Protein 5JK5 (pdb70)

Nearest PDB structures (foldseek):
  5jk6-assembly1_A  TM=1.002E+00  e=1.187E-80  Dictyostelium discoideum
  5jk5-assembly1_B  TM=9.918E-01  e=3.406E-75  Dictyostelium discoideum
  5jk8-assembly1_B  TM=9.891E-01  e=2.869E-72  Dictyostelium discoideum
  1tg2-assembly1_A  TM=9.886E-01  e=7.689E-46  Homo sapiens
  6hpo-assembly1_A  TM=9.875E-01  e=1.143E-45  Homo sapiens

Sequence (791 aa):
QSYHSSIFFSISKGSDKIGGLLEYLEIIKKHNINITRIESRPSKTEKKDYDFFLDLEYPTENNKEVEKVIKDLEEKGVKATTLQESSNQTYAPWFPRKISDLDLFANKVLEMGSDLTSDHPGASDPVYRERRREIAKIASTYKHGDEIPRIDYTEEEIKTWGVVYNRLKELFPTNACHQHAYIFPLLEQNCGYSPDNIPQLQDISNFLQECTGWRIRPVQGLLSARDFLNGLAFRVFHATQYIRHPSVPLYTPEPDCCHELLGHVPLLADPDFADFSQEIGLASIGASDEDIQLLSTCYWFTVEFGLCKEGDTIRAYGAGILSSTGEMEHFLTDKAKKLPFNPFDACNTEYPITTFQPLYYVAESFQKAKEQMRQFADSFKKPFSIRYNPYTQSIEILDNQSYHSSIFFSISKGSDKIGGLLEYLEIIKKHNINITRIESRPSKTEKKDYDFFLDLEYPTENNKEVEKVIKDLEEKGVKATTLQESSNQTYAPWFPRKISDLDLFANKVHPGASDPVYRERRREIAKIASTYKHGDEIPRIDYTEEEIKTWGVVYNRLKELFPTNACHQHAYIFPLLEQNCGYSPDNIPQLQDISNFLQECTGWRIRPVQGLLSARDFLNGLAFRVFHATQYIRHPSVPLYTPEPDCCHELLGHVPLLADPDFADFSQEIGLASIGASDEDIQLLSTCYWFTVEFGLCKEGDTIRAYGAGILSSTGEMEHFLTDKAKKLPFNPFDACNTEYPITTFQPLYYVAESFQKAKEQMRQFADSFKKPFSIRYNPYTQSIEILDNK

Structure (mmCIF, N/CA/C/O backbone):
data_5JK5
#
_entry.id   5JK5
#
_cell.length_a   70.968
_cell.length_b   85.326
_cell.length_c   74.894
_cell.angle_alpha   90.00
_cell.angle_beta   110.23
_cell.angle_gamma   90.00
#
_symmetry.space_group_name_H-M   'P 1 21 1'
#
loop_
_entity.id
_entity.type
_entity.pdbx_description
1 polymer Phenylalanine-4-hydroxylase
2 non-polymer 'FE (III) ION'
3 non-polymer "PIPERAZINE-N,N'-BIS(2-ETHANESULFONIC ACID)"
4 non-polymer 7,8-DIHYDROBIOPTERIN
5 water water
#
loop_
_atom_site.group_PDB
_atom_site.id
_atom_site.type_symbol
_atom_site.label_atom_id
_atom_site.label_alt_id
_atom_site.label_comp_id
_atom_site.label_asym_id
_atom_site.label_entity_id
_atom_site.label_seq_id
_atom_site.pdbx_PDB_ins_code
_atom_site.Cartn_x
_atom_site.Cartn_y
_atom_site.Cartn_z
_atom_site.occupancy
_atom_site.B_iso_or_equiv
_atom_site.auth_seq_id
_atom_site.auth_comp_id
_atom_site.auth_asym_id
_atom_site.auth_atom_id
_atom_site.pdbx_PDB_model_num
ATOM 1 N N . GLN A 1 38 ? 48.842 19.173 3.677 1.00 67.15 15 GLN A N 1
ATOM 2 C CA . GLN A 1 38 ? 49.156 17.871 3.101 1.00 67.65 15 GLN A CA 1
ATOM 3 C C . GLN A 1 38 ? 50.582 17.426 3.429 1.00 63.84 15 GLN A C 1
ATOM 4 O O . GLN A 1 38 ? 51.537 18.185 3.247 1.00 63.15 15 GLN A O 1
ATOM 10 N N . SER A 1 39 ? 50.722 16.191 3.909 1.00 55.58 16 SER A N 1
ATOM 11 C CA . SER A 1 39 ? 52.032 15.666 4.269 1.00 51.70 16 SER A CA 1
ATOM 12 C C . SER A 1 39 ? 52.154 14.153 4.071 1.00 45.53 16 SER A C 1
ATOM 13 O O . SER A 1 39 ? 51.169 13.410 4.096 1.00 42.33 16 SER A O 1
ATOM 16 N N . TYR A 1 40 ? 53.392 13.718 3.882 1.00 40.88 17 TYR A N 1
ATOM 17 C CA . TYR A 1 40 ? 53.721 12.321 3.657 1.00 37.30 17 TYR A CA 1
ATOM 18 C C . TYR A 1 40 ? 54.564 11.814 4.804 1.00 37.82 17 TYR A C 1
ATOM 19 O O . TYR A 1 40 ? 55.596 12.408 5.121 1.00 33.13 17 TYR A O 1
ATOM 28 N N . HIS A 1 41 ? 54.133 10.710 5.412 1.00 24.77 18 HIS A N 1
ATOM 29 C CA . HIS A 1 41 ? 54.839 10.146 6.553 1.00 29.90 18 HIS A CA 1
ATOM 30 C C . HIS A 1 41 ? 55.917 9.151 6.152 1.00 28.95 18 HIS A C 1
ATOM 31 O O . HIS A 1 41 ? 55.763 8.386 5.205 1.00 30.83 18 HIS A O 1
ATOM 38 N N . SER A 1 42 ? 57.016 9.183 6.889 1.00 29.09 19 SER A N 1
ATOM 39 C CA . SER A 1 42 ? 58.080 8.191 6.768 1.00 28.13 19 SER A CA 1
ATOM 40 C C . SER A 1 42 ? 58.455 7.696 8.160 1.00 25.92 19 SER A C 1
ATOM 41 O O . SER A 1 42 ? 58.453 8.458 9.132 1.00 25.52 19 SER A O 1
ATOM 44 N N . SER A 1 43 ? 58.772 6.414 8.250 1.00 25.17 20 SER A N 1
ATOM 45 C CA . SER A 1 43 ? 59.194 5.827 9.497 1.00 25.54 20 SER A CA 1
ATOM 46 C C . SER A 1 43 ? 60.507 5.124 9.257 1.00 26.88 20 SER A C 1
ATOM 47 O O . SER A 1 43 ? 60.668 4.401 8.279 1.00 25.60 20 SER A O 1
ATOM 50 N N . ILE A 1 44 ? 61.448 5.345 10.154 1.00 24.80 21 ILE A N 1
ATOM 51 C CA . ILE A 1 44 ? 62.725 4.664 10.077 1.00 24.26 21 ILE A CA 1
ATOM 52 C C . ILE A 1 44 ? 62.877 3.868 11.353 1.00 26.69 21 ILE A C 1
ATOM 53 O O . ILE A 1 44 ? 62.614 4.382 12.441 1.00 23.92 21 ILE A O 1
ATOM 58 N N . PHE A 1 45 ? 63.245 2.600 11.234 1.00 29.01 22 PHE A N 1
ATOM 59 C CA . PHE A 1 45 ? 63.527 1.863 12.450 1.00 25.89 22 PHE A CA 1
ATOM 60 C C . PHE A 1 45 ? 64.758 0.987 12.332 1.00 19.50 22 PHE A C 1
ATOM 61 O O . PHE A 1 45 ? 65.186 0.603 11.250 1.00 23.21 22 PHE A O 1
ATOM 69 N N . PHE A 1 46 ? 65.322 0.688 13.485 1.00 23.83 23 PHE A N 1
ATOM 70 C CA . PHE A 1 46 ? 66.535 -0.089 13.560 1.00 25.83 23 PHE A CA 1
ATOM 71 C C . PHE A 1 46 ? 66.645 -0.615 14.972 1.00 27.25 23 PHE A C 1
ATOM 72 O O . PHE A 1 46 ? 65.908 -0.180 15.871 1.00 23.91 23 PHE A O 1
ATOM 80 N N . SER A 1 47 ? 67.537 -1.577 15.156 1.00 29.55 24 SER A N 1
ATOM 81 C CA . SER A 1 47 ? 67.780 -2.152 16.462 1.00 30.25 24 SER A CA 1
ATOM 82 C C . SER A 1 47 ? 69.240 -2.033 16.825 1.00 28.61 24 SER A C 1
ATOM 83 O O . SER A 1 47 ? 70.075 -1.844 15.954 1.00 28.58 24 SER A O 1
ATOM 86 N N . ILE A 1 48 ? 69.540 -2.178 18.113 1.00 31.10 25 ILE A N 1
ATOM 87 C CA . ILE A 1 48 ? 70.924 -2.197 18.572 1.00 28.44 25 ILE A CA 1
ATOM 88 C C . ILE A 1 48 ? 70.973 -2.911 19.923 1.00 28.40 25 ILE A C 1
ATOM 89 O O . ILE A 1 48 ? 70.033 -2.826 20.734 1.00 23.65 25 ILE A O 1
ATOM 94 N N . SER A 1 49 ? 72.035 -3.674 20.143 1.00 27.90 26 SER A N 1
ATOM 95 C CA . SER A 1 49 ? 72.133 -4.486 21.351 1.00 32.02 26 SER A CA 1
ATOM 96 C C . SER A 1 49 ? 72.582 -3.652 22.542 1.00 31.21 26 SER A C 1
ATOM 97 O O . SER A 1 49 ? 73.426 -2.784 22.383 1.00 34.16 26 SER A O 1
ATOM 100 N N . LYS A 1 50 ? 71.992 -3.890 23.718 1.00 27.70 27 LYS A N 1
ATOM 101 C CA . LYS A 1 50 ? 72.497 -3.309 24.966 1.00 30.57 27 LYS A CA 1
ATOM 102 C C . LYS A 1 50 ? 74.017 -3.473 25.060 1.00 33.23 27 LYS A C 1
ATOM 103 O O . LYS A 1 50 ? 74.552 -4.518 24.708 1.00 28.48 27 LYS A O 1
ATOM 109 N N . GLY A 1 51 ? 74.713 -2.444 25.521 1.00 38.05 28 GLY A N 1
ATOM 110 C CA . GLY A 1 51 ? 76.145 -2.568 25.700 1.00 37.83 28 GLY A CA 1
ATOM 111 C C . GLY A 1 51 ? 76.959 -2.381 24.430 1.00 44.51 28 GLY A C 1
ATOM 112 O O . GLY A 1 51 ? 78.187 -2.457 24.477 1.00 41.76 28 GLY A O 1
ATOM 113 N N . SER A 1 52 ? 76.295 -2.142 23.296 1.00 36.68 29 SER A N 1
ATOM 114 C CA . SER A 1 52 ? 77.018 -1.794 22.077 1.00 28.34 29 SER A CA 1
ATOM 115 C C . SER A 1 52 ? 77.781 -0.477 22.277 1.00 31.18 29 SER A C 1
ATOM 116 O O . SER A 1 52 ? 77.232 0.491 22.809 1.00 33.15 29 SER A O 1
ATOM 119 N N . ASP A 1 53 ? 79.040 -0.426 21.851 1.00 34.58 30 ASP A N 1
ATOM 120 C CA . ASP A 1 53 ? 79.805 0.812 22.012 1.00 34.70 30 ASP A CA 1
ATOM 121 C C . ASP A 1 53 ? 79.383 1.863 20.977 1.00 30.16 30 ASP A C 1
ATOM 122 O O . ASP A 1 53 ? 79.862 2.996 20.999 1.00 32.34 30 ASP A O 1
ATOM 127 N N . LYS A 1 54 ? 78.460 1.486 20.096 1.00 25.19 31 LYS A N 1
ATOM 128 C CA . LYS A 1 54 ? 77.849 2.432 19.162 1.00 33.08 31 LYS A CA 1
ATOM 129 C C . LYS A 1 54 ? 76.714 3.276 19.769 1.00 31.03 31 LYS A C 1
ATOM 130 O O . LYS A 1 54 ? 76.277 4.250 19.156 1.00 27.21 31 LYS A O 1
ATOM 136 N N . ILE A 1 55 ? 76.240 2.903 20.956 1.00 27.95 32 ILE A N 1
ATOM 137 C CA . ILE A 1 55 ? 75.051 3.531 21.552 1.00 31.40 32 ILE A CA 1
ATOM 138 C C . ILE A 1 55 ? 75.251 5.007 21.918 1.00 35.28 32 ILE A C 1
ATOM 139 O O . ILE A 1 55 ? 74.405 5.853 21.610 1.00 27.79 32 ILE A O 1
ATOM 144 N N . GLY A 1 56 ? 76.370 5.318 22.565 1.00 32.52 33 GLY A N 1
ATOM 145 C CA . GLY A 1 56 ? 76.667 6.697 22.918 1.00 32.76 33 GLY A CA 1
ATOM 146 C C . GLY A 1 56 ? 76.628 7.654 21.728 1.00 31.13 33 GLY A C 1
ATOM 147 O O . GLY A 1 56 ? 75.972 8.696 21.783 1.00 31.05 33 GLY A O 1
ATOM 148 N N . GLY A 1 57 ? 77.324 7.298 20.652 1.00 34.90 34 GLY A N 1
ATOM 149 C CA . GLY A 1 57 ? 77.379 8.137 19.463 1.00 31.21 34 GLY A CA 1
ATOM 150 C C . GLY A 1 57 ? 76.033 8.183 18.754 1.00 32.45 34 GLY A C 1
ATOM 151 O O . GLY A 1 57 ? 75.673 9.188 18.135 1.00 28.27 34 GLY A O 1
ATOM 152 N N . LEU A 1 58 ? 75.293 7.083 18.834 1.00 28.21 35 LEU A N 1
ATOM 153 C CA . LEU A 1 58 ? 73.980 7.025 18.228 1.00 31.30 35 LEU A CA 1
ATOM 154 C C . LEU A 1 58 ? 73.026 7.968 18.965 1.00 33.41 35 LEU A C 1
ATOM 155 O O . LEU A 1 58 ? 72.227 8.681 18.348 1.00 26.19 35 LEU A O 1
ATOM 160 N N . LEU A 1 59 ? 73.100 7.979 20.289 1.00 24.45 36 LEU A N 1
ATOM 161 C CA . LEU A 1 59 ? 72.216 8.855 21.039 1.00 26.25 36 LEU A CA 1
ATOM 162 C C . LEU A 1 59 ? 72.575 10.317 20.783 1.00 26.55 36 LEU A C 1
ATOM 163 O O . LEU A 1 59 ? 71.695 11.167 20.624 1.00 28.73 36 LEU A O 1
ATOM 168 N N . GLU A 1 60 ? 73.874 10.601 20.728 1.00 26.15 37 GLU A N 1
ATOM 169 C CA . GLU A 1 60 ? 74.340 11.931 20.356 1.00 31.59 37 GLU A CA 1
ATOM 170 C C . GLU A 1 60 ? 73.795 12.357 19.001 1.00 27.64 37 GLU A C 1
ATOM 171 O O . GLU A 1 60 ? 73.290 13.462 18.852 1.00 28.58 37 GLU A O 1
ATOM 177 N N . TYR A 1 61 ? 73.882 11.473 18.017 1.00 28.44 38 TYR A N 1
ATOM 178 C CA . TYR A 1 61 ? 73.339 11.783 16.697 1.00 31.11 38 TYR A CA 1
ATOM 179 C C . TYR A 1 61 ? 71.824 12.027 16.738 1.00 32.36 38 TYR A C 1
ATOM 180 O O . TYR A 1 61 ? 71.325 12.951 16.091 1.00 31.11 38 TYR A O 1
ATOM 189 N N . LEU A 1 62 ? 71.091 11.210 17.489 1.00 20.24 39 LEU A N 1
ATOM 190 C CA . LEU A 1 62 ? 69.641 11.396 17.578 1.00 23.59 39 LEU A CA 1
ATOM 191 C C . LEU A 1 62 ? 69.261 12.727 18.247 1.00 25.33 39 LEU A C 1
ATOM 192 O O . LEU A 1 62 ? 68.296 13.381 17.845 1.00 29.39 39 LEU A O 1
ATOM 197 N N . GLU A 1 63 ? 70.023 13.133 19.255 1.00 29.60 40 GLU A N 1
ATOM 198 C CA . GLU A 1 63 ? 69.785 14.422 19.907 1.00 31.61 40 GLU A CA 1
ATOM 199 C C . GLU A 1 63 ? 69.933 15.572 18.908 1.00 33.17 40 GLU A C 1
ATOM 200 O O . GLU A 1 63 ? 69.121 16.491 18.874 1.00 32.44 40 GLU A O 1
ATOM 206 N N . ILE A 1 64 ? 70.964 15.494 18.076 1.00 30.72 41 ILE A N 1
ATOM 207 C CA . ILE A 1 64 ? 71.194 16.491 17.041 1.00 26.81 41 ILE A CA 1
ATOM 208 C C . ILE A 1 64 ? 70.027 16.653 16.064 1.00 31.49 41 ILE A C 1
ATOM 209 O O . ILE A 1 64 ? 69.559 17.777 15.835 1.00 30.41 41 ILE A O 1
ATOM 214 N N . ILE A 1 65 ? 69.534 15.555 15.495 1.00 28.63 42 ILE A N 1
ATOM 215 C CA . ILE A 1 65 ? 68.466 15.697 14.505 1.00 23.71 42 ILE A CA 1
ATOM 216 C C . ILE A 1 65 ? 67.153 16.040 15.197 1.00 25.37 42 ILE A C 1
ATOM 217 O O . ILE A 1 65 ? 66.313 16.715 14.623 1.00 31.94 42 ILE A O 1
ATOM 222 N N . LYS A 1 66 ? 66.992 15.584 16.436 1.00 27.25 43 LYS A N 1
ATOM 223 C CA . LYS A 1 66 ? 65.823 15.940 17.248 1.00 37.66 43 LYS A CA 1
ATOM 224 C C . LYS A 1 66 ? 65.655 17.463 17.350 1.00 37.90 43 LYS A C 1
ATOM 225 O O . LYS A 1 66 ? 64.542 17.966 17.340 1.00 35.42 43 LYS A O 1
ATOM 231 N N . LYS A 1 67 ? 66.772 18.183 17.436 1.00 31.51 44 LYS A N 1
ATOM 232 C CA . LYS A 1 67 ? 66.754 19.646 17.508 1.00 35.29 44 LYS A CA 1
ATOM 233 C C . LYS A 1 67 ? 66.870 20.333 16.163 1.00 33.40 44 LYS A C 1
ATOM 234 O O . LYS A 1 67 ? 66.409 21.458 16.007 1.00 40.07 44 LYS A O 1
ATOM 240 N N . HIS A 1 68 ? 67.506 19.691 15.191 1.00 31.59 45 HIS A N 1
ATOM 241 C CA . HIS A 1 68 ? 67.865 20.426 13.979 1.00 35.82 45 HIS A CA 1
ATOM 242 C C . HIS A 1 68 ? 67.186 19.965 12.698 1.00 35.46 45 HIS A C 1
ATOM 243 O O . HIS A 1 68 ? 67.231 20.663 11.687 1.00 37.52 45 HIS A O 1
ATOM 250 N N . ASN A 1 69 ? 66.548 18.806 12.732 1.00 34.87 46 ASN A N 1
ATOM 251 C CA . ASN A 1 69 ? 65.871 18.307 11.541 1.00 36.49 46 ASN A CA 1
ATOM 252 C C . ASN A 1 69 ? 64.407 18.702 11.557 1.00 34.33 46 ASN A C 1
ATOM 253 O O . ASN A 1 69 ? 63.645 18.257 12.414 1.00 35.00 46 ASN A O 1
ATOM 258 N N . ILE A 1 70 ? 64.013 19.494 10.567 1.00 33.10 47 ILE A N 1
ATOM 259 C CA . ILE A 1 70 ? 62.702 20.153 10.540 1.00 34.78 47 ILE A CA 1
ATOM 260 C C . ILE A 1 70 ? 61.548 19.194 10.319 1.00 36.07 47 ILE A C 1
ATOM 261 O O . ILE A 1 70 ? 60.398 19.507 10.600 1.00 46.37 47 ILE A O 1
ATOM 266 N N . ASN A 1 71 ? 61.855 18.014 9.807 1.00 37.00 48 ASN A N 1
ATOM 267 C CA . ASN A 1 71 ? 60.806 17.078 9.444 1.00 35.02 48 ASN A CA 1
ATOM 268 C C . ASN A 1 71 ? 60.610 15.958 10.451 1.00 27.40 48 ASN A C 1
ATOM 269 O O . ASN A 1 71 ? 59.631 15.218 10.375 1.00 27.63 48 ASN A O 1
ATOM 274 N N . ILE A 1 72 ? 61.523 15.846 11.407 1.00 28.46 49 ILE A N 1
ATOM 275 C CA . ILE A 1 72 ? 61.387 14.845 12.460 1.00 23.53 49 ILE A CA 1
ATOM 276 C C . ILE A 1 72 ? 60.243 15.185 13.413 1.00 23.06 49 ILE A C 1
ATOM 277 O O . ILE A 1 72 ? 60.170 16.287 13.940 1.00 30.08 49 ILE A O 1
ATOM 282 N N . THR A 1 73 ? 59.357 14.229 13.661 1.00 26.12 50 THR A N 1
ATOM 283 C CA . THR A 1 73 ? 58.236 14.500 14.553 1.00 30.10 50 THR A CA 1
ATOM 284 C C . THR A 1 73 ? 58.329 13.709 15.851 1.00 25.43 50 THR A C 1
ATOM 285 O O . THR A 1 73 ? 57.729 14.088 16.848 1.00 30.30 50 THR A O 1
ATOM 289 N N . ARG A 1 74 ? 59.096 12.622 15.845 1.00 23.62 51 ARG A N 1
ATOM 290 C CA . ARG A 1 74 ? 59.186 11.772 17.026 1.00 22.99 51 ARG A CA 1
ATOM 291 C C . ARG A 1 74 ? 60.373 10.801 16.972 1.00 20.92 51 ARG A C 1
ATOM 292 O O . ARG A 1 74 ? 60.660 10.198 15.938 1.00 21.14 51 ARG A O 1
ATOM 300 N N . ILE A 1 75 ? 61.057 10.653 18.100 1.00 18.96 52 ILE A N 1
ATOM 301 C CA . ILE A 1 75 ? 62.073 9.628 18.232 1.00 19.80 52 ILE A CA 1
ATOM 302 C C . ILE A 1 75 ? 61.821 8.881 19.522 1.00 23.73 52 ILE A C 1
ATOM 303 O O . ILE A 1 75 ? 61.726 9.480 20.582 1.00 27.10 52 ILE A O 1
ATOM 308 N N . GLU A 1 76 ? 61.706 7.562 19.420 1.00 23.58 53 GLU A N 1
ATOM 309 C CA . GLU A 1 76 ? 61.380 6.726 20.573 1.00 25.90 53 GLU A CA 1
ATOM 310 C C . GLU A 1 76 ? 62.241 5.472 20.582 1.00 25.28 53 GLU A C 1
ATOM 311 O O . GLU A 1 76 ? 62.578 4.960 19.519 1.00 24.59 53 GLU A O 1
ATOM 317 N N . SER A 1 77 ? 62.599 4.987 21.773 1.00 24.95 54 SER A N 1
ATOM 318 C CA . SER A 1 77 ? 63.270 3.684 21.888 1.00 24.31 54 SER A CA 1
ATOM 319 C C . SER A 1 77 ? 62.477 2.779 22.846 1.00 23.25 54 SER A C 1
ATOM 320 O O . SER A 1 77 ? 61.902 3.248 23.822 1.00 21.63 54 SER A O 1
ATOM 323 N N . ARG A 1 78 ? 62.425 1.488 22.522 1.00 21.84 55 ARG A N 1
ATOM 324 C CA . ARG A 1 78 ? 61.601 0.511 23.223 1.00 24.58 55 ARG A CA 1
ATOM 325 C C . ARG A 1 78 ? 62.362 -0.815 23.347 1.00 24.50 55 ARG A C 1
ATOM 326 O O . ARG A 1 78 ? 63.266 -1.069 22.565 1.00 24.17 55 ARG A O 1
ATOM 334 N N . PRO A 1 79 ? 61.995 -1.658 24.325 1.00 22.98 56 PRO A N 1
ATOM 335 C CA . PRO A 1 79 ? 62.529 -3.020 24.306 1.00 22.15 56 PRO A CA 1
ATOM 336 C C . PRO A 1 79 ? 62.185 -3.682 22.993 1.00 28.20 56 PRO A C 1
ATOM 337 O O . PRO A 1 79 ? 61.091 -3.466 22.441 1.00 27.12 56 PRO A O 1
ATOM 341 N N . SER A 1 80 ? 63.131 -4.440 22.466 1.00 25.34 57 SER A N 1
ATOM 342 C CA . SER A 1 80 ? 62.851 -5.299 21.334 1.00 29.48 57 SER A CA 1
ATOM 343 C C . SER A 1 80 ? 61.794 -6.311 21.730 1.00 29.67 57 SER A C 1
ATOM 344 O O . SER A 1 80 ? 61.768 -6.775 22.865 1.00 26.52 57 SER A O 1
ATOM 347 N N . LYS A 1 81 ? 60.937 -6.671 20.792 1.00 27.80 58 LYS A N 1
ATOM 348 C CA . LYS A 1 81 ? 59.946 -7.685 21.079 1.00 30.76 58 LYS A CA 1
ATOM 349 C C . LYS A 1 81 ? 60.379 -9.043 20.532 1.00 30.31 58 LYS A C 1
ATOM 350 O O . LYS A 1 81 ? 59.696 -10.045 20.730 1.00 38.04 58 LYS A O 1
ATOM 356 N N . THR A 1 82 ? 61.522 -9.068 19.855 1.00 32.05 59 THR A N 1
ATOM 357 C CA . THR A 1 82 ? 62.015 -10.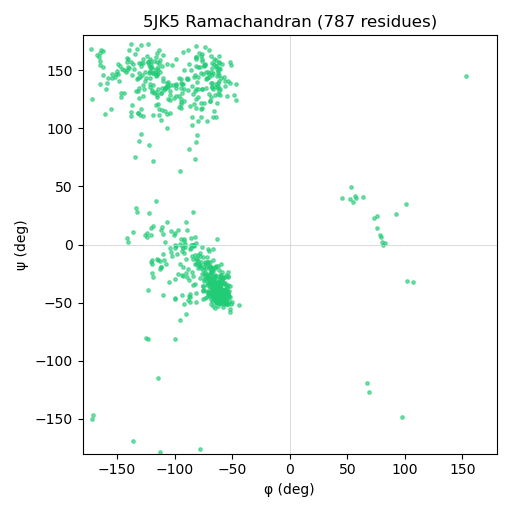289 19.228 1.00 32.80 59 THR A CA 1
ATOM 358 C C . THR A 1 82 ? 63.364 -10.745 19.785 1.00 38.65 59 THR A C 1
ATOM 359 O O . THR A 1 82 ? 63.660 -11.929 19.761 1.00 43.48 59 THR A O 1
ATOM 363 N N . GLU A 1 83 ? 64.178 -9.806 20.274 1.00 32.49 60 GLU A N 1
ATOM 364 C CA . GLU A 1 83 ? 65.472 -10.136 20.877 1.00 34.71 60 GLU A CA 1
ATOM 365 C C . GLU A 1 83 ? 65.625 -9.470 22.242 1.00 37.41 60 GLU A C 1
ATOM 366 O O . GLU A 1 83 ? 65.766 -8.247 22.332 1.00 42.31 60 GLU A O 1
ATOM 372 N N . LYS A 1 84 ? 65.632 -10.282 23.293 1.00 34.01 61 LYS A N 1
ATOM 373 C CA . LYS A 1 84 ? 65.558 -9.797 24.674 1.00 35.50 61 LYS A CA 1
ATOM 374 C C . LYS A 1 84 ? 66.694 -8.863 25.069 1.00 37.52 61 LYS A C 1
ATOM 375 O O . LYS A 1 84 ? 66.599 -8.173 26.075 1.00 43.32 61 LYS A O 1
ATOM 381 N N . LYS A 1 85 ? 67.774 -8.853 24.295 1.00 28.12 62 LYS A N 1
ATOM 382 C CA . LYS A 1 85 ? 68.928 -8.045 24.655 1.00 30.22 62 LYS A CA 1
ATOM 383 C C . LYS A 1 85 ? 69.014 -6.771 23.799 1.00 31.23 62 LYS A C 1
ATOM 384 O O . LYS A 1 85 ? 69.890 -5.934 24.013 1.00 25.66 62 LYS A O 1
ATOM 390 N N . ASP A 1 86 ? 68.096 -6.625 22.843 1.00 29.29 63 ASP A N 1
ATOM 391 C CA . ASP A 1 86 ? 68.129 -5.499 21.907 1.00 28.94 63 ASP A CA 1
ATOM 392 C C . ASP A 1 86 ? 67.136 -4.391 22.235 1.00 28.20 63 ASP A C 1
ATOM 393 O O . ASP A 1 86 ? 66.090 -4.632 22.850 1.00 23.86 63 ASP A O 1
ATOM 398 N N . TYR A 1 87 ? 67.475 -3.192 21.776 1.00 25.44 64 TYR A N 1
ATOM 399 C CA . TYR A 1 87 ? 66.584 -2.035 21.797 1.00 30.77 64 TYR A CA 1
ATOM 400 C C . TYR A 1 87 ? 66.074 -1.734 20.398 1.00 25.91 64 TYR A C 1
ATOM 401 O O . TYR A 1 87 ? 66.850 -1.770 19.447 1.00 25.56 64 TYR A O 1
ATOM 410 N N . ASP A 1 88 ? 64.791 -1.396 20.268 1.00 19.33 65 ASP A N 1
ATOM 411 C CA . ASP A 1 88 ? 64.279 -0.887 18.990 1.00 22.17 65 ASP A CA 1
ATOM 412 C C . ASP A 1 88 ? 64.192 0.624 19.022 1.00 19.07 65 ASP A C 1
ATOM 413 O O . ASP A 1 88 ? 63.712 1.187 19.997 1.00 19.73 65 ASP A O 1
ATOM 418 N N . PHE A 1 89 ? 64.652 1.277 17.962 1.00 16.67 66 PHE A N 1
ATOM 419 C CA . PHE A 1 89 ? 64.467 2.706 17.832 1.00 20.07 66 PHE A CA 1
ATOM 420 C C . PHE A 1 89 ? 63.463 2.976 16.696 1.00 27.89 66 PHE A C 1
ATOM 421 O O . PHE A 1 89 ? 63.452 2.273 15.689 1.00 23.10 66 PHE A O 1
ATOM 429 N N . PHE A 1 90 ? 62.629 3.991 16.874 1.00 22.78 67 PHE A N 1
ATOM 430 C CA . PHE A 1 90 ? 61.649 4.393 15.871 1.00 21.01 67 PHE A CA 1
ATOM 431 C C . PHE A 1 90 ? 61.770 5.893 15.612 1.00 23.57 67 PHE A C 1
ATOM 432 O O . PHE A 1 90 ? 61.578 6.675 16.527 1.00 22.39 67 PHE A O 1
ATOM 440 N N . LEU A 1 91 ? 62.124 6.285 14.393 1.00 20.97 68 LEU A N 1
ATOM 441 C CA . LEU A 1 91 ? 62.119 7.699 14.012 1.00 26.85 68 LEU A CA 1
ATOM 442 C C . LEU A 1 91 ? 60.931 7.973 13.114 1.00 28.63 68 LEU A C 1
ATOM 443 O O . LEU A 1 91 ? 60.787 7.313 12.091 1.00 28.97 68 LEU A O 1
ATOM 448 N N . ASP A 1 92 ? 60.095 8.941 13.468 1.00 23.74 69 ASP A N 1
ATOM 449 C CA . ASP A 1 92 ? 58.999 9.325 12.576 1.00 25.00 69 ASP A CA 1
ATOM 450 C C . ASP A 1 92 ? 59.235 10.704 11.970 1.00 25.99 69 ASP A C 1
ATOM 451 O O . ASP A 1 92 ? 59.753 11.607 12.618 1.00 19.76 69 ASP A O 1
ATOM 456 N N . LEU A 1 93 ? 58.893 10.838 10.697 1.00 27.54 70 LEU A N 1
ATOM 457 C CA . LEU A 1 93 ? 59.101 12.076 9.977 1.00 25.92 70 LEU A CA 1
ATOM 458 C C . LEU A 1 93 ? 57.871 12.401 9.136 1.00 33.72 70 LEU A C 1
ATOM 459 O O . LEU A 1 93 ? 57.096 11.500 8.780 1.00 29.04 70 LEU A O 1
ATOM 464 N N . GLU A 1 94 ? 57.696 13.687 8.832 1.00 33.47 71 GLU A N 1
ATOM 465 C CA . GLU A 1 94 ? 56.684 14.147 7.865 1.00 38.00 71 GLU A CA 1
ATOM 466 C C . GLU A 1 94 ? 57.314 15.117 6.886 1.00 38.36 71 GLU A C 1
ATOM 467 O O . GLU A 1 94 ? 58.009 16.036 7.300 1.00 31.61 71 GLU A O 1
ATOM 473 N N . TYR A 1 95 ? 57.058 14.911 5.597 1.00 35.48 72 TYR A N 1
ATOM 474 C CA . TYR A 1 95 ? 57.548 15.794 4.555 1.00 33.89 72 TYR A CA 1
ATOM 475 C C . TYR A 1 95 ? 56.382 16.377 3.749 1.00 42.22 72 TYR A C 1
ATOM 476 O O . TYR A 1 95 ? 55.337 15.738 3.599 1.00 36.88 72 TYR A O 1
ATOM 485 N N . PRO A 1 96 ? 56.553 17.599 3.227 1.00 43.92 73 PRO A N 1
ATOM 486 C CA . PRO A 1 96 ? 55.421 18.227 2.543 1.00 43.00 73 PRO A CA 1
ATOM 487 C C . PRO A 1 96 ? 55.240 17.684 1.128 1.00 41.67 73 PRO A C 1
ATOM 488 O O . PRO A 1 96 ? 54.165 17.829 0.562 1.00 47.68 73 PRO A O 1
ATOM 492 N N . THR A 1 97 ? 56.273 17.051 0.583 1.00 40.76 74 THR A N 1
ATOM 493 C CA . THR A 1 97 ? 56.220 16.505 -0.768 1.00 43.11 74 THR A CA 1
ATOM 494 C C . THR A 1 97 ? 56.477 15.004 -0.785 1.00 50.02 74 THR A C 1
ATOM 495 O O . THR A 1 97 ? 57.074 14.451 0.135 1.00 47.34 74 THR A O 1
ATOM 499 N N . GLU A 1 98 ? 56.042 14.358 -1.859 1.00 53.42 75 GLU A N 1
ATOM 500 C CA . GLU A 1 98 ? 56.220 12.924 -2.027 1.00 55.98 75 GLU A CA 1
ATOM 501 C C . GLU A 1 98 ? 57.643 12.608 -2.464 1.00 53.82 75 GLU A C 1
ATOM 502 O O . GLU A 1 98 ? 58.297 13.432 -3.095 1.00 54.00 75 GLU A O 1
ATOM 508 N N . ASN A 1 99 ? 58.117 11.412 -2.125 1.00 60.07 76 ASN A N 1
ATOM 509 C CA . ASN A 1 99 ? 59.463 10.972 -2.499 1.00 63.22 76 ASN A CA 1
ATOM 510 C C . ASN A 1 99 ? 60.533 11.983 -2.105 1.00 62.21 76 ASN A C 1
ATOM 511 O O . ASN A 1 99 ? 61.483 12.221 -2.847 1.00 66.60 76 ASN A O 1
ATOM 516 N N . ASN A 1 100 ? 60.366 12.584 -0.934 1.00 59.46 77 ASN A N 1
ATOM 517 C CA . ASN A 1 100 ? 61.263 13.634 -0.491 1.00 55.95 77 ASN A CA 1
ATOM 518 C C . ASN A 1 100 ? 62.666 13.094 -0.251 1.00 56.70 77 ASN A C 1
ATOM 519 O O . ASN A 1 100 ? 62.884 12.287 0.650 1.00 59.88 77 ASN A O 1
ATOM 524 N N . LYS A 1 101 ? 63.614 13.553 -1.060 1.00 52.15 78 LYS A N 1
ATOM 525 C CA . LYS A 1 101 ? 64.979 13.036 -1.040 1.00 52.41 78 LYS A CA 1
ATOM 526 C C . LYS A 1 101 ? 65.756 13.338 0.251 1.00 51.36 78 LYS A C 1
ATOM 527 O O . LYS A 1 101 ? 66.89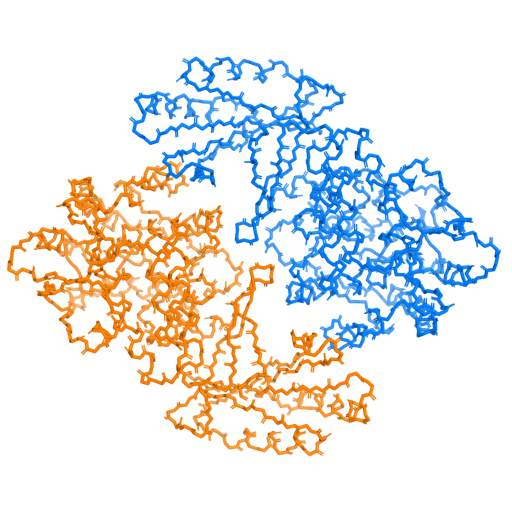5 12.889 0.420 1.00 51.21 78 LYS A O 1
ATOM 533 N N . GLU A 1 102 ? 65.150 14.093 1.162 1.00 46.98 79 GLU A N 1
ATOM 534 C CA . GLU A 1 102 ? 65.789 14.361 2.444 1.00 45.46 79 GLU A CA 1
ATOM 535 C C . GLU A 1 102 ? 65.916 13.097 3.289 1.00 39.77 79 GLU A C 1
ATOM 536 O O . GLU A 1 102 ? 66.861 12.967 4.062 1.00 41.73 79 GLU A O 1
ATOM 542 N N . VAL A 1 103 ? 64.965 12.173 3.148 1.00 35.71 80 VAL A N 1
ATOM 543 C CA . VAL A 1 103 ? 64.949 10.978 3.986 1.00 33.61 80 VAL A CA 1
ATOM 544 C C . VAL A 1 103 ? 66.208 10.129 3.756 1.00 33.82 80 VAL A C 1
ATOM 545 O O . VAL A 1 103 ? 66.709 9.486 4.684 1.00 33.59 80 VAL A O 1
ATOM 549 N N . GLU A 1 104 ? 66.713 10.135 2.524 1.00 32.31 81 GLU A N 1
ATOM 550 C CA . GLU A 1 104 ? 67.895 9.351 2.175 1.00 38.49 81 GLU A CA 1
ATOM 551 C C . GLU A 1 104 ? 69.134 9.861 2.911 1.00 37.46 81 GLU A C 1
ATOM 552 O O . GLU A 1 104 ? 70.011 9.078 3.277 1.00 35.91 81 GLU A O 1
ATOM 558 N N . LYS A 1 105 ? 69.198 11.173 3.126 1.00 31.14 82 LYS A N 1
ATOM 559 C CA . LYS A 1 105 ? 70.302 11.763 3.874 1.00 36.74 82 LYS A CA 1
ATOM 560 C C . LYS A 1 105 ? 70.239 11.305 5.322 1.00 36.02 82 LYS A C 1
ATOM 561 O O . LYS A 1 105 ? 71.264 11.033 5.941 1.00 39.45 82 LYS A O 1
ATOM 567 N N . VAL A 1 106 ? 69.031 11.208 5.860 1.00 28.02 83 VAL A N 1
ATOM 568 C CA . VAL A 1 106 ? 68.876 10.729 7.222 1.00 29.85 83 VAL A CA 1
ATOM 569 C C . VAL A 1 106 ? 69.330 9.282 7.331 1.00 28.48 83 VAL A C 1
ATOM 570 O O . VAL A 1 106 ? 70.008 8.889 8.285 1.00 30.60 83 VAL A O 1
ATOM 574 N N . ILE A 1 107 ? 68.937 8.478 6.355 1.00 26.98 84 ILE A N 1
ATOM 575 C CA . ILE A 1 107 ? 69.327 7.080 6.328 1.00 25.19 84 ILE A CA 1
ATOM 576 C C . ILE A 1 107 ? 70.849 6.954 6.225 1.00 27.80 84 ILE A C 1
ATOM 577 O O . ILE A 1 107 ? 71.464 6.121 6.897 1.00 28.76 84 ILE A O 1
ATOM 582 N N . LYS A 1 108 ? 71.457 7.787 5.382 1.00 26.18 85 LYS A N 1
ATOM 583 C CA . LYS A 1 108 ? 72.908 7.739 5.203 1.00 30.72 85 LYS A CA 1
ATOM 584 C C . LYS A 1 108 ? 73.622 8.123 6.493 1.00 31.21 85 LYS A C 1
ATOM 585 O O . LYS A 1 108 ? 74.575 7.462 6.889 1.00 34.54 85 LYS A O 1
ATOM 591 N N . ASP A 1 109 ? 73.150 9.191 7.137 1.00 26.02 86 ASP A N 1
ATOM 592 C CA . ASP A 1 109 ? 73.790 9.720 8.341 1.00 28.80 86 ASP A CA 1
ATOM 593 C C . ASP A 1 109 ? 73.650 8.727 9.464 1.00 31.06 86 ASP A C 1
ATOM 594 O O . ASP A 1 109 ? 74.593 8.465 10.216 1.00 33.19 86 ASP A O 1
ATOM 599 N N . LEU A 1 110 ? 72.447 8.180 9.572 1.00 30.05 87 LEU A N 1
ATOM 600 C CA . LEU A 1 110 ? 72.125 7.223 10.604 1.00 32.08 87 LEU A CA 1
ATOM 601 C C . LEU A 1 110 ? 72.972 5.958 10.458 1.00 37.19 87 LEU A C 1
ATOM 602 O O . LEU A 1 110 ? 73.497 5.425 11.438 1.00 37.39 87 LEU A O 1
ATOM 607 N N . GLU A 1 111 ? 73.136 5.490 9.229 1.00 35.22 88 GLU A N 1
ATOM 608 C CA . GLU A 1 111 ? 73.854 4.244 9.020 1.00 34.49 88 GLU A CA 1
ATOM 609 C C . GLU A 1 111 ? 75.365 4.442 9.134 1.00 36.54 88 GLU A C 1
ATOM 610 O O . GLU A 1 111 ? 76.106 3.475 9.282 1.00 31.67 88 GLU A O 1
ATOM 616 N N . GLU A 1 112 ? 75.816 5.694 9.090 1.00 30.11 89 GLU A N 1
ATOM 617 C CA . GLU A 1 112 ? 77.206 6.006 9.413 1.00 34.23 89 GLU A CA 1
ATOM 618 C C . GLU A 1 112 ? 77.508 5.770 10.895 1.00 30.33 89 GLU A C 1
ATOM 619 O O . GLU A 1 112 ? 78.666 5.632 11.281 1.00 36.79 89 GLU A O 1
ATOM 625 N N . LYS A 1 113 ? 76.463 5.754 11.721 1.00 29.05 90 LYS A N 1
ATOM 626 C CA . LYS A 1 113 ? 76.613 5.531 13.150 1.00 27.64 90 LYS A CA 1
ATOM 627 C C . LYS A 1 113 ? 76.678 4.045 13.475 1.00 29.72 90 LYS A C 1
ATOM 628 O O . LYS A 1 113 ? 76.803 3.669 14.641 1.00 29.39 90 LYS A O 1
ATOM 634 N N . GLY A 1 114 ? 76.585 3.221 12.437 1.00 29.23 91 GLY A N 1
ATOM 635 C CA . GLY A 1 114 ? 76.737 1.786 12.556 1.00 29.38 91 GLY A CA 1
ATOM 636 C C . GLY A 1 114 ? 75.474 0.971 12.782 1.00 33.68 91 GLY A C 1
ATOM 637 O O . GLY A 1 114 ? 75.566 -0.107 13.358 1.00 31.47 91 GLY A O 1
ATOM 638 N N . VAL A 1 115 ? 74.308 1.466 12.348 1.00 28.84 92 VAL A N 1
ATOM 639 C CA . VAL A 1 115 ? 73.070 0.675 12.426 1.00 32.03 92 VAL A CA 1
ATOM 640 C C . VAL A 1 115 ? 72.467 0.491 11.036 1.00 30.39 92 VAL A C 1
ATOM 641 O O . VAL A 1 115 ? 72.754 1.262 10.128 1.00 29.93 92 VAL A O 1
ATOM 645 N N . LYS A 1 116 ? 71.636 -0.534 10.879 1.00 28.66 93 LYS A N 1
ATOM 646 C CA . LYS A 1 116 ? 70.994 -0.813 9.598 1.00 31.24 93 LYS A CA 1
ATOM 647 C C . LYS A 1 116 ? 69.516 -0.430 9.655 1.00 30.57 93 LYS A C 1
ATOM 648 O O . LYS A 1 116 ? 68.709 -1.061 10.349 1.00 25.39 93 LYS A O 1
ATOM 654 N N . ALA A 1 117 ? 69.164 0.600 8.902 1.00 32.07 94 ALA A N 1
ATOM 655 C CA . ALA A 1 117 ? 67.831 1.169 9.000 1.00 33.58 94 ALA A CA 1
ATOM 656 C C . ALA A 1 117 ? 66.891 0.568 7.966 1.00 32.24 94 ALA A C 1
ATOM 657 O O . ALA A 1 117 ? 67.290 0.284 6.841 1.00 35.34 94 ALA A O 1
ATOM 659 N N . THR A 1 118 ? 65.642 0.368 8.376 1.00 30.20 95 THR A N 1
ATOM 660 C CA . THR A 1 118 ? 64.559 0.013 7.469 1.00 28.34 95 THR A CA 1
ATOM 661 C C . THR A 1 118 ? 63.568 1.186 7.391 1.00 21.18 95 THR A C 1
ATOM 662 O O . THR A 1 118 ? 63.153 1.717 8.415 1.00 26.07 95 THR A O 1
ATOM 666 N N . THR A 1 119 ? 63.207 1.599 6.181 1.00 24.98 96 THR A N 1
ATOM 667 C CA . THR A 1 119 ? 62.376 2.790 5.997 1.00 26.55 96 THR A CA 1
ATOM 668 C C . THR A 1 119 ? 61.034 2.460 5.376 1.00 26.77 96 THR A C 1
ATOM 669 O O . THR A 1 119 ? 60.975 1.715 4.407 1.00 22.04 96 THR A O 1
ATOM 673 N N . LEU A 1 120 ? 59.963 2.980 5.978 1.00 21.17 97 LEU A N 1
ATOM 674 C CA . LEU A 1 120 ? 58.614 2.844 5.448 1.00 23.94 97 LEU A CA 1
ATOM 675 C C . LEU A 1 120 ? 58.129 4.232 5.111 1.00 30.38 97 LEU A C 1
ATOM 676 O O . LEU A 1 120 ? 58.453 5.191 5.816 1.00 29.13 97 LEU A O 1
ATOM 681 N N . GLN A 1 121 ? 57.338 4.347 4.052 1.00 26.93 98 GLN A N 1
ATOM 682 C CA . GLN A 1 121 ? 57.004 5.654 3.525 1.00 26.63 98 GLN A CA 1
ATOM 683 C C . GLN A 1 121 ? 55.617 5.663 2.905 1.00 25.68 98 GLN A C 1
ATOM 684 O O . GLN A 1 121 ? 55.235 4.696 2.281 1.00 23.51 98 GLN A O 1
ATOM 690 N N . GLU A 1 122 ? 54.862 6.745 3.106 1.00 22.23 99 GLU A N 1
ATOM 691 C CA . GLU A 1 122 ? 53.619 6.954 2.369 1.00 28.58 99 GLU A CA 1
ATOM 692 C C . GLU A 1 122 ? 53.968 7.416 0.992 1.00 28.41 99 GLU A C 1
ATOM 693 O O . GLU A 1 122 ? 54.440 8.537 0.822 1.00 32.78 99 GLU A O 1
ATOM 699 N N . SER A 1 123 ? 53.747 6.568 0.003 1.00 27.12 100 SER A N 1
ATOM 700 C CA . SER A 1 123 ? 54.065 6.949 -1.365 1.00 32.33 100 SER A CA 1
ATOM 701 C C . SER A 1 123 ? 53.374 6.060 -2.386 1.00 41.36 100 SER A C 1
ATOM 702 O O . SER A 1 123 ? 53.067 4.890 -2.115 1.00 42.84 100 SER A O 1
ATOM 705 N N . SER A 1 124 ? 53.129 6.619 -3.564 1.00 45.93 101 SER A N 1
ATOM 706 C CA . SER A 1 124 ? 52.637 5.828 -4.684 1.00 52.35 101 SER A CA 1
ATOM 707 C C . SER A 1 124 ? 53.845 5.194 -5.383 1.00 54.75 101 SER A C 1
ATOM 708 O O . SER A 1 124 ? 53.708 4.323 -6.251 1.00 59.82 101 SER A O 1
ATOM 711 N N . ASN A 1 125 ? 55.031 5.644 -4.988 1.00 45.35 102 ASN A N 1
ATOM 712 C CA . ASN A 1 125 ? 56.268 5.002 -5.397 1.00 53.73 102 ASN A CA 1
ATOM 713 C C . ASN A 1 125 ? 56.465 3.723 -4.587 1.00 48.89 102 ASN A C 1
ATOM 714 O O . ASN A 1 125 ? 55.812 3.535 -3.559 1.00 40.25 102 ASN A O 1
ATOM 719 N N . GLN A 1 126 ? 57.357 2.846 -5.043 1.00 48.92 103 GLN A N 1
ATOM 720 C CA . GLN A 1 126 ? 57.630 1.607 -4.320 1.00 48.82 103 GLN A CA 1
ATOM 721 C C . GLN A 1 126 ? 59.103 1.478 -3.930 1.00 48.26 103 GLN A C 1
ATOM 722 O O . GLN A 1 126 ? 59.618 0.366 -3.767 1.00 49.32 103 GLN A O 1
ATOM 728 N N . THR A 1 127 ? 59.774 2.617 -3.773 1.00 44.86 104 THR A N 1
ATOM 729 C CA . THR A 1 127 ? 61.151 2.634 -3.288 1.00 46.59 104 THR A CA 1
ATOM 730 C C . THR A 1 127 ? 61.216 1.989 -1.916 1.00 42.21 104 THR A C 1
ATOM 731 O O . THR A 1 127 ? 62.060 1.123 -1.658 1.00 41.97 104 THR A O 1
ATOM 735 N N . TYR A 1 128 ? 60.306 2.418 -1.044 1.00 31.92 105 TYR A N 1
ATOM 736 C CA . TYR A 1 128 ? 60.163 1.826 0.276 1.00 31.67 105 TYR A CA 1
ATOM 737 C C . TYR A 1 128 ? 58.815 1.112 0.395 1.00 32.31 105 TYR A C 1
ATOM 738 O O . TYR A 1 128 ? 57.867 1.431 -0.329 1.00 32.22 105 TYR A O 1
ATOM 747 N N . ALA A 1 129 ? 58.750 0.150 1.307 1.00 30.14 106 ALA A N 1
ATOM 748 C CA . ALA A 1 129 ? 57.503 -0.494 1.694 1.00 32.85 106 ALA A CA 1
ATOM 749 C C . ALA A 1 129 ? 56.549 0.531 2.297 1.00 26.46 106 ALA A C 1
ATOM 750 O O . ALA A 1 129 ? 56.990 1.532 2.869 1.00 29.29 106 ALA A O 1
ATOM 752 N N . PRO A 1 130 ? 55.235 0.290 2.170 1.00 26.49 107 PRO A N 1
ATOM 753 C CA . PRO A 1 130 ? 54.209 1.231 2.646 1.00 25.78 107 PRO A CA 1
ATOM 754 C C . PRO A 1 130 ? 54.258 1.502 4.149 1.00 26.32 107 PRO A C 1
ATOM 755 O O . PRO A 1 130 ? 54.352 0.576 4.952 1.00 24.89 107 PRO A O 1
ATOM 759 N N . TRP A 1 131 ? 54.178 2.770 4.515 1.00 22.82 108 TRP A N 1
ATOM 760 C CA . TRP A 1 131 ? 54.029 3.174 5.909 1.00 23.31 108 TRP A CA 1
ATOM 761 C C . TRP A 1 131 ? 52.697 2.693 6.497 1.00 26.37 108 TRP A C 1
ATOM 762 O O . TRP A 1 131 ? 51.735 2.474 5.770 1.00 20.99 108 TRP A O 1
ATOM 773 N N . PHE A 1 132 ? 52.661 2.507 7.810 1.00 21.23 109 PHE A N 1
ATOM 774 C CA . PHE A 1 132 ? 51.422 2.233 8.538 1.00 25.09 109 PHE A CA 1
ATOM 775 C C . PHE A 1 132 ? 51.532 2.856 9.924 1.00 30.32 109 PHE A C 1
ATOM 776 O O . PHE A 1 132 ? 52.639 3.024 10.435 1.00 28.25 109 PHE A O 1
ATOM 784 N N . PRO A 1 133 ? 50.390 3.210 10.536 1.00 31.52 110 PRO A N 1
ATOM 785 C CA . PRO A 1 133 ? 50.424 3.681 11.928 1.00 26.89 110 PRO A CA 1
ATOM 786 C C . PRO A 1 133 ? 50.903 2.570 12.849 1.00 25.72 110 PRO A C 1
ATOM 787 O O . PRO A 1 133 ? 50.532 1.412 12.667 1.00 26.88 110 PRO A O 1
ATOM 791 N N . ARG A 1 134 ? 51.758 2.903 13.811 1.00 27.13 111 ARG A N 1
ATOM 792 C CA . ARG A 1 134 ? 52.357 1.880 14.670 1.00 27.81 111 ARG A CA 1
ATOM 793 C C . ARG A 1 134 ? 51.551 1.680 15.958 1.00 29.48 111 ARG A C 1
ATOM 794 O O . ARG A 1 134 ? 51.342 0.552 16.387 1.00 27.47 111 ARG A O 1
ATOM 802 N N . LYS A 1 135 ? 51.126 2.780 16.581 1.00 35.08 112 LYS A N 1
ATOM 803 C CA . LYS A 1 135 ? 50.381 2.717 17.843 1.00 35.81 112 LYS A CA 1
ATOM 804 C C . LYS A 1 135 ? 48.949 3.152 17.630 1.00 24.75 112 LYS A C 1
ATOM 805 O O . LYS A 1 135 ? 48.684 3.960 16.752 1.00 22.73 112 LYS A O 1
ATOM 811 N N . ILE A 1 136 ? 48.040 2.660 18.464 1.00 30.17 113 ILE A N 1
ATOM 812 C CA . ILE A 1 136 ? 46.630 3.012 18.330 1.00 24.82 113 ILE A CA 1
ATOM 813 C C . ILE A 1 136 ? 46.445 4.528 18.324 1.00 28.79 113 ILE A C 1
ATOM 814 O O . ILE A 1 136 ? 45.590 5.047 17.601 1.00 23.94 113 ILE A O 1
ATOM 819 N N . SER A 1 137 ? 47.263 5.251 19.090 1.00 30.93 114 SER A N 1
ATOM 820 C CA . SER A 1 137 ? 47.097 6.702 19.171 1.00 31.76 114 SER A CA 1
ATOM 821 C C . SER A 1 137 ? 47.566 7.387 17.895 1.00 29.51 114 SER A C 1
ATOM 822 O O . SER A 1 137 ? 47.181 8.531 17.621 1.00 25.15 114 SER A O 1
ATOM 825 N N . ASP A 1 138 ? 48.347 6.682 17.074 1.00 26.86 115 ASP A N 1
ATOM 826 C CA . ASP A 1 138 ? 48.779 7.265 15.799 1.00 21.59 115 ASP A CA 1
ATOM 827 C C . ASP A 1 138 ? 47.644 7.382 14.773 1.00 25.64 115 ASP A C 1
ATOM 828 O O . ASP A 1 138 ? 47.841 7.913 13.681 1.00 22.29 115 ASP A O 1
ATOM 833 N N . LEU A 1 139 ? 46.462 6.889 15.106 1.00 26.11 116 LEU A N 1
ATOM 834 C CA . LEU A 1 139 ? 45.320 7.070 14.210 1.00 24.77 116 LEU A CA 1
ATOM 835 C C . LEU A 1 139 ? 44.870 8.526 14.237 1.00 23.32 116 LEU A C 1
ATOM 836 O O . LEU A 1 139 ? 44.134 8.967 13.363 1.00 27.60 116 LEU A O 1
ATOM 841 N N . ASP A 1 140 ? 45.321 9.283 15.235 1.00 21.68 117 ASP A N 1
ATOM 842 C CA . ASP A 1 140 ? 45.126 10.743 15.231 1.00 21.96 117 ASP A CA 1
ATOM 843 C C . ASP A 1 140 ? 45.632 11.385 13.948 1.00 22.94 117 ASP A C 1
ATOM 844 O O . ASP A 1 140 ? 45.138 12.429 13.535 1.00 32.50 117 ASP A O 1
ATOM 849 N N . LEU A 1 141 ? 46.624 10.762 13.319 1.00 24.44 118 LEU A N 1
ATOM 850 C CA . LEU A 1 141 ? 47.184 11.277 12.069 1.00 26.46 118 LEU A CA 1
ATOM 851 C C . LEU A 1 141 ? 46.155 11.308 10.942 1.00 32.40 118 LEU A C 1
ATOM 852 O O . LEU A 1 141 ? 46.330 11.998 9.949 1.00 32.89 118 LEU A O 1
ATOM 857 N N . PHE A 1 142 ? 45.071 10.562 11.099 1.00 32.47 119 PHE A N 1
ATOM 858 C CA . PHE A 1 142 ? 44.081 10.458 10.042 1.00 31.58 119 PHE A CA 1
ATOM 859 C C . PHE A 1 142 ? 42.988 11.515 10.152 1.00 33.17 119 PHE A C 1
ATOM 860 O O . PHE A 1 142 ? 42.214 11.683 9.219 1.00 36.96 119 PHE A O 1
ATOM 868 N N . ALA A 1 143 ? 42.924 12.207 11.287 1.00 37.04 120 ALA A N 1
ATOM 869 C CA . ALA A 1 143 ? 41.749 13.009 11.664 1.00 35.48 120 ALA A CA 1
ATOM 870 C C . ALA A 1 143 ? 41.291 14.021 10.617 1.00 48.86 120 ALA A C 1
ATOM 871 O O . ALA A 1 143 ? 40.124 14.425 10.610 1.00 51.20 120 ALA A O 1
ATOM 873 N N . ASN A 1 144 ? 42.195 14.434 9.736 1.00 45.36 121 ASN A N 1
ATOM 874 C CA . ASN A 1 144 ? 41.847 15.432 8.740 1.00 50.73 121 ASN A CA 1
ATOM 875 C C . ASN A 1 144 ? 42.009 14.957 7.297 1.00 51.91 121 ASN A C 1
ATOM 876 O O . ASN A 1 144 ? 41.976 15.756 6.368 1.00 55.31 121 ASN A O 1
ATOM 881 N N . LYS A 1 145 ? 42.151 13.651 7.111 1.00 51.33 122 LYS A N 1
ATOM 882 C CA . LYS A 1 145 ? 42.366 13.097 5.782 1.00 52.45 122 LYS A CA 1
ATOM 883 C C . LYS A 1 145 ? 41.063 12.620 5.135 1.00 57.17 122 LYS A C 1
ATOM 884 O O . LYS A 1 145 ? 40.874 11.434 4.856 1.00 55.50 122 LYS A O 1
ATOM 890 N N . VAL A 1 146 ? 40.168 13.573 4.909 1.00 63.92 123 VAL A N 1
ATOM 891 C CA . VAL A 1 146 ? 38.929 13.363 4.169 1.00 69.94 123 VAL A CA 1
ATOM 892 C C . VAL A 1 146 ? 38.855 14.547 3.183 1.00 76.43 123 VAL A C 1
ATOM 893 O O . VAL A 1 146 ? 39.097 15.668 3.638 1.00 77.08 123 VAL A O 1
ATOM 897 N N . LEU A 1 147 ? 38.577 14.418 1.868 1.00 78.46 124 LEU A N 1
ATOM 898 C CA . LEU A 1 147 ? 37.982 13.349 1.017 1.00 79.94 124 LEU A CA 1
ATOM 899 C C . LEU A 1 147 ? 36.502 13.707 0.832 1.00 83.85 124 LEU A C 1
ATOM 900 O O . LEU A 1 147 ? 36.147 14.890 0.798 1.00 86.43 124 LEU A O 1
ATOM 905 N N . GLU A 1 148 ? 35.637 12.705 0.709 1.00 80.12 125 GLU A N 1
ATOM 906 C CA . GLU A 1 148 ? 34.231 12.981 0.430 1.00 77.76 125 GLU A CA 1
ATOM 907 C C . GLU A 1 148 ? 33.298 12.606 1.579 1.00 74.69 125 GLU A C 1
ATOM 908 O O . GLU A 1 148 ? 33.692 11.919 2.531 1.00 66.53 125 GLU A O 1
ATOM 914 N N . MET A 1 149 ? 32.059 13.076 1.469 1.00 76.00 126 MET A N 1
ATOM 915 C CA . MET A 1 149 ? 31.002 12.784 2.436 1.00 76.84 126 MET A CA 1
ATOM 916 C C . MET A 1 149 ? 31.332 13.353 3.831 1.00 74.80 126 MET A C 1
ATOM 917 O O . MET A 1 149 ? 31.080 12.713 4.862 1.00 70.94 126 MET A O 1
ATOM 922 N N . GLY A 1 150 ? 31.886 14.567 3.841 1.00 74.02 127 GLY A N 1
ATOM 923 C CA . GLY A 1 150 ? 32.117 15.321 5.065 1.00 73.37 127 GLY A CA 1
ATOM 924 C C . GLY A 1 150 ? 31.262 16.580 5.114 1.00 78.06 127 GLY A C 1
ATOM 925 O O . GLY A 1 150 ? 30.034 16.499 5.170 1.00 80.89 127 GLY A O 1
ATOM 926 N N . SER A 1 151 ? 31.904 17.746 5.096 1.00 80.34 128 SER A N 1
ATOM 927 C CA . SER A 1 151 ? 31.184 19.021 5.010 1.00 80.93 128 SER A CA 1
ATOM 928 C C . SER A 1 151 ? 31.196 19.548 3.572 1.00 76.94 128 SER A C 1
ATOM 929 O O . SER A 1 151 ? 30.637 20.610 3.282 1.00 76.75 128 SER A O 1
ATOM 932 N N . ASP A 1 152 ? 31.844 18.798 2.680 1.00 71.08 129 ASP A N 1
ATOM 933 C CA . ASP A 1 152 ? 31.827 19.092 1.251 1.00 67.28 129 ASP A CA 1
ATOM 934 C C . ASP A 1 152 ? 30.943 18.070 0.532 1.00 62.38 129 ASP A C 1
ATOM 935 O O . ASP A 1 152 ? 31.357 16.940 0.271 1.00 59.54 129 ASP A O 1
ATOM 940 N N . LEU A 1 153 ? 29.715 18.475 0.230 1.00 58.70 130 LEU A N 1
ATOM 941 C CA . LEU A 1 153 ? 28.714 17.562 -0.313 1.00 56.41 130 LEU A CA 1
ATOM 942 C C . LEU A 1 153 ? 28.594 17.686 -1.832 1.00 57.52 130 LEU A C 1
ATOM 943 O O . LEU A 1 153 ? 28.992 18.692 -2.418 1.00 57.47 130 LEU A O 1
ATOM 948 N N . THR A 1 154 ? 28.046 16.648 -2.457 1.00 59.83 131 THR A N 1
ATOM 949 C CA . THR A 1 154 ? 27.748 16.651 -3.891 1.00 56.81 131 THR A CA 1
ATOM 950 C C . THR A 1 154 ? 26.502 17.484 -4.161 1.00 52.64 131 THR A C 1
ATOM 951 O O . THR A 1 154 ? 25.710 17.711 -3.251 1.00 46.98 131 THR A O 1
ATOM 955 N N . SER A 1 155 ? 26.318 17.933 -5.401 1.00 54.16 132 SER A N 1
ATOM 956 C CA . SER A 1 155 ? 25.210 18.837 -5.713 1.00 58.12 132 SER A CA 1
ATOM 957 C C . SER A 1 155 ? 23.874 18.107 -5.732 1.00 54.67 132 SER A C 1
ATOM 958 O O . SER A 1 155 ? 22.813 18.730 -5.615 1.00 52.84 132 SER A O 1
ATOM 961 N N . ASP A 1 156 ? 23.922 16.788 -5.877 1.00 51.98 133 ASP A N 1
ATOM 962 C CA . ASP A 1 156 ? 22.695 16.004 -5.883 1.00 62.36 133 ASP A CA 1
ATOM 963 C C . ASP A 1 156 ? 22.326 15.540 -4.471 1.00 55.67 133 ASP A C 1
ATOM 964 O O . ASP A 1 156 ? 21.291 14.895 -4.283 1.00 51.79 133 ASP A O 1
ATOM 969 N N . HIS A 1 157 ? 23.174 15.866 -3.491 1.00 46.18 134 HIS A N 1
ATOM 970 C CA . HIS A 1 157 ? 22.881 15.586 -2.082 1.00 40.99 134 HIS A CA 1
ATOM 971 C C . HIS A 1 157 ? 21.626 16.351 -1.688 1.00 47.07 134 HIS A C 1
ATOM 972 O O . HIS A 1 157 ? 21.502 17.544 -1.994 1.00 48.69 134 HIS A O 1
ATOM 979 N N . PRO A 1 158 ? 20.674 15.669 -1.027 1.00 41.07 135 PRO A N 1
ATOM 980 C CA . PRO A 1 158 ? 19.412 16.362 -0.730 1.00 47.37 135 PRO A CA 1
ATOM 981 C C . PRO A 1 158 ? 19.581 17.546 0.229 1.00 52.08 135 PRO A C 1
ATOM 982 O O . PRO A 1 158 ? 18.717 18.419 0.243 1.00 63.99 135 PRO A O 1
ATOM 986 N N . GLY A 1 159 ? 20.669 17.590 0.994 1.00 46.55 136 GLY A N 1
ATOM 987 C CA . GLY A 1 159 ? 20.917 18.719 1.875 1.00 49.05 136 GLY A CA 1
ATOM 988 C C . GLY A 1 159 ? 22.013 19.691 1.447 1.00 49.13 136 GLY A C 1
ATOM 989 O O . GLY A 1 159 ? 22.512 20.462 2.268 1.00 52.68 136 GLY A O 1
ATOM 990 N N . ALA A 1 160 ? 22.378 19.670 0.166 1.00 41.20 137 ALA A N 1
ATOM 991 C CA . ALA A 1 160 ? 23.510 20.459 -0.331 1.00 44.67 137 ALA A CA 1
ATOM 992 C C . ALA A 1 160 ? 23.274 21.974 -0.270 1.00 42.75 137 ALA A C 1
ATOM 993 O O . ALA A 1 160 ? 24.222 22.745 -0.102 1.00 48.48 137 ALA A O 1
ATOM 995 N N . SER A 1 161 ? 22.018 22.384 -0.426 1.00 41.42 138 SER A N 1
ATOM 996 C CA . SER A 1 161 ? 21.638 23.795 -0.379 1.00 48.56 138 SER A CA 1
ATOM 997 C C . SER A 1 161 ? 20.786 24.103 0.859 1.00 45.53 138 SER A C 1
ATOM 998 O O . SER A 1 161 ? 20.166 25.162 0.955 1.00 45.04 138 SER A O 1
ATOM 1001 N N . ASP A 1 162 ? 20.744 23.163 1.798 1.00 43.51 139 ASP A N 1
ATOM 1002 C CA . ASP A 1 162 ? 20.166 23.430 3.108 1.00 45.84 139 ASP A CA 1
ATOM 1003 C C . ASP A 1 162 ? 21.254 24.065 3.975 1.00 45.06 139 ASP A C 1
ATOM 1004 O O . ASP A 1 162 ? 22.196 23.390 4.356 1.00 40.71 139 ASP A O 1
ATOM 1009 N N . PRO A 1 163 ? 21.120 25.368 4.293 1.00 50.36 140 PRO A N 1
ATOM 1010 C CA . PRO A 1 163 ? 22.156 26.087 5.046 1.00 50.22 140 PRO A CA 1
ATOM 1011 C C . PRO A 1 163 ? 22.222 25.649 6.512 1.00 43.42 140 PRO A C 1
ATOM 1012 O O . PRO A 1 163 ? 23.301 25.638 7.098 1.00 40.06 140 PRO A O 1
ATOM 1016 N N . VAL A 1 164 ? 21.082 25.295 7.096 1.00 46.51 141 VAL A N 1
ATOM 1017 C CA . VAL A 1 164 ? 21.075 24.758 8.452 1.00 44.54 141 VAL A CA 1
ATOM 1018 C C . VAL A 1 164 ? 21.865 23.454 8.495 1.00 44.22 141 VAL A C 1
ATOM 1019 O O . VAL A 1 164 ? 22.791 23.302 9.297 1.00 43.72 141 VAL A O 1
ATOM 1023 N N . TYR A 1 165 ? 21.503 22.532 7.606 1.00 38.09 142 TYR A N 1
ATOM 1024 C CA . TYR A 1 165 ? 22.173 21.243 7.485 1.00 35.60 142 TYR A CA 1
ATOM 1025 C C . TYR A 1 165 ? 23.684 21.359 7.237 1.00 34.76 142 TYR A C 1
ATOM 1026 O O . TYR A 1 165 ? 24.473 20.627 7.831 1.00 33.26 142 TYR A O 1
ATOM 1035 N N . ARG A 1 166 ? 24.082 22.269 6.353 1.00 41.10 143 ARG A N 1
ATOM 1036 C CA . ARG A 1 166 ? 25.505 22.462 6.048 1.00 42.79 143 ARG A CA 1
ATOM 1037 C C . ARG A 1 166 ? 26.302 22.956 7.243 1.00 36.19 143 ARG A C 1
ATOM 1038 O O . ARG A 1 166 ? 27.446 22.580 7.431 1.00 37.81 143 ARG A O 1
ATOM 1046 N N . GLU A 1 167 ? 25.689 23.833 8.026 1.00 47.49 144 GLU A N 1
ATOM 1047 C CA . GLU A 1 167 ? 26.316 24.342 9.228 1.00 42.86 144 GLU A CA 1
ATOM 1048 C C . GLU A 1 167 ? 26.427 23.207 10.239 1.00 38.39 144 GLU A C 1
ATOM 1049 O O . GLU A 1 167 ? 27.468 23.031 10.878 1.00 38.64 144 GLU A O 1
ATOM 1055 N N . ARG A 1 168 ? 25.364 22.409 10.342 1.00 40.98 145 ARG A N 1
ATOM 1056 C CA . ARG A 1 168 ? 25.345 21.221 11.206 1.00 40.10 145 ARG A CA 1
ATOM 1057 C C . ARG A 1 168 ? 26.419 20.184 10.810 1.00 40.80 145 ARG A C 1
ATOM 1058 O O . ARG A 1 168 ? 27.111 19.617 11.668 1.00 38.71 145 ARG A O 1
ATOM 1066 N N . ARG A 1 169 ? 26.563 19.929 9.514 1.00 39.78 146 ARG A N 1
ATOM 1067 C CA . ARG A 1 169 ? 27.614 19.023 9.052 1.00 40.00 146 ARG A CA 1
ATOM 1068 C C . ARG A 1 169 ? 29.002 19.610 9.332 1.00 39.52 146 ARG A C 1
ATOM 1069 O O . ARG A 1 169 ? 29.938 18.884 9.638 1.00 36.97 146 ARG A O 1
ATOM 1077 N N . ARG A 1 170 ? 29.121 20.927 9.249 1.00 41.01 147 ARG A N 1
ATOM 1078 C CA . ARG A 1 170 ? 30.393 21.578 9.552 1.00 44.03 147 ARG A CA 1
ATOM 1079 C C . ARG A 1 170 ? 30.733 21.362 11.016 1.00 35.61 147 ARG A C 1
ATOM 1080 O O . ARG A 1 170 ? 31.830 20.913 11.357 1.00 38.23 147 ARG A O 1
ATOM 1088 N N . GLU A 1 171 ? 29.760 21.668 11.871 1.00 41.88 148 GLU A N 1
ATOM 1089 C CA . GLU A 1 171 ? 29.897 21.510 13.313 1.00 44.81 148 GLU A CA 1
ATOM 1090 C C . GLU A 1 171 ? 30.294 20.093 13.689 1.00 41.67 148 GLU A C 1
ATOM 1091 O O . GLU A 1 171 ? 31.257 19.881 14.427 1.00 38.35 148 GLU A O 1
ATOM 1097 N N . ILE A 1 172 ? 29.556 19.117 13.170 1.00 37.28 149 ILE A N 1
ATOM 1098 C CA . ILE A 1 172 ? 29.808 17.726 13.536 1.00 34.07 149 ILE A CA 1
ATOM 1099 C C . ILE A 1 172 ? 31.169 17.234 13.013 1.00 31.61 149 ILE A C 1
ATOM 1100 O O . ILE A 1 172 ? 31.896 16.523 13.708 1.00 33.06 149 ILE A O 1
ATOM 1105 N N . ALA A 1 173 ? 31.521 17.639 11.800 1.00 31.89 150 ALA A N 1
ATOM 1106 C CA . ALA A 1 173 ? 32.815 17.288 11.231 1.00 33.65 150 ALA A CA 1
ATOM 1107 C C . ALA A 1 173 ? 33.966 17.828 12.095 1.00 37.24 150 ALA A C 1
ATOM 1108 O O . ALA A 1 173 ? 35.009 17.181 12.231 1.00 36.78 150 ALA A O 1
ATOM 1110 N N . LYS A 1 174 ? 33.759 19.013 12.674 1.00 39.17 151 LYS A N 1
ATOM 1111 C CA . LYS A 1 174 ? 34.775 19.675 13.495 1.00 40.63 151 LYS A CA 1
ATOM 1112 C C . LYS A 1 174 ? 35.114 18.827 14.713 1.00 41.67 151 LYS A C 1
ATOM 1113 O O . LYS A 1 174 ? 36.272 18.740 15.125 1.00 40.47 151 LYS A O 1
ATOM 1119 N N . ILE A 1 175 ? 34.089 18.191 15.273 1.00 44.17 152 ILE A N 1
ATOM 1120 C CA . ILE A 1 175 ? 34.238 17.318 16.428 1.00 36.51 152 ILE A CA 1
ATOM 1121 C C . ILE A 1 175 ? 35.195 16.153 16.132 1.00 42.90 152 ILE A C 1
ATOM 1122 O O . ILE A 1 175 ? 36.081 15.833 16.934 1.00 39.97 152 ILE A O 1
ATOM 1127 N N . ALA A 1 176 ? 35.020 15.530 14.971 1.00 40.24 153 ALA A N 1
ATOM 1128 C CA . ALA A 1 176 ? 35.899 14.442 14.556 1.00 38.42 153 ALA A CA 1
ATOM 1129 C C . ALA A 1 176 ? 37.308 14.973 14.294 1.00 38.16 153 ALA A C 1
ATOM 1130 O O . ALA A 1 176 ? 38.313 14.349 14.676 1.00 34.20 153 ALA A O 1
ATOM 1132 N N . SER A 1 177 ? 37.354 16.130 13.642 1.00 37.31 154 SER A N 1
ATOM 1133 C CA . SER A 1 177 ? 38.600 16.821 13.305 1.00 43.30 154 SER A CA 1
ATOM 1134 C C . SER A 1 177 ? 39.496 17.031 14.532 1.00 40.40 154 SER A C 1
ATOM 1135 O O . SER A 1 177 ? 40.709 16.845 14.467 1.00 38.85 154 SER A O 1
ATOM 1138 N N . THR A 1 178 ? 38.880 17.374 15.659 1.00 40.27 155 THR A N 1
ATOM 1139 C CA . THR A 1 178 ? 39.618 17.724 16.869 1.00 39.68 155 THR A CA 1
ATOM 1140 C C . THR A 1 178 ? 39.717 16.583 17.877 1.00 42.58 155 THR A C 1
ATOM 1141 O O . THR A 1 178 ? 40.333 16.740 18.932 1.00 38.94 155 THR A O 1
ATOM 1145 N N . TYR A 1 179 ? 39.111 15.438 17.564 1.00 40.45 156 TYR A N 1
ATOM 1146 C CA . TYR A 1 179 ? 39.123 14.308 18.488 1.00 32.12 156 TYR A CA 1
ATOM 1147 C C . TYR A 1 179 ? 40.504 13.644 18.563 1.00 26.49 156 TYR A C 1
ATOM 1148 O O . TYR A 1 179 ? 41.122 13.371 17.540 1.00 32.12 156 TYR A O 1
ATOM 1157 N N . LYS A 1 180 ? 40.961 13.359 19.777 1.00 26.33 157 LYS A N 1
ATOM 1158 C CA . LYS A 1 180 ? 42.272 12.734 19.989 1.00 31.65 157 LYS A CA 1
ATOM 1159 C C . LYS A 1 180 ? 42.110 11.430 20.740 1.00 30.78 157 LYS A C 1
ATOM 1160 O O . LYS A 1 180 ? 41.321 11.363 21.674 1.00 31.62 157 LYS A O 1
ATOM 1166 N N . HIS A 1 181 ? 42.838 10.395 20.332 1.00 33.22 158 HIS A N 1
ATOM 1167 C CA . HIS A 1 181 ? 42.796 9.128 21.054 1.00 38.48 158 HIS A CA 1
ATOM 1168 C C . HIS A 1 181 ? 42.967 9.358 22.554 1.00 43.31 158 HIS A C 1
ATOM 1169 O O . HIS A 1 181 ? 43.896 10.035 22.978 1.00 45.45 158 HIS A O 1
ATOM 1176 N N . GLY A 1 182 ? 42.066 8.807 23.354 1.00 44.07 159 GLY A N 1
ATOM 1177 C CA . GLY A 1 182 ? 42.066 9.088 24.779 1.00 45.99 159 GLY A CA 1
ATOM 1178 C C . GLY A 1 182 ? 40.928 9.992 25.237 1.00 42.25 159 GLY A C 1
ATOM 1179 O O . GLY A 1 182 ? 40.455 9.858 26.362 1.00 43.22 159 GLY A O 1
ATOM 1180 N N . ASP A 1 183 ? 40.500 10.923 24.386 1.00 38.46 160 ASP A N 1
ATOM 1181 C CA . ASP A 1 183 ? 39.324 11.743 24.684 1.00 34.18 160 ASP A CA 1
ATOM 1182 C C . ASP A 1 183 ? 38.072 10.884 24.846 1.00 38.93 160 ASP A C 1
ATOM 1183 O O . ASP A 1 183 ? 37.953 9.827 24.234 1.00 34.77 160 ASP A O 1
ATOM 1188 N N . GLU A 1 184 ? 37.131 11.352 25.657 1.00 43.51 161 GLU A N 1
ATOM 1189 C CA . GLU A 1 184 ? 35.764 10.868 25.563 1.00 43.20 161 GLU A CA 1
ATOM 1190 C C . GLU A 1 184 ? 35.177 11.443 24.281 1.00 39.56 161 GLU A C 1
ATOM 1191 O O . GLU A 1 184 ? 35.494 12.570 23.896 1.00 33.11 161 GLU A O 1
ATOM 1197 N N . ILE A 1 185 ? 34.356 10.661 23.596 1.00 35.08 162 ILE A N 1
ATOM 1198 C CA . ILE A 1 185 ? 33.721 11.156 22.391 1.00 29.01 162 ILE A CA 1
ATOM 1199 C C . ILE A 1 185 ? 32.611 12.121 22.756 1.00 27.70 162 ILE A C 1
ATOM 1200 O O . ILE A 1 185 ? 31.692 11.762 23.495 1.00 33.99 162 ILE A O 1
ATOM 1205 N N . PRO A 1 186 ? 32.707 13.367 22.264 1.00 34.60 163 PRO A N 1
ATOM 1206 C CA . PRO A 1 186 ? 31.664 14.357 22.529 1.00 34.00 163 PRO A CA 1
ATOM 1207 C C . PRO A 1 186 ? 30.282 13.839 22.185 1.00 36.49 163 PRO A C 1
ATOM 1208 O O . PRO A 1 186 ? 30.100 13.164 21.163 1.00 31.72 163 PRO A O 1
ATOM 1212 N N . ARG A 1 187 ? 29.332 14.156 23.058 1.00 34.52 164 ARG A N 1
ATOM 1213 C CA . ARG A 1 187 ? 27.935 13.805 22.880 1.00 37.93 164 ARG A CA 1
ATOM 1214 C C . ARG A 1 187 ? 27.231 14.885 22.096 1.00 44.07 164 ARG A C 1
ATOM 1215 O O . ARG A 1 187 ? 27.372 16.077 22.377 1.00 41.27 164 ARG A O 1
ATOM 1223 N N . ILE A 1 188 ? 26.477 14.460 21.099 1.00 43.26 165 ILE A N 1
ATOM 1224 C CA . ILE A 1 188 ? 25.754 15.396 20.275 1.00 36.91 165 ILE A CA 1
ATOM 1225 C C . ILE A 1 188 ? 24.354 15.576 20.811 1.00 35.62 165 ILE A C 1
ATOM 1226 O O . ILE A 1 188 ? 23.655 14.609 21.102 1.00 41.03 165 ILE A O 1
ATOM 1231 N N . ASP A 1 189 ? 23.964 16.832 20.973 1.00 42.93 166 ASP A N 1
ATOM 1232 C CA . ASP A 1 189 ? 22.589 17.183 21.283 1.00 47.17 166 ASP A CA 1
ATOM 1233 C C . ASP A 1 189 ? 21.770 17.181 20.001 1.00 43.77 166 ASP A C 1
ATOM 1234 O O . ASP A 1 189 ? 21.640 18.214 19.340 1.00 42.87 166 ASP A O 1
ATOM 1239 N N . TYR A 1 190 ? 21.225 16.023 19.641 1.00 35.77 167 TYR A N 1
ATOM 1240 C CA . TYR A 1 190 ? 20.525 15.897 18.369 1.00 33.08 167 TYR A CA 1
ATOM 1241 C C . TYR A 1 190 ? 19.212 16.663 18.412 1.00 38.70 167 TYR A C 1
ATOM 1242 O O . TYR A 1 190 ? 18.578 16.754 19.466 1.00 36.17 167 TYR A O 1
ATOM 1251 N N . THR A 1 191 ? 18.802 17.214 17.273 1.00 36.53 168 THR A N 1
ATOM 1252 C CA . THR A 1 191 ? 17.567 17.990 17.231 1.00 36.35 168 THR A CA 1
ATOM 1253 C C . THR A 1 191 ? 16.387 17.050 17.129 1.00 40.11 168 THR A C 1
ATOM 1254 O O . THR A 1 191 ? 16.562 15.844 16.931 1.00 42.23 168 THR A O 1
ATOM 1258 N N . GLU A 1 192 ? 15.183 17.593 17.263 1.00 40.44 169 GLU A N 1
ATOM 1259 C CA . GLU A 1 192 ? 14.002 16.751 17.228 1.00 44.31 169 GLU A CA 1
ATOM 1260 C C . GLU A 1 192 ? 13.771 16.283 15.786 1.00 41.28 169 GLU A C 1
ATOM 1261 O O . GLU A 1 192 ? 13.298 15.172 15.563 1.00 36.53 169 GLU A O 1
ATOM 1267 N N . GLU A 1 193 ? 14.164 17.089 14.804 1.00 45.74 170 GLU A N 1
ATOM 1268 C CA . GLU A 1 193 ? 14.090 16.625 13.421 1.00 50.33 170 GLU A CA 1
ATOM 1269 C C . GLU A 1 193 ? 15.147 15.554 13.141 1.00 46.57 170 GLU A C 1
ATOM 1270 O O . GLU A 1 193 ? 14.928 14.629 12.357 1.00 33.98 170 GLU A O 1
ATOM 1276 N N . GLU A 1 194 ? 16.301 15.673 13.778 1.00 33.46 171 GLU A N 1
ATOM 1277 C CA . GLU A 1 194 ? 17.307 14.636 13.635 1.00 33.40 171 GLU A CA 1
ATOM 1278 C C . GLU A 1 194 ? 16.785 13.327 14.254 1.00 39.59 171 GLU A C 1
ATOM 1279 O O . GLU A 1 194 ? 16.845 12.262 13.631 1.00 35.18 171 GLU A O 1
ATOM 1285 N N . ILE A 1 195 ? 16.228 13.420 15.457 1.00 40.69 172 ILE A N 1
ATOM 1286 C CA . ILE A 1 195 ? 15.699 12.247 16.144 1.00 31.39 172 ILE A CA 1
ATOM 1287 C C . ILE A 1 195 ? 14.510 11.642 15.372 1.00 37.96 172 ILE A C 1
ATOM 1288 O O . ILE A 1 195 ? 14.317 10.424 15.368 1.00 41.40 172 ILE A O 1
ATOM 1293 N N . LYS A 1 196 ? 13.730 12.483 14.698 1.00 38.23 173 LYS A N 1
ATOM 1294 C CA . LYS A 1 196 ? 12.603 11.992 13.904 1.00 37.84 173 LYS A CA 1
ATOM 1295 C C . LYS A 1 196 ? 13.083 11.111 12.755 1.00 37.86 173 LYS A C 1
ATOM 1296 O O . LYS A 1 196 ? 12.522 10.046 12.494 1.00 35.09 173 LYS A O 1
ATOM 1302 N N . THR A 1 197 ? 14.124 11.563 12.064 1.00 38.58 174 THR A N 1
ATOM 1303 C CA . THR A 1 197 ? 14.664 10.825 10.933 1.00 32.07 174 THR A CA 1
ATOM 1304 C C . THR A 1 197 ? 15.209 9.472 11.390 1.00 36.55 174 THR A C 1
ATOM 1305 O O . THR A 1 197 ? 14.954 8.446 10.771 1.00 30.75 174 THR A O 1
ATOM 1309 N N . TRP A 1 198 ? 15.974 9.485 12.474 1.00 29.98 175 TRP A N 1
ATOM 1310 C CA . TRP A 1 198 ? 16.445 8.247 13.087 1.00 33.54 175 TRP A CA 1
ATOM 1311 C C . TRP A 1 198 ? 15.294 7.272 13.312 1.00 29.47 175 TRP A C 1
ATOM 1312 O O . TRP A 1 198 ? 15.364 6.117 12.919 1.00 31.01 175 TRP A O 1
ATOM 1323 N N . GLY A 1 199 ? 14.223 7.768 13.920 1.00 32.98 176 GLY A N 1
ATOM 1324 C CA . GLY A 1 199 ? 13.094 6.942 14.293 1.00 31.05 176 GLY A CA 1
ATOM 1325 C C . GLY A 1 199 ? 12.393 6.317 13.107 1.00 35.59 176 GLY A C 1
ATOM 1326 O O . GLY A 1 199 ? 11.901 5.194 13.197 1.00 31.71 176 GLY A O 1
ATOM 1327 N N . VAL A 1 200 ? 12.340 7.045 11.994 1.00 37.00 177 VAL A N 1
ATOM 1328 C CA . VAL A 1 200 ? 11.729 6.518 10.779 1.00 36.95 177 VAL A CA 1
ATOM 1329 C C . VAL A 1 200 ? 12.533 5.314 10.285 1.00 37.10 177 VAL A C 1
ATOM 1330 O O . VAL A 1 200 ? 11.980 4.241 10.008 1.00 32.27 177 VAL A O 1
ATOM 1334 N N . VAL A 1 201 ? 13.845 5.495 10.210 1.00 30.87 178 VAL A N 1
ATOM 1335 C CA . VAL A 1 201 ? 14.742 4.435 9.772 1.00 36.05 178 VAL A CA 1
ATOM 1336 C C . VAL A 1 201 ? 14.689 3.266 10.748 1.00 35.26 178 VAL A C 1
ATOM 1337 O O . VAL A 1 201 ? 14.499 2.115 10.350 1.00 32.04 178 VAL A O 1
ATOM 1341 N N . TYR A 1 202 ? 14.821 3.583 12.030 1.00 29.17 179 TYR A N 1
ATOM 1342 C CA . TYR A 1 202 ? 14.836 2.581 13.089 1.00 30.01 179 TYR A CA 1
ATOM 1343 C C . TYR A 1 202 ? 13.613 1.689 13.019 1.00 31.40 179 TYR A C 1
ATOM 1344 O O . TYR A 1 202 ? 13.728 0.460 13.026 1.00 33.83 179 TYR A O 1
ATOM 1353 N N . ASN A 1 203 ? 12.444 2.317 12.946 1.00 30.78 180 ASN A N 1
ATOM 1354 C CA . ASN A 1 203 ? 11.182 1.593 13.013 1.00 31.81 180 ASN A CA 1
ATOM 1355 C C . ASN A 1 203 ? 10.974 0.724 11.785 1.00 41.86 180 ASN A C 1
ATOM 1356 O O . ASN A 1 203 ? 10.416 -0.368 11.862 1.00 33.59 180 ASN A O 1
ATOM 1361 N N . ARG A 1 204 ? 11.423 1.229 10.644 1.00 43.38 181 ARG A N 1
ATOM 1362 C CA . ARG A 1 204 ? 11.292 0.515 9.386 1.00 42.97 181 ARG A CA 1
ATOM 1363 C C . ARG A 1 204 ? 12.215 -0.707 9.381 1.00 46.60 181 ARG A C 1
ATOM 1364 O O . ARG A 1 204 ? 11.836 -1.789 8.949 1.00 44.43 181 ARG A O 1
ATOM 1372 N N . LEU A 1 205 ? 13.435 -0.526 9.873 1.00 44.89 182 LEU A N 1
ATOM 1373 C CA . LEU A 1 205 ? 14.402 -1.607 9.882 1.00 42.75 182 LEU A CA 1
ATOM 1374 C C . LEU A 1 205 ? 14.017 -2.675 10.892 1.00 46.35 182 LEU A C 1
ATOM 1375 O O . LEU A 1 205 ? 14.110 -3.868 10.608 1.00 40.68 182 LEU A O 1
ATOM 1380 N N . LYS A 1 206 ? 13.571 -2.228 12.063 1.00 53.51 183 LYS A N 1
ATOM 1381 C CA . LYS A 1 206 ? 13.301 -3.105 13.197 1.00 55.32 183 LYS A CA 1
ATOM 1382 C C . LYS A 1 206 ? 12.389 -4.278 12.837 1.00 51.12 183 LYS A C 1
ATOM 1383 O O . LYS A 1 206 ? 12.569 -5.387 13.338 1.00 49.22 183 LYS A O 1
ATOM 1389 N N . GLU A 1 207 ? 11.425 -4.041 11.954 1.00 56.90 184 GLU A N 1
ATOM 1390 C CA . GLU A 1 207 ? 10.478 -5.084 11.563 1.00 55.42 184 GLU A CA 1
ATOM 1391 C C . GLU A 1 207 ? 11.160 -6.217 10.784 1.00 49.44 184 GLU A C 1
ATOM 1392 O O . GLU A 1 207 ? 10.740 -7.373 10.854 1.00 52.66 184 GLU A O 1
ATOM 1398 N N . LEU A 1 208 ? 12.227 -5.886 10.063 1.00 47.71 185 LEU A N 1
ATOM 1399 C CA . LEU A 1 208 ? 12.870 -6.834 9.159 1.00 46.22 185 LEU A CA 1
ATOM 1400 C C . LEU A 1 208 ? 13.986 -7.657 9.801 1.00 45.89 185 LEU A C 1
ATOM 1401 O O . LEU A 1 208 ? 14.305 -8.751 9.326 1.00 41.13 185 LEU A O 1
ATOM 1406 N N . PHE A 1 209 ? 14.580 -7.128 10.868 1.00 39.05 186 PHE A N 1
ATOM 1407 C CA . PHE A 1 209 ? 15.674 -7.805 11.542 1.00 40.45 186 PHE A CA 1
ATOM 1408 C C . PHE A 1 209 ? 15.396 -9.279 11.906 1.00 46.39 186 PHE A C 1
ATOM 1409 O O . PHE A 1 209 ? 16.215 -10.136 11.576 1.00 47.36 186 PHE A O 1
ATOM 1417 N N . PRO A 1 210 ? 14.257 -9.586 12.572 1.00 48.61 187 PRO A N 1
ATOM 1418 C CA . PRO A 1 210 ? 14.100 -10.970 13.049 1.00 49.86 187 PRO A CA 1
ATOM 1419 C C . PRO A 1 210 ? 14.062 -12.005 11.920 1.00 46.74 187 PRO A C 1
ATOM 1420 O O . PRO A 1 210 ? 14.546 -13.125 12.069 1.00 46.84 187 PRO A O 1
ATOM 1424 N N . THR A 1 211 ? 13.494 -11.612 10.791 1.00 43.75 188 THR A N 1
ATOM 1425 C CA . THR A 1 211 ? 13.355 -12.514 9.669 1.00 41.44 188 THR A CA 1
ATOM 1426 C C . THR A 1 211 ? 14.562 -12.485 8.717 1.00 47.01 188 THR A C 1
ATOM 1427 O O . THR A 1 211 ? 14.870 -13.484 8.078 1.00 51.36 188 THR A O 1
ATOM 1431 N N . ASN A 1 212 ? 15.261 -11.358 8.635 1.00 40.42 189 ASN A N 1
ATOM 1432 C CA . ASN A 1 212 ? 16.283 -11.206 7.603 1.00 33.43 189 ASN A CA 1
ATOM 1433 C C . ASN A 1 212 ? 17.734 -11.156 8.093 1.00 34.73 189 ASN A C 1
ATOM 1434 O O . ASN A 1 212 ? 18.659 -11.386 7.309 1.00 35.97 189 ASN A O 1
ATOM 1439 N N . ALA A 1 213 ? 17.954 -10.858 9.373 1.00 31.16 190 ALA A N 1
ATOM 1440 C CA . ALA A 1 213 ? 19.317 -10.682 9.857 1.00 29.91 190 ALA A CA 1
ATOM 1441 C C . ALA A 1 213 ? 19.914 -11.978 10.400 1.00 30.97 190 ALA A C 1
ATOM 1442 O O . ALA A 1 213 ? 19.199 -12.819 10.928 1.00 31.68 190 ALA A O 1
ATOM 1444 N N . CYS A 1 214 ? 21.227 -12.134 10.292 1.00 32.92 191 CYS A N 1
ATOM 1445 C CA . CYS A 1 214 ? 21.888 -13.304 10.889 1.00 33.64 191 CYS A CA 1
ATOM 1446 C C . CYS A 1 214 ? 21.728 -13.301 12.415 1.00 33.18 191 CYS A C 1
ATOM 1447 O O . CYS A 1 214 ? 21.630 -12.239 13.024 1.00 34.00 191 CYS A O 1
ATOM 1450 N N . HIS A 1 215 ? 21.712 -14.485 13.033 1.00 33.86 192 HIS A N 1
ATOM 1451 C CA . HIS A 1 215 ? 21.355 -14.600 14.450 1.00 34.62 192 HIS A CA 1
ATOM 1452 C C . HIS A 1 215 ? 22.250 -13.790 15.414 1.00 35.56 192 HIS A C 1
ATOM 1453 O O . HIS A 1 215 ? 21.793 -13.455 16.511 1.00 31.80 192 HIS A O 1
ATOM 1460 N N . GLN A 1 216 ? 23.492 -13.461 15.024 1.00 29.57 193 GLN A N 1
ATOM 1461 C CA . GLN A 1 216 ? 24.357 -12.662 15.904 1.00 28.72 193 GLN A CA 1
ATOM 1462 C C . GLN A 1 216 ? 23.721 -11.294 16.164 1.00 31.26 193 GLN A C 1
ATOM 1463 O O . GLN A 1 216 ? 23.882 -10.704 17.237 1.00 30.37 193 GLN A O 1
ATOM 1469 N N . HIS A 1 217 ? 22.999 -10.799 15.169 1.00 34.65 194 HIS A N 1
ATOM 1470 C CA . HIS A 1 217 ? 22.290 -9.528 15.284 1.00 41.22 194 HIS A CA 1
ATOM 1471 C C . HIS A 1 217 ? 21.176 -9.597 16.338 1.00 34.93 194 HIS A C 1
ATOM 1472 O O . HIS A 1 217 ? 21.136 -8.791 17.267 1.00 40.91 194 HIS A O 1
ATOM 1479 N N . ALA A 1 218 ? 20.283 -10.566 16.186 1.00 36.48 195 ALA A N 1
ATOM 1480 C CA . ALA A 1 218 ? 19.205 -10.787 17.142 1.00 35.63 195 ALA A CA 1
ATOM 1481 C C . ALA A 1 218 ? 19.727 -10.998 18.561 1.00 37.73 195 ALA A C 1
ATOM 1482 O O . ALA A 1 218 ? 19.124 -10.545 19.529 1.00 35.12 195 ALA A O 1
ATOM 1484 N N . TYR A 1 219 ? 20.843 -11.702 18.687 1.00 36.80 196 TYR A N 1
ATOM 1485 C CA . TYR A 1 219 ? 21.425 -11.930 20.003 1.00 33.80 196 TYR A CA 1
ATOM 1486 C C . TYR A 1 219 ? 21.842 -10.606 20.663 1.00 32.71 196 TYR A C 1
ATOM 1487 O O . TYR A 1 219 ? 21.531 -10.341 21.830 1.00 35.54 196 TYR A O 1
ATOM 1496 N N . ILE A 1 220 ? 22.527 -9.762 19.905 1.00 30.78 197 ILE A N 1
ATOM 1497 C CA . ILE A 1 220 ? 23.151 -8.577 20.480 1.00 36.10 197 ILE A CA 1
ATOM 1498 C C . ILE A 1 220 ? 22.178 -7.400 20.639 1.00 34.95 197 ILE A C 1
ATOM 1499 O O . ILE A 1 220 ? 22.276 -6.633 21.602 1.00 34.45 197 ILE A O 1
ATOM 1504 N N . PHE A 1 221 ? 21.226 -7.281 19.718 1.00 33.47 198 PHE A N 1
ATOM 1505 C CA . PHE A 1 221 ? 20.382 -6.087 19.664 1.00 31.63 198 PHE A CA 1
ATOM 1506 C C . PHE A 1 221 ? 19.680 -5.741 20.982 1.00 26.94 198 PHE A C 1
ATOM 1507 O O . PHE A 1 221 ? 19.649 -4.570 21.341 1.00 31.45 198 PHE A O 1
ATOM 1515 N N . PRO A 1 222 ? 19.120 -6.738 21.706 1.00 30.29 199 PRO A N 1
ATOM 1516 C CA . PRO A 1 222 ? 18.488 -6.377 22.985 1.00 36.47 199 PRO A CA 1
ATOM 1517 C C . PRO A 1 222 ? 19.467 -5.755 23.971 1.00 40.16 199 PRO A C 1
ATOM 1518 O O . PRO A 1 222 ? 19.052 -4.945 24.796 1.00 36.47 199 PRO A O 1
ATOM 1522 N N . LEU A 1 223 ? 20.739 -6.139 23.885 1.00 32.61 200 LEU A N 1
ATOM 1523 C CA . LEU A 1 223 ? 21.764 -5.565 24.746 1.00 29.37 200 LEU A CA 1
ATOM 1524 C C . LEU A 1 223 ? 22.047 -4.131 24.322 1.00 28.39 200 LEU A C 1
ATOM 1525 O O . LEU A 1 223 ? 22.454 -3.301 25.130 1.00 32.85 200 LEU A O 1
ATOM 1530 N N . LEU A 1 224 ? 21.847 -3.834 23.047 1.00 26.76 201 LEU A N 1
ATOM 1531 C CA . LEU A 1 224 ? 22.060 -2.466 22.594 1.00 28.47 201 LEU A CA 1
ATOM 1532 C C . LEU A 1 224 ? 20.929 -1.600 23.140 1.00 27.51 201 LEU A C 1
ATOM 1533 O O . LEU A 1 224 ? 21.159 -0.480 23.602 1.00 31.99 201 LEU A O 1
ATOM 1538 N N . GLU A 1 225 ? 19.716 -2.148 23.113 1.00 28.82 202 GLU A N 1
ATOM 1539 C CA . GLU A 1 225 ? 18.561 -1.486 23.710 1.00 32.32 202 GLU A CA 1
ATOM 1540 C C . GLU A 1 225 ? 18.768 -1.255 25.201 1.00 33.51 202 GLU A C 1
ATOM 1541 O O . GLU A 1 225 ? 18.489 -0.183 25.707 1.00 33.03 202 GLU A O 1
ATOM 1547 N N . GLN A 1 226 ? 19.274 -2.277 25.889 1.00 34.41 203 GLN A N 1
ATOM 1548 C CA . GLN A 1 226 ? 19.426 -2.247 27.342 1.00 31.76 203 GLN A CA 1
ATOM 1549 C C . GLN A 1 226 ? 20.598 -1.393 27.810 1.00 31.55 203 GLN A C 1
ATOM 1550 O O . GLN A 1 226 ? 20.515 -0.738 28.843 1.00 34.70 203 GLN A O 1
ATOM 1556 N N . ASN A 1 227 ? 21.686 -1.387 27.051 1.00 30.15 204 ASN A N 1
ATOM 1557 C CA . ASN A 1 227 ? 22.897 -0.738 27.516 1.00 29.65 204 ASN A CA 1
ATOM 1558 C C . ASN A 1 227 ? 23.320 0.524 26.772 1.00 30.06 204 ASN A C 1
ATOM 1559 O O . ASN A 1 227 ? 24.128 1.286 27.296 1.00 32.66 204 ASN A O 1
ATOM 1564 N N . CYS A 1 228 ? 22.825 0.729 25.554 1.00 25.26 205 CYS A N 1
ATOM 1565 C CA . CYS A 1 228 ? 23.381 1.783 24.691 1.00 28.73 205 CYS A CA 1
ATOM 1566 C C . CYS A 1 228 ? 22.328 2.748 24.199 1.00 32.17 205 CYS A C 1
ATOM 1567 O O . CYS A 1 228 ? 22.595 3.575 23.322 1.00 36.51 205 CYS A O 1
ATOM 1570 N N . GLY A 1 229 ? 21.127 2.611 24.738 1.00 27.21 206 GLY A N 1
ATOM 1571 C CA . GLY A 1 229 ? 20.055 3.545 24.477 1.00 37.90 206 GLY A CA 1
ATOM 1572 C C . GLY A 1 229 ? 19.396 3.410 23.123 1.00 40.53 206 GLY A C 1
ATOM 1573 O O . GLY A 1 229 ? 18.825 4.379 22.630 1.00 42.14 206 GLY A O 1
ATOM 1574 N N . TYR A 1 230 ? 19.462 2.225 22.518 1.00 37.94 207 TYR A N 1
ATOM 1575 C CA . TYR A 1 230 ? 18.774 1.990 21.250 1.00 27.56 207 TYR A CA 1
ATOM 1576 C C . TYR A 1 230 ? 17.265 1.970 21.434 1.00 32.06 207 TYR A C 1
ATOM 1577 O O . TYR A 1 230 ? 16.733 1.184 22.220 1.00 33.04 207 TYR A O 1
ATOM 1586 N N . SER A 1 231 ? 16.600 2.843 20.684 1.00 27.48 208 SER A N 1
ATOM 1587 C CA . SER A 1 231 ? 15.139 2.981 20.634 1.00 37.98 208 SER A CA 1
ATOM 1588 C C . SER A 1 231 ? 14.816 3.960 19.506 1.00 28.86 208 SER A C 1
ATOM 1589 O O . SER A 1 231 ? 15.724 4.634 19.005 1.00 28.23 208 SER A O 1
ATOM 1592 N N . PRO A 1 232 ? 13.535 4.063 19.109 1.00 29.87 209 PRO A N 1
ATOM 1593 C CA . PRO A 1 232 ? 13.269 5.073 18.080 1.00 30.24 209 PRO A CA 1
ATOM 1594 C C . PRO A 1 232 ? 13.207 6.520 18.587 1.00 35.97 209 PRO A C 1
ATOM 1595 O O . PRO A 1 232 ? 13.126 7.426 17.764 1.00 36.26 209 PRO A O 1
ATOM 1599 N N . ASP A 1 233 ? 13.245 6.734 19.899 1.00 34.02 210 ASP A N 1
ATOM 1600 C CA . ASP A 1 233 ? 13.026 8.063 20.474 1.00 31.81 210 ASP A CA 1
ATOM 1601 C C . ASP A 1 233 ? 14.326 8.798 20.710 1.00 34.09 210 ASP A C 1
ATOM 1602 O O . ASP A 1 233 ? 14.337 9.883 21.277 1.00 38.16 210 ASP A O 1
ATOM 1607 N N . ASN A 1 234 ? 15.420 8.192 20.281 1.00 36.25 211 ASN A N 1
ATOM 1608 C CA . ASN A 1 234 ? 16.721 8.561 20.787 1.00 42.76 211 ASN A CA 1
ATOM 1609 C C . ASN A 1 234 ? 17.818 8.126 19.830 1.00 36.71 211 ASN A C 1
ATOM 1610 O O . ASN A 1 234 ? 17.788 6.999 19.353 1.00 39.15 211 ASN A O 1
ATOM 1615 N N . ILE A 1 235 ? 18.778 8.999 19.535 1.00 28.11 212 ILE A N 1
ATOM 1616 C CA . ILE A 1 235 ? 19.963 8.562 18.801 1.00 26.40 212 ILE A CA 1
ATOM 1617 C C . ILE A 1 235 ? 21.080 8.214 19.786 1.00 27.13 212 ILE A C 1
ATOM 1618 O O . ILE A 1 235 ? 21.449 9.035 20.624 1.00 36.62 212 ILE A O 1
ATOM 1623 N N . PRO A 1 236 ? 21.625 6.993 19.702 1.00 33.37 213 PRO A N 1
ATOM 1624 C CA . PRO A 1 236 ? 22.663 6.579 20.656 1.00 31.00 213 PRO A CA 1
ATOM 1625 C C . PRO A 1 236 ? 23.948 7.369 20.490 1.00 28.44 213 PRO A C 1
ATOM 1626 O O . PRO A 1 236 ? 24.275 7.756 19.367 1.00 24.58 213 PRO A O 1
ATOM 1630 N N . GLN A 1 237 ? 24.669 7.601 21.586 1.00 26.06 214 GLN A N 1
ATOM 1631 C CA . GLN A 1 237 ? 25.908 8.376 21.520 1.00 29.59 214 GLN A CA 1
ATOM 1632 C C . GLN A 1 237 ? 27.106 7.455 21.346 1.00 34.48 214 GLN A C 1
ATOM 1633 O O . GLN A 1 237 ? 27.177 6.403 21.996 1.00 27.54 214 GLN A O 1
ATOM 1639 N N . LEU A 1 238 ? 28.046 7.855 20.482 1.00 21.54 215 LEU A N 1
ATOM 1640 C CA . LEU A 1 238 ? 29.191 7.015 20.158 1.00 28.13 215 LEU A CA 1
ATOM 1641 C C . LEU A 1 238 ? 29.977 6.591 21.400 1.00 23.90 215 LEU A C 1
ATOM 1642 O O . LEU A 1 238 ? 30.468 5.470 21.465 1.00 27.87 215 LEU A O 1
ATOM 1647 N N . GLN A 1 239 ? 30.067 7.465 22.396 1.00 26.57 216 GLN A N 1
ATOM 1648 C CA . GLN A 1 239 ? 30.841 7.130 23.602 1.00 34.24 216 GLN A CA 1
ATOM 1649 C C . GLN A 1 239 ? 30.250 5.916 24.328 1.00 31.63 216 GLN A C 1
ATOM 1650 O O . GLN A 1 239 ? 30.987 5.062 24.834 1.00 24.86 216 GLN A O 1
ATOM 1656 N N . ASP A 1 240 ? 28.922 5.838 24.363 1.00 33.31 217 ASP A N 1
ATOM 1657 C CA . ASP A 1 240 ? 28.237 4.712 24.996 1.00 32.76 217 ASP A CA 1
ATOM 1658 C C . ASP A 1 240 ? 28.452 3.417 24.219 1.00 29.49 217 ASP A C 1
ATOM 1659 O O . ASP A 1 240 ? 28.704 2.364 24.806 1.00 33.58 217 ASP A O 1
ATOM 1664 N N . ILE A 1 241 ? 28.365 3.499 22.897 1.00 29.99 218 ILE A N 1
ATOM 1665 C CA . ILE A 1 241 ? 28.598 2.331 22.066 1.00 23.60 218 ILE A CA 1
ATOM 1666 C C . ILE A 1 241 ? 30.037 1.840 22.209 1.00 29.69 218 ILE A C 1
ATOM 1667 O O . ILE A 1 241 ? 30.288 0.631 22.320 1.00 27.93 218 ILE A O 1
ATOM 1672 N N . SER A 1 242 ? 30.978 2.785 22.210 1.00 27.03 219 SER A N 1
ATOM 1673 C CA . SER A 1 242 ? 32.384 2.452 22.315 1.00 21.62 219 SER A CA 1
ATOM 1674 C C . SER A 1 242 ? 32.680 1.729 23.629 1.00 21.72 219 SER A C 1
ATOM 1675 O O . SER A 1 242 ? 33.385 0.725 23.641 1.00 26.43 219 SER A O 1
ATOM 1678 N N . ASN A 1 243 ? 32.145 2.235 24.734 1.00 26.38 220 ASN A N 1
ATOM 1679 C CA . ASN A 1 243 ? 32.317 1.562 26.018 1.00 27.28 220 ASN A CA 1
ATOM 1680 C C . ASN A 1 243 ? 31.768 0.133 25.988 1.00 33.49 220 ASN A C 1
ATOM 1681 O O . ASN A 1 243 ? 32.390 -0.816 26.492 1.00 26.28 220 ASN A O 1
ATOM 1686 N N . PHE A 1 244 ? 30.599 -0.019 25.386 1.00 26.88 221 PHE A N 1
ATOM 1687 C CA . PHE A 1 244 ? 29.970 -1.328 25.291 1.00 25.68 221 PHE A CA 1
ATOM 1688 C C . PHE A 1 244 ? 30.812 -2.288 24.456 1.00 21.29 221 PHE A C 1
ATOM 1689 O O . PHE A 1 244 ? 31.038 -3.428 24.866 1.00 25.55 221 PHE A O 1
ATOM 1697 N N . LEU A 1 245 ? 31.279 -1.824 23.296 1.00 23.73 222 LEU A N 1
ATOM 1698 C CA . LEU A 1 245 ? 32.042 -2.680 22.393 1.00 26.12 222 LEU A CA 1
ATOM 1699 C C . LEU A 1 245 ? 33.389 -3.050 23.011 1.00 27.30 222 LEU A C 1
ATOM 1700 O O . LEU A 1 245 ? 33.859 -4.176 22.835 1.00 24.63 222 LEU A O 1
ATOM 1705 N N . GLN A 1 246 ? 33.992 -2.112 23.742 1.00 27.89 223 GLN A N 1
ATOM 1706 C CA . GLN A 1 246 ? 35.279 -2.368 24.403 1.00 30.05 223 GLN A CA 1
ATOM 1707 C C . GLN A 1 246 ? 35.158 -3.530 25.370 1.00 28.62 223 GLN A C 1
ATOM 1708 O O . GLN A 1 246 ? 36.002 -4.414 25.388 1.00 29.35 223 GLN A O 1
ATOM 1714 N N . GLU A 1 247 ? 34.076 -3.553 26.137 1.00 29.66 224 GLU A N 1
ATOM 1715 C CA . GLU A 1 247 ? 33.893 -4.585 27.146 1.00 32.52 224 GLU A CA 1
ATOM 1716 C C . GLU A 1 247 ? 33.477 -5.913 26.513 1.00 29.22 224 GLU A C 1
ATOM 1717 O O . GLU A 1 247 ? 33.778 -6.964 27.055 1.00 27.08 224 GLU A O 1
ATOM 1723 N N . CYS A 1 248 ? 32.849 -5.867 25.339 1.00 25.93 225 CYS A N 1
ATOM 1724 C CA . CYS A 1 248 ? 32.438 -7.090 24.656 1.00 28.30 225 CYS A CA 1
ATOM 1725 C C . CYS A 1 248 ? 33.569 -7.750 23.873 1.00 29.90 225 CYS A C 1
ATOM 1726 O O . CYS A 1 248 ? 33.772 -8.957 23.973 1.00 30.06 225 CYS A O 1
ATOM 1729 N N . THR A 1 249 ? 34.268 -6.963 23.060 1.00 28.71 226 THR A N 1
ATOM 1730 C CA . THR A 1 249 ? 35.235 -7.509 22.111 1.00 26.23 226 THR A CA 1
ATOM 1731 C C . THR A 1 249 ? 36.508 -6.688 21.983 1.00 23.20 226 THR A C 1
ATOM 1732 O O . THR A 1 249 ? 37.349 -6.989 21.146 1.00 26.81 226 THR A O 1
ATOM 1736 N N . GLY A 1 250 ? 36.624 -5.617 22.754 1.00 27.57 227 GLY A N 1
ATOM 1737 C CA . GLY A 1 250 ? 37.807 -4.774 22.679 1.00 23.12 227 GLY A CA 1
ATOM 1738 C C . GLY A 1 250 ? 37.782 -3.795 21.515 1.00 26.97 227 GLY A C 1
ATOM 1739 O O . GLY A 1 250 ? 38.733 -3.054 21.299 1.00 28.16 227 GLY A O 1
ATOM 1740 N N . TRP A 1 251 ? 36.692 -3.782 20.752 1.00 20.68 228 TRP A N 1
ATOM 1741 C CA . TRP A 1 251 ? 36.558 -2.791 19.693 1.00 22.71 228 TRP A CA 1
ATOM 1742 C C . TRP A 1 251 ? 36.209 -1.432 20.304 1.00 19.04 228 TRP A C 1
ATOM 1743 O O . TRP A 1 251 ? 35.545 -1.356 21.331 1.00 21.26 228 TRP A O 1
ATOM 1754 N N . ARG A 1 252 ? 36.692 -0.363 19.693 1.00 20.89 229 ARG A N 1
ATOM 1755 C CA . ARG A 1 252 ? 36.303 0.965 20.123 1.00 29.07 229 ARG A CA 1
ATOM 1756 C C . ARG A 1 252 ? 35.958 1.800 18.906 1.00 22.05 229 ARG A C 1
ATOM 1757 O O . ARG A 1 252 ? 36.287 1.442 17.772 1.00 23.87 229 ARG A O 1
ATOM 1765 N N . ILE A 1 253 ? 35.275 2.904 19.164 1.00 18.21 230 ILE A N 1
ATOM 1766 C CA . ILE A 1 253 ? 34.823 3.823 18.128 1.00 20.59 230 ILE A CA 1
ATOM 1767 C C . ILE A 1 253 ? 35.654 5.093 18.115 1.00 26.44 230 ILE A C 1
ATOM 1768 O O . ILE A 1 253 ? 36.006 5.604 19.169 1.00 26.24 230 ILE A O 1
ATOM 1773 N N . ARG A 1 254 ? 35.964 5.592 16.921 1.00 27.78 231 ARG A N 1
ATOM 1774 C CA . ARG A 1 254 ? 36.481 6.939 16.740 1.00 29.23 231 ARG A CA 1
ATOM 1775 C C . ARG A 1 254 ? 35.518 7.687 15.849 1.00 22.57 231 ARG A C 1
ATOM 1776 O O . ARG A 1 254 ? 35.168 7.172 14.794 1.00 23.05 231 ARG A O 1
ATOM 1784 N N . PRO A 1 255 ? 35.143 8.919 16.222 1.00 26.45 232 PRO A N 1
ATOM 1785 C CA . PRO A 1 255 ? 34.348 9.729 15.301 1.00 27.46 232 PRO A CA 1
ATOM 1786 C C . PRO A 1 255 ? 35.172 10.111 14.073 1.00 28.96 232 PRO A C 1
ATOM 1787 O O . PRO A 1 255 ? 36.348 10.437 14.221 1.00 31.91 232 PRO A O 1
ATOM 1791 N N . VAL A 1 256 ? 34.579 10.060 12.884 1.00 21.09 233 VAL A N 1
ATOM 1792 C CA . VAL A 1 256 ? 35.314 10.405 11.676 1.00 26.16 233 VAL A CA 1
ATOM 1793 C C . VAL A 1 256 ? 34.533 11.440 10.886 1.00 28.97 233 VAL A C 1
ATOM 1794 O O . VAL A 1 256 ? 33.298 11.453 10.912 1.00 30.50 233 VAL A O 1
ATOM 1798 N N . GLN A 1 257 ? 35.260 12.336 10.217 1.00 29.16 234 GLN A N 1
ATOM 1799 C CA . GLN A 1 257 ? 34.640 13.400 9.445 1.00 26.97 234 GLN A CA 1
ATOM 1800 C C . GLN A 1 257 ? 33.770 12.855 8.328 1.00 33.39 234 GLN A C 1
ATOM 1801 O O . GLN A 1 257 ? 32.643 13.306 8.123 1.00 36.67 234 GLN A O 1
ATOM 1807 N N . GLY A 1 258 ? 34.325 11.900 7.592 1.00 34.63 235 GLY A N 1
ATOM 1808 C CA . GLY A 1 258 ? 33.654 11.308 6.450 1.00 33.78 235 GLY A CA 1
ATOM 1809 C C . GLY A 1 258 ? 34.458 10.111 5.968 1.00 24.68 235 GLY A C 1
ATOM 1810 O O . GLY A 1 258 ? 35.086 9.424 6.772 1.00 26.83 235 GLY A O 1
ATOM 1811 N N . LEU A 1 259 ? 34.447 9.867 4.662 1.00 23.57 236 LEU A N 1
ATOM 1812 C CA . LEU A 1 259 ? 35.184 8.740 4.098 1.00 36.00 236 LEU A CA 1
ATOM 1813 C C . LEU A 1 259 ? 36.689 8.952 4.206 1.00 33.97 236 LEU A C 1
ATOM 1814 O O . LEU A 1 259 ? 37.202 9.988 3.795 1.00 32.65 236 LEU A O 1
ATOM 1819 N N . LEU A 1 260 ? 37.378 7.975 4.790 1.00 31.05 237 LEU A N 1
ATOM 1820 C CA . LEU A 1 260 ? 38.831 7.928 4.781 1.00 25.71 237 LEU A CA 1
ATOM 1821 C C . LEU A 1 260 ? 39.286 7.186 3.537 1.00 30.26 237 LEU A C 1
ATOM 1822 O O . LEU A 1 260 ? 38.471 6.551 2.872 1.00 29.03 237 LEU A O 1
ATOM 1827 N N . SER A 1 261 ? 40.575 7.256 3.208 1.00 28.82 238 SER A N 1
ATOM 1828 C CA . SER A 1 261 ? 41.085 6.419 2.125 1.00 28.46 238 SER A CA 1
ATOM 1829 C C . SER A 1 261 ? 40.920 4.974 2.570 1.00 24.42 238 SER A C 1
ATOM 1830 O O . SER A 1 261 ? 40.803 4.704 3.757 1.00 27.04 238 SER A O 1
ATOM 1833 N N . ALA A 1 262 ? 40.901 4.045 1.626 1.00 23.64 239 ALA A N 1
ATOM 1834 C CA . ALA A 1 262 ? 40.760 2.639 1.977 1.00 25.08 239 ALA A CA 1
ATOM 1835 C C . ALA A 1 262 ? 41.890 2.187 2.933 1.00 23.83 239 ALA A C 1
ATOM 1836 O O . ALA A 1 262 ? 41.639 1.508 3.928 1.00 19.05 239 ALA A O 1
ATOM 1838 N N . ARG A 1 263 ? 43.127 2.597 2.657 1.00 27.97 240 ARG A N 1
ATOM 1839 C CA . ARG A 1 263 ? 44.256 2.181 3.493 1.00 25.48 240 ARG A CA 1
ATOM 1840 C C . ARG A 1 263 ? 44.070 2.642 4.942 1.00 24.15 240 ARG A C 1
ATOM 1841 O O . ARG A 1 263 ? 44.229 1.850 5.873 1.00 27.22 240 ARG A O 1
ATOM 1849 N N . ASP A 1 264 ? 43.733 3.915 5.129 1.00 20.37 241 ASP A N 1
ATOM 1850 C CA . ASP A 1 264 ? 43.603 4.477 6.463 1.00 22.54 241 ASP A CA 1
ATOM 1851 C C . ASP A 1 264 ? 42.492 3.803 7.240 1.00 23.65 241 ASP A C 1
ATOM 1852 O O . ASP A 1 264 ? 42.656 3.482 8.412 1.00 18.76 241 ASP A O 1
ATOM 1857 N N . PHE A 1 265 ? 41.342 3.639 6.596 1.00 21.65 242 PHE A N 1
ATOM 1858 C CA . PHE A 1 265 ? 40.204 2.998 7.247 1.00 20.50 242 PHE A CA 1
ATOM 1859 C C . PHE A 1 265 ? 40.533 1.565 7.677 1.00 19.21 242 PHE A C 1
ATOM 1860 O O . PHE A 1 265 ? 40.313 1.171 8.814 1.00 21.40 242 PHE A O 1
ATOM 1868 N N . LEU A 1 266 ? 41.065 0.795 6.741 1.00 22.07 243 LEU A N 1
ATOM 1869 C CA . LEU A 1 266 ? 41.397 -0.592 6.998 1.00 22.08 243 LEU A CA 1
ATOM 1870 C C . LEU A 1 266 ? 42.538 -0.685 8.014 1.00 26.00 243 LEU A C 1
ATOM 1871 O O . LEU A 1 266 ? 42.528 -1.566 8.881 1.00 21.42 243 LEU A O 1
ATOM 1876 N N . ASN A 1 267 ? 43.509 0.225 7.939 1.00 21.29 244 ASN A N 1
ATOM 1877 C CA . ASN A 1 267 ? 44.576 0.201 8.951 1.00 20.55 244 ASN A CA 1
ATOM 1878 C C . ASN A 1 267 ? 43.998 0.395 10.352 1.00 18.77 244 ASN A C 1
ATOM 1879 O O . ASN A 1 267 ? 44.443 -0.236 11.308 1.00 20.43 244 ASN A O 1
ATOM 1884 N N . GLY A 1 268 ? 42.994 1.261 10.467 1.00 20.34 245 GLY A N 1
ATOM 1885 C CA . GLY A 1 268 ? 42.329 1.481 11.740 1.00 22.29 245 GLY A CA 1
ATOM 1886 C C . GLY A 1 268 ? 41.747 0.188 12.292 1.00 23.15 245 GLY A C 1
ATOM 1887 O O . GLY A 1 268 ? 41.822 -0.078 13.491 1.00 22.58 245 GLY A O 1
ATOM 1888 N N . LEU A 1 269 ? 41.197 -0.640 11.411 1.00 21.08 246 LEU A N 1
ATOM 1889 C CA . LEU A 1 269 ? 40.648 -1.926 11.836 1.00 26.95 246 LEU A CA 1
ATOM 1890 C C . LEU A 1 269 ? 41.688 -2.858 12.500 1.00 24.48 246 LEU A C 1
ATOM 1891 O O . LEU A 1 269 ? 41.337 -3.688 13.340 1.00 21.35 246 LEU A O 1
ATOM 1896 N N . ALA A 1 270 ? 42.960 -2.740 12.126 1.00 20.57 247 ALA A N 1
ATOM 1897 C CA . ALA A 1 270 ? 43.993 -3.612 12.704 1.00 19.30 247 ALA A CA 1
ATOM 1898 C C . ALA A 1 270 ? 44.114 -3.419 14.225 1.00 18.53 247 ALA A C 1
ATOM 1899 O O . ALA A 1 270 ? 44.602 -4.295 14.945 1.00 26.09 247 ALA A O 1
ATOM 1901 N N . PHE A 1 271 ? 43.653 -2.267 14.697 1.00 15.72 248 PHE A N 1
ATOM 1902 C CA . PHE A 1 271 ? 43.712 -1.874 16.103 1.00 21.62 248 PHE A CA 1
ATOM 1903 C C . PHE A 1 271 ? 42.378 -2.088 16.791 1.00 20.90 248 PHE A C 1
ATOM 1904 O O . PHE A 1 271 ? 42.173 -1.647 17.930 1.00 17.69 248 PHE A O 1
ATOM 1912 N N . ARG A 1 272 ? 41.463 -2.737 16.082 1.00 18.06 249 ARG A N 1
ATOM 1913 C CA . ARG A 1 272 ? 40.073 -2.864 16.530 1.00 21.53 249 ARG A CA 1
ATOM 1914 C C . ARG A 1 272 ? 39.459 -1.486 16.762 1.00 19.54 249 ARG A C 1
ATOM 1915 O O . ARG A 1 272 ? 38.734 -1.259 17.725 1.00 21.54 249 ARG A O 1
ATOM 1923 N N . VAL A 1 273 ? 39.759 -0.568 15.852 1.00 17.98 250 VAL A N 1
ATOM 1924 C CA . VAL A 1 273 ? 39.176 0.762 15.887 1.00 20.47 250 VAL A CA 1
ATOM 1925 C C . VAL A 1 273 ? 38.260 0.969 14.693 1.00 24.13 250 VAL A C 1
ATOM 1926 O O . VAL A 1 273 ? 38.720 0.943 13.553 1.00 20.70 250 VAL A O 1
ATOM 1930 N N . PHE A 1 274 ? 36.968 1.169 14.955 1.00 21.26 251 PHE A N 1
ATOM 1931 C CA . PHE A 1 274 ? 36.021 1.486 13.885 1.00 17.41 251 PHE A CA 1
ATOM 1932 C C . PHE A 1 274 ? 35.798 2.996 13.775 1.00 16.73 251 PHE A C 1
ATOM 1933 O O . PHE A 1 274 ? 35.345 3.609 14.727 1.00 22.26 251 PHE A O 1
ATOM 1941 N N . HIS A 1 275 ? 36.137 3.592 12.631 1.00 21.12 252 HIS A N 1
ATOM 1942 C CA . HIS A 1 275 ? 35.804 4.989 12.353 1.00 19.11 252 HIS A CA 1
ATOM 1943 C C . HIS A 1 275 ? 34.331 5.108 11.971 1.00 22.54 252 HIS A C 1
ATOM 1944 O O . HIS A 1 275 ? 33.877 4.483 11.015 1.00 30.96 252 HIS A O 1
ATOM 1951 N N . ALA A 1 276 ? 33.591 5.909 12.724 1.00 21.54 253 ALA A N 1
ATOM 1952 C CA . ALA A 1 276 ? 32.154 6.049 12.525 1.00 28.67 253 ALA A CA 1
ATOM 1953 C C . ALA A 1 276 ? 31.750 7.511 12.510 1.00 24.54 253 ALA A C 1
ATOM 1954 O O . ALA A 1 276 ? 32.306 8.329 13.242 1.00 24.14 253 ALA A O 1
ATOM 1956 N N . THR A 1 277 ? 30.803 7.840 11.646 1.00 20.04 254 THR A N 1
ATOM 1957 C CA . THR A 1 277 ? 30.315 9.203 11.537 1.00 28.98 254 THR A CA 1
ATOM 1958 C C . THR A 1 277 ? 29.294 9.500 12.627 1.00 28.09 254 THR A C 1
ATOM 1959 O O . THR A 1 277 ? 28.689 8.591 13.193 1.00 27.12 254 THR A O 1
ATOM 1963 N N . GLN A 1 278 ? 29.090 10.780 12.899 1.00 25.59 255 GLN A N 1
ATOM 1964 C CA . GLN A 1 278 ? 28.199 11.197 13.971 1.00 29.61 255 GLN A CA 1
ATOM 1965 C C . GLN A 1 278 ? 26.987 11.933 13.440 1.00 24.40 255 GLN A C 1
ATOM 1966 O O . GLN A 1 278 ? 26.035 12.169 14.172 1.00 29.60 255 GLN A O 1
ATOM 1972 N N . TYR A 1 279 ? 27.036 12.330 12.173 1.00 27.58 256 TYR A N 1
ATOM 1973 C CA . TYR A 1 279 ? 25.923 13.065 11.575 1.00 31.58 256 TYR A CA 1
ATOM 1974 C C . TYR A 1 279 ? 24.829 12.112 11.137 1.00 28.71 256 TYR A C 1
ATOM 1975 O O . TYR A 1 279 ? 25.061 10.917 10.969 1.00 25.59 256 TYR A O 1
ATOM 1984 N N . ILE A 1 280 ? 23.642 12.657 10.936 1.00 29.08 257 ILE A N 1
ATOM 1985 C CA . ILE A 1 280 ? 22.538 11.903 10.372 1.00 27.93 257 ILE A CA 1
ATOM 1986 C C . ILE A 1 280 ? 22.199 12.447 8.991 1.00 32.18 257 ILE A C 1
ATOM 1987 O O . ILE A 1 280 ? 22.377 13.644 8.710 1.00 35.61 257 ILE A O 1
ATOM 1992 N N . ARG A 1 281 ? 21.732 11.545 8.134 1.00 33.60 258 ARG A N 1
ATOM 1993 C CA . ARG A 1 281 ? 21.213 11.870 6.815 1.00 31.19 258 ARG A CA 1
ATOM 1994 C C . ARG A 1 281 ? 20.162 12.986 6.858 1.00 36.54 258 ARG A C 1
ATOM 1995 O O . ARG A 1 281 ? 19.503 13.186 7.876 1.00 37.41 258 ARG A O 1
ATOM 2003 N N . HIS A 1 282 ? 20.018 13.712 5.749 1.00 37.75 259 HIS A N 1
ATOM 2004 C CA . HIS A 1 282 ? 19.035 14.789 5.619 1.00 36.70 259 HIS A CA 1
ATOM 2005 C C . HIS A 1 282 ? 17.593 14.268 5.780 1.00 40.52 259 HIS A C 1
ATOM 2006 O O . HIS A 1 282 ? 17.263 13.176 5.304 1.00 33.54 259 HIS A O 1
ATOM 2013 N N . PRO A 1 283 ? 16.727 15.049 6.459 1.00 41.05 260 PRO A N 1
ATOM 2014 C CA . PRO A 1 283 ? 15.369 14.578 6.785 1.00 39.35 260 PRO A CA 1
ATOM 2015 C C . PRO A 1 283 ? 14.476 14.332 5.570 1.00 44.20 260 PRO A C 1
ATOM 2016 O O . PRO A 1 283 ? 13.486 13.609 5.680 1.00 41.59 260 PRO A O 1
ATOM 2020 N N . SER A 1 284 ? 14.823 14.914 4.426 1.00 46.39 261 SER A N 1
ATOM 2021 C CA . SER A 1 284 ? 13.958 14.849 3.247 1.00 46.29 261 SER A CA 1
ATOM 2022 C C . SER A 1 284 ? 13.911 13.456 2.622 1.00 49.19 261 SER A C 1
ATOM 2023 O O . SER A 1 284 ? 12.938 13.102 1.962 1.00 52.57 261 SER A O 1
ATOM 2026 N N . VAL A 1 285 ? 14.968 12.671 2.811 1.00 45.39 262 VAL A N 1
ATOM 2027 C CA . VAL A 1 285 ? 15.025 11.344 2.202 1.00 44.78 262 VAL A CA 1
ATOM 2028 C C . VAL A 1 285 ? 15.495 10.342 3.242 1.00 39.76 262 VAL A C 1
ATOM 2029 O O . VAL A 1 285 ? 16.652 9.906 3.225 1.00 37.78 262 VAL A O 1
ATOM 2033 N N . PRO A 1 286 ? 14.597 9.975 4.171 1.00 37.40 263 PRO A N 1
ATOM 2034 C CA . PRO A 1 286 ? 15.005 9.151 5.313 1.00 35.22 263 PRO A CA 1
ATOM 2035 C C . PRO A 1 286 ? 15.393 7.712 4.948 1.00 39.61 263 PRO A C 1
ATOM 2036 O O . PRO A 1 286 ? 16.216 7.127 5.647 1.00 44.78 263 PRO A O 1
ATOM 2040 N N . LEU A 1 287 ? 14.821 7.151 3.886 1.00 45.59 264 LEU A N 1
ATOM 2041 C CA . LEU A 1 287 ? 15.004 5.725 3.622 1.00 49.26 264 LEU A CA 1
ATOM 2042 C C . LEU A 1 287 ? 16.187 5.393 2.715 1.00 47.00 264 LEU A C 1
ATOM 2043 O O . LEU A 1 287 ? 16.391 4.235 2.355 1.00 44.95 264 LEU A O 1
ATOM 2048 N N . TYR A 1 288 ? 16.968 6.398 2.341 1.00 46.61 265 TYR A N 1
ATOM 2049 C CA . TYR A 1 288 ? 18.142 6.140 1.523 1.00 49.74 265 TYR A CA 1
ATOM 2050 C C . TYR A 1 288 ? 19.195 7.243 1.606 1.00 47.40 265 TYR A C 1
ATOM 2051 O O . TYR A 1 288 ? 18.869 8.435 1.587 1.00 43.46 265 TYR A O 1
ATOM 2060 N N . THR A 1 289 ? 20.458 6.829 1.668 1.00 46.37 266 THR A N 1
ATOM 2061 C CA . THR A 1 289 ? 21.573 7.753 1.529 1.00 41.83 266 THR A CA 1
ATOM 2062 C C . THR A 1 289 ? 22.810 7.018 1.017 1.00 43.25 266 THR A C 1
ATOM 2063 O O . THR A 1 289 ? 23.032 5.856 1.352 1.00 47.22 266 THR A O 1
ATOM 2067 N N . PRO A 1 290 ? 23.604 7.683 0.166 1.00 50.07 267 PRO A N 1
ATOM 2068 C CA . PRO A 1 290 ? 24.862 7.070 -0.282 1.00 54.71 267 PRO A CA 1
ATOM 2069 C C . PRO A 1 290 ? 25.982 7.197 0.757 1.00 57.47 267 PRO A C 1
ATOM 2070 O O . PRO A 1 290 ? 26.993 6.506 0.654 1.00 60.87 267 PRO A O 1
ATOM 2074 N N . GLU A 1 291 ? 25.789 8.057 1.751 1.00 52.70 268 GLU A N 1
ATOM 2075 C CA . GLU A 1 291 ? 26.787 8.262 2.795 1.00 40.03 268 GLU A CA 1
ATOM 2076 C C . GLU A 1 291 ? 26.631 7.291 3.958 1.00 34.22 268 GLU A C 1
ATOM 2077 O O . GLU A 1 291 ? 25.545 6.794 4.220 1.00 41.62 268 GLU A O 1
ATOM 2083 N N . PRO A 1 292 ? 27.730 7.035 4.681 1.00 31.62 269 PRO A N 1
ATOM 2084 C CA . PRO A 1 292 ? 27.690 6.296 5.947 1.00 31.62 269 PRO A CA 1
ATOM 2085 C C . PRO A 1 292 ? 27.301 7.177 7.143 1.00 42.63 269 PRO A C 1
ATOM 2086 O O . PRO A 1 292 ? 28.166 7.492 7.972 1.00 52.74 269 PRO A O 1
ATOM 2090 N N . ASP A 1 293 ? 26.031 7.553 7.252 1.00 32.55 270 ASP A N 1
ATOM 2091 C CA . ASP A 1 293 ? 25.587 8.351 8.391 1.00 29.81 270 ASP A CA 1
ATOM 2092 C C . ASP A 1 293 ? 25.416 7.481 9.637 1.00 27.80 270 ASP A C 1
ATOM 2093 O O . ASP A 1 293 ? 25.704 6.280 9.619 1.00 30.58 270 ASP A O 1
ATOM 2098 N N . CYS A 1 294 ? 24.942 8.083 10.719 1.00 24.52 271 CYS A N 1
ATOM 2099 C CA . CYS A 1 294 ? 24.900 7.394 11.995 1.00 24.93 271 CYS A CA 1
ATOM 2100 C C . CYS A 1 294 ? 23.892 6.233 12.010 1.00 26.30 271 CYS A C 1
ATOM 2101 O O . CYS A 1 294 ? 24.090 5.272 12.738 1.00 29.27 271 CYS A O 1
ATOM 2104 N N . CYS A 1 295 ? 22.833 6.307 11.208 1.00 26.75 272 CYS A N 1
ATOM 2105 C CA . CYS A 1 295 ? 21.914 5.172 11.111 1.00 27.78 272 CYS A CA 1
ATOM 2106 C C . CYS A 1 295 ? 22.642 3.957 10.557 1.00 27.02 272 CYS A C 1
ATOM 2107 O O . CYS A 1 295 ? 22.482 2.858 11.057 1.00 24.27 272 CYS A O 1
ATOM 2110 N N . HIS A 1 296 ? 23.430 4.162 9.507 1.00 27.43 273 HIS A N 1
ATOM 2111 C CA . HIS A 1 296 ? 24.229 3.076 8.959 1.00 25.67 273 HIS A CA 1
ATOM 2112 C C . HIS A 1 296 ? 25.231 2.535 9.991 1.00 25.97 273 HIS A C 1
ATOM 2113 O O . HIS A 1 296 ? 25.305 1.332 10.199 1.00 24.09 273 HIS A O 1
ATOM 2120 N N . GLU A 1 297 ? 25.989 3.416 10.652 1.00 23.92 274 GLU A N 1
ATOM 2121 C CA . GLU A 1 297 ? 27.010 2.950 11.589 1.00 27.21 274 GLU A CA 1
ATOM 2122 C C . GLU A 1 297 ? 26.400 2.188 12.751 1.00 21.01 274 GLU A C 1
ATOM 2123 O O . GLU A 1 297 ? 26.919 1.155 13.149 1.00 27.38 274 GLU A O 1
ATOM 2129 N N . LEU A 1 298 ? 25.311 2.716 13.312 1.00 21.56 275 LEU A N 1
ATOM 2130 C CA . LEU A 1 298 ? 24.823 2.211 14.584 1.00 27.69 275 LEU A CA 1
ATOM 2131 C C . LEU A 1 298 ? 23.932 0.978 14.419 1.00 26.96 275 LEU A C 1
ATOM 2132 O O . LEU A 1 298 ? 23.954 0.074 15.245 1.00 23.35 275 LEU A O 1
ATOM 2137 N N . LEU A 1 299 ? 23.169 0.947 13.336 1.00 26.51 276 LEU A N 1
ATOM 2138 C CA . LEU A 1 299 ? 22.226 -0.135 13.092 1.00 30.10 276 LEU A CA 1
ATOM 2139 C C . LEU A 1 299 ? 22.827 -1.243 12.223 1.00 30.23 276 LEU A C 1
ATOM 2140 O O . LEU A 1 299 ? 22.423 -2.395 12.322 1.00 33.89 276 LEU A O 1
ATOM 2145 N N . GLY A 1 300 ? 23.805 -0.900 11.387 1.00 26.80 277 GLY A N 1
ATOM 2146 C CA . GLY A 1 300 ? 24.452 -1.899 10.558 1.00 25.07 277 GLY A CA 1
ATOM 2147 C C . GLY A 1 300 ? 25.785 -2.419 11.064 1.00 28.90 277 GLY A C 1
ATOM 2148 O O . GLY A 1 300 ? 26.024 -3.623 11.074 1.00 28.66 277 GLY A O 1
ATOM 2149 N N . HIS A 1 301 ? 26.668 -1.516 11.484 1.00 26.36 278 HIS A N 1
ATOM 2150 C CA . HIS A 1 301 ? 28.029 -1.919 11.806 1.00 22.41 278 HIS A CA 1
ATOM 2151 C C . HIS A 1 301 ? 28.202 -2.389 13.240 1.00 29.37 278 HIS A C 1
ATOM 2152 O O . HIS A 1 301 ? 28.855 -3.404 13.474 1.00 29.45 278 HIS A O 1
ATOM 2159 N N . VAL A 1 302 ? 27.616 -1.667 14.190 1.00 21.62 279 VAL A N 1
ATOM 2160 C CA . VAL A 1 302 ? 27.861 -1.934 15.610 1.00 28.00 279 VAL A CA 1
ATOM 2161 C C . VAL A 1 302 ? 27.403 -3.312 16.108 1.00 30.01 279 VAL A C 1
ATOM 2162 O O . VAL A 1 302 ? 28.132 -3.965 16.855 1.00 27.76 279 VAL A O 1
ATOM 2166 N N . PRO A 1 303 ? 26.205 -3.768 15.700 1.00 32.31 280 PRO A N 1
ATOM 2167 C CA . PRO A 1 303 ? 25.782 -5.024 16.322 1.00 23.59 280 PRO A CA 1
ATOM 2168 C C . PRO A 1 303 ? 26.743 -6.203 16.068 1.00 28.30 280 PRO A C 1
ATOM 2169 O O . PRO A 1 303 ? 26.994 -6.994 16.980 1.00 30.08 280 PRO A O 1
ATOM 2173 N N . LEU A 1 304 ? 27.282 -6.301 14.859 1.00 28.00 281 LEU A N 1
ATOM 2174 C CA . LEU A 1 304 ? 28.189 -7.396 14.526 1.00 27.02 281 LEU A CA 1
ATOM 2175 C C . LEU A 1 304 ? 29.538 -7.248 15.231 1.00 25.19 281 LEU A C 1
ATOM 2176 O O . LEU A 1 304 ? 30.194 -8.244 15.517 1.00 24.08 281 LEU A O 1
ATOM 2181 N N . LEU A 1 305 ? 29.958 -6.017 15.516 1.00 23.84 282 LEU A N 1
ATOM 2182 C CA . LEU A 1 305 ? 31.260 -5.818 16.171 1.00 25.80 282 LEU A CA 1
ATOM 2183 C C . LEU A 1 305 ? 31.275 -6.299 17.620 1.00 26.02 282 LEU A C 1
ATOM 2184 O O . LEU A 1 305 ? 32.346 -6.514 18.195 1.00 26.48 282 LEU A O 1
ATOM 2189 N N . ALA A 1 306 ? 30.095 -6.472 18.214 1.00 25.29 283 ALA A N 1
ATOM 2190 C CA . ALA A 1 306 ? 30.025 -6.988 19.573 1.00 24.63 283 ALA A CA 1
ATOM 2191 C C . ALA A 1 306 ? 30.102 -8.526 19.631 1.00 30.70 283 ALA A C 1
ATOM 2192 O O . ALA A 1 306 ? 30.063 -9.093 20.709 1.00 30.44 283 ALA A O 1
ATOM 2194 N N . ASP A 1 307 ? 30.189 -9.185 18.473 1.00 32.83 284 ASP A N 1
ATOM 2195 C CA . ASP A 1 307 ? 30.380 -10.642 18.392 1.00 27.86 284 ASP A CA 1
ATOM 2196 C C . ASP A 1 307 ? 31.871 -10.998 18.249 1.00 28.47 284 ASP A C 1
ATOM 2197 O O . ASP A 1 307 ? 32.528 -10.553 17.300 1.00 28.78 284 ASP A O 1
ATOM 2202 N N . PRO A 1 308 ? 32.413 -11.789 19.191 1.00 30.18 285 PRO A N 1
ATOM 2203 C CA . PRO A 1 308 ? 33.857 -12.070 19.209 1.00 31.19 285 PRO A CA 1
ATOM 2204 C C . PRO A 1 308 ? 34.427 -12.618 17.892 1.00 28.59 285 PRO A C 1
ATOM 2205 O O . PRO A 1 308 ? 35.475 -12.152 17.461 1.00 25.00 285 PRO A O 1
ATOM 2209 N N . ASP A 1 309 ? 33.765 -13.584 17.261 1.00 26.20 286 ASP A N 1
ATOM 2210 C CA . ASP A 1 309 ? 34.312 -14.144 16.027 1.00 30.52 286 ASP A CA 1
ATOM 2211 C C . ASP A 1 309 ? 34.297 -13.136 14.873 1.00 31.61 286 ASP A C 1
ATOM 2212 O O . ASP A 1 309 ? 35.276 -13.046 14.127 1.00 26.70 286 ASP A O 1
ATOM 2217 N N . PHE A 1 310 ? 33.211 -12.372 14.734 1.00 27.21 287 PHE A N 1
ATOM 2218 C CA . PHE A 1 310 ? 33.160 -11.332 13.708 1.00 26.76 287 PHE A CA 1
ATOM 2219 C C . PHE A 1 310 ? 34.221 -10.289 14.005 1.00 26.38 287 PHE A C 1
ATOM 2220 O O . PHE A 1 310 ? 34.902 -9.806 13.101 1.00 24.03 287 PHE A O 1
ATOM 2228 N N . ALA A 1 311 ? 34.345 -9.938 15.282 1.00 26.49 288 ALA A N 1
ATOM 2229 C CA . ALA A 1 311 ? 35.284 -8.910 15.690 1.00 26.05 288 ALA A CA 1
ATOM 2230 C C . ALA A 1 311 ? 36.721 -9.332 15.369 1.00 24.63 288 ALA A C 1
ATOM 2231 O O . ALA A 1 311 ? 37.542 -8.511 14.973 1.00 28.12 288 ALA A O 1
ATOM 2233 N N . ASP A 1 312 ? 37.024 -10.615 15.543 1.00 24.52 289 ASP A N 1
ATOM 2234 C CA . ASP A 1 312 ? 38.333 -11.125 15.159 1.00 25.36 289 ASP A CA 1
ATOM 2235 C C . ASP A 1 312 ? 38.492 -11.146 13.641 1.00 27.52 289 ASP A C 1
ATOM 2236 O O . ASP A 1 312 ? 39.550 -10.811 13.112 1.00 24.33 289 ASP A O 1
ATOM 2241 N N . PHE A 1 313 ? 37.431 -11.538 12.939 1.00 23.73 290 PHE A N 1
ATOM 2242 C CA . PHE A 1 313 ? 37.453 -11.529 11.485 1.00 24.49 290 PHE A CA 1
ATOM 2243 C C . PHE A 1 313 ? 37.758 -10.118 10.977 1.00 22.13 290 PHE A C 1
ATOM 2244 O O . PHE A 1 313 ? 38.635 -9.916 10.128 1.00 22.19 290 PHE A O 1
ATOM 2252 N N . SER A 1 314 ? 37.042 -9.139 11.513 1.00 23.09 291 SER A N 1
ATOM 2253 C CA . SER A 1 314 ? 37.212 -7.749 11.082 1.00 25.77 291 SER A CA 1
ATOM 2254 C C . SER A 1 314 ? 38.614 -7.234 11.348 1.00 25.37 291 SER A C 1
ATOM 2255 O O . SER A 1 314 ? 39.180 -6.494 10.534 1.00 20.98 291 SER A O 1
ATOM 2258 N N . GLN A 1 315 ? 39.182 -7.618 12.481 1.00 21.52 292 GLN A N 1
ATOM 2259 C CA . GLN A 1 315 ? 40.550 -7.181 12.774 1.00 25.52 292 GLN A CA 1
ATOM 2260 C C . GLN A 1 315 ? 41.518 -7.816 11.786 1.00 22.68 292 GLN A C 1
ATOM 2261 O O . GLN A 1 315 ? 42.453 -7.161 11.332 1.00 20.07 292 GLN A O 1
ATOM 2267 N N . GLU A 1 316 ? 41.268 -9.077 11.430 1.00 26.62 293 GLU A N 1
ATOM 2268 C CA . GLU A 1 316 ? 42.138 -9.805 10.499 1.00 26.09 293 GLU A CA 1
ATOM 2269 C C . GLU A 1 316 ? 42.253 -9.078 9.168 1.00 24.24 293 GLU A C 1
ATOM 2270 O O . GLU A 1 316 ? 43.329 -9.022 8.561 1.00 22.90 293 GLU A O 1
ATOM 2276 N N . ILE A 1 317 ? 41.138 -8.509 8.722 1.00 26.67 294 ILE A N 1
ATOM 2277 C CA . ILE A 1 317 ? 41.156 -7.696 7.523 1.00 24.76 294 ILE A CA 1
ATOM 2278 C C . ILE A 1 317 ? 42.078 -6.501 7.765 1.00 23.77 294 ILE A C 1
ATOM 2279 O O . ILE A 1 317 ? 42.919 -6.172 6.919 1.00 21.18 294 ILE A O 1
ATOM 2284 N N . GLY A 1 318 ? 41.905 -5.858 8.917 1.00 22.03 295 GLY A N 1
ATOM 2285 C CA . GLY A 1 318 ? 42.742 -4.730 9.298 1.00 26.57 295 GLY A CA 1
ATOM 2286 C C . GLY A 1 318 ? 44.219 -5.081 9.252 1.00 26.24 295 GLY A C 1
ATOM 2287 O O . GLY A 1 318 ? 45.025 -4.391 8.633 1.00 25.51 295 GLY A O 1
ATOM 2288 N N . LEU A 1 319 ? 44.569 -6.182 9.894 1.00 26.33 296 LEU A N 1
ATOM 2289 C CA . LEU A 1 319 ? 45.954 -6.608 9.953 1.00 22.45 296 LEU A CA 1
ATOM 2290 C C . LEU A 1 319 ? 46.503 -6.903 8.557 1.00 25.60 296 LEU A C 1
ATOM 2291 O O . LEU A 1 319 ? 47.662 -6.618 8.256 1.00 28.09 296 LEU A O 1
ATOM 2296 N N . ALA A 1 320 ? 45.661 -7.456 7.697 1.00 22.20 297 ALA A N 1
ATOM 2297 C CA . ALA A 1 320 ? 46.079 -7.778 6.345 1.00 24.73 297 ALA A CA 1
ATOM 2298 C C . ALA A 1 320 ? 46.495 -6.503 5.615 1.00 22.49 297 ALA A C 1
ATOM 2299 O O . ALA A 1 320 ? 47.436 -6.506 4.820 1.00 21.11 297 ALA A O 1
ATOM 2301 N N . SER A 1 321 ? 45.810 -5.408 5.911 1.00 19.86 298 SER A N 1
ATOM 2302 C CA . SER A 1 321 ? 46.094 -4.129 5.253 1.00 20.19 298 SER A CA 1
ATOM 2303 C C . SER A 1 321 ? 47.410 -3.457 5.714 1.00 22.43 298 SER A C 1
ATOM 2304 O O . SER A 1 321 ? 47.939 -2.602 5.019 1.00 19.58 298 SER A O 1
ATOM 2307 N N . ILE A 1 322 ? 47.916 -3.840 6.881 1.00 19.00 299 ILE A N 1
ATOM 2308 C CA . ILE A 1 322 ? 49.063 -3.137 7.469 1.00 22.98 299 ILE A CA 1
ATOM 2309 C C . ILE A 1 322 ? 50.320 -3.336 6.615 1.00 23.93 299 ILE A C 1
ATOM 2310 O O . ILE A 1 322 ? 50.872 -4.424 6.547 1.00 24.07 299 ILE A O 1
ATOM 2315 N N . GLY A 1 323 ? 50.750 -2.274 5.950 1.00 29.44 300 GLY A N 1
ATOM 2316 C CA . GLY A 1 323 ? 51.911 -2.339 5.090 1.00 24.92 300 GLY A CA 1
ATOM 2317 C C . GLY A 1 323 ? 51.631 -3.036 3.780 1.00 31.58 300 GLY A C 1
ATOM 2318 O O . GLY A 1 323 ? 52.563 -3.409 3.070 1.00 29.40 300 GLY A O 1
ATOM 2319 N N . ALA A 1 324 ? 50.357 -3.229 3.447 1.00 25.30 301 ALA A N 1
ATOM 2320 C CA . ALA A 1 324 ? 50.043 -3.912 2.190 1.00 29.48 301 ALA A CA 1
ATOM 2321 C C . ALA A 1 324 ? 50.285 -2.978 0.997 1.00 20.67 301 ALA A C 1
ATOM 2322 O O . ALA A 1 324 ? 50.220 -1.760 1.137 1.00 28.52 301 ALA A O 1
ATOM 2324 N N . SER A 1 325 ? 50.566 -3.547 -0.170 1.00 21.45 302 SER A N 1
ATOM 2325 C CA . SER A 1 325 ? 50.740 -2.731 -1.373 1.00 23.23 302 SER A CA 1
ATOM 2326 C C . SER A 1 325 ? 49.424 -2.067 -1.737 1.00 26.01 302 SER A C 1
ATOM 2327 O O . SER A 1 325 ? 48.370 -2.519 -1.303 1.00 28.91 302 SER A O 1
ATOM 2330 N N . ASP A 1 326 ? 49.482 -0.997 -2.522 1.00 26.97 303 ASP A N 1
ATOM 2331 C CA . ASP A 1 326 ? 48.260 -0.331 -2.972 1.00 32.76 303 ASP A CA 1
ATOM 2332 C C . ASP A 1 326 ? 47.326 -1.304 -3.668 1.00 32.68 303 ASP A C 1
ATOM 2333 O O . ASP A 1 326 ? 46.114 -1.251 -3.474 1.00 29.29 303 ASP A O 1
ATOM 2338 N N . GLU A 1 327 ? 47.894 -2.196 -4.478 1.00 29.37 304 GLU A N 1
ATOM 2339 C CA . GLU A 1 327 ? 47.073 -3.139 -5.218 1.00 37.82 304 GLU A CA 1
ATOM 2340 C C . GLU A 1 327 ? 46.363 -4.074 -4.252 1.00 35.83 304 GLU A C 1
ATOM 2341 O O . GLU A 1 327 ? 45.188 -4.360 -4.432 1.00 30.64 304 GLU A O 1
ATOM 2347 N N . ASP A 1 328 ? 47.057 -4.501 -3.198 1.00 29.32 305 ASP A N 1
ATOM 2348 C CA . ASP A 1 328 ? 46.465 -5.424 -2.236 1.00 31.61 305 ASP A CA 1
ATOM 2349 C C . ASP A 1 328 ? 45.448 -4.736 -1.329 1.00 30.73 305 ASP A C 1
ATOM 2350 O O . ASP A 1 328 ? 44.491 -5.368 -0.906 1.00 30.07 305 ASP A O 1
ATOM 2355 N N . ILE A 1 329 ? 45.649 -3.451 -1.042 1.00 22.53 306 ILE A N 1
ATOM 2356 C CA . ILE A 1 329 ? 44.649 -2.664 -0.313 1.00 23.02 306 ILE A CA 1
ATOM 2357 C C . ILE A 1 329 ? 43.319 -2.705 -1.089 1.00 25.04 306 ILE A C 1
ATOM 2358 O O . ILE A 1 329 ? 42.237 -2.878 -0.520 1.00 29.16 306 ILE A O 1
ATOM 2363 N N . GLN A 1 330 ? 43.413 -2.553 -2.400 1.00 24.34 307 GLN A N 1
ATOM 2364 C CA . GLN A 1 330 ? 42.231 -2.599 -3.254 1.00 35.67 307 GLN A CA 1
ATOM 2365 C C . GLN A 1 330 ? 41.521 -3.955 -3.174 1.00 32.92 307 GLN A C 1
ATOM 2366 O O . GLN A 1 330 ? 40.296 -4.009 -3.077 1.00 31.93 307 GLN A O 1
ATOM 2372 N N . LEU A 1 331 ? 42.293 -5.040 -3.211 1.00 30.89 308 LEU A N 1
ATOM 2373 C CA . LEU A 1 331 ? 41.723 -6.377 -3.078 1.00 26.43 308 LEU A CA 1
ATOM 2374 C C . LEU A 1 331 ? 41.015 -6.534 -1.737 1.00 26.45 308 LEU A C 1
ATOM 2375 O O . LEU A 1 331 ? 39.941 -7.119 -1.673 1.00 30.54 308 LEU A O 1
ATOM 2380 N N . LEU A 1 332 ? 41.637 -6.030 -0.666 1.00 24.67 309 LEU A N 1
ATOM 2381 C CA . LEU A 1 332 ? 41.059 -6.087 0.671 1.00 23.09 309 LEU A CA 1
ATOM 2382 C C . LEU A 1 332 ? 39.761 -5.293 0.767 1.00 29.30 309 LEU A C 1
ATOM 2383 O O . LEU A 1 332 ? 38.801 -5.709 1.428 1.00 32.73 309 LEU A O 1
ATOM 2388 N N . SER A 1 333 ? 39.754 -4.130 0.133 1.00 25.91 310 SER A N 1
ATOM 2389 C CA . SER A 1 333 ? 38.564 -3.302 0.047 1.00 23.08 310 SER A CA 1
ATOM 2390 C C . SER A 1 333 ? 37.401 -4.077 -0.569 1.00 24.23 310 SER A C 1
ATOM 2391 O O . SER A 1 333 ? 36.278 -4.025 -0.080 1.00 30.28 310 SER A O 1
ATOM 2394 N N . THR A 1 334 ? 37.684 -4.794 -1.648 1.00 27.22 311 THR A N 1
ATOM 2395 C CA . THR A 1 334 ? 36.656 -5.587 -2.298 1.00 34.65 311 THR A CA 1
ATOM 2396 C C . THR A 1 334 ? 36.183 -6.694 -1.347 1.00 33.39 311 THR A C 1
ATOM 2397 O O . THR A 1 334 ? 34.989 -6.946 -1.247 1.00 29.18 311 THR A O 1
ATOM 2401 N N . CYS A 1 335 ? 37.113 -7.330 -0.630 1.00 33.69 312 CYS A N 1
ATOM 2402 C CA . CYS A 1 335 ? 36.745 -8.376 0.328 1.00 25.80 312 CYS A CA 1
ATOM 2403 C C . CYS A 1 335 ? 35.856 -7.797 1.414 1.00 25.69 312 CYS A C 1
ATOM 2404 O O . CYS A 1 335 ? 34.882 -8.428 1.817 1.00 27.32 312 CYS A O 1
ATOM 2407 N N . TYR A 1 336 ? 36.198 -6.593 1.878 1.00 23.76 313 TYR A N 1
ATOM 2408 C CA . TYR A 1 336 ? 35.398 -5.865 2.855 1.00 28.16 313 TYR A CA 1
ATOM 2409 C C . TYR A 1 336 ? 33.968 -5.603 2.369 1.00 25.11 313 TYR A C 1
ATOM 2410 O O . TYR A 1 336 ? 32.990 -5.817 3.097 1.00 27.39 313 TYR A O 1
ATOM 2419 N N . TRP A 1 337 ? 33.853 -5.117 1.139 1.00 24.49 314 TRP A N 1
ATOM 2420 C CA . TRP A 1 337 ? 32.556 -4.848 0.531 1.00 27.36 314 TRP A CA 1
ATOM 2421 C C . TRP A 1 337 ? 31.653 -6.068 0.593 1.00 27.91 314 TRP A C 1
ATOM 2422 O O . TRP A 1 337 ? 30.497 -5.989 1.012 1.00 28.85 314 TRP A O 1
ATOM 2433 N N . PHE A 1 338 ? 32.212 -7.196 0.185 1.00 26.91 315 PHE A N 1
ATOM 2434 C CA . PHE A 1 338 ? 31.453 -8.418 0.008 1.00 29.25 315 PHE A CA 1
ATOM 2435 C C . PHE A 1 338 ? 31.292 -9.200 1.309 1.00 32.93 315 PHE A C 1
ATOM 2436 O O . PHE A 1 338 ? 30.655 -10.252 1.316 1.00 29.41 315 PHE A O 1
ATOM 2444 N N . THR A 1 339 ? 31.856 -8.688 2.405 1.00 26.14 316 THR A N 1
ATOM 2445 C CA . THR A 1 339 ? 31.673 -9.310 3.721 1.00 29.06 316 THR A CA 1
ATOM 2446 C C . THR A 1 339 ? 31.111 -8.316 4.756 1.00 27.58 316 THR A C 1
ATOM 2447 O O . THR A 1 339 ? 29.915 -8.295 5.021 1.00 27.73 316 THR A O 1
ATOM 2451 N N . VAL A 1 340 ? 31.969 -7.477 5.323 1.00 25.03 317 VAL A N 1
ATOM 2452 C CA . VAL A 1 340 ? 31.520 -6.508 6.314 1.00 22.63 317 VAL A CA 1
ATOM 2453 C C . VAL A 1 340 ? 30.363 -5.626 5.807 1.00 27.68 317 VAL A C 1
ATOM 2454 O O . VAL A 1 340 ? 29.414 -5.383 6.544 1.00 25.71 317 VAL A O 1
ATOM 2458 N N . GLU A 1 341 ? 30.409 -5.179 4.555 1.00 26.08 318 GLU A N 1
ATOM 2459 C CA . GLU A 1 341 ? 29.349 -4.293 4.073 1.00 29.05 318 GLU A CA 1
ATOM 2460 C C . GLU A 1 341 ? 28.124 -5.043 3.522 1.00 29.91 318 GLU A C 1
ATOM 2461 O O . GLU A 1 341 ? 26.988 -4.694 3.849 1.00 29.03 318 GLU A O 1
ATOM 2467 N N . PHE A 1 342 ? 28.339 -6.068 2.702 1.00 26.17 319 PHE A N 1
ATOM 2468 C CA . PHE A 1 342 ? 27.207 -6.739 2.045 1.00 28.55 319 PHE A CA 1
ATOM 2469 C C . PHE A 1 342 ? 27.245 -8.266 2.101 1.00 39.04 319 PHE A C 1
ATOM 2470 O O . PHE A 1 342 ? 26.740 -8.948 1.194 1.00 33.13 319 PHE A O 1
ATOM 2478 N N . GLY A 1 343 ? 27.813 -8.800 3.174 1.00 27.50 320 GLY A N 1
ATOM 2479 C CA . GLY A 1 343 ? 27.911 -10.234 3.312 1.00 29.12 320 GLY A CA 1
ATOM 2480 C C . GLY A 1 343 ? 26.649 -10.900 3.817 1.00 32.83 320 GLY A C 1
ATOM 2481 O O . GLY A 1 343 ? 25.833 -10.300 4.534 1.00 28.54 320 GLY A O 1
ATOM 2482 N N . LEU A 1 344 ? 26.510 -12.164 3.441 1.00 30.24 321 LEU A N 1
ATOM 2483 C CA . LEU A 1 344 ? 25.432 -13.005 3.921 1.00 31.13 321 LEU A CA 1
ATOM 2484 C C . LEU A 1 344 ? 26.005 -14.178 4.698 1.00 36.65 321 LEU A C 1
ATOM 2485 O O . LEU A 1 344 ? 27.164 -14.554 4.521 1.00 34.36 321 LEU A O 1
ATOM 2490 N N . CYS A 1 345 ? 25.182 -14.751 5.561 1.00 34.04 322 CYS A N 1
ATOM 2491 C CA . CYS A 1 345 ? 25.537 -15.972 6.271 1.00 41.26 322 CYS A CA 1
ATOM 2492 C C . CYS A 1 345 ? 24.567 -17.065 5.820 1.00 45.91 322 CYS A C 1
ATOM 2493 O O . CYS A 1 345 ? 23.512 -16.767 5.267 1.00 46.18 322 CYS A O 1
ATOM 2496 N N . LYS A 1 346 ? 24.915 -18.328 6.026 1.00 55.31 323 LYS A N 1
ATOM 2497 C CA . LYS A 1 346 ? 23.938 -19.387 5.808 1.00 53.74 323 LYS A CA 1
ATOM 2498 C C . LYS A 1 346 ? 23.551 -20.002 7.147 1.00 54.09 323 LYS A C 1
ATOM 2499 O O . LYS A 1 346 ? 24.410 -20.271 7.990 1.00 55.01 323 LYS A O 1
ATOM 2505 N N . GLU A 1 347 ? 22.251 -20.192 7.346 1.00 48.13 324 GLU A N 1
ATOM 2506 C CA . GLU A 1 347 ? 21.751 -20.818 8.560 1.00 45.13 324 GLU A CA 1
ATOM 2507 C C . GLU A 1 347 ? 20.820 -21.937 8.170 1.00 45.75 324 GLU A C 1
ATOM 2508 O O . GLU A 1 347 ? 19.638 -21.710 7.898 1.00 53.21 324 GLU A O 1
ATOM 2514 N N . GLY A 1 348 ? 21.363 -23.150 8.109 1.00 47.05 325 GLY A N 1
ATOM 2515 C CA . GLY A 1 348 ? 20.589 -24.299 7.675 1.00 43.74 325 GLY A CA 1
ATOM 2516 C C . GLY A 1 348 ? 20.222 -24.189 6.204 1.00 57.65 325 GLY A C 1
ATOM 2517 O O . GLY A 1 348 ? 21.093 -24.123 5.340 1.00 62.11 325 GLY A O 1
ATOM 2518 N N . ASP A 1 349 ? 18.931 -24.153 5.907 1.00 54.37 326 ASP A N 1
ATOM 2519 C CA . ASP A 1 349 ? 18.499 -23.995 4.527 1.00 61.02 326 ASP A CA 1
ATOM 2520 C C . ASP A 1 349 ? 18.291 -22.539 4.149 1.00 65.04 326 ASP A C 1
ATOM 2521 O O . ASP A 1 349 ? 17.880 -22.236 3.030 1.00 71.80 326 ASP A O 1
ATOM 2526 N N . THR A 1 350 ? 18.585 -21.635 5.078 1.00 63.78 327 THR A N 1
ATOM 2527 C CA . THR A 1 350 ? 18.246 -20.236 4.877 1.00 57.82 327 THR A CA 1
ATOM 2528 C C . THR A 1 350 ? 19.470 -19.322 4.793 1.00 53.43 327 THR A C 1
ATOM 2529 O O . THR A 1 350 ? 20.532 -19.596 5.361 1.00 50.11 327 THR A O 1
ATOM 2533 N N . ILE A 1 351 ? 19.295 -18.233 4.056 1.00 46.14 328 ILE A N 1
ATOM 2534 C CA . ILE A 1 351 ? 20.295 -17.195 3.941 1.00 43.99 328 ILE A CA 1
ATOM 2535 C C . ILE A 1 351 ? 19.841 -15.993 4.757 1.00 41.30 328 ILE A C 1
ATOM 2536 O O . ILE A 1 351 ? 18.675 -15.619 4.705 1.00 44.76 328 ILE A O 1
ATOM 2541 N N . ARG A 1 352 ? 20.755 -15.410 5.526 1.00 36.99 329 ARG A N 1
ATOM 2542 C CA . ARG A 1 352 ? 20.472 -14.181 6.257 1.00 33.51 329 ARG A CA 1
ATOM 2543 C C . ARG A 1 352 ? 21.597 -13.178 6.047 1.00 37.00 329 ARG A C 1
ATOM 2544 O O . ARG A 1 352 ? 22.662 -13.520 5.526 1.00 35.35 329 ARG A O 1
ATOM 2552 N N . ALA A 1 353 ? 21.361 -11.938 6.459 1.00 33.30 330 ALA A N 1
ATOM 2553 C CA . ALA A 1 353 ? 22.292 -10.863 6.157 1.00 31.58 330 ALA A CA 1
ATOM 2554 C C . ALA A 1 353 ? 23.073 -10.426 7.390 1.00 33.15 330 ALA A C 1
ATOM 2555 O O . ALA A 1 353 ? 22.498 -10.267 8.459 1.00 31.20 330 ALA A O 1
ATOM 2557 N N . TYR A 1 354 ? 24.387 -10.248 7.256 1.00 27.70 331 TYR A N 1
ATOM 2558 C CA . TYR A 1 354 ? 25.143 -9.637 8.346 1.00 27.68 331 TYR A CA 1
ATOM 2559 C C . TYR A 1 354 ? 25.810 -8.356 7.873 1.00 31.47 331 TYR A C 1
ATOM 2560 O O . TYR A 1 354 ? 26.276 -7.554 8.681 1.00 30.20 331 TYR A O 1
ATOM 2569 N N . GLY A 1 355 ? 25.836 -8.153 6.562 1.00 28.55 332 GLY A N 1
ATOM 2570 C CA . GLY A 1 355 ? 26.461 -6.969 6.007 1.00 27.69 332 GLY A CA 1
ATOM 2571 C C . GLY A 1 355 ? 25.797 -5.673 6.444 1.00 30.69 332 GLY A C 1
ATOM 2572 O O . GLY A 1 355 ? 24.590 -5.527 6.334 1.00 28.26 332 GLY A O 1
ATOM 2573 N N . ALA A 1 356 ? 26.595 -4.723 6.925 1.00 25.01 333 ALA A N 1
ATOM 2574 C CA . ALA A 1 356 ? 26.064 -3.478 7.464 1.00 28.66 333 ALA A CA 1
ATOM 2575 C C . ALA A 1 356 ? 25.264 -2.685 6.427 1.00 28.83 333 ALA A C 1
ATOM 2576 O O . ALA A 1 356 ? 24.265 -2.060 6.751 1.00 28.68 333 ALA A O 1
ATOM 2578 N N . GLY A 1 357 ? 25.709 -2.707 5.178 1.00 25.64 334 GLY A N 1
ATOM 2579 C CA . GLY A 1 357 ? 24.993 -2.025 4.118 1.00 25.70 334 GLY A CA 1
ATOM 2580 C C . GLY A 1 357 ? 23.655 -2.671 3.814 1.00 37.97 334 GLY A C 1
ATOM 2581 O O . GLY A 1 357 ? 22.785 -2.050 3.205 1.00 38.45 334 GLY A O 1
ATOM 2582 N N . ILE A 1 358 ? 23.481 -3.925 4.221 1.00 27.04 335 ILE A N 1
ATOM 2583 C CA . ILE A 1 358 ? 22.187 -4.570 4.049 1.00 34.90 335 ILE A CA 1
ATOM 2584 C C . ILE A 1 358 ? 21.302 -4.250 5.243 1.00 35.96 335 ILE A C 1
ATOM 2585 O O . ILE A 1 358 ? 20.162 -3.822 5.083 1.00 31.71 335 ILE A O 1
ATOM 2590 N N . LEU A 1 359 ? 21.844 -4.445 6.439 1.00 34.47 336 LEU A N 1
ATOM 2591 C CA . LEU A 1 359 ? 21.088 -4.261 7.678 1.00 39.55 336 LEU A CA 1
ATOM 2592 C C . LEU A 1 359 ? 20.569 -2.837 7.863 1.00 36.12 336 LEU A C 1
ATOM 2593 O O . LEU A 1 359 ? 19.573 -2.626 8.545 1.00 39.45 336 LEU A O 1
ATOM 2598 N N . SER A 1 360 ? 21.241 -1.858 7.266 1.00 34.46 337 SER A N 1
ATOM 2599 C CA . SER A 1 360 ? 20.819 -0.473 7.446 1.00 34.69 337 SER A CA 1
ATOM 2600 C C . SER A 1 360 ? 20.003 0.032 6.255 1.00 36.68 337 SER A C 1
ATOM 2601 O O . SER A 1 360 ? 19.704 1.221 6.160 1.00 35.29 337 SER A O 1
ATOM 2604 N N . SER A 1 361 ? 19.626 -0.868 5.347 1.00 30.56 338 SER A N 1
ATOM 2605 C CA . SER A 1 361 ? 18.880 -0.442 4.173 1.00 33.92 338 SER A CA 1
ATOM 2606 C C . SER A 1 361 ? 17.648 -1.323 3.929 1.00 39.98 338 SER A C 1
ATOM 2607 O O . SER A 1 361 ? 17.766 -2.513 3.614 1.00 35.83 338 SER A O 1
ATOM 2610 N N . THR A 1 362 ? 16.469 -0.726 4.085 1.00 40.05 339 THR A N 1
ATOM 2611 C CA . THR A 1 362 ? 15.208 -1.444 3.895 1.00 49.80 339 THR A CA 1
ATOM 2612 C C . THR A 1 362 ? 15.156 -2.094 2.518 1.00 45.22 339 THR A C 1
ATOM 2613 O O . THR A 1 362 ? 14.829 -3.275 2.389 1.00 49.62 339 THR A O 1
ATOM 2617 N N . GLY A 1 363 ? 15.509 -1.315 1.500 1.00 43.56 340 GLY A N 1
ATOM 2618 C CA . GLY A 1 363 ? 15.555 -1.803 0.132 1.00 45.92 340 GLY A CA 1
ATOM 2619 C C . GLY A 1 363 ? 16.420 -3.039 -0.011 1.00 47.75 340 GLY A C 1
ATOM 2620 O O . GLY A 1 363 ? 15.983 -4.047 -0.565 1.00 45.74 340 GLY A O 1
ATOM 2621 N N . GLU A 1 364 ? 17.644 -2.961 0.516 1.00 46.47 341 GLU A N 1
ATOM 2622 C CA . GLU A 1 364 ? 18.617 -4.032 0.383 1.00 39.66 341 GLU A CA 1
ATOM 2623 C C . GLU A 1 364 ? 18.152 -5.272 1.142 1.00 46.03 341 GLU A C 1
ATOM 2624 O O . GLU A 1 364 ? 18.303 -6.393 0.650 1.00 51.65 341 GLU A O 1
ATOM 2630 N N . MET A 1 365 ? 17.571 -5.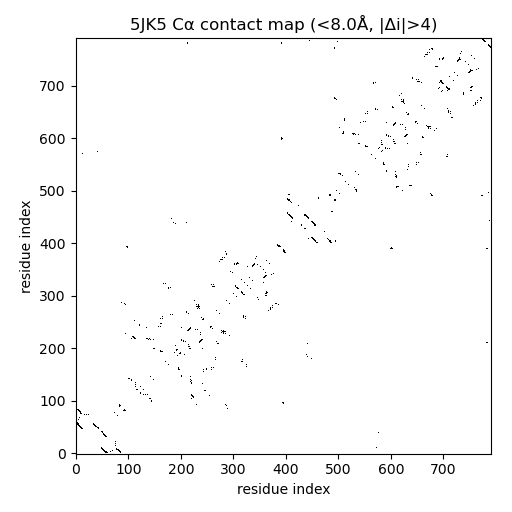069 2.325 1.00 40.44 342 MET A N 1
ATOM 2631 C CA . MET A 1 365 ? 17.053 -6.179 3.130 1.00 39.73 342 MET A CA 1
ATOM 2632 C C . MET A 1 365 ? 15.983 -6.940 2.363 1.00 43.89 342 MET A C 1
ATOM 2633 O O . MET A 1 365 ? 15.905 -8.169 2.447 1.00 43.82 342 MET A O 1
ATOM 2638 N N . GLU A 1 366 ? 15.169 -6.194 1.618 1.00 40.83 343 GLU A N 1
ATOM 2639 C CA . GLU A 1 366 ? 14.057 -6.758 0.854 1.00 52.04 343 GLU A CA 1
ATOM 2640 C C . GLU A 1 366 ? 14.491 -7.255 -0.516 1.00 54.16 343 GLU A C 1
ATOM 2641 O O . GLU A 1 366 ? 13.664 -7.671 -1.317 1.00 60.67 343 GLU A O 1
ATOM 2647 N N . HIS A 1 367 ? 15.791 -7.226 -0.782 1.00 50.79 344 HIS A N 1
ATOM 2648 C CA . HIS A 1 367 ? 16.301 -7.637 -2.084 1.00 48.47 344 HIS A CA 1
ATOM 2649 C C . HIS A 1 367 ? 17.075 -8.958 -2.028 1.00 51.25 344 HIS A C 1
ATOM 2650 O O . HIS A 1 367 ? 16.889 -9.830 -2.884 1.00 50.40 344 HIS A O 1
ATOM 2657 N N . PHE A 1 368 ? 17.926 -9.116 -1.014 1.00 37.26 345 PHE A N 1
ATOM 2658 C CA . PHE A 1 368 ? 18.889 -10.215 -1.013 1.00 47.92 345 PHE A CA 1
ATOM 2659 C C . PHE A 1 368 ? 18.230 -11.598 -0.919 1.00 43.76 345 PHE A C 1
ATOM 2660 O O . PHE A 1 368 ? 18.781 -12.582 -1.415 1.00 44.96 345 PHE A O 1
ATOM 2668 N N . LEU A 1 369 ? 17.062 -11.677 -0.287 1.00 42.34 346 LEU A N 1
ATOM 2669 C CA . LEU A 1 369 ? 16.444 -12.970 -0.041 1.00 44.57 346 LEU A CA 1
ATOM 2670 C C . LEU A 1 369 ? 15.868 -13.548 -1.328 1.00 52.23 346 LEU A C 1
ATOM 2671 O O . LEU A 1 369 ? 15.765 -14.762 -1.475 1.00 52.62 346 LEU A O 1
ATOM 2676 N N . THR A 1 370 ? 15.502 -12.671 -2.258 1.00 58.08 347 THR A N 1
ATOM 2677 C CA . THR A 1 370 ? 14.851 -13.097 -3.494 1.00 54.79 347 THR A CA 1
ATOM 2678 C C . THR A 1 370 ? 15.823 -13.774 -4.458 1.00 49.44 347 THR A C 1
ATOM 2679 O O . THR A 1 370 ? 17.041 -13.740 -4.276 1.00 50.87 347 THR A O 1
ATOM 2683 N N . ASP A 1 371 ? 15.262 -14.376 -5.500 1.00 58.01 348 ASP A N 1
ATOM 2684 C CA . ASP A 1 371 ? 16.046 -15.017 -6.541 1.00 59.43 348 ASP A CA 1
ATOM 2685 C C . ASP A 1 371 ? 16.539 -13.995 -7.569 1.00 55.81 348 ASP A C 1
ATOM 2686 O O . ASP A 1 371 ? 17.119 -14.362 -8.585 1.00 56.23 348 ASP A O 1
ATOM 2691 N N . LYS A 1 372 ? 16.299 -12.715 -7.294 1.00 56.52 349 LYS A N 1
ATOM 2692 C CA . LYS A 1 372 ? 16.761 -11.625 -8.155 1.00 56.37 349 LYS A CA 1
ATOM 2693 C C . LYS A 1 372 ? 18.264 -11.377 -8.008 1.00 55.76 349 LYS A C 1
ATOM 2694 O O . LYS A 1 372 ? 18.858 -10.642 -8.793 1.00 57.85 349 LYS A O 1
ATOM 2700 N N . ALA A 1 373 ? 18.882 -11.987 -7.005 1.00 45.12 350 ALA A N 1
ATOM 2701 C CA . ALA A 1 373 ? 20.318 -11.827 -6.806 1.00 50.58 350 ALA A CA 1
ATOM 2702 C C . ALA A 1 373 ? 21.017 -13.174 -6.747 1.00 49.21 350 ALA A C 1
ATOM 2703 O O . ALA A 1 373 ? 20.495 -14.124 -6.172 1.00 55.19 350 ALA A O 1
ATOM 2705 N N . LYS A 1 374 ? 22.202 -13.248 -7.343 1.00 45.85 351 LYS A N 1
ATOM 2706 C CA . LYS A 1 374 ? 23.006 -14.464 -7.308 1.00 48.13 351 LYS A CA 1
ATOM 2707 C C . LYS A 1 374 ? 23.740 -14.589 -5.972 1.00 47.69 351 LYS A C 1
ATOM 2708 O O . LYS A 1 374 ? 24.173 -13.583 -5.396 1.00 46.12 351 LYS A O 1
ATOM 2714 N N . LYS A 1 375 ? 23.878 -15.815 -5.474 1.00 43.36 352 LYS A N 1
ATOM 2715 C CA . LYS A 1 375 ? 24.659 -16.054 -4.260 1.00 44.44 352 LYS A CA 1
ATOM 2716 C C . LYS A 1 375 ? 25.811 -17.028 -4.509 1.00 43.02 352 LYS A C 1
ATOM 2717 O O . LYS A 1 375 ? 25.639 -18.043 -5.176 1.00 49.41 352 LYS A O 1
ATOM 2723 N N . LEU A 1 376 ? 26.988 -16.701 -3.981 1.00 44.57 353 LEU A N 1
ATOM 2724 C CA . LEU A 1 376 ? 28.159 -17.566 -4.104 1.00 46.58 353 LEU A CA 1
ATOM 2725 C C . LEU A 1 376 ? 28.825 -17.773 -2.743 1.00 44.81 353 LEU A C 1
ATOM 2726 O O . LEU A 1 376 ? 28.657 -16.957 -1.840 1.00 46.97 353 LEU A O 1
ATOM 2731 N N . PRO A 1 377 ? 29.564 -18.882 -2.585 1.00 47.52 354 PRO A N 1
ATOM 2732 C CA . PRO A 1 377 ? 30.338 -19.072 -1.351 1.00 49.44 354 PRO A CA 1
ATOM 2733 C C . PRO A 1 377 ? 31.469 -18.056 -1.246 1.00 41.46 354 PRO A C 1
ATOM 2734 O O . PRO A 1 377 ? 32.145 -17.822 -2.237 1.00 46.32 354 PRO A O 1
ATOM 2738 N N . PHE A 1 378 ? 31.673 -17.456 -0.083 1.00 39.45 355 PHE A N 1
ATOM 2739 C CA . PHE A 1 378 ? 32.755 -16.485 0.038 1.00 38.21 355 PHE A CA 1
ATOM 2740 C C . PHE A 1 378 ? 34.118 -17.179 -0.063 1.00 42.39 355 PHE A C 1
ATOM 2741 O O . PHE A 1 378 ? 34.319 -18.272 0.465 1.00 45.22 355 PHE A O 1
ATOM 2749 N N . ASN A 1 379 ? 35.035 -16.538 -0.777 1.00 43.34 356 ASN A N 1
ATOM 2750 C CA . ASN A 1 379 ? 36.411 -17.000 -0.937 1.00 45.99 356 ASN A CA 1
ATOM 2751 C C . ASN A 1 379 ? 37.210 -15.794 -1.372 1.00 41.31 356 ASN A C 1
ATOM 2752 O O . ASN A 1 379 ? 37.019 -15.307 -2.480 1.00 42.93 356 ASN A O 1
ATOM 2757 N N . PRO A 1 380 ? 38.112 -15.303 -0.507 1.00 43.82 357 PRO A N 1
ATOM 2758 C CA . PRO A 1 380 ? 38.829 -14.070 -0.854 1.00 37.79 357 PRO A CA 1
ATOM 2759 C C . PRO A 1 380 ? 39.611 -14.167 -2.168 1.00 42.31 357 PRO A C 1
ATOM 2760 O O . PRO A 1 380 ? 39.768 -13.157 -2.844 1.00 46.44 357 PRO A O 1
ATOM 2764 N N . PHE A 1 381 ? 40.075 -15.353 -2.545 1.00 37.85 358 PHE A N 1
ATOM 2765 C CA . PHE A 1 381 ? 40.854 -15.472 -3.768 1.00 36.90 358 PHE A CA 1
ATOM 2766 C C . PHE A 1 381 ? 39.942 -15.380 -4.985 1.00 46.40 358 PHE A C 1
ATOM 2767 O O . PHE A 1 381 ? 40.389 -15.047 -6.084 1.00 49.48 358 PHE A O 1
ATOM 2775 N N . ASP A 1 382 ? 38.663 -15.671 -4.781 1.00 49.84 359 ASP A N 1
ATOM 2776 C CA . ASP A 1 382 ? 37.670 -15.540 -5.839 1.00 61.71 359 ASP A CA 1
ATOM 2777 C C . ASP A 1 382 ? 37.081 -14.139 -5.815 1.00 66.16 359 ASP A C 1
ATOM 2778 O O . ASP A 1 382 ? 37.194 -13.385 -6.783 1.00 74.39 359 ASP A O 1
ATOM 2783 N N . ALA A 1 383 ? 36.480 -13.798 -4.680 1.00 59.51 360 ALA A N 1
ATOM 2784 C CA . ALA A 1 383 ? 35.710 -12.566 -4.515 1.00 56.09 360 ALA A CA 1
ATOM 2785 C C . ALA A 1 383 ? 36.491 -11.267 -4.754 1.00 54.67 360 ALA A C 1
ATOM 2786 O O . ALA A 1 383 ? 35.892 -10.257 -5.122 1.00 52.52 360 ALA A O 1
ATOM 2788 N N . CYS A 1 384 ? 37.810 -11.283 -4.558 1.00 53.59 361 CYS A N 1
ATOM 2789 C CA . CYS A 1 384 ? 38.588 -10.040 -4.582 1.00 55.50 361 CYS A CA 1
ATOM 2790 C C . CYS A 1 384 ? 38.646 -9.378 -5.962 1.00 58.63 361 CYS A C 1
ATOM 2791 O O . CYS A 1 384 ? 38.883 -8.173 -6.066 1.00 57.66 361 CYS A O 1
ATOM 2794 N N . ASN A 1 385 ? 38.432 -10.151 -7.018 1.00 60.66 362 ASN A N 1
ATOM 2795 C CA . ASN A 1 385 ? 38.487 -9.584 -8.362 1.00 66.02 362 ASN A CA 1
ATOM 2796 C C . ASN A 1 385 ? 37.123 -9.135 -8.875 1.00 59.51 362 ASN A C 1
ATOM 2797 O O . ASN A 1 385 ? 37.018 -8.584 -9.972 1.00 51.73 362 ASN A O 1
ATOM 2802 N N . THR A 1 386 ? 36.088 -9.344 -8.062 1.00 58.38 363 THR A N 1
ATOM 2803 C CA . THR A 1 386 ? 34.704 -9.139 -8.496 1.00 63.26 363 THR A CA 1
ATOM 2804 C C . THR A 1 386 ? 34.275 -7.670 -8.479 1.00 61.40 363 THR A C 1
ATOM 2805 O O . THR A 1 386 ? 34.518 -6.959 -7.501 1.00 53.98 363 THR A O 1
ATOM 2809 N N . GLU A 1 387 ? 33.630 -7.232 -9.563 1.00 63.84 364 GLU A N 1
ATOM 2810 C CA . GLU A 1 387 ? 33.119 -5.864 -9.674 1.00 62.52 364 GLU A CA 1
ATOM 2811 C C . GLU A 1 387 ? 31.783 -5.727 -8.948 1.00 65.13 364 GLU A C 1
ATOM 2812 O O . GLU A 1 387 ? 31.116 -6.727 -8.669 1.00 65.88 364 GLU A O 1
ATOM 2818 N N . TYR A 1 388 ? 31.393 -4.492 -8.644 1.00 61.42 365 TYR A N 1
ATOM 2819 C CA . TYR A 1 388 ? 30.179 -4.257 -7.871 1.00 58.41 365 TYR A CA 1
ATOM 2820 C C . TYR A 1 388 ? 29.654 -2.826 -7.980 1.00 55.57 365 TYR A C 1
ATOM 2821 O O . TYR A 1 388 ? 30.437 -1.881 -8.096 1.00 52.22 365 TYR A O 1
ATOM 2830 N N . PRO A 1 389 ? 28.317 -2.664 -7.946 1.00 56.53 366 PRO A N 1
ATOM 2831 C CA . PRO A 1 389 ? 27.743 -1.320 -8.050 1.00 58.40 366 PRO A CA 1
ATOM 2832 C C . PRO A 1 389 ? 27.607 -0.711 -6.663 1.00 54.09 366 PRO A C 1
ATOM 2833 O O . PRO A 1 389 ? 27.311 -1.454 -5.736 1.00 50.17 366 PRO A O 1
ATOM 2837 N N . ILE A 1 390 ? 27.841 0.595 -6.522 1.00 58.06 367 ILE A N 1
ATOM 2838 C CA . ILE A 1 390 ? 27.718 1.276 -5.231 1.00 54.55 367 ILE A CA 1
ATOM 2839 C C . ILE A 1 390 ? 26.433 2.096 -5.132 1.00 63.78 367 ILE A C 1
ATOM 2840 O O . ILE A 1 390 ? 26.117 2.638 -4.072 1.00 69.86 367 ILE A O 1
ATOM 2845 N N . THR A 1 391 ? 25.698 2.193 -6.236 1.00 61.20 368 THR A N 1
ATOM 2846 C CA . THR A 1 391 ? 24.531 3.064 -6.293 1.00 70.07 368 THR A CA 1
ATOM 2847 C C . THR A 1 391 ? 23.241 2.301 -6.617 1.00 77.13 368 THR A C 1
ATOM 2848 O O . THR A 1 391 ? 22.196 2.908 -6.863 1.00 74.87 368 THR A O 1
ATOM 2852 N N . THR A 1 392 ? 23.331 0.972 -6.623 1.00 75.13 369 THR A N 1
ATOM 2853 C CA . THR A 1 392 ? 22.169 0.093 -6.768 1.00 69.62 369 THR A CA 1
ATOM 2854 C C . THR A 1 392 ? 22.323 -1.076 -5.793 1.00 62.56 369 THR A C 1
ATOM 2855 O O . THR A 1 392 ? 23.384 -1.227 -5.159 1.00 53.24 369 THR A O 1
ATOM 2859 N N . PHE A 1 393 ? 21.279 -1.899 -5.669 1.00 58.45 370 PHE A N 1
ATOM 2860 C CA . PHE A 1 393 ? 21.370 -3.121 -4.864 1.00 61.39 370 PHE A CA 1
ATOM 2861 C C . PHE A 1 393 ? 22.438 -4.044 -5.459 1.00 69.09 370 PHE A C 1
ATOM 2862 O O . PHE A 1 393 ? 22.851 -3.867 -6.609 1.00 76.33 370 PHE A O 1
ATOM 2870 N N . GLN A 1 394 ? 22.903 -5.014 -4.679 1.00 63.39 371 GLN A N 1
ATOM 2871 C CA . GLN A 1 394 ? 23.860 -5.979 -5.200 1.00 55.35 371 GLN A CA 1
ATOM 2872 C C . GLN A 1 394 ? 23.149 -6.993 -6.099 1.00 59.96 371 GLN A C 1
ATOM 2873 O O . GLN A 1 394 ? 22.074 -7.508 -5.745 1.00 49.57 371 GLN A O 1
ATOM 2879 N N . PRO A 1 395 ? 23.740 -7.261 -7.283 1.00 64.98 372 PRO A N 1
ATOM 2880 C CA . PRO A 1 395 ? 23.323 -8.345 -8.182 1.00 56.44 372 PRO A CA 1
ATOM 2881 C C . PRO A 1 395 ? 23.930 -9.670 -7.725 1.00 51.28 372 PRO A C 1
ATOM 2882 O O . PRO A 1 395 ? 23.488 -10.745 -8.129 1.00 49.88 372 PRO A O 1
ATOM 2886 N N . LEU A 1 396 ? 24.949 -9.570 -6.876 1.00 44.33 373 LEU A N 1
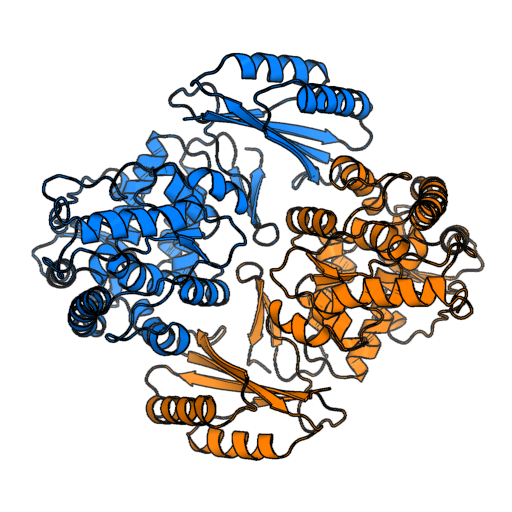ATOM 2887 C CA . LEU A 1 396 ? 25.663 -10.732 -6.377 1.00 45.17 373 LEU A CA 1
ATOM 2888 C C . LEU A 1 396 ? 26.081 -10.530 -4.925 1.00 41.13 373 LEU A C 1
ATOM 2889 O O . LEU A 1 396 ? 26.653 -9.491 -4.574 1.00 35.58 373 LEU A O 1
ATOM 2894 N N . TYR A 1 397 ? 25.777 -11.511 -4.079 1.00 36.94 374 TYR A N 1
ATOM 2895 C CA . TYR A 1 397 ? 26.278 -11.513 -2.695 1.00 42.19 374 TYR A CA 1
ATOM 2896 C C . TYR A 1 397 ? 27.115 -12.761 -2.428 1.00 39.76 374 TYR A C 1
ATOM 2897 O O . TYR A 1 397 ? 26.917 -13.799 -3.072 1.00 37.59 374 TYR A O 1
ATOM 2906 N N . TYR A 1 398 ? 28.024 -12.662 -1.458 1.00 33.97 375 TYR A N 1
ATOM 2907 C CA . TYR A 1 398 ? 28.818 -13.807 -1.002 1.00 37.82 375 TYR A CA 1
ATOM 2908 C C . TYR A 1 398 ? 28.372 -14.321 0.367 1.00 36.70 375 TYR A C 1
ATOM 2909 O O . TYR A 1 398 ? 28.104 -13.535 1.280 1.00 33.68 375 TYR A O 1
ATOM 2918 N N . VAL A 1 399 ? 28.275 -15.643 0.503 1.00 35.64 376 VAL A N 1
ATOM 2919 C CA . VAL A 1 399 ? 27.864 -16.243 1.767 1.00 37.73 376 VAL A CA 1
ATOM 2920 C C . VAL A 1 399 ? 29.079 -16.752 2.523 1.00 38.80 376 VAL A C 1
ATOM 2921 O O . VAL A 1 399 ? 29.869 -17.523 1.978 1.00 48.21 376 VAL A O 1
ATOM 2925 N N . ALA A 1 400 ? 29.238 -16.318 3.769 1.00 34.06 377 ALA A N 1
ATOM 2926 C CA . ALA A 1 400 ? 30.300 -16.858 4.619 1.00 37.58 377 ALA A CA 1
ATOM 2927 C C . ALA A 1 400 ? 29.750 -18.000 5.479 1.00 40.37 377 ALA A C 1
ATOM 2928 O O . ALA A 1 400 ? 28.659 -17.896 6.048 1.00 42.19 377 ALA A O 1
ATOM 2930 N N . GLU A 1 401 ? 30.492 -19.098 5.551 1.00 39.01 378 GLU A N 1
ATOM 2931 C CA . GLU A 1 401 ? 30.058 -20.245 6.344 1.00 47.69 378 GLU A CA 1
ATOM 2932 C C . GLU A 1 401 ? 30.046 -19.905 7.833 1.00 41.14 378 GLU A C 1
ATOM 2933 O O . GLU A 1 401 ? 29.143 -20.299 8.569 1.00 41.68 378 GLU A O 1
ATOM 2939 N N . SER A 1 402 ? 31.059 -19.162 8.260 1.00 37.71 379 SER A N 1
ATOM 2940 C CA . SER A 1 402 ? 31.197 -18.745 9.654 1.00 35.54 379 SER A CA 1
ATOM 2941 C C . SER A 1 402 ? 32.263 -17.671 9.715 1.00 37.29 379 SER A C 1
ATOM 2942 O O . SER A 1 402 ? 33.062 -17.527 8.793 1.00 37.35 379 SER A O 1
ATOM 2945 N N . PHE A 1 403 ? 32.306 -16.924 10.804 1.00 39.63 380 PHE A N 1
ATOM 2946 C CA . PHE A 1 403 ? 33.278 -15.855 10.877 1.00 34.94 380 PHE A CA 1
ATOM 2947 C C . PHE A 1 403 ? 34.653 -16.385 11.241 1.00 36.12 380 PHE A C 1
ATOM 2948 O O . PHE A 1 403 ? 35.657 -15.752 10.945 1.00 34.43 380 PHE A O 1
ATOM 2956 N N . GLN A 1 404 ? 34.704 -17.572 11.829 1.00 36.56 381 GLN A N 1
ATOM 2957 C CA . GLN A 1 404 ? 35.992 -18.222 12.066 1.00 38.46 381 GLN A CA 1
ATOM 2958 C C . GLN A 1 404 ? 36.653 -18.648 10.751 1.00 34.56 381 GLN A C 1
ATOM 2959 O O . GLN A 1 404 ? 37.843 -18.398 10.544 1.00 34.17 381 GLN A O 1
ATOM 2965 N N . LYS A 1 405 ? 35.894 -19.285 9.861 1.00 40.03 382 LYS A N 1
ATOM 2966 C CA . LYS A 1 405 ? 36.450 -19.705 8.571 1.00 30.56 382 LYS A CA 1
ATOM 2967 C C . LYS A 1 405 ? 36.852 -18.498 7.726 1.00 32.09 382 LYS A C 1
ATOM 2968 O O . LYS A 1 405 ? 37.941 -18.481 7.147 1.00 40.25 382 LYS A O 1
ATOM 2974 N N . ALA A 1 406 ? 35.980 -17.492 7.661 1.00 30.22 383 ALA A N 1
ATOM 2975 C CA . ALA A 1 406 ? 36.303 -16.239 6.973 1.00 30.55 383 ALA A CA 1
ATOM 2976 C C . ALA A 1 406 ? 37.616 -15.623 7.469 1.00 31.34 383 ALA A C 1
ATOM 2977 O O . ALA A 1 406 ? 38.444 -15.166 6.683 1.00 36.05 383 ALA A O 1
ATOM 2979 N N . LYS A 1 407 ? 37.801 -15.608 8.780 1.00 35.97 384 LYS A N 1
ATOM 2980 C CA . LYS A 1 407 ? 39.035 -15.099 9.358 1.00 29.57 384 LYS A CA 1
ATOM 2981 C C . LYS A 1 407 ? 40.238 -15.893 8.848 1.00 30.73 384 LYS A C 1
ATOM 2982 O O . LYS A 1 407 ? 41.242 -15.319 8.408 1.00 33.88 384 LYS A O 1
ATOM 2988 N N . GLU A 1 408 ? 40.125 -17.215 8.907 1.00 32.23 385 GLU A N 1
ATOM 2989 C CA . GLU A 1 408 ? 41.203 -18.091 8.485 1.00 37.88 385 GLU A CA 1
ATOM 2990 C C . GLU A 1 408 ? 41.494 -17.909 7.002 1.00 42.42 385 GLU A C 1
ATOM 2991 O O . GLU A 1 408 ? 42.654 -17.871 6.587 1.00 41.73 385 GLU A O 1
ATOM 2997 N N . GLN A 1 409 ? 40.431 -17.790 6.212 1.00 38.51 386 GLN A N 1
ATOM 2998 C CA . GLN A 1 409 ? 40.552 -17.487 4.790 1.00 32.74 386 GLN A CA 1
ATOM 2999 C C . GLN A 1 409 ? 41.276 -16.166 4.568 1.00 33.80 386 GLN A C 1
ATOM 3000 O O . GLN A 1 409 ? 42.098 -16.045 3.661 1.00 34.13 386 GLN A O 1
ATOM 3006 N N . MET A 1 410 ? 40.975 -15.176 5.402 1.00 30.44 387 MET A N 1
ATOM 3007 C CA . MET A 1 410 ? 41.593 -13.867 5.233 1.00 29.62 387 MET A CA 1
ATOM 3008 C C . MET A 1 410 ? 43.059 -13.904 5.639 1.00 34.34 387 MET A C 1
ATOM 3009 O O . MET A 1 410 ? 43.875 -13.123 5.129 1.00 31.18 387 MET A O 1
ATOM 3014 N N . ARG A 1 411 ? 43.402 -14.793 6.565 1.00 31.51 388 ARG A N 1
ATOM 3015 C CA . ARG A 1 411 ? 44.801 -14.913 6.946 1.00 34.50 388 ARG A CA 1
ATOM 3016 C C . ARG A 1 411 ? 45.595 -15.568 5.799 1.00 36.72 388 ARG A C 1
ATOM 3017 O O . ARG A 1 411 ? 46.716 -15.147 5.498 1.00 37.18 388 ARG A O 1
ATOM 3025 N N . GLN A 1 412 ? 45.009 -16.572 5.148 1.00 35.39 389 GLN A N 1
ATOM 3026 C CA . GLN A 1 412 ? 45.633 -17.174 3.957 1.00 36.91 389 GLN A CA 1
ATOM 3027 C C . GLN A 1 412 ? 45.878 -16.124 2.885 1.00 39.15 389 GLN A C 1
ATOM 3028 O O . GLN A 1 412 ? 46.960 -16.049 2.294 1.00 36.43 389 GLN A O 1
ATOM 3034 N N . PHE A 1 413 ? 44.848 -15.317 2.648 1.00 39.11 390 PHE A N 1
ATOM 3035 C CA . PHE A 1 413 ? 44.909 -14.200 1.715 1.00 35.62 390 PHE A CA 1
ATOM 3036 C C . PHE A 1 413 ? 46.046 -13.236 2.059 1.00 34.09 390 PHE A C 1
ATOM 3037 O O . PHE A 1 413 ? 46.855 -12.876 1.204 1.00 37.56 390 PHE A O 1
ATOM 3045 N N . ALA A 1 414 ? 46.113 -12.822 3.318 1.00 31.44 391 ALA A N 1
ATOM 3046 C CA . ALA A 1 414 ? 47.121 -11.864 3.733 1.00 27.70 391 ALA A CA 1
ATOM 3047 C C . ALA A 1 414 ? 48.518 -12.433 3.503 1.00 35.17 391 ALA A C 1
ATOM 3048 O O . ALA A 1 414 ? 49.414 -11.719 3.059 1.00 32.59 391 ALA A O 1
ATOM 3050 N N . ASP A 1 415 ? 48.682 -13.722 3.804 1.00 35.00 392 ASP A N 1
ATOM 3051 C CA . ASP A 1 415 ? 49.953 -14.421 3.625 1.00 37.90 392 ASP A CA 1
ATOM 3052 C C . ASP A 1 415 ? 50.370 -14.490 2.161 1.00 38.20 392 ASP A C 1
ATOM 3053 O O . ASP A 1 415 ? 51.551 -14.544 1.859 1.00 43.41 392 ASP A O 1
ATOM 3058 N N . SER A 1 416 ? 49.398 -14.494 1.255 1.00 33.20 393 SER A N 1
ATOM 3059 C CA . SER A 1 416 ? 49.697 -14.531 -0.171 1.00 36.64 393 SER A CA 1
ATOM 3060 C C . SER A 1 416 ? 50.222 -13.198 -0.707 1.00 35.83 393 SER A C 1
ATOM 3061 O O . SER A 1 416 ? 50.745 -13.146 -1.825 1.00 39.39 393 SER A O 1
ATOM 3064 N N . PHE A 1 417 ? 50.059 -12.126 0.067 1.00 35.15 394 PHE A N 1
ATOM 3065 C CA . PHE A 1 417 ? 50.608 -10.829 -0.312 1.00 39.86 394 PHE A CA 1
ATOM 3066 C C . PHE A 1 417 ? 52.127 -10.884 -0.263 1.00 49.85 394 PHE A C 1
ATOM 3067 O O . PHE A 1 417 ? 52.711 -11.661 0.500 1.00 49.41 394 PHE A O 1
ATOM 3075 N N . LYS A 1 418 ? 52.770 -10.059 -1.075 1.00 52.94 395 LYS A N 1
ATOM 3076 C CA . LYS A 1 418 ? 54.190 -9.818 -0.895 1.00 66.85 395 LYS A CA 1
ATOM 3077 C C . LYS A 1 418 ? 54.343 -8.719 0.148 1.00 63.97 395 LYS A C 1
ATOM 3078 O O . LYS A 1 418 ? 54.093 -7.542 -0.136 1.00 63.63 395 LYS A O 1
ATOM 3084 N N . LYS A 1 419 ? 54.701 -9.111 1.367 1.00 57.72 396 LYS A N 1
ATOM 3085 C CA . LYS A 1 419 ? 55.071 -8.144 2.396 1.00 51.76 396 LYS A CA 1
ATOM 3086 C C . LYS A 1 419 ? 56.509 -8.390 2.820 1.00 46.99 396 LYS A C 1
ATOM 3087 O O . LYS A 1 419 ? 56.908 -9.532 3.001 1.00 36.94 396 LYS A O 1
ATOM 3093 N N . PRO A 1 420 ? 57.292 -7.316 2.986 1.00 60.11 397 PRO A N 1
ATOM 3094 C CA . PRO A 1 420 ? 58.709 -7.396 3.364 1.00 67.12 397 PRO A CA 1
ATOM 3095 C C . PRO A 1 420 ? 58.925 -7.854 4.807 1.00 64.16 397 PRO A C 1
ATOM 3096 O O . PRO A 1 420 ? 60.065 -8.057 5.232 1.00 65.37 397 PRO A O 1
ATOM 3100 N N . PHE A 1 421 ? 57.835 -8.000 5.549 1.00 58.47 398 PHE A N 1
ATOM 3101 C CA . PHE A 1 421 ? 57.879 -8.504 6.916 1.00 55.43 398 PHE A CA 1
ATOM 3102 C C . PHE A 1 421 ? 56.478 -8.915 7.330 1.00 49.61 398 PHE A C 1
ATOM 3103 O O . PHE A 1 421 ? 55.504 -8.582 6.648 1.00 45.30 398 PHE A O 1
ATOM 3111 N N . SER A 1 422 ? 56.367 -9.628 8.443 1.00 42.69 399 SER A N 1
ATOM 3112 C CA . SER A 1 422 ? 55.049 -9.959 8.960 1.00 46.40 399 SER A CA 1
ATOM 3113 C C . SER A 1 422 ? 54.771 -9.108 10.188 1.00 39.70 399 SER A C 1
ATOM 3114 O O . SER A 1 422 ? 55.685 -8.639 10.849 1.00 29.70 399 SER A O 1
ATOM 3117 N N . ILE A 1 423 ? 53.502 -8.889 10.478 1.00 38.00 400 ILE A N 1
ATOM 3118 C CA . ILE A 1 423 ? 53.149 -8.100 11.634 1.00 41.15 400 ILE A CA 1
ATOM 3119 C C . ILE A 1 423 ? 52.249 -8.902 12.550 1.00 43.55 400 ILE A C 1
ATOM 3120 O O . ILE A 1 423 ? 51.617 -9.868 12.133 1.00 42.05 400 ILE A O 1
ATOM 3125 N N . ARG A 1 424 ? 52.233 -8.525 13.817 1.00 37.75 401 ARG A N 1
ATOM 3126 C CA . ARG A 1 424 ? 51.283 -9.098 14.748 1.00 39.96 401 ARG A CA 1
ATOM 3127 C C . ARG A 1 424 ? 50.801 -7.979 15.640 1.00 40.41 401 ARG A C 1
ATOM 3128 O O . ARG A 1 424 ? 51.435 -6.928 15.738 1.00 41.32 401 ARG A O 1
ATOM 3136 N N . TYR A 1 425 ? 49.652 -8.192 16.258 1.00 40.57 402 TYR A N 1
ATOM 3137 C CA . TYR A 1 425 ? 49.057 -7.196 17.128 1.00 37.36 402 TYR A CA 1
ATOM 3138 C C . TYR A 1 425 ? 49.326 -7.561 18.586 1.00 37.29 402 TYR A C 1
ATOM 3139 O O . TYR A 1 425 ? 49.261 -8.736 18.970 1.00 29.86 402 TYR A O 1
ATOM 3148 N N . ASN A 1 426 ? 49.678 -6.551 19.375 1.00 38.29 403 ASN A N 1
ATOM 3149 C CA . ASN A 1 426 ? 49.866 -6.731 20.805 1.00 31.20 403 ASN A CA 1
ATOM 3150 C C . ASN A 1 426 ? 48.744 -5.977 21.522 1.00 21.29 403 ASN A C 1
ATOM 3151 O O . ASN A 1 426 ? 48.731 -4.760 21.550 1.00 26.36 403 ASN A O 1
ATOM 3156 N N . PRO A 1 427 ? 47.784 -6.715 22.085 1.00 24.26 404 PRO A N 1
ATOM 3157 C CA . PRO A 1 427 ? 46.635 -6.128 22.780 1.00 27.14 404 PRO A CA 1
ATOM 3158 C C . PRO A 1 427 ? 47.011 -5.426 24.089 1.00 37.59 404 PRO A C 1
ATOM 3159 O O . PRO A 1 427 ? 46.279 -4.541 24.536 1.00 34.46 404 PRO A O 1
ATOM 3163 N N . TYR A 1 428 ? 48.132 -5.815 24.696 1.00 34.62 405 TYR A N 1
ATOM 3164 C CA . TYR A 1 428 ? 48.575 -5.178 25.925 1.00 27.37 405 TYR A CA 1
ATOM 3165 C C . TYR A 1 428 ? 49.124 -3.797 25.624 1.00 23.50 405 TYR A C 1
ATOM 3166 O O . TYR A 1 428 ? 48.776 -2.829 26.294 1.00 27.03 405 TYR A O 1
ATOM 3175 N N . THR A 1 429 ? 49.967 -3.696 24.600 1.00 24.71 406 THR A N 1
ATOM 3176 C CA . THR A 1 429 ? 50.541 -2.406 24.233 1.00 22.35 406 THR A CA 1
ATOM 3177 C C . THR A 1 429 ? 49.730 -1.705 23.150 1.00 23.74 406 THR A C 1
ATOM 3178 O O . THR A 1 429 ? 50.037 -0.566 22.795 1.00 29.32 406 THR A O 1
ATOM 3182 N N . GLN A 1 430 ? 48.718 -2.391 22.622 1.00 29.73 407 GLN A N 1
ATOM 3183 C CA . GLN A 1 430 ? 47.868 -1.823 21.575 1.00 35.20 407 GLN A CA 1
ATOM 3184 C C . GLN A 1 430 ? 48.739 -1.312 20.430 1.00 35.20 407 GLN A C 1
ATOM 3185 O O . GLN A 1 430 ? 48.603 -0.175 19.983 1.00 28.54 407 GLN A O 1
ATOM 3191 N N . SER A 1 431 ? 49.656 -2.158 19.976 1.00 27.60 408 SER A N 1
ATOM 3192 C CA . SER A 1 431 ? 50.665 -1.717 19.024 1.00 29.60 408 SER A CA 1
ATOM 3193 C C . SER A 1 431 ? 50.871 -2.796 18.008 1.00 27.60 408 SER A C 1
ATOM 3194 O O . SER A 1 431 ? 50.670 -3.968 18.303 1.00 30.02 408 SER A O 1
ATOM 3197 N N . ILE A 1 432 ? 51.267 -2.381 16.809 1.00 28.18 409 ILE A N 1
ATOM 3198 C CA . ILE A 1 432 ? 51.707 -3.307 15.786 1.00 28.01 409 ILE A CA 1
ATOM 3199 C C . ILE A 1 432 ? 53.160 -3.646 16.077 1.00 28.57 409 ILE A C 1
ATOM 3200 O O . ILE A 1 432 ? 53.953 -2.756 16.371 1.00 29.39 409 ILE A O 1
ATOM 3205 N N . GLU A 1 433 ? 53.485 -4.933 16.023 1.00 27.67 410 GLU A N 1
ATOM 3206 C CA . GLU A 1 433 ? 54.851 -5.400 16.141 1.00 29.18 410 GLU A CA 1
ATOM 3207 C C . GLU A 1 433 ? 55.303 -5.967 14.814 1.00 32.89 410 GLU A C 1
ATOM 3208 O O . GLU A 1 433 ? 54.610 -6.784 14.208 1.00 29.92 410 GLU A O 1
ATOM 3214 N N . ILE A 1 434 ? 56.465 -5.528 14.359 1.00 33.33 411 ILE A N 1
ATOM 3215 C CA . ILE A 1 434 ? 57.034 -6.040 13.121 1.00 39.79 411 ILE A CA 1
ATOM 3216 C C . ILE A 1 434 ? 57.958 -7.217 13.404 1.00 37.36 411 ILE A C 1
ATOM 3217 O O . ILE A 1 434 ? 58.781 -7.155 14.319 1.00 40.20 411 ILE A O 1
ATOM 3222 N N . LEU A 1 435 ? 57.806 -8.290 12.630 1.00 39.56 412 LEU A N 1
ATOM 3223 C CA . LEU A 1 435 ? 58.700 -9.446 12.708 1.00 49.21 412 LEU A CA 1
ATOM 3224 C C . LEU A 1 435 ? 59.414 -9.683 11.380 1.00 61.56 412 LEU A C 1
ATOM 3225 O O . LEU A 1 435 ? 58.846 -9.442 10.318 1.00 65.75 412 LEU A O 1
ATOM 3230 N N . ASP A 1 436 ? 60.644 -10.183 11.435 1.00 71.24 413 ASP A N 1
ATOM 3231 C CA . ASP A 1 436 ? 61.415 -10.440 10.218 1.00 80.87 413 ASP A CA 1
ATOM 3232 C C . ASP A 1 436 ? 60.879 -11.611 9.402 1.00 84.63 413 ASP A C 1
ATOM 3233 O O . ASP A 1 436 ? 60.405 -12.605 9.955 1.00 87.11 413 ASP A O 1
ATOM 3238 N N . ASN A 1 437 ? 60.968 -11.485 8.081 1.00 85.38 414 ASN A N 1
ATOM 3239 C CA . ASN A 1 437 ? 60.544 -12.547 7.174 1.00 88.45 414 ASN A CA 1
ATOM 3240 C C . ASN A 1 437 ? 61.673 -13.523 6.848 1.00 87.00 414 ASN A C 1
ATOM 3241 O O . ASN A 1 437 ? 61.594 -14.709 7.174 1.00 85.97 414 ASN A O 1
ATOM 3246 N N . GLN B 1 38 ? 33.135 7.122 53.684 1.00 58.88 15 GLN B N 1
ATOM 3247 C CA . GLN B 1 38 ? 33.344 5.680 53.759 1.00 65.69 15 GLN B CA 1
ATOM 3248 C C . GLN B 1 38 ? 32.083 4.918 53.339 1.00 67.44 15 GLN B C 1
ATOM 3249 O O . GLN B 1 38 ? 31.034 5.025 53.983 1.00 76.47 15 GLN B O 1
ATOM 3251 N N . SER B 1 39 ? 32.192 4.148 52.259 1.00 92.81 16 SER B N 1
ATOM 3252 C CA . SER B 1 39 ? 31.049 3.415 51.720 1.00 79.88 16 SER B CA 1
ATOM 3253 C C . SER B 1 39 ? 31.337 1.922 51.536 1.00 69.03 16 SER B C 1
ATOM 3254 O O . SER B 1 39 ? 32.487 1.510 51.396 1.00 59.39 16 SER B O 1
ATOM 3257 N N . TYR B 1 40 ? 30.278 1.118 51.536 1.00 65.86 17 TYR B N 1
ATOM 3258 C CA . TYR B 1 40 ? 30.408 -0.326 51.390 1.00 56.29 17 TYR B CA 1
ATOM 3259 C C . TYR B 1 40 ? 29.738 -0.799 50.108 1.00 51.37 17 TYR B C 1
ATOM 3260 O O . TYR B 1 40 ? 28.535 -0.606 49.917 1.00 50.29 17 TYR B O 1
ATOM 3269 N N . HIS B 1 41 ? 30.527 -1.414 49.229 1.00 46.52 18 HIS B N 1
ATOM 3270 C CA . HIS B 1 41 ? 30.032 -1.828 47.918 1.00 49.39 18 HIS B CA 1
ATOM 3271 C C . HIS B 1 41 ? 29.557 -3.274 47.900 1.00 42.36 18 HIS B C 1
ATOM 3272 O O . HIS B 1 41 ? 30.165 -4.137 48.511 1.00 40.24 18 HIS B O 1
ATOM 3279 N N . SER B 1 42 ? 28.445 -3.512 47.213 1.00 42.97 19 SER B N 1
ATOM 3280 C CA . SER B 1 42 ? 27.947 -4.856 46.956 1.00 38.99 19 SER B CA 1
ATOM 3281 C C . SER B 1 42 ? 27.749 -5.017 45.456 1.00 44.62 19 SER B C 1
ATOM 3282 O O . SER B 1 42 ? 27.436 -4.052 44.754 1.00 46.36 19 SER B O 1
ATOM 3285 N N . SER B 1 43 ? 27.937 -6.232 44.962 1.00 39.50 20 SER B N 1
ATOM 3286 C CA . SER B 1 43 ? 27.681 -6.520 43.558 1.00 37.41 20 SER B CA 1
ATOM 3287 C C . SER B 1 43 ? 26.821 -7.773 43.463 1.00 36.24 20 SER B C 1
ATOM 3288 O O . SER B 1 43 ? 27.083 -8.756 44.142 1.00 35.13 20 SER B O 1
ATOM 3291 N N . ILE B 1 44 ? 25.789 -7.732 42.631 1.00 36.78 21 ILE B N 1
ATOM 3292 C CA . ILE B 1 44 ? 24.932 -8.892 42.431 1.00 41.28 21 ILE B CA 1
ATOM 3293 C C . ILE B 1 44 ? 25.061 -9.373 40.986 1.00 43.19 21 ILE B C 1
ATOM 3294 O O . ILE B 1 44 ? 24.954 -8.581 40.054 1.00 41.85 21 ILE B O 1
ATOM 3299 N N . PHE B 1 45 ? 25.322 -10.667 40.813 1.00 47.69 22 PHE B N 1
ATOM 3300 C CA . PHE B 1 45 ? 25.487 -11.282 39.496 1.00 37.09 22 PHE B CA 1
ATOM 3301 C C . PHE B 1 45 ? 24.373 -12.298 39.265 1.00 48.37 22 PHE B C 1
ATOM 3302 O O . PHE B 1 45 ? 23.911 -12.933 40.206 1.00 54.12 22 PHE B O 1
ATOM 3310 N N . PHE B 1 46 ? 23.947 -12.440 38.014 1.00 45.98 23 PHE B N 1
ATOM 3311 C CA . PHE B 1 46 ? 23.075 -13.533 37.593 1.00 47.60 23 PHE B CA 1
ATOM 3312 C C . PHE B 1 46 ? 23.084 -13.607 36.071 1.00 52.20 23 PHE B C 1
ATOM 3313 O O . PHE B 1 46 ? 23.516 -12.664 35.390 1.00 41.19 23 PHE B O 1
ATOM 3321 N N . SER B 1 47 ? 22.604 -14.730 35.547 1.00 50.18 24 SER B N 1
ATOM 3322 C CA . SER B 1 47 ? 22.558 -14.950 34.110 1.00 51.70 24 SER B CA 1
ATOM 3323 C C . SER B 1 47 ? 21.166 -15.388 33.694 1.00 55.41 24 SER B C 1
ATOM 3324 O O . SER B 1 47 ? 20.420 -15.920 34.507 1.00 48.48 24 SER B O 1
ATOM 3327 N N . ILE B 1 48 ? 20.827 -15.158 32.426 1.00 51.50 25 ILE B N 1
ATOM 3328 C CA . ILE B 1 48 ? 19.520 -15.544 31.897 1.00 52.37 25 ILE B CA 1
ATOM 3329 C C . ILE B 1 48 ? 19.604 -15.758 30.384 1.00 51.83 25 ILE B C 1
ATOM 3330 O O . ILE B 1 48 ? 20.379 -15.091 29.700 1.00 51.01 25 ILE B O 1
ATOM 3335 N N . SER B 1 49 ? 18.824 -16.702 29.862 1.00 54.26 26 SER B N 1
ATOM 3336 C CA . SER B 1 49 ? 18.903 -17.045 28.442 1.00 65.11 26 SER B CA 1
ATOM 3337 C C . SER B 1 49 ? 18.090 -16.111 27.566 1.00 69.82 26 SER B C 1
ATOM 3338 O O . SER B 1 49 ? 17.016 -15.659 27.964 1.00 76.14 26 SER B O 1
ATOM 3341 N N . LYS B 1 50 ? 18.608 -15.822 26.374 1.00 65.91 27 LYS B N 1
ATOM 3342 C CA . LYS B 1 50 ? 17.835 -15.103 25.370 1.00 69.74 27 LYS B CA 1
ATOM 3343 C C . LYS B 1 50 ? 16.512 -15.830 25.150 1.00 73.28 27 LYS B C 1
ATOM 3344 O O . LYS B 1 50 ? 16.467 -17.064 25.163 1.00 62.91 27 LYS B O 1
ATOM 3350 N N . GLY B 1 51 ? 15.437 -15.061 24.986 1.00 72.91 28 GLY B N 1
ATOM 3351 C CA . GLY B 1 51 ? 14.116 -15.622 24.754 1.00 73.54 28 GLY B CA 1
ATOM 3352 C C . GLY B 1 51 ? 13.413 -16.126 26.003 1.00 76.82 28 GLY B C 1
ATOM 3353 O O . GLY B 1 51 ? 12.344 -16.731 25.910 1.00 80.08 28 GLY B O 1
ATOM 3354 N N . SER B 1 52 ? 14.002 -15.891 27.175 1.00 71.91 29 SER B N 1
ATOM 3355 C CA . SER B 1 52 ? 13.365 -16.312 28.422 1.00 73.94 29 SER B CA 1
ATOM 3356 C C . SER B 1 52 ? 12.022 -15.620 28.636 1.00 76.68 29 SER B C 1
ATOM 3357 O O . SER B 1 52 ? 11.815 -14.484 28.215 1.00 81.64 29 SER B O 1
ATOM 3360 N N . ASP B 1 53 ? 11.112 -16.318 29.300 1.00 81.00 30 ASP B N 1
ATOM 3361 C CA . ASP B 1 53 ? 9.814 -15.758 29.647 1.00 88.58 30 ASP B CA 1
ATOM 3362 C C . ASP B 1 53 ? 9.928 -14.700 30.748 1.00 85.67 30 ASP B C 1
ATOM 3363 O O . ASP B 1 53 ? 9.000 -13.918 30.965 1.00 75.05 30 ASP B O 1
ATOM 3368 N N . LYS B 1 54 ? 11.073 -14.671 31.429 1.00 80.66 31 LYS B N 1
ATOM 3369 C CA . LYS B 1 54 ? 11.250 -13.812 32.598 1.00 76.43 31 LYS B CA 1
ATOM 3370 C C . LYS B 1 54 ? 11.846 -12.449 32.259 1.00 74.89 31 LYS B C 1
ATOM 3371 O O . LYS B 1 54 ? 11.717 -11.507 33.041 1.00 66.45 31 LYS B O 1
ATOM 3377 N N . ILE B 1 55 ? 12.488 -12.352 31.093 1.00 75.13 32 ILE B N 1
ATOM 3378 C CA . ILE B 1 55 ? 13.233 -11.152 30.695 1.00 70.89 32 ILE B CA 1
ATOM 3379 C C . ILE B 1 55 ? 12.390 -9.878 30.755 1.00 74.80 32 ILE B C 1
ATOM 3380 O O . ILE B 1 55 ? 12.849 -8.848 31.256 1.00 68.71 32 ILE B O 1
ATOM 3385 N N . GLY B 1 56 ? 11.159 -9.957 30.249 1.00 77.18 33 GLY B N 1
ATOM 3386 C CA . GLY B 1 56 ? 10.246 -8.827 30.273 1.00 71.01 33 GLY B CA 1
ATOM 3387 C C . GLY B 1 56 ? 10.093 -8.213 31.654 1.00 75.29 33 GLY B C 1
ATOM 3388 O O . GLY B 1 56 ? 10.368 -7.028 31.844 1.00 78.29 33 GLY B O 1
ATOM 3389 N N . GLY B 1 57 ? 9.670 -9.021 32.622 1.00 71.52 34 GLY B N 1
ATOM 3390 C CA . GLY B 1 57 ? 9.530 -8.561 33.991 1.00 71.42 34 GLY B CA 1
ATOM 3391 C C . GLY B 1 57 ? 10.859 -8.241 34.662 1.00 68.93 34 GLY B C 1
ATOM 3392 O O . GLY B 1 57 ? 10.949 -7.315 35.471 1.00 67.46 34 GLY B O 1
ATOM 3393 N N . LEU B 1 58 ? 11.894 -9.009 34.335 1.00 67.70 35 LEU B N 1
ATOM 3394 C CA . LEU B 1 58 ? 13.222 -8.746 34.884 1.00 62.58 35 LEU B CA 1
ATOM 3395 C C . LEU B 1 58 ? 13.646 -7.332 34.509 1.00 63.44 35 LEU B C 1
ATOM 3396 O O . LEU B 1 58 ? 13.968 -6.521 35.378 1.00 60.13 35 LEU B O 1
ATOM 3401 N N . LEU B 1 59 ? 13.601 -7.038 33.209 1.00 68.35 36 LEU B N 1
ATOM 3402 C CA . LEU B 1 59 ? 13.990 -5.733 32.697 1.00 60.80 36 LEU B CA 1
ATOM 3403 C C . LEU B 1 59 ? 13.190 -4.611 33.349 1.00 62.75 36 LEU B C 1
ATOM 3404 O O . LEU B 1 59 ? 13.757 -3.592 33.752 1.00 61.53 36 LEU B O 1
ATOM 3409 N N . GLU B 1 60 ? 11.880 -4.814 33.473 1.00 65.93 37 GLU B N 1
ATOM 3410 C CA . GLU B 1 60 ? 10.998 -3.806 34.050 1.00 68.30 37 GLU B CA 1
ATOM 3411 C C . GLU B 1 60 ? 11.375 -3.521 35.504 1.00 67.19 37 GLU B C 1
ATOM 3412 O O . GLU B 1 60 ? 11.445 -2.362 35.917 1.00 67.39 37 GLU B O 1
ATOM 3418 N N . TYR B 1 61 ? 11.628 -4.579 36.270 1.00 66.14 38 TYR B N 1
ATOM 3419 C CA . TYR B 1 61 ? 12.083 -4.430 37.647 1.00 67.67 38 TYR B CA 1
ATOM 3420 C C . TYR B 1 61 ? 13.380 -3.634 37.717 1.00 69.99 38 TYR B C 1
ATOM 3421 O O . TYR B 1 61 ? 13.524 -2.719 38.534 1.00 62.05 38 TYR B O 1
ATOM 3430 N N . LEU B 1 62 ? 14.325 -4.002 36.858 1.00 59.66 39 LEU B N 1
ATOM 3431 C CA . LEU B 1 62 ? 15.627 -3.356 36.832 1.00 59.92 39 LEU B CA 1
ATOM 3432 C C . LEU B 1 62 ? 15.492 -1.859 36.533 1.00 62.64 39 LEU B C 1
ATOM 3433 O O . LEU B 1 62 ? 16.280 -1.050 37.019 1.00 66.06 39 LEU B O 1
ATOM 3438 N N . GLU B 1 63 ? 14.481 -1.488 35.756 1.00 63.52 40 GLU B N 1
ATOM 3439 C CA . GLU B 1 63 ? 14.227 -0.076 35.496 1.00 67.86 40 GLU B CA 1
ATOM 3440 C C . GLU B 1 63 ? 13.719 0.688 36.728 1.00 68.69 40 GLU B C 1
ATOM 3441 O O . GLU B 1 63 ? 14.187 1.796 37.004 1.00 68.30 40 GLU B O 1
ATOM 3447 N N . ILE B 1 64 ? 12.776 0.106 37.467 1.00 65.23 41 ILE B N 1
ATOM 3448 C CA . ILE B 1 64 ? 12.214 0.778 38.646 1.00 76.06 41 ILE B CA 1
ATOM 3449 C C . ILE B 1 64 ? 13.271 1.068 39.715 1.00 72.88 41 ILE B C 1
ATOM 3450 O O . ILE B 1 64 ? 13.336 2.184 40.233 1.00 72.85 41 ILE B O 1
ATOM 3455 N N . ILE B 1 65 ? 14.102 0.076 40.035 1.00 69.35 42 ILE B N 1
ATOM 3456 C CA . ILE B 1 65 ? 15.128 0.268 41.055 1.00 66.89 42 ILE B CA 1
ATOM 3457 C C . ILE B 1 65 ? 16.200 1.250 40.583 1.00 71.96 42 ILE B C 1
ATOM 3458 O O . ILE B 1 65 ? 16.720 2.027 41.381 1.00 75.91 42 ILE B O 1
ATOM 3463 N N . LYS B 1 66 ? 16.514 1.226 39.289 1.00 70.34 43 LYS B N 1
ATOM 3464 C CA . LYS B 1 66 ? 17.498 2.141 38.717 1.00 70.12 43 LYS B CA 1
ATOM 3465 C C . LYS B 1 66 ? 17.063 3.596 38.890 1.00 72.11 43 LYS B C 1
ATOM 3466 O O . LYS B 1 66 ? 17.888 4.486 39.078 1.00 77.07 43 LYS B O 1
ATOM 3472 N N . LYS B 1 67 ? 15.760 3.827 38.838 1.00 72.66 44 LYS B N 1
ATOM 3473 C CA . LYS B 1 67 ? 15.212 5.168 38.976 1.00 73.48 44 LYS B CA 1
ATOM 3474 C C . LYS B 1 67 ? 14.982 5.563 40.440 1.00 76.14 44 LYS B C 1
ATOM 3475 O O . LYS B 1 67 ? 15.290 6.684 40.839 1.00 81.50 44 LYS B O 1
ATOM 3481 N N . HIS B 1 68 ? 14.454 4.636 41.236 1.00 72.08 45 HIS B N 1
ATOM 3482 C CA . HIS B 1 68 ? 13.958 4.965 42.575 1.00 77.70 45 HIS B CA 1
ATOM 3483 C C . HIS B 1 68 ? 14.796 4.420 43.731 1.00 73.42 45 HIS B C 1
ATOM 3484 O O . HIS B 1 68 ? 14.373 4.478 44.884 1.00 78.52 45 HIS B O 1
ATOM 3491 N N . ASN B 1 69 ? 15.971 3.882 43.427 1.00 66.68 46 ASN B N 1
ATOM 3492 C CA . ASN B 1 69 ? 16.893 3.427 44.461 1.00 63.61 46 ASN B CA 1
ATOM 3493 C C . ASN B 1 69 ? 18.254 4.068 44.192 1.00 66.44 46 ASN B C 1
ATOM 3494 O O . ASN B 1 69 ? 18.919 3.734 43.215 1.00 69.45 46 ASN B O 1
ATOM 3499 N N . ILE B 1 70 ? 18.658 4.998 45.053 1.00 71.59 47 ILE B N 1
ATOM 3500 C CA . ILE B 1 70 ? 19.857 5.801 44.806 1.00 80.86 47 ILE B CA 1
ATOM 3501 C C . ILE B 1 70 ? 21.113 5.095 45.321 1.00 75.02 47 ILE B C 1
ATOM 3502 O O . ILE B 1 70 ? 22.240 5.565 45.136 1.00 72.48 47 ILE B O 1
ATOM 3507 N N . ASN B 1 71 ? 20.905 3.951 45.961 1.00 74.51 48 ASN B N 1
ATOM 3508 C CA . ASN B 1 71 ? 22.004 3.095 46.370 1.00 68.27 48 ASN B CA 1
ATOM 3509 C C . ASN B 1 71 ? 22.540 2.293 45.192 1.00 64.00 48 ASN B C 1
ATOM 3510 O O . ASN B 1 71 ? 23.654 1.766 45.240 1.00 58.35 48 ASN B O 1
ATOM 3515 N N . ILE B 1 72 ? 21.736 2.193 44.137 1.00 62.33 49 ILE B N 1
ATOM 3516 C CA . ILE B 1 72 ? 22.172 1.533 42.915 1.00 58.77 49 ILE B CA 1
ATOM 3517 C C . ILE B 1 72 ? 23.006 2.495 42.091 1.00 57.61 49 ILE B C 1
ATOM 3518 O O . ILE B 1 72 ? 22.574 3.607 41.781 1.00 63.58 49 ILE B O 1
ATOM 3523 N N . THR B 1 73 ? 24.210 2.071 41.742 1.00 51.11 50 THR B N 1
ATOM 3524 C CA . THR B 1 73 ? 25.107 2.956 41.031 1.00 53.77 50 THR B CA 1
ATOM 3525 C C . THR B 1 73 ? 25.259 2.556 39.559 1.00 55.12 50 THR B C 1
ATOM 3526 O O . THR B 1 73 ? 25.687 3.364 38.727 1.00 59.72 50 THR B O 1
ATOM 3530 N N . ARG B 1 74 ? 24.871 1.324 39.240 1.00 49.25 51 ARG B N 1
ATOM 3531 C CA . ARG B 1 74 ? 25.156 0.749 37.932 1.00 45.84 51 ARG B CA 1
ATOM 3532 C C . ARG B 1 74 ? 24.443 -0.582 37.738 1.00 43.51 51 ARG B C 1
ATOM 3533 O O . ARG B 1 74 ? 24.574 -1.472 38.554 1.00 39.56 51 ARG B O 1
ATOM 3541 N N . ILE B 1 75 ? 23.671 -0.699 36.664 1.00 41.33 52 ILE B N 1
ATOM 3542 C CA . ILE B 1 75 ? 23.133 -1.984 36.229 1.00 41.82 52 ILE B CA 1
ATOM 3543 C C . ILE B 1 75 ? 23.500 -2.153 34.761 1.00 41.16 52 ILE B C 1
ATOM 3544 O O . ILE B 1 75 ? 23.254 -1.257 33.971 1.00 41.99 52 ILE B O 1
ATOM 3549 N N . GLU B 1 76 ? 24.111 -3.280 34.402 1.00 40.76 53 GLU B N 1
ATOM 3550 C CA . GLU B 1 76 ? 24.587 -3.505 33.033 1.00 42.15 53 GLU B CA 1
ATOM 3551 C C . GLU B 1 76 ? 24.381 -4.949 32.591 1.00 39.40 53 GLU B C 1
ATOM 3552 O O . GLU B 1 76 ? 24.445 -5.854 33.411 1.00 44.54 53 GLU B O 1
ATOM 3558 N N . SER B 1 77 ? 24.139 -5.173 31.302 1.00 40.17 54 SER B N 1
ATOM 3559 C CA . SER B 1 77 ? 24.121 -6.541 30.789 1.00 42.21 54 SER B CA 1
ATOM 3560 C C . SER B 1 77 ? 25.157 -6.715 29.671 1.00 42.96 54 SER B C 1
ATOM 3561 O O . SER B 1 77 ? 25.465 -5.773 28.942 1.00 38.76 54 SER B O 1
ATOM 3564 N N . ARG B 1 78 ? 25.710 -7.925 29.574 1.00 38.27 55 ARG B N 1
ATOM 3565 C CA . ARG B 1 78 ? 26.780 -8.257 28.630 1.00 42.97 55 ARG B CA 1
ATOM 3566 C C . ARG B 1 78 ? 26.569 -9.657 28.063 1.00 38.01 55 ARG B C 1
ATOM 3567 O O . ARG B 1 78 ? 25.852 -10.452 28.655 1.00 40.94 55 ARG B O 1
ATOM 3575 N N . PRO B 1 79 ? 27.197 -9.970 26.917 1.00 43.64 56 PRO B N 1
ATOM 3576 C CA . PRO B 1 79 ? 27.170 -11.360 26.445 1.00 44.21 56 PRO B CA 1
ATOM 3577 C C . PRO B 1 79 ? 27.884 -12.296 27.428 1.00 44.52 56 PRO B C 1
ATOM 3578 O O . PRO B 1 79 ? 28.866 -11.892 28.049 1.00 35.36 56 PRO B O 1
ATOM 3582 N N . SER B 1 80 ? 27.388 -13.523 27.574 1.00 38.66 57 SER B N 1
ATOM 3583 C CA . SER B 1 80 ? 28.006 -14.499 28.476 1.00 48.08 57 SER B CA 1
ATOM 3584 C C . SER B 1 80 ? 29.343 -14.985 27.912 1.00 50.34 57 SER B C 1
ATOM 3585 O O . SER B 1 80 ? 29.532 -15.052 26.694 1.00 47.50 57 SER B O 1
ATOM 3588 N N . LYS B 1 81 ? 30.279 -15.304 28.799 1.00 54.56 58 LYS B N 1
ATOM 3589 C CA . LYS B 1 81 ? 31.582 -15.781 28.364 1.00 59.40 58 LYS B CA 1
ATOM 3590 C C . LYS B 1 81 ? 31.543 -17.296 28.197 1.00 63.34 58 LYS B C 1
ATOM 3591 O O . LYS B 1 81 ? 32.360 -17.875 27.478 1.00 59.86 58 LYS B O 1
ATOM 3597 N N . THR B 1 82 ? 30.569 -17.920 28.853 1.00 65.75 59 THR B N 1
ATOM 3598 C CA . THR B 1 82 ? 30.410 -19.366 28.838 1.00 68.55 59 THR B CA 1
ATOM 3599 C C . THR B 1 82 ? 29.323 -19.805 27.845 1.00 69.68 59 THR B C 1
ATOM 3600 O O . THR B 1 82 ? 29.633 -20.205 26.722 1.00 70.96 59 THR B O 1
ATOM 3604 N N . GLU B 1 83 ? 28.059 -19.720 28.252 1.00 68.67 60 GLU B N 1
ATOM 3605 C CA . GLU B 1 83 ? 26.935 -20.073 27.376 1.00 70.45 60 GLU B CA 1
ATOM 3606 C C . GLU B 1 83 ? 26.708 -19.043 26.273 1.00 67.77 60 GLU B C 1
ATOM 3607 O O . GLU B 1 83 ? 26.178 -17.963 26.529 1.00 66.56 60 GLU B O 1
ATOM 3613 N N . LYS B 1 84 ? 27.073 -19.392 25.041 1.00 64.25 61 LYS B N 1
ATOM 3614 C CA . LYS B 1 84 ? 27.003 -18.466 23.910 1.00 61.22 61 LYS B CA 1
ATOM 3615 C C . LYS B 1 84 ? 25.581 -17.997 23.561 1.00 62.54 61 LYS B C 1
ATOM 3616 O O . LYS B 1 84 ? 25.383 -17.290 22.573 1.00 62.83 61 LYS B O 1
ATOM 3622 N N . LYS B 1 85 ? 24.598 -18.392 24.368 1.00 59.94 62 LYS B N 1
ATOM 3623 C CA . LYS B 1 85 ? 23.212 -17.975 24.172 1.00 58.90 62 LYS B CA 1
ATOM 3624 C C . LYS B 1 85 ? 22.625 -17.288 25.410 1.00 54.01 62 LYS B C 1
ATOM 3625 O O . LYS B 1 85 ? 21.417 -17.045 25.460 1.00 54.44 62 LYS B O 1
ATOM 3631 N N . ASP B 1 86 ? 23.469 -16.974 26.398 1.00 48.13 63 ASP B N 1
ATOM 3632 C CA . ASP B 1 86 ? 22.990 -16.335 27.628 1.00 47.60 63 ASP B CA 1
ATOM 3633 C C . ASP B 1 86 ? 23.432 -14.879 27.768 1.00 45.79 63 ASP B C 1
ATOM 3634 O O . ASP B 1 86 ? 24.349 -14.432 27.097 1.00 44.40 63 ASP B O 1
ATOM 3639 N N . TYR B 1 87 ? 22.767 -14.151 28.658 1.00 49.83 64 TYR B N 1
ATOM 3640 C CA . TYR B 1 87 ? 23.178 -12.801 29.006 1.00 48.54 64 TYR B CA 1
ATOM 3641 C C . TYR B 1 87 ? 23.624 -12.765 30.465 1.00 45.98 64 TYR B C 1
ATOM 3642 O O . TYR B 1 87 ? 22.954 -13.316 31.339 1.00 50.88 64 TYR B O 1
ATOM 3651 N N . ASP B 1 88 ? 24.758 -12.130 30.724 1.00 40.48 65 ASP B N 1
ATOM 3652 C CA . ASP B 1 88 ? 25.188 -11.870 32.093 1.00 39.82 65 ASP B CA 1
ATOM 3653 C C . ASP B 1 88 ? 24.712 -10.497 32.542 1.00 42.86 65 ASP B C 1
ATOM 3654 O O . ASP B 1 88 ? 24.776 -9.530 31.777 1.00 44.44 65 ASP B O 1
ATOM 3659 N N . PHE B 1 89 ? 24.237 -10.410 33.777 1.00 39.71 66 PHE B N 1
ATOM 3660 C CA . PHE B 1 89 ? 23.794 -9.143 34.347 1.00 40.11 66 PHE B CA 1
ATOM 3661 C C . PHE B 1 89 ? 24.654 -8.775 35.553 1.00 40.30 66 PHE B C 1
ATOM 3662 O O . PHE B 1 89 ? 25.156 -9.656 36.260 1.00 43.21 66 PHE B O 1
ATOM 3670 N N . PHE B 1 90 ? 24.840 -7.478 35.780 1.00 37.93 67 PHE B N 1
ATOM 3671 C CA . PHE B 1 90 ? 25.656 -7.010 36.896 1.00 36.48 67 PHE B CA 1
ATOM 3672 C C . PHE B 1 90 ? 24.982 -5.825 37.593 1.00 41.95 67 PHE B C 1
ATOM 3673 O O . PHE B 1 90 ? 24.745 -4.800 36.958 1.00 38.22 67 PHE B O 1
ATOM 3681 N N . LEU B 1 91 ? 24.668 -5.968 38.884 1.00 40.15 68 LEU B N 1
ATOM 3682 C CA . LEU B 1 91 ? 24.043 -4.899 39.677 1.00 39.57 68 LEU B CA 1
ATOM 3683 C C . LEU B 1 91 ? 24.957 -4.385 40.777 1.00 48.29 68 LEU B C 1
ATOM 3684 O O . LEU B 1 91 ? 25.196 -5.094 41.749 1.00 49.07 68 LEU B O 1
ATOM 3689 N N . ASP B 1 92 ? 25.424 -3.147 40.660 1.00 43.60 69 ASP B N 1
ATOM 3690 C CA . ASP B 1 92 ? 26.304 -2.575 41.676 1.00 44.72 69 ASP B CA 1
ATOM 3691 C C . ASP B 1 92 ? 25.559 -1.668 42.661 1.00 52.02 69 ASP B C 1
ATOM 3692 O O . ASP B 1 92 ? 24.833 -0.751 42.253 1.00 51.19 69 ASP B O 1
ATOM 3697 N N . LEU B 1 93 ? 25.735 -1.942 43.955 1.00 50.36 70 LEU B N 1
ATOM 3698 C CA . LEU B 1 93 ? 25.093 -1.158 45.009 1.00 54.82 70 LEU B CA 1
ATOM 3699 C C . LEU B 1 93 ? 26.137 -0.514 45.919 1.00 58.52 70 LEU B C 1
ATOM 3700 O O . LEU B 1 93 ? 27.240 -1.040 46.082 1.00 52.37 70 LEU B O 1
ATOM 3705 N N . GLU B 1 94 ? 25.779 0.623 46.511 1.00 60.75 71 GLU B N 1
ATOM 3706 C CA . GLU B 1 94 ? 26.683 1.351 47.393 1.00 61.25 71 GLU B CA 1
ATOM 3707 C C . GLU B 1 94 ? 25.951 1.875 48.630 1.00 64.75 71 GLU B C 1
ATOM 3708 O O . GLU B 1 94 ? 25.090 2.751 48.529 1.00 64.59 71 GLU B O 1
ATOM 3714 N N . TYR B 1 95 ? 26.313 1.339 49.794 1.00 65.55 72 TYR B N 1
ATOM 3715 C CA . TYR B 1 95 ? 25.671 1.694 51.061 1.00 61.67 72 TYR B CA 1
ATOM 3716 C C . TYR B 1 95 ? 26.627 2.391 52.038 1.00 62.68 72 TYR B C 1
ATOM 3717 O O . TYR B 1 95 ? 27.849 2.239 51.935 1.00 60.12 72 TYR B O 1
ATOM 3726 N N . PRO B 1 96 ? 26.071 3.169 52.987 1.00 68.13 73 PRO B N 1
ATOM 3727 C CA . PRO B 1 96 ? 26.886 3.923 53.947 1.00 70.36 73 PRO B CA 1
ATOM 3728 C C . PRO B 1 96 ? 27.366 3.082 55.128 1.00 73.88 73 PRO B C 1
ATOM 3729 O O . PRO B 1 96 ? 28.285 3.494 55.839 1.00 74.02 73 PRO B O 1
ATOM 3733 N N . THR B 1 97 ? 26.734 1.929 55.339 1.00 76.09 74 THR B N 1
ATOM 3734 C CA . THR B 1 97 ? 27.043 1.068 56.479 1.00 75.29 74 THR B CA 1
ATOM 3735 C C . THR B 1 97 ? 27.303 -0.382 56.067 1.00 74.50 74 THR B C 1
ATOM 3736 O O . THR B 1 97 ? 26.791 -0.850 55.049 1.00 71.33 74 THR B O 1
ATOM 3740 N N . GLU B 1 98 ? 28.089 -1.087 56.878 1.00 75.47 75 GLU B N 1
ATOM 3741 C CA . GLU B 1 98 ? 28.448 -2.478 56.610 1.00 72.54 75 GLU B CA 1
ATOM 3742 C C . GLU B 1 98 ? 27.233 -3.391 56.751 1.00 75.69 75 GLU B C 1
ATOM 3743 O O . GLU B 1 98 ? 26.334 -3.115 57.549 1.00 80.97 75 GLU B O 1
ATOM 3749 N N . ASN B 1 99 ? 27.212 -4.463 55.958 1.00 71.04 76 ASN B N 1
ATOM 3750 C CA . ASN B 1 99 ? 26.156 -5.480 55.984 1.00 71.59 76 ASN B CA 1
ATOM 3751 C C . ASN B 1 99 ? 24.748 -4.907 56.021 1.00 71.86 76 ASN B C 1
ATOM 3752 O O . ASN B 1 99 ? 23.866 -5.414 56.722 1.00 75.71 76 ASN B O 1
ATOM 3757 N N . ASN B 1 100 ? 24.555 -3.837 55.260 1.00 68.31 77 ASN B N 1
ATOM 3758 C CA . ASN B 1 100 ? 23.250 -3.223 55.101 1.00 65.67 77 ASN B CA 1
ATOM 3759 C C . ASN B 1 100 ? 22.225 -4.262 54.634 1.00 65.59 77 ASN B C 1
ATOM 3760 O O . ASN B 1 100 ? 22.452 -4.971 53.654 1.00 66.11 77 ASN B O 1
ATOM 3765 N N . LYS B 1 101 ? 21.106 -4.361 55.345 1.00 66.50 78 LYS B N 1
ATOM 3766 C CA . LYS B 1 101 ? 20.135 -5.415 55.070 1.00 64.12 78 LYS B CA 1
ATOM 3767 C C . LYS B 1 101 ? 19.190 -5.067 53.923 1.00 62.91 78 LYS B C 1
ATOM 3768 O O . LYS B 1 101 ? 18.325 -5.867 53.562 1.00 62.57 78 LYS B O 1
ATOM 3774 N N . GLU B 1 102 ? 19.365 -3.884 53.339 1.00 66.32 79 GLU B N 1
ATOM 3775 C CA . GLU B 1 102 ? 18.592 -3.507 52.161 1.00 72.66 79 GLU B CA 1
ATOM 3776 C C . GLU B 1 102 ? 19.011 -4.360 50.978 1.00 68.66 79 GLU B C 1
ATOM 3777 O O . GLU B 1 102 ? 18.246 -4.545 50.031 1.00 70.73 79 GLU B O 1
ATOM 3783 N N . VAL B 1 103 ? 20.238 -4.872 51.040 1.00 65.60 80 VAL B N 1
ATOM 3784 C CA . VAL B 1 103 ? 20.768 -5.726 49.986 1.00 61.92 80 VAL B CA 1
ATOM 3785 C C . VAL B 1 103 ? 19.933 -6.992 49.889 1.00 57.66 80 VAL B C 1
ATOM 3786 O O . VAL B 1 103 ? 19.573 -7.417 48.795 1.00 55.38 80 VAL B O 1
ATOM 3790 N N . GLU B 1 104 ? 19.624 -7.584 51.042 1.00 54.21 81 GLU B N 1
ATOM 3791 C CA . GLU B 1 104 ? 18.816 -8.799 51.087 1.00 59.21 81 GLU B CA 1
ATOM 3792 C C . GLU B 1 104 ? 17.435 -8.538 50.506 1.00 63.63 81 GLU B C 1
ATOM 3793 O O . GLU B 1 104 ? 16.839 -9.413 49.872 1.00 66.33 81 GLU B O 1
ATOM 3799 N N . LYS B 1 105 ? 16.936 -7.325 50.729 1.00 63.69 82 LYS B N 1
ATOM 3800 C CA . LYS B 1 105 ? 15.643 -6.909 50.197 1.00 66.01 82 LYS B CA 1
ATOM 3801 C C . LYS B 1 105 ? 15.706 -6.863 48.671 1.00 63.11 82 LYS B C 1
ATOM 3802 O O . LYS B 1 105 ? 14.803 -7.339 47.982 1.00 61.83 82 LYS B O 1
ATOM 3808 N N . VAL B 1 106 ? 16.791 -6.301 48.151 1.00 65.35 83 VAL B N 1
ATOM 3809 C CA . VAL B 1 106 ? 17.004 -6.252 46.709 1.00 62.21 83 VAL B CA 1
ATOM 3810 C C . VAL B 1 106 ? 17.160 -7.661 46.133 1.00 60.93 83 VAL B C 1
ATOM 3811 O O . VAL B 1 106 ? 16.573 -7.987 45.104 1.00 59.21 83 VAL B O 1
ATOM 3815 N N . ILE B 1 107 ? 17.941 -8.497 46.813 1.00 61.84 84 ILE B N 1
ATOM 3816 C CA . ILE B 1 107 ? 18.138 -9.877 46.382 1.00 58.58 84 ILE B CA 1
ATOM 3817 C C . ILE B 1 107 ? 16.807 -10.619 46.295 1.00 61.39 84 ILE B C 1
ATOM 3818 O O . ILE B 1 107 ? 16.551 -11.320 45.317 1.00 65.57 84 ILE B O 1
ATOM 3823 N N . LYS B 1 108 ? 15.962 -10.451 47.311 1.00 59.33 85 LYS B N 1
ATOM 3824 C CA . LYS B 1 108 ? 14.678 -11.140 47.344 1.00 64.84 85 LYS B CA 1
ATOM 3825 C C . LYS B 1 108 ? 13.746 -10.703 46.207 1.00 66.31 85 LYS B C 1
ATOM 3826 O O . LYS B 1 108 ? 13.139 -11.548 45.544 1.00 66.57 85 LYS B O 1
ATOM 3832 N N . ASP B 1 109 ? 13.631 -9.395 45.982 1.00 61.49 86 ASP B N 1
ATOM 3833 C CA . ASP B 1 109 ? 12.758 -8.889 44.920 1.00 63.27 86 ASP B CA 1
ATOM 3834 C C . ASP B 1 109 ? 13.271 -9.334 43.562 1.00 65.13 86 ASP B C 1
ATOM 3835 O O . ASP B 1 109 ? 12.493 -9.602 42.651 1.00 63.33 86 ASP B O 1
ATOM 3840 N N . LEU B 1 110 ? 14.593 -9.413 43.446 1.00 64.22 87 LEU B N 1
ATOM 3841 C CA . LEU B 1 110 ? 15.254 -9.809 42.207 1.00 62.23 87 LEU B CA 1
ATOM 3842 C C . LEU B 1 110 ? 15.004 -11.276 41.877 1.00 64.24 87 LEU B C 1
ATOM 3843 O O . LEU B 1 110 ? 14.594 -11.612 40.766 1.00 63.62 87 LEU B O 1
ATOM 3848 N N . GLU B 1 111 ? 15.246 -12.144 42.855 1.00 62.32 88 GLU B N 1
ATOM 3849 C CA . GLU B 1 111 ? 15.103 -13.582 42.659 1.00 64.39 88 GLU B CA 1
ATOM 3850 C C . GLU B 1 111 ? 13.642 -13.989 42.543 1.00 70.25 88 GLU B C 1
ATOM 3851 O O . GLU B 1 111 ? 13.329 -15.126 42.187 1.00 75.87 88 GLU B O 1
ATOM 3857 N N . GLU B 1 112 ? 12.753 -13.053 42.861 1.00 70.43 89 GLU B N 1
ATOM 3858 C CA . GLU B 1 112 ? 11.317 -13.277 42.739 1.00 75.13 89 GLU B CA 1
ATOM 3859 C C . GLU B 1 112 ? 10.910 -13.234 41.264 1.00 67.28 89 GLU B C 1
ATOM 3860 O O . GLU B 1 112 ? 9.921 -13.845 40.875 1.00 75.41 89 GLU B O 1
ATOM 3866 N N . LYS B 1 113 ? 11.694 -12.530 40.445 1.00 65.23 90 LYS B N 1
ATOM 3867 C CA . LYS B 1 113 ? 11.434 -12.433 39.005 1.00 68.06 90 LYS B CA 1
ATOM 3868 C C . LYS B 1 113 ? 11.961 -13.653 38.243 1.00 71.58 90 LYS B C 1
ATOM 3869 O O . LYS B 1 113 ? 11.857 -13.720 37.016 1.00 74.80 90 LYS B O 1
ATOM 3875 N N . GLY B 1 114 ? 12.542 -14.604 38.970 1.00 67.52 91 GLY B N 1
ATOM 3876 C CA . GLY B 1 114 ? 12.936 -15.879 38.396 1.00 69.82 91 GLY B CA 1
ATOM 3877 C C . GLY B 1 114 ? 14.401 -16.088 38.042 1.00 70.88 91 GLY B C 1
ATOM 3878 O O . GLY B 1 114 ? 14.696 -16.760 37.053 1.00 76.48 91 GLY B O 1
ATOM 3879 N N . VAL B 1 115 ? 15.322 -15.530 38.828 1.00 63.64 92 VAL B N 1
ATOM 3880 C CA . VAL B 1 115 ? 16.750 -15.786 38.604 1.00 63.41 92 VAL B CA 1
ATOM 3881 C C . VAL B 1 115 ? 17.464 -16.074 39.916 1.00 57.20 92 VAL B C 1
ATOM 3882 O O . VAL B 1 115 ? 17.048 -15.592 40.963 1.00 56.70 92 VAL B O 1
ATOM 3886 N N . LYS B 1 116 ? 18.536 -16.859 39.864 1.00 59.75 93 LYS B N 1
ATOM 3887 C CA . LYS B 1 116 ? 19.334 -17.107 41.063 1.00 56.39 93 LYS B CA 1
ATOM 3888 C C . LYS B 1 116 ? 20.500 -16.130 41.138 1.00 56.54 93 LYS B C 1
ATOM 3889 O O . LYS B 1 116 ? 21.320 -16.054 40.229 1.00 45.77 93 LYS B O 1
ATOM 3895 N N . ALA B 1 117 ? 20.567 -15.383 42.233 1.00 57.53 94 ALA B N 1
ATOM 3896 C CA . ALA B 1 117 ? 21.548 -14.321 42.360 1.00 54.96 94 ALA B CA 1
ATOM 3897 C C . ALA B 1 117 ? 22.759 -14.761 43.177 1.00 53.47 94 ALA B C 1
ATOM 3898 O O . ALA B 1 117 ? 22.623 -15.441 44.192 1.00 50.17 94 ALA B O 1
ATOM 3900 N N . THR B 1 118 ? 23.945 -14.370 42.716 1.00 50.43 95 THR B N 1
ATOM 3901 C CA . THR B 1 118 ? 25.163 -14.548 43.490 1.00 45.42 95 THR B CA 1
ATOM 3902 C C . THR B 1 118 ? 25.652 -13.172 43.934 1.00 49.86 95 THR B C 1
ATOM 3903 O O . THR B 1 118 ? 26.007 -12.326 43.112 1.00 36.85 95 THR B O 1
ATOM 3907 N N . THR B 1 119 ? 25.656 -12.934 45.237 1.00 38.04 96 THR B N 1
ATOM 3908 C CA . THR B 1 119 ? 26.012 -11.612 45.731 1.00 44.84 96 THR B CA 1
ATOM 3909 C C . THR B 1 119 ? 27.391 -11.602 46.382 1.00 44.79 96 THR B C 1
ATOM 3910 O O . THR B 1 119 ? 27.729 -12.514 47.135 1.00 35.53 96 THR B O 1
ATOM 3914 N N . LEU B 1 120 ? 28.185 -10.580 46.046 1.00 39.44 97 LEU B N 1
ATOM 3915 C CA . LEU B 1 120 ? 29.497 -10.339 46.641 1.00 34.18 97 LEU B CA 1
ATOM 3916 C C . LEU B 1 120 ? 29.467 -9.020 47.399 1.00 40.61 97 LEU B C 1
ATOM 3917 O O . LEU B 1 120 ? 28.767 -8.092 46.985 1.00 35.89 97 LEU B O 1
ATOM 3922 N N . GLN B 1 121 ? 30.216 -8.917 48.498 1.00 36.37 98 GLN B N 1
ATOM 3923 C CA . GLN B 1 121 ? 30.155 -7.696 49.297 1.00 33.26 98 GLN B CA 1
ATOM 3924 C C . GLN B 1 121 ? 31.485 -7.318 49.946 1.00 42.33 98 GLN B C 1
ATOM 3925 O O . GLN B 1 121 ? 32.316 -8.175 50.231 1.00 36.15 98 GLN B O 1
ATOM 3931 N N . GLU B 1 122 ? 31.684 -6.022 50.159 1.00 38.02 99 GLU B N 1
ATOM 3932 C CA . GLU B 1 122 ? 32.760 -5.544 51.021 1.00 44.31 99 GLU B CA 1
ATOM 3933 C C . GLU B 1 122 ? 32.347 -5.668 52.478 1.00 50.07 99 GLU B C 1
ATOM 3934 O O . GLU B 1 122 ? 31.529 -4.881 52.949 1.00 48.02 99 GLU B O 1
ATOM 3940 N N . SER B 1 123 ? 32.910 -6.637 53.196 1.00 52.54 100 SER B N 1
ATOM 3941 C CA . SER B 1 123 ? 32.505 -6.882 54.579 1.00 46.56 100 SER B CA 1
ATOM 3942 C C . SER B 1 123 ? 33.482 -7.752 55.357 1.00 53.50 100 SER B C 1
ATOM 3943 O O . SER B 1 123 ? 34.248 -8.520 54.774 1.00 49.03 100 SER B O 1
ATOM 3946 N N . SER B 1 124 ? 33.424 -7.628 56.681 1.00 61.30 101 SER B N 1
ATOM 3947 C CA . SER B 1 124 ? 34.206 -8.451 57.596 1.00 66.49 101 SER B CA 1
ATOM 3948 C C . SER B 1 124 ? 33.585 -9.831 57.733 1.00 66.29 101 SER B C 1
ATOM 3949 O O . SER B 1 124 ? 34.275 -10.819 57.997 1.00 70.98 101 SER B O 1
ATOM 3952 N N . ASN B 1 125 ? 32.271 -9.884 57.567 1.00 58.36 102 ASN B N 1
ATOM 3953 C CA . ASN B 1 125 ? 31.545 -11.139 57.628 1.00 57.11 102 ASN B CA 1
ATOM 3954 C C . ASN B 1 125 ? 31.849 -12.003 56.429 1.00 55.34 102 ASN B C 1
ATOM 3955 O O . ASN B 1 125 ? 32.436 -11.535 55.452 1.00 53.07 102 ASN B O 1
ATOM 3960 N N . GLN B 1 126 ? 31.441 -13.265 56.507 1.00 58.91 103 GLN B N 1
ATOM 3961 C CA . GLN B 1 126 ? 31.573 -14.190 55.389 1.00 56.82 103 GLN B CA 1
ATOM 3962 C C . GLN B 1 126 ? 30.201 -14.530 54.834 1.00 51.56 103 GLN B C 1
ATOM 3963 O O . GLN B 1 126 ? 30.058 -15.504 54.095 1.00 55.82 103 GLN B O 1
ATOM 3969 N N . THR B 1 127 ? 29.200 -13.734 55.207 1.00 53.23 104 THR B N 1
ATOM 3970 C CA . THR B 1 127 ? 27.840 -13.899 54.687 1.00 51.18 104 THR B CA 1
ATOM 3971 C C . THR B 1 127 ? 27.868 -13.953 53.171 1.00 45.98 104 THR B C 1
ATOM 3972 O O . THR B 1 127 ? 27.228 -14.804 52.564 1.00 52.92 104 THR B O 1
ATOM 3976 N N . TYR B 1 128 ? 28.629 -13.042 52.571 1.00 39.32 105 TYR B N 1
ATOM 3977 C CA . TYR B 1 128 ? 28.875 -13.068 51.135 1.00 38.63 105 TYR B CA 1
ATOM 3978 C C . TYR B 1 128 ? 30.369 -13.166 50.865 1.00 41.53 105 TYR B C 1
ATOM 3979 O O . TYR B 1 128 ? 31.190 -12.729 51.673 1.00 46.23 105 TYR B O 1
ATOM 3988 N N . ALA B 1 129 ? 30.711 -13.738 49.719 1.00 37.33 106 ALA B N 1
ATOM 3989 C CA . ALA B 1 129 ? 32.083 -13.749 49.247 1.00 34.96 106 ALA B CA 1
ATOM 3990 C C . ALA B 1 129 ? 32.570 -12.313 49.027 1.00 39.06 106 ALA B C 1
ATOM 3991 O O . ALA B 1 129 ? 31.755 -11.402 48.853 1.00 39.32 106 ALA B O 1
ATOM 3993 N N . PRO B 1 130 ? 33.898 -12.096 49.055 1.00 37.18 107 PRO B N 1
ATOM 3994 C CA . PRO B 1 130 ? 34.425 -10.737 48.906 1.00 34.87 107 PRO B CA 1
ATOM 3995 C C . PRO B 1 130 ? 34.139 -10.081 47.558 1.00 34.35 107 PRO B C 1
ATOM 3996 O O . PRO B 1 130 ? 34.299 -10.701 46.500 1.00 28.45 107 PRO B O 1
ATOM 4000 N N . TRP B 1 131 ? 33.728 -8.816 47.626 1.00 29.66 108 TRP B N 1
ATOM 4001 C CA . TRP B 1 131 ? 33.569 -7.959 46.455 1.00 35.96 108 TRP B CA 1
ATOM 4002 C C . TRP B 1 131 ? 34.926 -7.684 45.799 1.00 32.75 108 TRP B C 1
ATOM 4003 O O . TRP B 1 131 ? 35.968 -7.770 46.452 1.00 29.90 108 TRP B O 1
ATOM 4014 N N . PHE B 1 132 ? 34.916 -7.375 44.508 1.00 32.22 109 PHE B N 1
ATOM 4015 C CA . PHE B 1 132 ? 36.124 -6.926 43.816 1.00 34.19 109 PHE B CA 1
ATOM 4016 C C . PHE B 1 132 ? 35.755 -5.871 42.779 1.00 35.25 109 PHE B C 1
ATOM 4017 O O . PHE B 1 132 ? 34.660 -5.901 42.247 1.00 32.36 109 PHE B O 1
ATOM 4025 N N . PRO B 1 133 ? 36.671 -4.929 42.496 1.00 34.04 110 PRO B N 1
ATOM 4026 C CA . PRO B 1 133 ? 36.450 -3.999 41.379 1.00 29.00 110 PRO B CA 1
ATOM 4027 C C . PRO B 1 133 ? 36.373 -4.792 40.080 1.00 29.71 110 PRO B C 1
ATOM 4028 O O . PRO B 1 133 ? 37.155 -5.713 39.879 1.00 31.10 110 PRO B O 1
ATOM 4032 N N . ARG B 1 134 ? 35.428 -4.469 39.212 1.00 30.13 111 ARG B N 1
ATOM 4033 C CA . ARG B 1 134 ? 35.208 -5.303 38.040 1.00 29.78 111 ARG B CA 1
ATOM 4034 C C . ARG B 1 134 ? 35.867 -4.697 36.808 1.00 30.54 111 ARG B C 1
ATOM 4035 O O . ARG B 1 134 ? 36.280 -5.420 35.914 1.00 34.90 111 ARG B O 1
ATOM 4043 N N . LYS B 1 135 ? 35.970 -3.366 36.770 1.00 35.71 11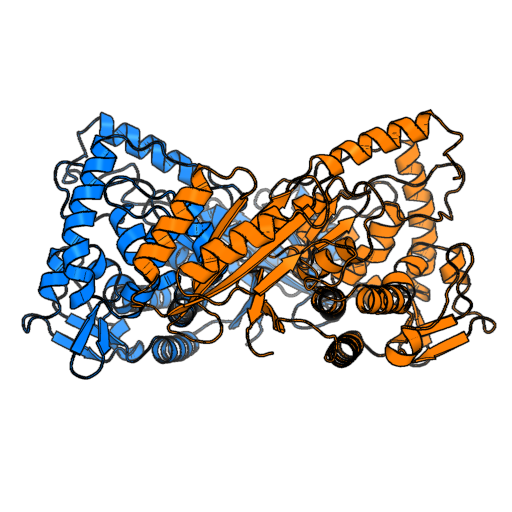2 LYS B N 1
ATOM 4044 C CA . LYS B 1 135 ? 36.624 -2.663 35.665 1.00 33.55 112 LYS B CA 1
ATOM 4045 C C . LYS B 1 135 ? 37.745 -1.807 36.192 1.00 26.08 112 LYS B C 1
ATOM 4046 O O . LYS B 1 135 ? 37.731 -1.407 37.340 1.00 30.52 112 LYS B O 1
ATOM 4052 N N . ILE B 1 136 ? 38.688 -1.494 35.321 1.00 28.94 113 ILE B N 1
ATOM 4053 C CA . ILE B 1 136 ? 39.824 -0.659 35.675 1.00 30.55 113 ILE B CA 1
ATOM 4054 C C . ILE B 1 136 ? 39.381 0.717 36.220 1.00 33.08 113 ILE B C 1
ATOM 4055 O O . ILE B 1 136 ? 40.002 1.275 37.133 1.00 30.55 113 ILE B O 1
ATOM 4060 N N . SER B 1 137 ? 38.277 1.241 35.709 1.00 26.56 114 SER B N 1
ATOM 4061 C CA . SER B 1 137 ? 37.772 2.509 36.216 1.00 30.89 114 SER B CA 1
ATOM 4062 C C . SER B 1 137 ? 37.203 2.366 37.631 1.00 29.86 114 SER B C 1
ATOM 4063 O O . SER B 1 137 ? 37.107 3.346 38.366 1.00 36.33 114 SER B O 1
ATOM 4066 N N . ASP B 1 138 ? 36.854 1.151 38.042 1.00 29.92 115 ASP B N 1
ATOM 4067 C CA . ASP B 1 138 ? 36.316 0.964 39.388 1.00 31.24 115 ASP B CA 1
ATOM 4068 C C . ASP B 1 138 ? 37.390 1.195 40.454 1.00 35.59 115 ASP B C 1
ATOM 4069 O O . ASP B 1 138 ? 37.084 1.336 41.634 1.00 32.25 115 ASP B O 1
ATOM 4074 N N . LEU B 1 139 ? 38.650 1.219 40.046 1.00 26.55 116 LEU B N 1
ATOM 4075 C CA . LEU B 1 139 ? 39.725 1.520 40.984 1.00 29.65 116 LEU B CA 1
ATOM 4076 C C . LEU B 1 139 ? 39.597 2.960 41.540 1.00 32.61 116 LEU B C 1
ATOM 4077 O O . LEU B 1 139 ? 40.175 3.286 42.587 1.00 27.57 116 LEU B O 1
ATOM 4082 N N . ASP B 1 140 ? 38.823 3.808 40.857 1.00 30.28 117 ASP B N 1
ATOM 4083 C CA . ASP B 1 140 ? 38.499 5.140 41.382 1.00 32.43 117 ASP B CA 1
ATOM 4084 C C . ASP B 1 140 ? 37.905 5.060 42.794 1.00 36.19 117 ASP B C 1
ATOM 4085 O O . ASP B 1 140 ? 38.015 6.007 43.569 1.00 37.94 117 ASP B O 1
ATOM 4090 N N . LEU B 1 141 ? 37.264 3.939 43.122 1.00 31.71 118 LEU B N 1
ATOM 4091 C CA . LEU B 1 141 ? 36.609 3.795 44.430 1.00 34.64 118 LEU B CA 1
ATOM 4092 C C . LEU B 1 141 ? 37.611 3.779 45.584 1.00 36.94 118 LEU B C 1
ATOM 4093 O O . LEU B 1 141 ? 37.261 4.082 46.723 1.00 40.20 118 LEU B O 1
ATOM 4098 N N . PHE B 1 142 ? 38.856 3.428 45.278 1.00 33.37 119 PHE B N 1
ATOM 4099 C CA . PHE B 1 142 ? 39.923 3.364 46.275 1.00 35.36 119 PHE B CA 1
ATOM 4100 C C . PHE B 1 142 ? 40.573 4.726 46.582 1.00 40.09 119 PHE B C 1
ATOM 4101 O O . PHE B 1 142 ? 41.378 4.834 47.511 1.00 41.79 119 PHE B O 1
ATOM 4109 N N . ALA B 1 143 ? 40.242 5.754 45.803 1.00 43.62 120 ALA B N 1
ATOM 4110 C CA . ALA B 1 143 ? 41.034 6.992 45.795 1.00 47.74 120 ALA B CA 1
ATOM 4111 C C . ALA B 1 143 ? 41.153 7.670 47.166 1.00 47.71 120 ALA B C 1
ATOM 4112 O O . ALA B 1 143 ? 42.158 8.338 47.438 1.00 42.68 120 ALA B O 1
ATOM 4114 N N . ASN B 1 144 ? 40.149 7.485 48.024 1.00 44.96 121 ASN B N 1
ATOM 4115 C CA . ASN B 1 144 ? 40.178 8.052 49.376 1.00 48.78 121 ASN B CA 1
ATOM 4116 C C . ASN B 1 144 ? 40.183 7.012 50.502 1.00 54.95 121 ASN B C 1
ATOM 4117 O O . ASN B 1 144 ? 39.569 7.211 51.552 1.00 57.47 121 ASN B O 1
ATOM 4122 N N . LYS B 1 145 ? 40.887 5.910 50.287 1.00 57.09 122 LYS B N 1
ATOM 4123 C CA . LYS B 1 145 ? 40.945 4.849 51.284 1.00 63.13 122 LYS B CA 1
ATOM 4124 C C . LYS B 1 145 ? 42.385 4.634 51.759 1.00 62.35 122 LYS B C 1
ATOM 4125 O O . LYS B 1 145 ? 43.024 3.625 51.437 1.00 55.74 122 LYS B O 1
ATOM 4131 N N . VAL B 1 146 ? 42.884 5.595 52.533 1.00 63.47 123 VAL B N 1
ATOM 4132 C CA . VAL B 1 146 ? 44.260 5.564 53.014 1.00 63.97 123 VAL B CA 1
ATOM 4133 C C . VAL B 1 146 ? 44.315 5.955 54.488 1.00 62.57 123 VAL B C 1
ATOM 4134 O O . VAL B 1 146 ? 43.280 6.148 55.123 1.00 61.54 123 VAL B O 1
ATOM 4138 N N . HIS B 1 157 ? 57.784 9.190 62.572 1.00 99.11 134 HIS B N 1
ATOM 4139 C CA . HIS B 1 157 ? 58.203 9.552 61.222 1.00 98.73 134 HIS B CA 1
ATOM 4140 C C . HIS B 1 157 ? 59.300 10.613 61.270 1.00 103.73 134 HIS B C 1
ATOM 4141 O O . HIS B 1 157 ? 59.288 11.472 62.153 1.00 107.21 134 HIS B O 1
ATOM 4143 N N . PRO B 1 158 ? 60.256 10.552 60.322 1.00 102.66 135 PRO B N 1
ATOM 4144 C CA . PRO B 1 158 ? 61.392 11.486 60.271 1.00 99.59 135 PRO B CA 1
ATOM 4145 C C . PRO B 1 158 ? 60.970 12.956 60.222 1.00 94.04 135 PRO B C 1
ATOM 4146 O O . PRO B 1 158 ? 61.580 13.797 60.883 1.00 95.07 135 PRO B O 1
ATOM 4150 N N . GLY B 1 159 ? 59.928 13.250 59.450 1.00 88.15 136 GLY B N 1
ATOM 4151 C CA . GLY B 1 159 ? 59.476 14.615 59.271 1.00 85.10 136 GLY B CA 1
ATOM 4152 C C . GLY B 1 159 ? 58.058 14.876 59.741 1.00 83.24 136 GLY B C 1
ATOM 4153 O O . GLY B 1 159 ? 57.459 15.889 59.383 1.00 84.78 136 GLY B O 1
ATOM 4154 N N . ALA B 1 160 ? 57.509 13.967 60.539 1.00 84.78 137 ALA B N 1
ATOM 4155 C CA . ALA B 1 160 ? 56.216 14.218 61.164 1.00 89.58 137 ALA B CA 1
ATOM 4156 C C . ALA B 1 160 ? 56.392 15.367 62.143 1.00 96.24 137 ALA B C 1
ATOM 4157 O O . ALA B 1 160 ? 55.457 16.112 62.424 1.00 101.36 137 ALA B O 1
ATOM 4159 N N . SER B 1 161 ? 57.614 15.511 62.647 1.00 96.24 138 SER B N 1
ATOM 4160 C CA . SER B 1 161 ? 57.977 16.642 63.489 1.00 97.98 138 SER B CA 1
ATOM 4161 C C . SER B 1 161 ? 58.370 17.844 62.631 1.00 95.68 138 SER B C 1
ATOM 4162 O O . SER B 1 161 ? 59.172 18.683 63.047 1.00 96.85 138 SER B O 1
ATOM 4165 N N . ASP B 1 162 ? 57.800 17.908 61.430 1.00 89.19 139 ASP B N 1
ATOM 4166 C CA . ASP B 1 162 ? 58.017 19.017 60.506 1.00 83.40 139 ASP B CA 1
ATOM 4167 C C . ASP B 1 162 ? 56.695 19.420 59.850 1.00 78.97 139 ASP B C 1
ATOM 4168 O O . ASP B 1 162 ? 56.145 18.675 59.029 1.00 77.20 139 ASP B O 1
ATOM 4173 N N . PRO B 1 163 ? 56.186 20.606 60.213 1.00 77.48 140 PRO B N 1
ATOM 4174 C CA . PRO B 1 163 ? 54.920 21.147 59.710 1.00 75.87 140 PRO B CA 1
ATOM 4175 C C . PRO B 1 163 ? 54.984 21.518 58.235 1.00 69.73 140 PRO B C 1
ATOM 4176 O O . PRO B 1 163 ? 53.983 21.413 57.531 1.00 69.64 140 PRO B O 1
ATOM 4180 N N . VAL B 1 164 ? 56.149 21.965 57.783 1.00 66.26 141 VAL B N 1
ATOM 4181 C CA . VAL B 1 164 ? 56.312 22.381 56.400 1.00 60.89 141 VAL B CA 1
ATOM 4182 C C . VAL B 1 164 ? 56.171 21.158 55.514 1.00 55.61 141 VAL B C 1
ATOM 4183 O O . VAL B 1 164 ? 55.364 21.131 54.584 1.00 53.62 141 VAL B O 1
ATOM 4187 N N . TYR B 1 165 ? 56.957 20.139 55.839 1.00 54.24 142 TYR B N 1
ATOM 4188 C CA . TYR B 1 165 ? 56.935 18.874 55.133 1.00 48.03 142 TYR B CA 1
ATOM 4189 C C . TYR B 1 165 ? 55.558 18.229 55.210 1.00 55.41 142 TYR B C 1
ATOM 4190 O O . TYR B 1 165 ? 55.118 17.585 54.260 1.00 50.63 142 TYR B O 1
ATOM 4199 N N . ARG B 1 166 ? 54.877 18.426 56.337 1.00 56.67 143 ARG B N 1
ATOM 4200 C CA . ARG B 1 166 ? 53.545 17.874 56.545 1.00 58.28 143 ARG B CA 1
ATOM 4201 C C . ARG B 1 166 ? 52.496 18.556 55.664 1.00 54.26 143 ARG B C 1
ATOM 4202 O O . ARG B 1 166 ? 51.629 17.884 55.107 1.00 56.25 143 ARG B O 1
ATOM 4210 N N . GLU B 1 167 ? 52.568 19.879 55.527 1.00 52.69 144 GLU B N 1
ATOM 4211 C CA . GLU B 1 167 ? 51.643 20.577 54.632 1.00 58.20 144 GLU B CA 1
ATOM 4212 C C . GLU B 1 167 ? 51.895 20.172 53.180 1.00 53.45 144 GLU B C 1
ATOM 4213 O O . GLU B 1 167 ? 50.958 19.987 52.397 1.00 53.27 144 GLU B O 1
ATOM 4219 N N . ARG B 1 168 ? 53.166 20.029 52.830 1.00 49.75 145 ARG B N 1
ATOM 4220 C CA . ARG B 1 168 ? 53.542 19.636 51.481 1.00 48.16 145 ARG B CA 1
ATOM 4221 C C . ARG B 1 168 ? 52.963 18.250 51.144 1.00 50.15 145 ARG B C 1
ATOM 4222 O O . ARG B 1 168 ? 52.401 18.046 50.065 1.00 49.54 145 ARG B O 1
ATOM 4230 N N . ARG B 1 169 ? 53.086 17.309 52.076 1.00 53.66 146 ARG B N 1
ATOM 4231 C CA . ARG B 1 169 ? 52.528 15.971 51.889 1.00 50.94 146 ARG B CA 1
ATOM 4232 C C . ARG B 1 169 ? 51.026 16.044 51.661 1.00 46.63 146 ARG B C 1
ATOM 4233 O O . ARG B 1 169 ? 50.486 15.356 50.808 1.00 48.56 146 ARG B O 1
ATOM 4241 N N . ARG B 1 170 ? 50.364 16.903 52.421 1.00 47.54 147 ARG B N 1
ATOM 4242 C CA . ARG B 1 170 ? 48.930 17.099 52.287 1.00 52.17 147 ARG B CA 1
ATOM 4243 C C . ARG B 1 170 ? 48.555 17.592 50.882 1.00 51.50 147 ARG B C 1
ATOM 4244 O O . ARG B 1 170 ? 47.556 17.155 50.311 1.00 50.61 147 ARG B O 1
ATOM 4252 N N . GLU B 1 171 ? 49.365 18.489 50.325 1.00 51.21 148 GLU B N 1
ATOM 4253 C CA . GLU B 1 171 ? 49.076 19.071 49.013 1.00 52.19 148 GLU B CA 1
ATOM 4254 C C . GLU B 1 171 ? 49.239 18.068 47.876 1.00 48.32 148 GLU B C 1
ATOM 4255 O O . GLU B 1 171 ? 48.425 18.020 46.956 1.00 49.41 148 GLU B O 1
ATOM 4261 N N . ILE B 1 172 ? 50.301 17.277 47.936 1.00 45.54 149 ILE B N 1
ATOM 4262 C CA . ILE B 1 172 ? 50.535 16.240 46.937 1.00 44.43 149 ILE B CA 1
ATOM 4263 C C . ILE B 1 172 ? 49.461 15.148 46.998 1.00 42.63 149 ILE B C 1
ATOM 4264 O O . ILE B 1 172 ? 49.011 14.645 45.966 1.00 43.13 149 ILE B O 1
ATOM 4269 N N . ALA B 1 173 ? 49.026 14.801 48.203 1.00 45.57 150 ALA B N 1
ATOM 4270 C CA . ALA B 1 173 ? 48.027 13.747 48.374 1.00 47.04 150 ALA B CA 1
ATOM 4271 C C . ALA B 1 173 ? 46.665 14.144 47.807 1.00 49.08 150 ALA B C 1
ATOM 4272 O O . ALA B 1 173 ? 45.892 13.283 47.381 1.00 50.20 150 ALA B O 1
ATOM 4274 N N . LYS B 1 174 ? 46.376 15.443 47.818 1.00 50.13 151 LYS B N 1
ATOM 4275 C CA . LYS B 1 174 ? 45.139 15.977 47.253 1.00 55.70 151 LYS B CA 1
ATOM 4276 C C . LYS B 1 174 ? 44.964 15.518 45.811 1.00 52.94 151 LYS B C 1
ATOM 4277 O O . LYS B 1 174 ? 43.874 15.133 45.390 1.00 55.42 151 LYS B O 1
ATOM 4283 N N . ILE B 1 175 ? 46.058 15.553 45.066 1.00 47.95 152 ILE B N 1
ATOM 4284 C CA . ILE B 1 175 ? 46.059 15.164 43.663 1.00 41.91 152 ILE B CA 1
ATOM 4285 C C . ILE B 1 175 ? 45.674 13.691 43.448 1.00 42.83 152 ILE B C 1
ATOM 4286 O O . ILE B 1 175 ? 44.890 13.367 42.557 1.00 42.46 152 ILE B O 1
ATOM 4291 N N . ALA B 1 176 ? 46.194 12.791 44.268 1.00 45.25 153 ALA B N 1
ATOM 4292 C CA . ALA B 1 176 ? 45.756 11.399 44.177 1.00 40.09 153 ALA B CA 1
ATOM 4293 C C . ALA B 1 176 ? 44.277 11.264 44.566 1.00 42.34 153 ALA B C 1
ATOM 4294 O O . ALA B 1 176 ? 43.530 10.497 43.950 1.00 44.17 153 ALA B O 1
ATOM 4296 N N . SER B 1 177 ? 43.865 12.011 45.588 1.00 40.19 154 SER B N 1
ATOM 4297 C CA . SER B 1 177 ? 42.472 11.997 46.037 1.00 46.70 154 SER B CA 1
ATOM 4298 C C . SER B 1 177 ? 41.450 12.283 44.924 1.00 47.39 154 SER B C 1
ATOM 4299 O O . SER B 1 177 ? 40.407 11.641 44.870 1.00 44.37 154 SER B O 1
ATOM 4302 N N . THR B 1 178 ? 41.754 13.234 44.040 1.00 43.74 155 THR B N 1
ATOM 4303 C CA . THR B 1 178 ? 40.796 13.676 43.017 1.00 44.00 155 THR B CA 1
ATOM 4304 C C . THR B 1 178 ? 40.984 13.033 41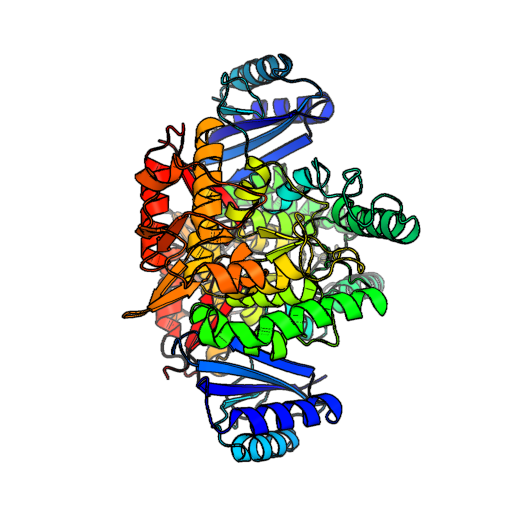.637 1.00 45.34 155 THR B C 1
ATOM 4305 O O . THR B 1 178 ? 40.166 13.230 40.736 1.00 51.26 155 THR B O 1
ATOM 4309 N N . TYR B 1 179 ? 42.070 12.288 41.470 1.00 40.47 156 TYR B N 1
ATOM 4310 C CA . TYR B 1 179 ? 42.405 11.689 40.177 1.00 39.67 156 TYR B CA 1
ATOM 4311 C C . TYR B 1 179 ? 41.410 10.613 39.756 1.00 41.44 156 TYR B C 1
ATOM 4312 O O . TYR B 1 179 ? 41.048 9.744 40.554 1.00 37.77 156 TYR B O 1
ATOM 4321 N N . LYS B 1 180 ? 40.980 10.665 38.498 1.00 42.29 157 LYS B N 1
ATOM 4322 C CA . LYS B 1 180 ? 40.047 9.672 37.968 1.00 39.88 157 LYS B CA 1
ATOM 4323 C C . LYS B 1 180 ? 40.688 8.939 36.816 1.00 38.06 157 LYS B C 1
ATOM 4324 O O . LYS B 1 180 ? 41.500 9.515 36.085 1.00 36.55 157 LYS B O 1
ATOM 4330 N N . HIS B 1 181 ? 40.331 7.668 36.653 1.00 36.22 158 HIS B N 1
ATOM 4331 C CA . HIS B 1 181 ? 40.807 6.901 35.510 1.00 36.84 158 HIS B CA 1
ATOM 4332 C C . HIS B 1 181 ? 40.422 7.623 34.224 1.00 36.46 158 HIS B C 1
ATOM 4333 O O . HIS B 1 181 ? 39.307 8.123 34.096 1.00 42.01 158 HIS B O 1
ATOM 4340 N N . GLY B 1 182 ? 41.341 7.701 33.273 1.00 33.44 159 GLY B N 1
ATOM 4341 C CA . GLY B 1 182 ? 41.062 8.469 32.077 1.00 32.07 159 GLY B CA 1
ATOM 4342 C C . GLY B 1 182 ? 41.718 9.837 32.073 1.00 39.39 159 GLY B C 1
ATOM 4343 O O . GLY B 1 182 ? 42.060 10.349 31.001 1.00 40.38 159 GLY B O 1
ATOM 4344 N N . ASP B 1 183 ? 41.891 10.436 33.256 1.00 34.40 160 ASP B N 1
ATOM 4345 C CA . ASP B 1 183 ? 42.583 11.729 33.362 1.00 36.28 160 ASP B CA 1
ATOM 4346 C C . ASP B 1 183 ? 44.039 11.564 33.020 1.00 32.07 160 ASP B C 1
ATOM 4347 O O . ASP B 1 183 ? 44.599 10.479 33.182 1.00 33.51 160 ASP B O 1
ATOM 4352 N N . GLU B 1 184 ? 44.664 12.651 32.598 1.00 28.44 161 GLU B N 1
ATOM 4353 C CA . GLU B 1 184 ? 46.113 12.726 32.637 1.00 37.05 161 GLU B CA 1
ATOM 4354 C C . GLU B 1 184 ? 46.558 12.856 34.096 1.00 34.78 161 GLU B C 1
ATOM 4355 O O . GLU B 1 184 ? 45.893 13.489 34.908 1.00 35.49 161 GLU B O 1
ATOM 4361 N N . ILE B 1 185 ? 47.670 12.224 34.433 1.00 33.84 162 ILE B N 1
ATOM 4362 C CA . ILE B 1 185 ? 48.184 12.297 35.789 1.00 32.62 162 ILE B CA 1
ATOM 4363 C C . ILE B 1 185 ? 48.837 13.651 35.961 1.00 31.68 162 ILE B C 1
ATOM 4364 O O . ILE B 1 185 ? 49.792 13.956 35.251 1.00 34.14 162 ILE B O 1
ATOM 4369 N N . PRO B 1 186 ? 48.312 14.480 36.879 1.00 33.24 163 PRO B N 1
ATOM 4370 C CA . PRO B 1 186 ? 48.862 15.825 37.046 1.00 34.21 163 PRO B CA 1
ATOM 4371 C C . PRO B 1 186 ? 50.349 15.795 37.364 1.00 38.36 163 PRO B C 1
ATOM 4372 O O . PRO B 1 186 ? 50.833 14.892 38.059 1.00 32.34 163 PRO B O 1
ATOM 4376 N N . ARG B 1 187 ? 51.069 16.774 36.836 1.00 42.81 164 ARG B N 1
ATOM 4377 C CA . ARG B 1 187 ? 52.507 16.852 37.036 1.00 50.55 164 ARG B CA 1
ATOM 4378 C C . ARG B 1 187 ? 52.819 17.642 38.303 1.00 43.84 164 ARG B C 1
ATOM 4379 O O . ARG B 1 187 ? 52.126 18.596 38.639 1.00 44.96 164 ARG B O 1
ATOM 4387 N N . ILE B 1 188 ? 53.840 17.209 39.028 1.00 35.72 165 ILE B N 1
ATOM 4388 C CA . ILE B 1 188 ? 54.254 17.916 40.237 1.00 35.52 165 ILE B CA 1
ATOM 4389 C C . ILE B 1 188 ? 55.407 18.863 39.927 1.00 38.45 165 ILE B C 1
ATOM 4390 O O . ILE B 1 188 ? 56.407 18.461 39.324 1.00 34.64 165 ILE B O 1
ATOM 4395 N N . ASP B 1 189 ? 55.252 20.122 40.312 1.00 41.33 166 ASP B N 1
ATOM 4396 C CA . ASP B 1 189 ? 56.379 21.039 40.355 1.00 40.85 166 ASP B CA 1
ATOM 4397 C C . ASP B 1 189 ? 57.159 20.781 41.645 1.00 41.03 166 ASP B C 1
ATOM 4398 O O . ASP B 1 189 ? 56.813 21.298 42.703 1.00 37.76 166 ASP B O 1
ATOM 4403 N N . TYR B 1 190 ? 58.194 19.955 41.574 1.00 34.76 167 TYR B N 1
ATOM 4404 C CA . TYR B 1 190 ? 58.993 19.687 42.761 1.00 35.46 167 TYR B CA 1
ATOM 4405 C C . TYR B 1 190 ? 59.873 20.886 43.128 1.00 42.38 167 TYR B C 1
ATOM 4406 O O . TYR B 1 190 ? 60.285 21.651 42.257 1.00 38.42 167 TYR B O 1
ATOM 4415 N N . THR B 1 191 ? 60.131 21.056 44.422 1.00 39.36 168 THR B N 1
ATOM 4416 C CA . THR B 1 191 ? 61.005 22.123 44.896 1.00 41.85 168 THR B CA 1
ATOM 4417 C C . THR B 1 191 ? 62.473 21.769 44.703 1.00 41.61 168 THR B C 1
ATOM 4418 O O . THR B 1 191 ? 62.823 20.615 44.465 1.00 39.68 168 THR B O 1
ATOM 4422 N N . GLU B 1 192 ? 63.321 22.784 44.816 1.00 44.11 169 GLU B N 1
ATOM 4423 C CA . GLU B 1 192 ? 64.763 22.612 44.729 1.00 44.15 169 GLU B CA 1
ATOM 4424 C C . GLU B 1 192 ? 65.243 21.591 45.762 1.00 43.80 169 GLU B C 1
ATOM 4425 O O . GLU B 1 192 ? 66.072 20.729 45.471 1.00 42.64 169 GLU B O 1
ATOM 4431 N N . GLU B 1 193 ? 64.708 21.701 46.973 1.00 50.35 170 GLU B N 1
ATOM 4432 C CA . GLU B 1 193 ? 65.061 20.790 48.052 1.00 48.92 170 GLU B CA 1
ATOM 4433 C C . GLU B 1 193 ? 64.710 19.354 47.679 1.00 48.39 170 GLU B C 1
ATOM 4434 O O . GLU B 1 193 ? 65.538 18.448 47.792 1.00 44.35 170 GLU B O 1
ATOM 4440 N N . GLU B 1 194 ? 63.476 19.155 47.227 1.00 45.03 171 GLU B N 1
ATOM 4441 C CA . GLU B 1 194 ? 63.004 17.824 46.869 1.00 37.98 171 GLU B CA 1
ATOM 4442 C C . GLU B 1 194 ? 63.851 17.236 45.745 1.00 36.47 171 GLU B C 1
ATOM 4443 O O . GLU B 1 194 ? 64.229 16.064 45.783 1.00 35.16 171 GLU B O 1
ATOM 4449 N N . ILE B 1 195 ? 64.177 18.067 44.765 1.00 44.21 172 ILE B N 1
ATOM 4450 C CA . ILE B 1 195 ? 64.995 17.621 43.642 1.00 45.59 172 ILE B CA 1
ATOM 4451 C C . ILE B 1 195 ? 66.407 17.265 44.112 1.00 42.78 172 ILE B C 1
ATOM 4452 O O . ILE B 1 195 ? 67.009 16.299 43.630 1.00 35.33 172 ILE B O 1
ATOM 4457 N N . LYS B 1 196 ? 66.917 18.030 45.075 1.00 38.85 173 LYS B N 1
ATOM 4458 C CA . LYS B 1 196 ? 68.215 17.746 45.674 1.00 40.05 173 LYS B CA 1
ATOM 4459 C C . LYS B 1 196 ? 68.222 16.366 46.324 1.00 46.37 173 LYS B C 1
ATOM 4460 O O . LYS B 1 196 ? 69.175 15.605 46.176 1.00 43.76 173 LYS B O 1
ATOM 4466 N N . THR B 1 197 ? 67.147 16.046 47.038 1.00 41.72 174 THR B N 1
ATOM 4467 C CA . THR B 1 197 ? 67.034 14.754 47.702 1.00 42.13 174 THR B CA 1
ATOM 4468 C C . THR B 1 197 ? 67.006 13.623 46.683 1.00 38.93 174 THR B C 1
ATOM 4469 O O . THR B 1 197 ? 67.676 12.607 46.855 1.00 36.97 174 THR B O 1
ATOM 4473 N N . TRP B 1 198 ? 66.233 13.801 45.618 1.00 36.84 175 TRP B N 1
ATOM 4474 C CA . TRP B 1 198 ? 66.205 12.820 44.535 1.00 35.35 175 TRP B CA 1
ATOM 4475 C C . TRP B 1 198 ? 67.608 12.573 43.986 1.00 37.83 175 TRP B C 1
ATOM 4476 O O . TRP B 1 198 ? 68.022 11.431 43.828 1.00 33.19 175 TRP B O 1
ATOM 4487 N N . GLY B 1 199 ? 68.336 13.652 43.711 1.00 37.85 176 GLY B N 1
ATOM 4488 C CA . GLY B 1 199 ? 69.654 13.556 43.110 1.00 41.51 176 GLY B CA 1
ATOM 4489 C C . GLY B 1 199 ? 70.620 12.721 43.926 1.00 43.55 176 GLY B C 1
ATOM 4490 O O . GLY B 1 199 ? 71.324 11.870 43.383 1.00 40.73 176 GLY B O 1
ATOM 4491 N N . VAL B 1 200 ? 70.645 12.966 45.233 1.00 43.14 177 VAL B N 1
ATOM 4492 C CA . VAL B 1 200 ? 71.490 12.211 46.156 1.00 46.15 177 VAL B CA 1
ATOM 4493 C C . VAL B 1 200 ? 71.159 10.709 46.145 1.00 43.15 177 VAL B C 1
ATOM 4494 O O . VAL B 1 200 ? 72.054 9.872 46.034 1.00 41.57 177 VAL B O 1
ATOM 4498 N N . VAL B 1 201 ? 69.877 10.371 46.228 1.00 36.41 178 VAL B N 1
ATOM 4499 C CA . VAL B 1 201 ? 69.459 8.970 46.173 1.00 34.72 178 VAL B CA 1
ATOM 4500 C C . VAL B 1 201 ? 69.781 8.327 44.817 1.00 33.49 178 VAL B C 1
ATOM 4501 O O . VAL B 1 201 ? 70.357 7.243 44.754 1.00 39.53 178 VAL B O 1
ATOM 4505 N N . TYR B 1 202 ? 69.396 9.006 43.740 1.00 33.48 179 TYR B N 1
ATOM 4506 C CA . TYR B 1 202 ? 69.662 8.573 42.364 1.00 35.57 179 TYR B CA 1
ATOM 4507 C C . TYR B 1 202 ? 71.137 8.243 42.116 1.00 38.03 179 TYR B C 1
ATOM 4508 O O . TYR B 1 202 ? 71.462 7.152 41.666 1.00 37.52 179 TYR B O 1
ATOM 4517 N N . ASN B 1 203 ? 72.021 9.200 42.391 1.00 38.81 180 ASN B N 1
ATOM 4518 C CA . ASN B 1 203 ? 73.441 9.021 42.124 1.00 43.11 180 ASN B CA 1
ATOM 4519 C C . ASN B 1 203 ? 74.027 7.896 42.975 1.00 45.94 180 ASN B C 1
ATOM 4520 O O . ASN B 1 203 ? 74.901 7.151 42.529 1.00 41.05 180 ASN B O 1
ATOM 4525 N N . ARG B 1 204 ? 73.527 7.782 44.200 1.00 40.36 181 ARG B N 1
ATOM 4526 C CA . ARG B 1 204 ? 73.976 6.751 45.127 1.00 51.94 181 ARG B CA 1
ATOM 4527 C C . ARG B 1 204 ? 73.572 5.349 44.648 1.00 47.31 181 ARG B C 1
ATOM 4528 O O . ARG B 1 204 ? 74.394 4.440 44.585 1.00 51.41 181 ARG B O 1
ATOM 4536 N N . LEU B 1 205 ? 72.311 5.187 44.274 1.00 44.06 182 LEU B N 1
ATOM 4537 C CA . LEU B 1 205 ? 71.831 3.898 43.790 1.00 40.49 182 LEU B CA 1
ATOM 4538 C C . LEU B 1 205 ? 72.412 3.546 42.428 1.00 37.80 182 LEU B C 1
ATOM 4539 O O . LEU B 1 205 ? 72.599 2.378 42.115 1.00 39.40 182 LEU B O 1
ATOM 4544 N N . LYS B 1 206 ? 72.689 4.561 41.617 1.00 38.75 183 LYS B N 1
ATOM 4545 C CA . LYS B 1 206 ? 73.228 4.341 40.279 1.00 43.03 183 LYS B CA 1
ATOM 4546 C C . LYS B 1 206 ? 74.587 3.667 40.356 1.00 45.31 183 LYS B C 1
ATOM 4547 O O . LYS B 1 206 ? 74.933 2.872 39.493 1.00 45.09 183 LYS B O 1
ATOM 4553 N N . GLU B 1 207 ? 75.353 3.989 41.399 1.00 47.28 184 GLU B N 1
ATOM 4554 C CA . GLU B 1 207 ? 76.667 3.384 41.616 1.00 47.98 184 GLU B CA 1
ATOM 4555 C C . GLU B 1 207 ? 76.579 1.897 41.956 1.00 48.41 184 GLU B C 1
ATOM 4556 O O . GLU B 1 207 ? 77.554 1.160 41.814 1.00 44.75 184 GLU B O 1
ATOM 4562 N N . LEU B 1 208 ? 75.408 1.462 42.412 1.00 45.62 185 LEU B N 1
ATOM 4563 C CA . LEU B 1 208 ? 75.249 0.101 42.906 1.00 42.68 185 LEU B CA 1
ATOM 4564 C C . LEU B 1 208 ? 74.513 -0.830 41.951 1.00 40.64 185 LEU B C 1
ATOM 4565 O O . LEU B 1 208 ? 74.809 -2.018 41.926 1.00 41.16 185 LEU B O 1
ATOM 4570 N N . PHE B 1 209 ? 73.569 -0.295 41.174 1.00 33.78 186 PHE B N 1
ATOM 4571 C CA . PHE B 1 209 ? 72.809 -1.085 40.198 1.00 30.66 186 PHE B CA 1
ATOM 4572 C C . PHE B 1 209 ? 73.639 -2.062 39.361 1.00 35.21 186 PHE B C 1
ATOM 4573 O O . PHE B 1 209 ? 73.285 -3.235 39.277 1.00 37.49 186 PHE B O 1
ATOM 4581 N N . PRO B 1 210 ? 74.719 -1.583 38.711 1.00 34.29 187 PRO B N 1
ATOM 4582 C CA . PRO B 1 210 ? 75.395 -2.463 37.747 1.00 39.54 187 PRO B CA 1
ATOM 4583 C C . PRO B 1 210 ? 75.932 -3.759 38.353 1.00 41.83 187 PRO B C 1
ATOM 4584 O O . PRO B 1 210 ? 75.953 -4.792 37.685 1.00 45.53 187 PRO B O 1
ATOM 4588 N N . THR B 1 211 ? 76.357 -3.705 39.607 1.00 38.58 188 THR B N 1
ATOM 4589 C CA . THR B 1 211 ? 76.898 -4.889 40.244 1.00 43.55 188 THR B CA 1
ATOM 4590 C C . THR B 1 211 ? 75.848 -5.651 41.063 1.00 45.47 188 THR B C 1
ATOM 4591 O O . THR B 1 211 ? 76.060 -6.817 41.383 1.00 45.70 188 THR B O 1
ATOM 4595 N N . ASN B 1 212 ? 74.723 -5.012 41.392 1.00 35.29 189 ASN B N 1
ATOM 4596 C CA . ASN B 1 212 ? 73.802 -5.587 42.382 1.00 29.90 189 ASN B CA 1
ATOM 4597 C C . ASN B 1 212 ? 72.392 -5.881 41.874 1.00 34.63 189 ASN B C 1
ATOM 4598 O O . ASN B 1 212 ? 71.701 -6.733 42.432 1.00 33.57 189 ASN B O 1
ATOM 4603 N N . ALA B 1 213 ? 71.966 -5.181 40.825 1.00 32.99 190 ALA B N 1
ATOM 4604 C CA . ALA B 1 213 ? 70.623 -5.353 40.283 1.00 29.39 190 ALA B CA 1
ATOM 4605 C C . ALA B 1 213 ? 70.550 -6.501 39.285 1.00 25.00 190 ALA B C 1
ATOM 4606 O O . ALA B 1 213 ? 71.531 -6.811 38.609 1.00 29.97 190 ALA B O 1
ATOM 4608 N N . CYS B 1 214 ? 69.384 -7.131 39.200 1.00 29.36 191 CYS B N 1
ATOM 4609 C CA . CYS B 1 214 ? 69.128 -8.143 38.167 1.00 29.02 191 CYS B CA 1
ATOM 4610 C C . CYS B 1 214 ? 69.184 -7.517 36.790 1.00 32.13 191 CYS B C 1
ATOM 4611 O O . CYS B 1 214 ? 68.906 -6.321 36.630 1.00 32.09 191 CYS B O 1
ATOM 4614 N N . HIS B 1 215 ? 69.513 -8.337 35.796 1.00 27.50 192 HIS B N 1
ATOM 4615 C CA . HIS B 1 215 ? 69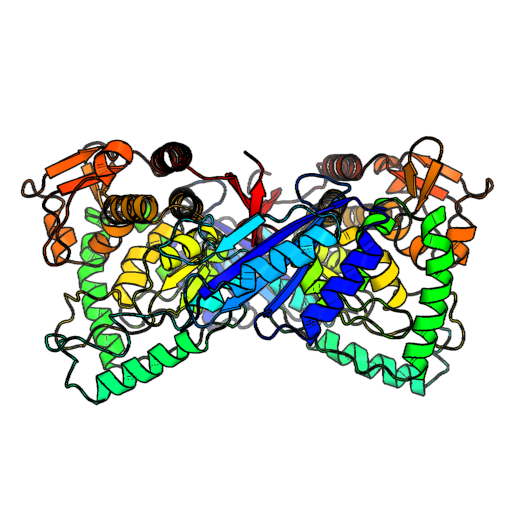.809 -7.837 34.462 1.00 28.03 192 HIS B CA 1
ATOM 4616 C C . HIS B 1 215 ? 68.631 -7.101 33.822 1.00 24.35 192 HIS B C 1
ATOM 4617 O O . HIS B 1 215 ? 68.854 -6.204 32.996 1.00 27.29 192 HIS B O 1
ATOM 4624 N N . GLN B 1 216 ? 67.393 -7.452 34.194 1.00 28.19 193 GLN B N 1
ATOM 4625 C CA . GLN B 1 216 ? 66.224 -6.751 33.641 1.00 24.30 193 GLN B CA 1
ATOM 4626 C C . GLN B 1 216 ? 66.271 -5.274 34.003 1.00 22.65 193 GLN B C 1
ATOM 4627 O O . GLN B 1 216 ? 65.906 -4.416 33.206 1.00 25.37 193 GLN B O 1
ATOM 4633 N N . HIS B 1 217 ? 66.715 -4.987 35.220 1.00 29.26 194 HIS B N 1
ATOM 4634 C CA . HIS B 1 217 ? 66.812 -3.619 35.695 1.00 29.40 194 HIS B CA 1
ATOM 4635 C C . HIS B 1 217 ? 67.844 -2.859 34.879 1.00 29.31 194 HIS B C 1
ATOM 4636 O O . HIS B 1 217 ? 67.563 -1.759 34.393 1.00 32.57 194 HIS B O 1
ATOM 4643 N N . ALA B 1 218 ? 69.027 -3.452 34.695 1.00 27.40 195 ALA B N 1
ATOM 4644 C CA . ALA B 1 218 ? 70.090 -2.787 33.947 1.00 29.73 195 ALA B CA 1
ATOM 4645 C C . ALA B 1 218 ? 69.658 -2.592 32.508 1.00 23.55 195 ALA B C 1
ATOM 4646 O O . ALA B 1 218 ? 70.037 -1.631 31.867 1.00 24.65 195 ALA B O 1
ATOM 4648 N N . TYR B 1 219 ? 68.871 -3.526 32.001 1.00 24.62 196 TYR B N 1
ATOM 4649 C CA . TYR B 1 219 ? 68.428 -3.486 30.613 1.00 26.59 196 TYR B CA 1
ATOM 4650 C C . TYR B 1 219 ? 67.522 -2.295 30.332 1.00 22.22 196 TYR B C 1
ATOM 4651 O O . TYR B 1 219 ? 67.697 -1.590 29.353 1.00 26.54 196 TYR B O 1
ATOM 4660 N N . ILE B 1 220 ? 66.551 -2.079 31.214 1.00 24.53 197 ILE B N 1
ATOM 4661 C CA . ILE B 1 220 ? 65.522 -1.080 30.986 1.00 27.29 197 ILE B CA 1
ATOM 4662 C C . ILE B 1 220 ? 65.950 0.328 31.410 1.00 27.30 197 ILE B C 1
ATOM 4663 O O . ILE B 1 220 ? 65.494 1.303 30.830 1.00 27.00 197 ILE B O 1
ATOM 4668 N N . PHE B 1 221 ? 66.856 0.445 32.375 1.00 28.02 198 PHE B N 1
ATOM 4669 C CA . PHE B 1 221 ? 67.182 1.775 32.911 1.00 26.08 198 PHE B CA 1
ATOM 4670 C C . PHE B 1 221 ? 67.610 2.790 31.844 1.00 20.76 198 PHE B C 1
ATOM 4671 O O . PHE B 1 221 ? 67.160 3.926 31.871 1.00 24.10 198 PHE B O 1
ATOM 4679 N N . PRO B 1 222 ? 68.450 2.383 30.881 1.00 25.47 199 PRO B N 1
ATOM 4680 C CA . PRO B 1 222 ? 68.801 3.401 29.889 1.00 23.44 199 PRO B CA 1
ATOM 4681 C C . PRO B 1 222 ? 67.598 3.861 29.061 1.00 27.01 199 PRO B C 1
ATOM 4682 O O . PRO B 1 222 ? 67.586 4.996 28.589 1.00 29.89 199 PRO B O 1
ATOM 4686 N N . LEU B 1 223 ? 66.603 3.000 28.896 1.00 24.00 200 LEU B N 1
ATOM 4687 C CA . LEU B 1 223 ? 65.396 3.386 28.173 1.00 28.24 200 LEU B CA 1
ATOM 4688 C C . LEU B 1 223 ? 64.599 4.431 28.956 1.00 24.12 200 LEU B C 1
ATOM 4689 O O . LEU B 1 223 ? 63.962 5.305 28.368 1.00 25.08 200 LEU B O 1
ATOM 4694 N N . LEU B 1 224 ? 64.648 4.333 30.281 1.00 22.40 201 LEU B N 1
ATOM 4695 C CA . LEU B 1 224 ? 63.996 5.296 31.164 1.00 23.52 201 LEU B CA 1
ATOM 4696 C C . LEU B 1 224 ? 64.700 6.644 31.097 1.00 28.39 201 LEU B C 1
ATOM 4697 O O . LEU B 1 224 ? 64.064 7.698 31.165 1.00 20.10 201 LEU B O 1
ATOM 4702 N N . GLU B 1 225 ? 66.025 6.595 30.971 1.00 28.91 202 GLU B N 1
ATOM 4703 C CA . GLU B 1 225 ? 66.834 7.788 30.771 1.00 27.60 202 GLU B CA 1
ATOM 4704 C C . GLU B 1 225 ? 66.505 8.456 29.443 1.00 32.99 202 GLU B C 1
ATOM 4705 O O . GLU B 1 225 ? 66.414 9.672 29.373 1.00 22.63 202 GLU B O 1
ATOM 4711 N N . GLN B 1 226 ? 66.318 7.654 28.399 1.00 23.29 203 GLN B N 1
ATOM 4712 C CA . GLN B 1 226 ? 66.173 8.182 27.057 1.00 22.33 203 GLN B CA 1
ATOM 4713 C C . GLN B 1 226 ? 64.739 8.584 26.753 1.00 26.07 203 GLN B C 1
ATOM 4714 O O . GLN B 1 226 ? 64.509 9.390 25.870 1.00 29.42 203 GLN B O 1
ATOM 4720 N N . ASN B 1 227 ? 63.770 8.003 27.456 1.00 24.73 204 ASN B N 1
ATOM 4721 C CA . ASN B 1 227 ? 62.376 8.252 27.107 1.00 25.91 204 ASN B CA 1
ATOM 4722 C C . ASN B 1 227 ? 61.540 8.882 28.211 1.00 29.90 204 ASN B C 1
ATOM 4723 O O . ASN B 1 227 ? 60.446 9.362 27.952 1.00 25.99 204 ASN B O 1
ATOM 4728 N N . CYS B 1 228 ? 62.007 8.834 29.450 1.00 27.34 205 CYS B N 1
ATOM 4729 C CA . CYS B 1 228 ? 61.141 9.240 30.558 1.00 26.72 205 CYS B CA 1
ATOM 4730 C C . CYS B 1 228 ? 61.766 10.333 31.405 1.00 25.04 205 CYS B C 1
ATOM 4731 O O . CYS B 1 228 ? 61.236 10.685 32.455 1.00 32.50 205 CYS B O 1
ATOM 4734 N N . GLY B 1 229 ? 62.905 10.840 30.957 1.00 23.60 206 GLY B N 1
ATOM 4735 C CA . GLY B 1 229 ? 63.577 11.931 31.623 1.00 32.04 206 GLY B CA 1
ATOM 4736 C C . GLY B 1 229 ? 64.256 11.562 32.927 1.00 35.04 206 GLY B C 1
ATOM 4737 O O . GLY B 1 229 ? 64.463 12.441 33.754 1.00 37.37 206 GLY B O 1
ATOM 4738 N N . TYR B 1 230 ? 64.594 10.285 33.115 1.00 31.28 207 TYR B N 1
ATOM 4739 C CA . TYR B 1 230 ? 65.371 9.853 34.288 1.00 26.24 207 TYR B CA 1
ATOM 4740 C C . TYR B 1 230 ? 66.754 10.485 34.294 1.00 24.09 207 TYR B C 1
ATOM 4741 O O . TYR B 1 230 ? 67.549 10.321 33.368 1.00 28.82 207 TYR B O 1
ATOM 4750 N N . SER B 1 231 ? 67.031 11.210 35.360 1.00 25.51 208 SER B N 1
ATOM 4751 C CA . SER B 1 231 ? 68.300 11.881 35.526 1.00 27.68 208 SER B CA 1
ATOM 4752 C C . SER B 1 231 ? 68.395 12.310 36.980 1.00 32.70 208 SER B C 1
ATOM 4753 O O . SER B 1 231 ? 67.370 12.367 37.668 1.00 32.26 208 SER B O 1
ATOM 4756 N N . PRO B 1 232 ? 69.620 12.601 37.459 1.00 30.38 209 PRO B N 1
ATOM 4757 C CA . PRO B 1 232 ? 69.789 13.069 38.836 1.00 33.57 209 PRO B CA 1
ATOM 4758 C C . PRO B 1 232 ? 69.193 14.462 39.041 1.00 39.96 209 PRO B C 1
ATOM 4759 O O . PRO B 1 232 ? 68.906 14.841 40.172 1.00 40.52 209 PRO B O 1
ATOM 4763 N N . ASP B 1 233 ? 69.034 15.208 37.952 1.00 31.66 210 ASP B N 1
ATOM 4764 C CA . ASP B 1 233 ? 68.631 16.608 38.002 1.00 38.60 210 ASP B CA 1
ATOM 4765 C C . ASP B 1 233 ? 67.126 16.819 37.889 1.00 38.02 210 ASP B C 1
ATOM 4766 O O . ASP B 1 233 ? 66.635 17.941 37.981 1.00 46.79 210 ASP B O 1
ATOM 4771 N N . ASN B 1 234 ? 66.397 15.735 37.694 1.00 33.75 211 ASN B N 1
ATOM 4772 C CA . ASN B 1 234 ? 65.004 15.812 37.319 1.00 38.10 211 ASN B CA 1
ATOM 4773 C C . ASN B 1 234 ? 64.218 14.661 37.929 1.00 30.32 211 ASN B C 1
ATOM 4774 O O . ASN B 1 234 ? 64.599 13.514 37.774 1.00 33.95 211 ASN B O 1
ATOM 4779 N N . ILE B 1 235 ? 63.128 14.956 38.630 1.00 30.08 212 ILE B N 1
ATOM 4780 C CA . ILE B 1 235 ? 62.231 13.888 39.059 1.00 29.23 212 ILE B CA 1
ATOM 4781 C C . ILE B 1 235 ? 61.220 13.593 37.958 1.00 29.62 212 ILE B C 1
ATOM 4782 O O . ILE B 1 235 ? 60.443 14.470 37.585 1.00 33.62 212 ILE B O 1
ATOM 4787 N N . PRO B 1 236 ? 61.222 12.357 37.445 1.00 27.87 213 PRO B N 1
ATOM 4788 C CA . PRO B 1 236 ? 60.332 11.941 36.350 1.00 27.91 213 PRO B CA 1
ATOM 4789 C C . PRO B 1 236 ? 58.869 12.054 36.767 1.00 30.70 213 PRO B C 1
ATOM 4790 O O . PRO B 1 236 ? 58.576 11.842 37.945 1.00 30.54 213 PRO B O 1
ATOM 4794 N N . GLN B 1 237 ? 57.974 12.372 35.830 1.00 27.29 214 GLN B N 1
ATOM 4795 C CA . GLN B 1 237 ? 56.557 12.540 36.150 1.00 26.44 214 GLN B CA 1
ATOM 4796 C C . GLN B 1 237 ? 55.819 11.242 35.848 1.00 29.42 214 GLN B C 1
ATOM 4797 O O . GLN B 1 237 ? 56.136 10.545 34.876 1.00 28.16 214 GLN B O 1
ATOM 4803 N N . LEU B 1 238 ? 54.838 10.903 36.677 1.00 20.79 215 LEU B N 1
ATOM 4804 C CA . LEU B 1 238 ? 54.175 9.619 36.518 1.00 25.19 215 LEU B CA 1
ATOM 4805 C C . LEU B 1 238 ? 53.480 9.503 35.159 1.00 27.35 215 LEU B C 1
ATOM 4806 O O . LEU B 1 238 ? 53.401 8.405 34.613 1.00 24.25 215 LEU B O 1
ATOM 4811 N N . GLN B 1 239 ? 52.970 10.615 34.617 1.00 23.05 216 GLN B N 1
ATOM 4812 C CA . GLN B 1 239 ? 52.234 10.522 33.346 1.00 25.49 216 GLN B CA 1
ATOM 4813 C C . GLN B 1 239 ? 53.140 9.987 32.224 1.00 29.50 216 GLN B C 1
ATOM 4814 O O . GLN B 1 239 ? 52.718 9.145 31.419 1.00 25.74 216 GLN B O 1
ATOM 4820 N N . ASP B 1 240 ? 54.388 10.458 32.197 1.00 25.65 217 ASP B N 1
ATOM 4821 C CA . ASP B 1 240 ? 55.365 9.992 31.216 1.00 27.43 217 ASP B CA 1
ATOM 4822 C C . ASP B 1 240 ? 55.725 8.548 31.443 1.00 22.26 217 ASP B C 1
ATOM 4823 O O . ASP B 1 240 ? 55.862 7.768 30.495 1.00 26.59 217 ASP B O 1
ATOM 4828 N N . ILE B 1 241 ? 55.917 8.188 32.705 1.00 22.89 218 ILE B N 1
ATOM 4829 C CA . ILE B 1 241 ? 56.259 6.801 33.031 1.00 17.03 218 ILE B CA 1
ATOM 4830 C C . ILE B 1 241 ? 55.127 5.834 32.677 1.00 25.21 218 ILE B C 1
ATOM 4831 O O . ILE B 1 241 ? 55.349 4.728 32.174 1.00 29.45 218 ILE B O 1
ATOM 4836 N N . SER B 1 242 ? 53.900 6.265 32.928 1.00 26.08 219 SER B N 1
ATOM 4837 C CA . SER B 1 242 ? 52.741 5.428 32.642 1.00 25.04 219 SER B CA 1
ATOM 4838 C C . SER B 1 242 ? 52.591 5.193 31.125 1.00 16.72 219 SER B C 1
ATOM 4839 O O . SER B 1 242 ? 52.316 4.086 30.690 1.00 19.91 219 SER B O 1
ATOM 4842 N N . ASN B 1 243 ? 52.815 6.232 30.327 1.00 24.94 220 ASN B N 1
ATOM 4843 C CA . ASN B 1 243 ? 52.755 6.109 28.873 1.00 20.96 220 ASN B CA 1
ATOM 4844 C C . ASN B 1 243 ? 53.791 5.124 28.369 1.00 25.04 220 ASN B C 1
ATOM 4845 O O . ASN B 1 243 ? 53.507 4.291 27.522 1.00 20.13 220 ASN B O 1
ATOM 4850 N N . PHE B 1 244 ? 55.000 5.224 28.899 1.00 25.09 221 PHE B N 1
ATOM 4851 C CA . PHE B 1 244 ? 56.075 4.322 28.507 1.00 20.91 221 PHE B CA 1
ATOM 4852 C C . PHE B 1 244 ? 55.786 2.872 28.909 1.00 15.51 221 PHE B C 1
ATOM 4853 O O . PHE B 1 244 ? 55.953 1.954 28.106 1.00 23.45 221 PHE B O 1
ATOM 4861 N N . LEU B 1 245 ? 55.375 2.657 30.158 1.00 18.73 222 LEU B N 1
ATOM 4862 C CA . LEU B 1 245 ? 54.983 1.315 30.610 1.00 22.22 222 LEU B CA 1
ATOM 4863 C C . LEU B 1 245 ? 53.862 0.707 29.776 1.00 17.82 222 LEU B C 1
ATOM 4864 O O . LEU B 1 245 ? 53.931 -0.461 29.408 1.00 18.87 222 LEU B O 1
ATOM 4869 N N . GLN B 1 246 ? 52.838 1.493 29.477 1.00 21.02 223 GLN B N 1
ATOM 4870 C CA . GLN B 1 246 ? 51.734 1.016 28.636 1.00 22.99 223 GLN B CA 1
ATOM 4871 C C . GLN B 1 246 ? 52.227 0.499 27.325 1.00 20.28 223 GLN B C 1
ATOM 4872 O O . GLN B 1 246 ? 51.770 -0.536 26.845 1.00 25.97 223 GLN B O 1
ATOM 4878 N N . GLU B 1 247 ? 53.160 1.233 26.734 1.00 17.00 224 GLU B N 1
ATOM 4879 C CA . GLU B 1 247 ? 53.667 0.871 25.416 1.00 19.39 224 GLU B CA 1
ATOM 4880 C C . GLU B 1 247 ? 54.670 -0.274 25.456 1.00 17.76 224 GLU B C 1
ATOM 4881 O O . GLU B 1 247 ? 55.036 -0.809 24.407 1.00 20.90 224 GLU B O 1
ATOM 4887 N N . CYS B 1 248 ? 55.108 -0.663 26.654 1.00 18.74 225 CYS B N 1
ATOM 4888 C CA . CYS B 1 248 ? 56.013 -1.810 26.781 1.00 18.36 225 CYS B CA 1
ATOM 4889 C C . CYS B 1 248 ? 55.290 -3.082 27.186 1.00 20.29 225 CYS B C 1
ATOM 4890 O O . CYS B 1 248 ? 55.540 -4.141 26.625 1.00 22.12 225 CYS B O 1
ATOM 4893 N N . THR B 1 249 ? 54.408 -2.991 28.176 1.00 18.59 226 THR B N 1
ATOM 4894 C CA . THR B 1 249 ? 53.761 -4.190 28.724 1.00 19.24 226 THR B CA 1
ATOM 4895 C C . THR B 1 249 ? 52.293 -3.993 29.075 1.00 20.36 226 THR B C 1
ATOM 4896 O O . THR B 1 249 ? 51.689 -4.861 29.696 1.00 18.07 226 THR B O 1
ATOM 4900 N N . GLY B 1 250 ? 51.738 -2.835 28.754 1.00 22.02 227 GLY B N 1
ATOM 4901 C CA . GLY B 1 250 ? 50.336 -2.564 29.046 1.00 22.63 227 GLY B CA 1
ATOM 4902 C C . GLY B 1 250 ? 50.085 -2.098 30.470 1.00 24.32 227 GLY B C 1
ATOM 4903 O O . GLY B 1 250 ? 48.937 -1.855 30.866 1.00 24.46 227 GLY B O 1
ATOM 4904 N N . TRP B 1 251 ? 51.150 -1.974 31.258 1.00 21.43 228 TRP B N 1
ATOM 4905 C CA . TRP B 1 251 ? 50.985 -1.471 32.618 1.00 17.93 228 TRP B CA 1
ATOM 4906 C C . TRP B 1 251 ? 50.799 0.048 32.654 1.00 15.96 228 TRP B C 1
ATOM 4907 O O . TRP B 1 251 ? 51.357 0.785 31.843 1.00 21.84 228 TRP B O 1
ATOM 4918 N N . ARG B 1 252 ? 50.011 0.485 33.628 1.00 18.10 229 ARG B N 1
ATOM 4919 C CA . ARG B 1 252 ? 49.673 1.880 33.851 1.00 20.29 229 ARG B CA 1
ATOM 4920 C C . ARG B 1 252 ? 49.967 2.223 35.281 1.00 24.59 229 ARG B C 1
ATOM 4921 O O . ARG B 1 252 ? 50.001 1.346 36.142 1.00 21.39 229 ARG B O 1
ATOM 4929 N N . ILE B 1 253 ? 50.123 3.512 35.533 1.00 21.57 230 ILE B N 1
ATOM 4930 C CA . ILE B 1 253 ? 50.293 4.008 36.875 1.00 24.38 230 ILE B CA 1
ATOM 4931 C C . ILE B 1 253 ? 49.106 4.875 37.231 1.00 25.34 230 ILE B C 1
ATOM 4932 O O . ILE B 1 253 ? 48.531 5.527 36.363 1.00 26.15 230 ILE B O 1
ATOM 4937 N N . ARG B 1 254 ? 48.694 4.861 38.491 1.00 29.08 231 ARG B N 1
ATOM 4938 C CA . ARG B 1 254 ? 47.860 5.965 38.961 1.00 29.84 231 ARG B CA 1
ATOM 4939 C C . ARG B 1 254 ? 48.427 6.469 40.263 1.00 26.60 231 ARG B C 1
ATOM 4940 O O . ARG B 1 254 ? 49.017 5.693 41.030 1.00 30.47 231 ARG B O 1
ATOM 4948 N N . PRO B 1 255 ? 48.292 7.778 40.506 1.00 27.78 232 PRO B N 1
ATOM 4949 C CA . PRO B 1 255 ? 48.802 8.317 41.763 1.00 27.65 232 PRO B CA 1
ATOM 4950 C C . PRO B 1 255 ? 47.986 7.788 42.938 1.00 34.48 232 PRO B C 1
ATOM 4951 O O . PRO B 1 255 ? 46.784 7.574 42.813 1.00 34.17 232 PRO B O 1
ATOM 4955 N N . VAL B 1 256 ? 48.639 7.573 44.070 1.00 31.35 233 VAL B N 1
ATOM 4956 C CA . VAL B 1 256 ? 47.928 7.110 45.238 1.00 34.81 233 VAL B CA 1
ATOM 4957 C C . VAL B 1 256 ? 48.320 8.013 46.408 1.00 36.19 233 VAL B C 1
ATOM 4958 O O . VAL B 1 256 ? 49.444 8.501 46.464 1.00 35.07 233 VAL B O 1
ATOM 4962 N N . GLN B 1 257 ? 47.375 8.293 47.306 1.00 33.05 234 GLN B N 1
ATOM 4963 C CA . GLN B 1 257 ? 47.649 9.172 48.451 1.00 35.48 234 GLN B CA 1
ATOM 4964 C C . GLN B 1 257 ? 48.733 8.632 49.391 1.00 38.58 234 GLN B C 1
ATOM 4965 O O . GLN B 1 257 ? 49.614 9.370 49.847 1.00 44.55 234 GLN B O 1
ATOM 4971 N N . GLY B 1 258 ? 48.640 7.345 49.692 1.00 38.95 235 GLY B N 1
ATOM 4972 C CA . GLY B 1 258 ? 49.518 6.697 50.647 1.00 36.57 235 GLY B CA 1
ATOM 4973 C C . GLY B 1 258 ? 49.240 5.215 50.566 1.00 33.85 235 GLY B C 1
ATOM 4974 O O . GLY B 1 258 ? 48.849 4.718 49.507 1.00 36.12 235 GLY B O 1
ATOM 4975 N N . LEU B 1 259 ? 49.425 4.511 51.678 1.00 40.33 236 LEU B N 1
ATOM 4976 C CA . LEU B 1 259 ? 49.177 3.071 51.731 1.00 46.19 236 LEU B CA 1
ATOM 4977 C C . LEU B 1 259 ? 47.693 2.714 51.521 1.00 46.00 236 LEU B C 1
ATOM 4978 O O . LEU B 1 259 ? 46.806 3.273 52.167 1.00 49.15 236 LEU B O 1
ATOM 4983 N N . LEU B 1 260 ? 47.437 1.795 50.594 1.00 37.48 237 LEU B N 1
ATOM 4984 C CA . LEU B 1 260 ? 46.121 1.183 50.456 1.00 31.80 237 LEU B CA 1
ATOM 4985 C C . LEU B 1 260 ? 46.088 -0.091 51.276 1.00 35.28 237 LEU B C 1
ATOM 4986 O O . LEU B 1 260 ? 47.144 -0.611 51.670 1.00 36.56 237 LEU B O 1
ATOM 4991 N N . SER B 1 261 ? 44.891 -0.622 51.502 1.00 32.32 238 SER B N 1
ATOM 4992 C CA . SER B 1 261 ? 44.786 -1.949 52.080 1.00 28.61 238 SER B CA 1
ATOM 4993 C C . SER B 1 261 ? 45.458 -2.927 51.121 1.00 27.13 238 SER B C 1
ATOM 4994 O O . SER B 1 261 ? 45.610 -2.651 49.927 1.00 24.35 238 SER B O 1
ATOM 4997 N N . ALA B 1 262 ? 45.896 -4.061 51.644 1.00 28.66 239 ALA B N 1
ATOM 4998 C CA . ALA B 1 262 ? 46.486 -5.074 50.798 1.00 24.26 239 ALA B CA 1
ATOM 4999 C C . ALA B 1 262 ? 45.505 -5.481 49.681 1.00 28.38 239 ALA B C 1
ATOM 5000 O O . ALA B 1 262 ? 45.893 -5.588 48.517 1.00 22.50 239 ALA B O 1
ATOM 5002 N N . ARG B 1 263 ? 44.231 -5.671 50.023 1.00 29.67 240 ARG B N 1
ATOM 5003 C CA . ARG B 1 263 ? 43.246 -6.075 49.019 1.00 24.30 240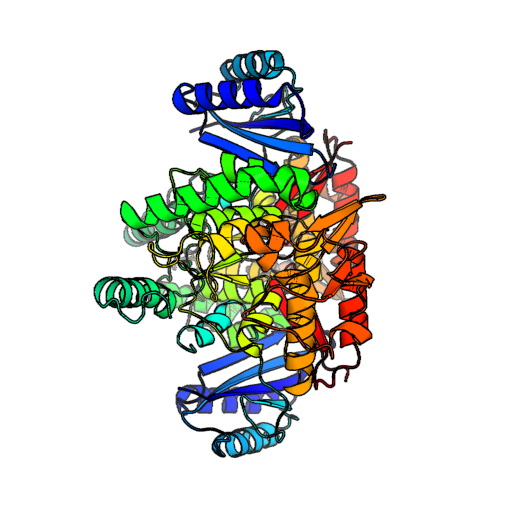 ARG B CA 1
ATOM 5004 C C . ARG B 1 263 ? 43.119 -5.051 47.882 1.00 22.48 240 ARG B C 1
ATOM 5005 O O . ARG B 1 263 ? 43.127 -5.415 46.697 1.00 24.76 240 ARG B O 1
ATOM 5013 N N . ASP B 1 264 ? 43.022 -3.778 48.232 1.00 24.89 241 ASP B N 1
ATOM 5014 C CA . ASP B 1 264 ? 42.841 -2.739 47.223 1.00 30.63 241 ASP B CA 1
ATOM 5015 C C . ASP B 1 264 ? 44.062 -2.662 46.306 1.00 30.07 241 ASP B C 1
ATOM 5016 O O . ASP B 1 264 ? 43.933 -2.634 45.084 1.00 26.19 241 ASP B O 1
ATOM 5021 N N . PHE B 1 265 ? 45.248 -2.633 46.907 1.00 27.37 242 PHE B N 1
ATOM 5022 C CA . PHE B 1 265 ? 46.480 -2.514 46.143 1.00 18.84 242 PHE B CA 1
ATOM 5023 C C . PHE B 1 265 ? 46.660 -3.713 45.227 1.00 22.85 242 PHE B C 1
ATOM 5024 O O . PHE B 1 265 ? 46.917 -3.562 44.039 1.00 24.98 242 PHE B O 1
ATOM 5032 N N . LEU B 1 266 ? 46.526 -4.910 45.793 1.00 24.40 243 LEU B N 1
ATOM 5033 C CA . LEU B 1 266 ? 46.671 -6.132 45.012 1.00 21.92 243 LEU B CA 1
ATOM 5034 C C . LEU B 1 266 ? 45.594 -6.196 43.927 1.00 24.41 243 LEU B C 1
ATOM 5035 O O . LEU B 1 266 ? 45.875 -6.628 42.817 1.00 18.65 243 LEU B O 1
ATOM 5040 N N . ASN B 1 267 ? 44.372 -5.758 44.225 1.00 20.53 244 ASN B N 1
ATOM 5041 C CA . ASN B 1 267 ? 43.329 -5.805 43.191 1.00 25.42 244 ASN B CA 1
ATOM 5042 C C . ASN B 1 267 ? 43.686 -4.926 41.987 1.00 25.62 244 ASN B C 1
ATOM 5043 O O . ASN B 1 267 ? 43.358 -5.260 40.853 1.00 23.63 244 ASN B O 1
ATOM 5048 N N . GLY B 1 268 ? 44.359 -3.808 42.231 1.00 26.86 245 GLY B N 1
ATOM 5049 C CA . GLY B 1 268 ? 44.764 -2.929 41.147 1.00 20.42 245 GLY B CA 1
ATOM 5050 C C . GLY B 1 268 ? 45.740 -3.614 40.208 1.00 24.86 245 GLY B C 1
ATOM 5051 O O . GLY B 1 268 ? 45.685 -3.415 38.996 1.00 22.91 245 GLY B O 1
ATOM 5052 N N . LEU B 1 269 ? 46.626 -4.436 40.765 1.00 18.70 246 LEU B N 1
ATOM 5053 C CA . LEU B 1 269 ? 47.590 -5.161 39.949 1.00 23.95 246 LEU B CA 1
ATOM 5054 C C . LEU B 1 269 ? 46.909 -6.058 38.915 1.00 24.79 246 LEU B C 1
ATOM 5055 O O . LEU B 1 269 ? 47.468 -6.299 37.851 1.00 22.44 246 LEU B O 1
ATOM 5060 N N . ALA B 1 270 ? 45.718 -6.564 39.244 1.00 21.22 247 ALA B N 1
ATOM 5061 C CA . ALA B 1 270 ? 44.981 -7.442 38.339 1.00 20.06 247 ALA B CA 1
ATOM 5062 C C . ALA B 1 270 ? 44.671 -6.771 36.991 1.00 21.89 247 ALA B C 1
ATOM 5063 O O . ALA B 1 270 ? 44.540 -7.443 35.964 1.00 25.52 247 ALA B O 1
ATOM 5065 N N . PHE B 1 271 ? 44.552 -5.449 37.011 1.00 22.59 248 PHE B N 1
ATOM 5066 C CA . PHE B 1 271 ? 44.281 -4.665 35.813 1.00 20.87 248 PHE B CA 1
ATOM 5067 C C . PHE B 1 271 ? 45.573 -4.101 35.235 1.00 21.16 248 PHE B C 1
ATOM 5068 O O . PHE B 1 271 ? 45.542 -3.243 34.353 1.00 20.08 248 PHE B O 1
ATOM 5076 N N . ARG B 1 272 ? 46.705 -4.596 35.730 1.00 17.58 249 ARG B N 1
ATOM 5077 C CA . ARG B 1 272 ? 48.020 -4.066 35.351 1.00 18.59 249 ARG B CA 1
ATOM 5078 C C . ARG B 1 272 ? 48.092 -2.583 35.669 1.00 22.53 249 ARG B C 1
ATOM 5079 O O . ARG B 1 272 ? 48.615 -1.793 34.870 1.00 22.44 249 ARG B O 1
ATOM 5087 N N . VAL B 1 273 ? 47.533 -2.214 36.821 1.00 25.11 250 VAL B N 1
ATOM 5088 C CA . VAL B 1 273 ? 47.586 -0.847 37.330 1.00 22.15 250 VAL B CA 1
ATOM 5089 C C . VAL B 1 273 ? 48.409 -0.824 38.617 1.00 22.88 250 VAL B C 1
ATOM 5090 O O . VAL B 1 273 ? 48.092 -1.528 39.576 1.00 20.13 250 VAL B O 1
ATOM 5094 N N . PHE B 1 274 ? 49.480 -0.035 38.615 1.00 21.27 251 PHE B N 1
ATOM 5095 C CA . PHE B 1 274 ? 50.313 0.130 39.795 1.00 23.51 251 PHE B CA 1
ATOM 5096 C C . PHE B 1 274 ? 50.039 1.475 40.454 1.00 24.32 251 PHE B C 1
ATOM 5097 O O . PHE B 1 274 ? 50.131 2.515 39.801 1.00 19.97 251 PHE B O 1
ATOM 5105 N N . HIS B 1 275 ? 49.688 1.446 41.739 1.00 24.52 252 HIS B N 1
ATOM 5106 C CA . HIS B 1 275 ? 49.461 2.670 42.512 1.00 25.15 252 HIS B CA 1
ATOM 5107 C C . HIS B 1 275 ? 50.778 3.239 43.031 1.00 27.16 252 HIS B C 1
ATOM 5108 O O . HIS B 1 275 ? 51.490 2.565 43.778 1.00 30.41 252 HIS B O 1
ATOM 5115 N N . ALA B 1 276 ? 51.102 4.473 42.656 1.00 26.40 253 ALA B N 1
ATOM 5116 C CA . ALA B 1 276 ? 52.400 5.029 43.017 1.00 21.64 253 ALA B CA 1
ATOM 5117 C C . ALA B 1 276 ? 52.285 6.364 43.697 1.00 26.65 253 ALA B C 1
ATOM 5118 O O . ALA B 1 276 ? 51.515 7.221 43.262 1.00 31.04 253 ALA B O 1
ATOM 5120 N N . THR B 1 277 ? 53.072 6.545 44.759 1.00 22.52 254 THR B N 1
ATOM 5121 C CA . THR B 1 277 ? 53.143 7.830 45.448 1.00 29.86 254 THR B CA 1
ATOM 5122 C C . THR B 1 277 ? 53.926 8.861 44.629 1.00 32.48 254 THR B C 1
ATOM 5123 O O . THR B 1 277 ? 54.759 8.494 43.804 1.00 25.31 254 THR B O 1
ATOM 5127 N N . GLN B 1 278 ? 53.653 10.146 44.855 1.00 32.74 255 GLN B N 1
ATOM 5128 C CA . GLN B 1 278 ? 54.366 11.203 44.152 1.00 32.04 255 GLN B CA 1
ATOM 5129 C C . GLN B 1 278 ? 55.267 12.025 45.077 1.00 36.64 255 GLN B C 1
ATOM 5130 O O . GLN B 1 278 ? 56.104 12.782 44.607 1.00 40.27 255 GLN B O 1
ATOM 5136 N N . TYR B 1 279 ? 55.093 11.893 46.385 1.00 33.46 256 TYR B N 1
ATOM 5137 C CA . TYR B 1 279 ? 55.860 12.719 47.318 1.00 35.81 256 TYR B CA 1
ATOM 5138 C C . TYR B 1 279 ? 57.267 12.164 47.427 1.00 33.42 256 TYR B C 1
ATOM 5139 O O . TYR B 1 279 ? 57.511 11.016 47.074 1.00 32.21 256 TYR B O 1
ATOM 5148 N N . ILE B 1 280 ? 58.192 12.969 47.922 1.00 37.03 257 ILE B N 1
ATOM 5149 C CA . ILE B 1 280 ? 59.537 12.470 48.144 1.00 42.87 257 ILE B CA 1
ATOM 5150 C C . ILE B 1 280 ? 59.833 12.459 49.646 1.00 39.36 257 ILE B C 1
ATOM 5151 O O . ILE B 1 280 ? 59.269 13.252 50.401 1.00 37.27 257 ILE B O 1
ATOM 5156 N N . ARG B 1 281 ? 60.678 11.522 50.068 1.00 36.26 258 ARG B N 1
ATOM 5157 C CA . ARG B 1 281 ? 61.101 11.393 51.461 1.00 45.49 258 ARG B CA 1
ATOM 5158 C C . ARG B 1 281 ? 61.629 12.711 52.021 1.00 51.98 258 ARG B C 1
ATOM 5159 O O . ARG B 1 281 ? 62.059 13.583 51.261 1.00 51.62 258 ARG B O 1
ATOM 5167 N N . HIS B 1 282 ? 61.598 12.847 53.347 1.00 50.81 259 HIS B N 1
ATOM 5168 C CA . HIS B 1 282 ? 62.110 14.038 54.027 1.00 52.07 259 HIS B CA 1
ATOM 5169 C C . HIS B 1 282 ? 63.599 14.226 53.707 1.00 52.31 259 HIS B C 1
ATOM 5170 O O . HIS B 1 282 ? 64.333 13.246 53.576 1.00 50.22 259 HIS B O 1
ATOM 5177 N N . PRO B 1 283 ? 64.047 15.487 53.561 1.00 56.06 260 PRO B N 1
ATOM 5178 C CA . PRO B 1 283 ? 65.446 15.734 53.186 1.00 59.02 260 PRO B CA 1
ATOM 5179 C C . PRO B 1 283 ? 66.472 15.341 54.256 1.00 65.82 260 PRO B C 1
ATOM 5180 O O . PRO B 1 283 ? 67.637 15.133 53.917 1.00 59.94 260 PRO B O 1
ATOM 5184 N N . SER B 1 284 ? 66.053 15.232 55.514 1.00 73.02 261 SER B N 1
ATOM 5185 C CA . SER B 1 284 ? 66.998 14.983 56.602 1.00 76.57 261 SER B CA 1
ATOM 5186 C C . SER B 1 284 ? 67.601 13.581 56.552 1.00 80.02 261 SER B C 1
ATOM 5187 O O . SER B 1 284 ? 68.774 13.396 56.875 1.00 89.23 261 SER B O 1
ATOM 5190 N N . VAL B 1 285 ? 66.806 12.595 56.150 1.00 72.00 262 VAL B N 1
ATOM 5191 C CA . VAL B 1 285 ? 67.303 11.225 56.057 1.00 69.95 262 VAL B CA 1
ATOM 5192 C C . VAL B 1 285 ? 67.130 10.692 54.634 1.00 72.40 262 VAL B C 1
ATOM 5193 O O . VAL B 1 285 ? 66.129 10.043 54.320 1.00 69.61 262 VAL B O 1
ATOM 5197 N N . PRO B 1 286 ? 68.118 10.971 53.770 1.00 72.78 263 PRO B N 1
ATOM 5198 C CA . PRO B 1 286 ? 68.064 10.684 52.334 1.00 71.34 263 PRO B CA 1
ATOM 5199 C C . PRO B 1 286 ? 68.261 9.216 51.971 1.00 68.80 263 PRO B C 1
ATOM 5200 O O . PRO B 1 286 ? 67.581 8.730 51.074 1.00 66.30 263 PRO B O 1
ATOM 5204 N N . LEU B 1 287 ? 69.170 8.519 52.640 1.00 76.81 264 LEU B N 1
ATOM 5205 C CA . LEU B 1 287 ? 69.540 7.181 52.186 1.00 82.74 264 LEU B CA 1
ATOM 5206 C C . LEU B 1 287 ? 68.615 6.071 52.707 1.00 86.11 264 LEU B C 1
ATOM 5207 O O . LEU B 1 287 ? 68.776 4.900 52.341 1.00 85.13 264 LEU B O 1
ATOM 5212 N N . TYR B 1 288 ? 67.638 6.437 53.536 1.00 86.52 265 TYR B N 1
ATOM 5213 C CA . TYR B 1 288 ? 66.641 5.469 53.995 1.00 85.37 265 TYR B CA 1
ATOM 5214 C C . TYR B 1 288 ? 65.285 6.101 54.308 1.00 77.72 265 TYR B C 1
ATOM 5215 O O . TYR B 1 288 ? 65.202 7.246 54.752 1.00 75.34 265 TYR B O 1
ATOM 5224 N N . THR B 1 289 ? 64.227 5.333 54.058 1.00 73.46 266 THR B N 1
ATOM 5225 C CA . THR B 1 289 ? 62.872 5.700 54.453 1.00 71.27 266 THR B CA 1
ATOM 5226 C C . THR B 1 289 ? 62.054 4.431 54.685 1.00 73.89 266 THR B C 1
ATOM 5227 O O . THR B 1 289 ? 62.242 3.423 53.988 1.00 69.69 266 THR B O 1
ATOM 5231 N N . PRO B 1 290 ? 61.156 4.465 55.683 1.00 81.12 267 PRO B N 1
ATOM 5232 C CA . PRO B 1 290 ? 60.334 3.294 56.008 1.00 84.63 267 PRO B CA 1
ATOM 5233 C C . PRO B 1 290 ? 59.141 3.113 55.067 1.00 76.91 267 PRO B C 1
ATOM 5234 O O . PRO B 1 290 ? 58.549 2.037 55.035 1.00 74.41 267 PRO B O 1
ATOM 5238 N N . GLU B 1 291 ? 58.807 4.159 54.315 1.00 73.72 268 GLU B N 1
ATOM 5239 C CA . GLU B 1 291 ? 57.600 4.182 53.493 1.00 64.47 268 GLU B CA 1
ATOM 5240 C C . GLU B 1 291 ? 57.922 4.256 51.992 1.00 53.06 268 GLU B C 1
ATOM 5241 O O . GLU B 1 291 ? 59.059 4.546 51.608 1.00 51.92 268 GLU B O 1
ATOM 5247 N N . PRO B 1 292 ? 56.925 3.973 51.134 1.00 45.75 269 PRO B N 1
ATOM 5248 C CA . PRO B 1 292 ? 57.172 4.146 49.700 1.00 47.02 269 PRO B CA 1
ATOM 5249 C C . PRO B 1 292 ? 57.115 5.613 49.283 1.00 46.09 269 PRO B C 1
ATOM 5250 O O . PRO B 1 292 ? 56.072 6.243 49.415 1.00 60.14 269 PRO B O 1
ATOM 5254 N N . ASP B 1 293 ? 58.224 6.158 48.806 1.00 41.22 270 ASP B N 1
ATOM 5255 C CA . ASP B 1 293 ? 58.199 7.502 48.238 1.00 34.42 270 ASP B CA 1
ATOM 5256 C C . ASP B 1 293 ? 58.484 7.372 46.748 1.00 32.54 270 ASP B C 1
ATOM 5257 O O . ASP B 1 293 ? 58.665 6.256 46.251 1.00 30.97 270 ASP B O 1
ATOM 5262 N N . CYS B 1 294 ? 58.538 8.492 46.033 1.00 29.42 271 CYS B N 1
ATOM 5263 C CA . CYS B 1 294 ? 58.699 8.418 44.585 1.00 27.94 271 CYS B CA 1
ATOM 5264 C C . CYS B 1 294 ? 60.037 7.773 44.193 1.00 28.07 271 CYS B C 1
ATOM 5265 O O . CYS B 1 294 ? 60.113 7.088 43.173 1.00 31.13 271 CYS B O 1
ATOM 5268 N N . CYS B 1 295 ? 61.079 7.958 44.996 1.00 24.37 272 CYS B N 1
ATOM 5269 C CA . CYS B 1 295 ? 62.355 7.317 44.696 1.00 27.89 272 CYS B CA 1
ATOM 5270 C C . CYS B 1 295 ? 62.175 5.801 44.638 1.00 31.50 272 CYS B C 1
ATOM 5271 O O . CYS B 1 295 ? 62.599 5.147 43.681 1.00 33.20 272 CYS B O 1
ATOM 5274 N N . HIS B 1 296 ? 61.520 5.258 45.654 1.00 27.76 273 HIS B N 1
ATOM 5275 C CA . HIS B 1 296 ? 61.212 3.840 45.711 1.00 25.45 273 HIS B CA 1
ATOM 5276 C C . HIS B 1 296 ? 60.348 3.417 44.514 1.00 23.67 273 HIS B C 1
ATOM 5277 O O . HIS B 1 296 ? 60.640 2.416 43.866 1.00 24.88 273 HIS B O 1
ATOM 5284 N N . GLU B 1 297 ? 59.303 4.181 44.200 1.00 22.03 274 GLU B N 1
ATOM 5285 C CA . GLU B 1 297 ? 58.411 3.804 43.091 1.00 23.86 274 GLU B CA 1
ATOM 5286 C C . GLU B 1 297 ? 59.135 3.790 41.751 1.00 26.77 274 GLU B C 1
ATOM 5287 O O . GLU B 1 297 ? 59.004 2.851 40.968 1.00 27.54 274 GLU B O 1
ATOM 5293 N N . LEU B 1 298 ? 59.903 4.843 41.497 1.00 25.09 275 LEU B N 1
ATOM 5294 C CA . LEU B 1 298 ? 60.459 5.092 40.170 1.00 22.93 275 LEU B CA 1
ATOM 5295 C C . LEU B 1 298 ? 61.787 4.410 39.908 1.00 21.04 275 LEU B C 1
ATOM 5296 O O . LEU B 1 298 ? 62.097 4.065 38.765 1.00 24.25 275 LEU B O 1
ATOM 5301 N N . LEU B 1 299 ? 62.579 4.226 40.960 1.00 24.93 276 LEU B N 1
ATOM 5302 C CA . LEU B 1 299 ? 63.868 3.578 40.823 1.00 23.56 276 LEU B CA 1
ATOM 5303 C C . LEU B 1 299 ? 63.765 2.110 41.189 1.00 26.28 276 LEU B C 1
ATOM 5304 O O . LEU B 1 299 ? 64.559 1.294 40.720 1.00 30.16 276 LEU B O 1
ATOM 5309 N N . GLY B 1 300 ? 62.780 1.776 42.019 1.00 26.14 277 GLY B N 1
ATOM 5310 C CA . GLY B 1 300 ? 62.573 0.399 42.457 1.00 23.30 277 GLY B CA 1
ATOM 5311 C C . GLY B 1 300 ? 61.543 -0.374 41.632 1.00 28.45 277 GLY B C 1
ATOM 5312 O O . GLY B 1 300 ? 61.870 -1.350 40.962 1.00 25.15 277 GLY B O 1
ATOM 5313 N N . HIS B 1 301 ? 60.288 0.053 41.680 1.00 22.57 278 HIS B N 1
ATOM 5314 C CA . HIS B 1 301 ? 59.220 -0.710 41.029 1.00 24.27 278 HIS B CA 1
ATOM 5315 C C . HIS B 1 301 ? 59.176 -0.583 39.519 1.00 25.23 278 HIS B C 1
ATOM 5316 O O . HIS B 1 301 ? 59.045 -1.583 38.825 1.00 24.79 278 HIS B O 1
ATOM 5323 N N . VAL B 1 302 ? 59.275 0.644 39.013 1.00 19.55 279 VAL B N 1
ATOM 5324 C CA . VAL B 1 302 ? 58.964 0.903 37.602 1.00 17.61 279 VAL B CA 1
ATOM 5325 C C . VAL B 1 302 ? 59.815 0.113 36.597 1.00 21.53 279 VAL B C 1
ATOM 5326 O O . VAL B 1 302 ? 59.280 -0.426 35.627 1.00 22.35 279 VAL B O 1
ATOM 5330 N N . PRO B 1 303 ? 61.137 0.033 36.811 1.00 22.80 280 PRO B N 1
ATOM 5331 C CA . PRO B 1 303 ? 61.907 -0.644 35.761 1.00 20.25 280 PRO B CA 1
ATOM 5332 C C . PRO B 1 303 ? 61.487 -2.098 35.513 1.00 24.49 280 PRO B C 1
ATOM 5333 O O . PRO B 1 303 ? 61.458 -2.535 34.363 1.00 22.62 280 PRO B O 1
ATOM 5337 N N . LEU B 1 304 ? 61.146 -2.828 36.571 1.00 19.34 281 LEU B N 1
ATOM 5338 C CA . LEU B 1 304 ? 60.782 -4.227 36.418 1.00 24.86 281 LEU B CA 1
ATOM 5339 C C . LEU B 1 304 ? 59.437 -4.331 35.694 1.00 25.88 281 LEU B C 1
ATOM 5340 O O . LEU B 1 304 ? 59.210 -5.276 34.955 1.00 25.48 281 LEU B O 1
ATOM 5345 N N . LEU B 1 305 ? 58.558 -3.347 35.879 1.00 18.88 282 LEU B N 1
ATOM 5346 C CA . LEU B 1 305 ? 57.247 -3.395 35.215 1.00 26.86 282 LEU B CA 1
ATOM 5347 C C . LEU B 1 305 ? 57.329 -3.274 33.672 1.00 27.00 282 LEU B C 1
ATOM 5348 O O . LEU B 1 305 ? 56.356 -3.576 32.964 1.00 25.60 282 LEU B O 1
ATOM 5353 N N . ALA B 1 306 ? 58.486 -2.868 33.145 1.00 19.97 283 ALA B N 1
ATOM 5354 C CA . ALA B 1 306 ? 58.665 -2.815 31.692 1.00 20.33 283 ALA B CA 1
ATOM 5355 C C . ALA B 1 306 ? 59.225 -4.114 31.124 1.00 24.77 283 ALA B C 1
ATOM 5356 O O . ALA B 1 306 ? 59.435 -4.209 29.920 1.00 23.74 283 ALA B O 1
ATOM 5358 N N . ASP B 1 307 ? 59.464 -5.105 31.986 1.00 22.41 284 ASP B N 1
ATOM 5359 C CA . ASP B 1 307 ? 59.827 -6.448 31.535 1.00 27.63 284 ASP B CA 1
ATOM 5360 C C . ASP B 1 307 ? 58.575 -7.291 31.379 1.00 23.61 284 ASP B C 1
ATOM 5361 O O . ASP B 1 307 ? 57.823 -7.440 32.340 1.00 23.66 284 ASP B O 1
ATOM 5366 N N . PRO B 1 308 ? 58.348 -7.850 30.181 1.00 24.59 285 PRO B N 1
ATOM 5367 C CA . PRO B 1 308 ? 57.092 -8.582 29.972 1.00 22.54 285 PRO B CA 1
ATOM 5368 C C . PRO B 1 308 ? 56.855 -9.734 30.959 1.00 19.68 285 PRO B C 1
ATOM 5369 O O . PRO B 1 308 ? 55.735 -9.854 31.441 1.00 18.73 285 PRO B O 1
ATOM 5373 N N . ASP B 1 309 ? 57.857 -10.559 31.262 1.00 21.92 286 ASP B N 1
ATOM 5374 C CA . ASP B 1 309 ? 57.584 -11.702 32.124 1.00 24.16 286 ASP B CA 1
ATOM 5375 C C . ASP B 1 309 ? 57.278 -11.251 33.550 1.00 25.66 286 ASP B C 1
ATOM 5376 O O . ASP B 1 309 ? 56.356 -11.785 34.182 1.00 24.57 286 ASP B O 1
ATOM 5381 N N . PHE B 1 310 ? 58.041 -10.273 34.051 1.00 21.96 287 PHE B N 1
ATOM 5382 C CA . PHE B 1 310 ? 57.766 -9.705 35.369 1.00 19.83 287 PHE B CA 1
ATOM 5383 C C . PHE B 1 310 ? 56.369 -9.087 35.402 1.00 21.87 287 PHE B C 1
ATOM 5384 O O . PHE B 1 310 ? 55.619 -9.266 36.365 1.00 24.33 287 PHE B O 1
ATOM 5392 N N . ALA B 1 311 ? 56.044 -8.333 34.358 1.00 22.44 288 ALA B N 1
ATOM 5393 C CA . ALA B 1 311 ? 54.723 -7.718 34.234 1.00 16.31 288 ALA B CA 1
ATOM 5394 C C . ALA B 1 311 ? 53.578 -8.769 34.338 1.00 16.69 288 ALA B C 1
ATOM 5395 O O . ALA B 1 311 ? 52.571 -8.523 34.984 1.00 17.33 288 ALA B O 1
ATOM 5397 N N . ASP B 1 312 ? 53.747 -9.928 33.702 1.00 19.37 289 ASP B N 1
ATOM 5398 C CA . ASP B 1 312 ? 52.764 -11.012 33.787 1.00 22.27 289 ASP B CA 1
ATOM 5399 C C . ASP B 1 312 ? 52.692 -11.579 35.216 1.00 24.40 289 ASP B C 1
ATOM 5400 O O . ASP B 1 312 ? 51.603 -11.802 35.776 1.00 21.49 289 ASP B O 1
ATOM 5405 N N . PHE B 1 313 ? 53.860 -11.796 35.804 1.00 19.79 290 PHE B N 1
ATOM 5406 C CA . PHE B 1 313 ? 53.951 -12.290 37.184 1.00 22.72 290 PHE B CA 1
ATOM 5407 C C . PHE B 1 313 ? 53.213 -11.388 38.177 1.00 19.35 290 PHE B C 1
ATOM 5408 O O . PHE B 1 313 ? 52.403 -11.857 38.984 1.00 25.34 290 PHE B O 1
ATOM 5416 N N . SER B 1 314 ? 53.483 -10.091 38.118 1.00 18.57 291 SER B N 1
ATOM 5417 C CA . SER B 1 314 ? 52.816 -9.130 38.984 1.00 17.16 291 SER B CA 1
ATOM 5418 C C . SER B 1 314 ? 51.311 -9.144 38.798 1.00 21.44 291 SER B C 1
ATOM 5419 O O . SER B 1 314 ? 50.570 -9.109 39.772 1.00 17.56 291 SER B O 1
ATOM 5422 N N . GLN B 1 315 ? 50.858 -9.160 37.550 1.00 21.01 292 GLN B N 1
ATOM 5423 C CA . GLN B 1 315 ? 49.422 -9.226 37.290 1.00 23.11 292 GLN B CA 1
ATOM 5424 C C . GLN B 1 315 ? 48.835 -10.516 37.864 1.00 21.27 292 GLN B C 1
ATOM 5425 O O . GLN B 1 315 ? 47.710 -10.533 38.370 1.00 23.60 292 GLN B O 1
ATOM 5431 N N . GLU B 1 316 ? 49.605 -11.594 37.780 1.00 16.20 293 GLU B N 1
ATOM 5432 C CA . GLU B 1 316 ? 49.144 -12.883 38.265 1.00 20.66 293 GLU B CA 1
ATOM 5433 C C . GLU B 1 316 ? 48.824 -12.810 39.739 1.00 25.07 293 GLU B C 1
ATOM 5434 O O . GLU B 1 316 ? 47.816 -13.350 40.187 1.00 24.59 293 GLU B O 1
ATOM 5440 N N . ILE B 1 317 ? 49.682 -12.138 40.495 1.00 18.49 294 ILE B N 1
ATOM 5441 C CA . ILE B 1 317 ? 49.431 -11.966 41.913 1.00 25.52 294 ILE B CA 1
ATOM 5442 C C . ILE B 1 317 ? 48.140 -11.178 42.096 1.00 24.86 294 ILE B C 1
ATOM 5443 O O . ILE B 1 317 ? 47.327 -11.497 42.965 1.00 21.82 294 ILE B O 1
ATOM 5448 N N . GLY B 1 318 ? 47.952 -10.163 41.256 1.00 21.79 295 GLY B N 1
ATOM 5449 C CA . GLY B 1 318 ? 46.739 -9.362 41.282 1.00 22.75 295 GLY B CA 1
ATOM 5450 C C . GLY B 1 318 ? 45.474 -10.161 40.979 1.00 22.80 295 GLY B C 1
ATOM 5451 O O . GLY B 1 318 ? 44.466 -10.028 41.668 1.00 25.27 295 GLY B O 1
ATOM 5452 N N . LEU B 1 319 ? 45.532 -10.983 39.940 1.00 25.44 296 LEU B N 1
ATOM 5453 C CA . LEU B 1 319 ? 44.401 -11.825 39.557 1.00 28.32 296 LEU B CA 1
ATOM 5454 C C . LEU B 1 319 ? 44.023 -12.741 40.706 1.00 24.87 296 LEU B C 1
ATOM 5455 O O . LEU B 1 319 ? 42.853 -12.845 41.060 1.00 26.80 296 LEU B O 1
ATOM 5460 N N . ALA B 1 320 ? 45.018 -13.372 41.320 1.00 24.66 297 ALA B N 1
ATOM 5461 C CA . ALA B 1 320 ? 44.748 -14.248 42.455 1.00 22.14 297 ALA B CA 1
ATOM 5462 C C . ALA B 1 320 ? 43.991 -13.510 43.569 1.00 25.96 297 ALA B C 1
ATOM 5463 O O . ALA B 1 320 ? 43.150 -14.098 44.246 1.00 25.16 297 ALA B O 1
ATOM 5465 N N . SER B 1 321 ? 44.255 -12.214 43.731 1.00 23.47 298 SER B N 1
ATOM 5466 C CA . SER B 1 321 ? 43.645 -11.446 44.820 1.00 23.44 298 SER B CA 1
ATOM 5467 C C . SER B 1 321 ? 42.188 -11.082 44.550 1.00 21.72 298 SER B C 1
ATOM 5468 O O . SER B 1 321 ? 41.439 -10.766 45.470 1.00 25.67 298 SER B O 1
ATOM 5471 N N . ILE B 1 322 ? 41.801 -11.111 43.285 1.00 20.97 299 ILE B N 1
ATOM 5472 C CA . ILE B 1 322 ? 40.461 -10.692 42.899 1.00 23.04 299 ILE B CA 1
ATOM 5473 C C . ILE B 1 322 ? 39.433 -11.624 43.516 1.00 23.07 299 ILE B C 1
ATOM 5474 O O . ILE B 1 322 ? 39.336 -12.791 43.139 1.00 28.48 299 ILE B O 1
ATOM 5479 N N . GLY B 1 323 ? 38.682 -11.101 44.484 1.00 23.11 300 GLY B N 1
ATOM 5480 C CA . GLY B 1 323 ? 37.624 -11.864 45.129 1.00 25.83 300 GLY B CA 1
ATOM 5481 C C . GLY B 1 323 ? 38.145 -12.841 46.168 1.00 31.23 300 GLY B C 1
ATOM 5482 O O . GLY B 1 323 ? 37.383 -13.675 46.684 1.00 27.17 300 GLY B O 1
ATOM 5483 N N . ALA B 1 324 ? 39.440 -12.756 46.481 1.00 29.65 301 ALA B N 1
ATOM 5484 C CA . ALA B 1 324 ? 40.034 -13.720 47.413 1.00 29.73 301 ALA B CA 1
ATOM 5485 C C . ALA B 1 324 ? 39.609 -13.412 48.839 1.00 25.81 301 ALA B C 1
ATOM 5486 O O . ALA B 1 324 ? 39.266 -12.274 49.167 1.00 25.24 301 ALA B O 1
ATOM 5488 N N . SER B 1 325 ? 39.612 -14.439 49.683 1.00 26.92 302 SER B N 1
ATOM 5489 C CA . SER B 1 325 ? 39.273 -14.265 51.090 1.00 28.59 302 SER B CA 1
ATOM 5490 C C . SER B 1 325 ? 40.363 -13.459 51.787 1.00 28.75 302 SER B C 1
ATOM 5491 O O . SER B 1 325 ? 41.475 -13.340 51.270 1.00 27.00 302 SER B O 1
ATOM 5494 N N . ASP B 1 326 ? 40.043 -12.910 52.956 1.00 28.36 303 ASP B N 1
ATOM 5495 C CA . ASP B 1 326 ? 41.003 -12.099 53.704 1.00 30.08 303 ASP B CA 1
ATOM 5496 C C . ASP B 1 326 ? 42.264 -12.911 54.038 1.00 31.26 303 ASP B C 1
ATOM 5497 O O . ASP B 1 326 ? 43.377 -12.408 53.957 1.00 27.94 303 ASP B O 1
ATOM 5502 N N . GLU B 1 327 ? 42.098 -14.173 54.403 1.00 26.47 304 GLU B N 1
ATOM 5503 C CA . GLU B 1 327 ? 43.262 -14.987 54.728 1.00 28.11 304 GLU B CA 1
ATOM 5504 C C . GLU B 1 327 ? 44.126 -15.241 53.489 1.00 30.28 304 GLU B C 1
ATOM 5505 O O . GLU B 1 327 ? 45.349 -15.309 53.592 1.00 29.82 304 GLU B O 1
ATOM 5511 N N . ASP B 1 328 ? 43.507 -15.359 52.316 1.00 24.63 305 ASP B N 1
ATOM 5512 C CA . ASP B 1 328 ? 44.285 -15.598 51.095 1.00 25.25 305 ASP B CA 1
ATOM 5513 C C . ASP B 1 328 ? 45.005 -14.311 50.628 1.00 32.42 305 ASP B C 1
ATOM 5514 O O . ASP B 1 328 ? 46.145 -14.357 50.140 1.00 28.92 305 ASP B O 1
ATOM 5519 N N . ILE B 1 329 ? 44.354 -13.166 50.818 1.00 29.28 306 ILE B N 1
ATOM 5520 C CA . ILE B 1 329 ? 44.966 -11.860 50.561 1.00 29.02 306 ILE B CA 1
ATOM 5521 C C . ILE B 1 329 ? 46.261 -11.712 51.373 1.00 29.20 306 ILE B C 1
ATOM 5522 O O . ILE B 1 329 ? 47.306 -11.246 50.879 1.00 21.67 306 ILE B O 1
ATOM 5527 N N . GLN B 1 330 ? 46.185 -12.122 52.627 1.00 23.23 307 GLN B N 1
ATOM 5528 C CA . GLN B 1 330 ? 47.346 -12.043 53.510 1.00 30.93 307 GLN B CA 1
ATOM 5529 C C . GLN B 1 330 ? 48.483 -12.943 53.000 1.00 26.17 307 GLN B C 1
ATOM 5530 O O . GLN B 1 330 ? 49.642 -12.554 53.033 1.00 25.51 307 GLN B O 1
ATOM 5536 N N . LEU B 1 331 ? 48.150 -14.132 52.508 1.00 25.90 308 LEU B N 1
ATOM 5537 C CA . LEU B 1 331 ? 49.159 -15.012 51.909 1.00 24.96 308 LEU B CA 1
ATOM 5538 C C . LEU B 1 331 ? 49.781 -14.392 50.674 1.00 24.70 308 LEU B C 1
ATOM 5539 O O . LEU B 1 331 ? 50.988 -14.476 50.480 1.00 28.85 308 LEU B O 1
ATOM 5544 N N . LEU B 1 332 ? 48.955 -13.769 49.831 1.00 21.85 309 LEU B N 1
ATOM 5545 C CA . LEU B 1 332 ? 49.451 -13.126 48.626 1.00 20.00 309 LEU B CA 1
ATOM 5546 C C . LEU B 1 332 ? 50.321 -11.938 48.958 1.00 25.22 309 LEU B C 1
ATOM 5547 O O . LEU B 1 332 ? 51.335 -11.693 48.307 1.00 23.05 309 LEU B O 1
ATOM 5552 N N . SER B 1 333 ? 49.889 -11.172 49.948 1.00 21.58 310 SER B N 1
ATOM 5553 C CA . SER B 1 333 ? 50.643 -10.003 50.350 1.00 22.60 310 SER B CA 1
ATOM 5554 C C . SER B 1 333 ? 52.058 -10.399 50.784 1.00 25.54 310 SER B C 1
ATOM 5555 O O . SER B 1 333 ? 53.037 -9.746 50.412 1.00 27.55 310 SER B O 1
ATOM 5558 N N . THR B 1 334 ? 52.157 -11.470 51.568 1.00 23.04 311 THR B N 1
ATOM 5559 C CA . THR B 1 334 ? 53.463 -11.949 52.014 1.00 27.00 311 THR B CA 1
ATOM 5560 C C . THR B 1 334 ? 54.287 -12.441 50.812 1.00 27.29 311 THR B C 1
ATOM 5561 O O . THR B 1 334 ? 55.470 -12.097 50.686 1.00 24.20 311 THR B O 1
ATOM 5565 N N . CYS B 1 335 ? 53.669 -13.205 49.907 1.00 25.80 312 CYS B N 1
ATOM 5566 C CA . CYS B 1 335 ? 54.359 -13.614 48.675 1.00 23.25 312 CYS B CA 1
ATOM 5567 C C . CYS B 1 335 ? 54.860 -12.393 47.920 1.00 23.24 312 CYS B C 1
ATOM 5568 O O . CYS B 1 335 ? 55.976 -12.400 47.384 1.00 28.69 312 CYS B O 1
ATOM 5571 N N . TYR B 1 336 ? 54.047 -11.336 47.921 1.00 19.24 313 TYR B N 1
ATOM 5572 C CA . TYR B 1 336 ? 54.384 -10.097 47.221 1.00 21.21 313 TYR B CA 1
ATOM 5573 C C . TYR B 1 336 ? 55.638 -9.482 47.836 1.00 19.84 313 TYR B C 1
ATOM 5574 O O . TYR B 1 336 ? 56.523 -9.013 47.124 1.00 19.22 313 TYR B O 1
ATOM 5583 N N . TRP B 1 337 ? 55.685 -9.475 49.167 1.00 19.96 314 TRP B N 1
ATOM 5584 C CA . TRP B 1 337 ? 56.825 -8.958 49.927 1.00 23.93 314 TRP B CA 1
ATOM 5585 C C . TRP B 1 337 ? 58.139 -9.637 49.543 1.00 27.80 314 TRP B C 1
ATOM 5586 O O . TRP B 1 337 ? 59.160 -8.981 49.363 1.00 23.69 314 TRP B O 1
ATOM 5597 N N . PHE B 1 338 ? 58.092 -10.961 49.428 1.00 24.76 315 PHE B N 1
ATOM 5598 C CA . PHE B 1 338 ? 59.286 -11.758 49.191 1.00 26.65 315 PHE B CA 1
ATOM 5599 C C . PHE B 1 338 ? 59.636 -11.866 47.713 1.00 21.29 315 PHE B C 1
ATOM 5600 O O . PHE B 1 338 ? 60.619 -12.504 47.346 1.00 24.51 315 PHE B O 1
ATOM 5608 N N . THR B 1 339 ? 58.835 -11.245 46.857 1.00 21.77 316 THR B N 1
ATOM 5609 C CA . THR B 1 339 ? 59.190 -11.199 45.450 1.00 20.96 316 THR B CA 1
ATOM 5610 C C . THR B 1 339 ? 59.273 -9.754 44.960 1.00 22.69 316 THR B C 1
ATOM 5611 O O . THR B 1 339 ? 60.366 -9.188 44.895 1.00 20.38 316 THR B O 1
ATOM 5615 N N . VAL B 1 340 ? 58.126 -9.155 44.645 1.00 18.16 317 VAL B N 1
ATOM 5616 C CA . VAL B 1 340 ? 58.089 -7.783 44.118 1.00 21.46 317 VAL B CA 1
ATOM 5617 C C . VAL B 1 340 ? 58.818 -6.780 45.026 1.00 21.86 317 VAL B C 1
ATOM 5618 O O . VAL B 1 340 ? 59.496 -5.865 44.550 1.00 23.99 317 VAL B O 1
ATOM 5622 N N . GLU B 1 341 ? 58.701 -6.957 46.333 1.00 18.91 318 GLU B N 1
ATOM 5623 C CA . GLU B 1 341 ? 59.333 -6.012 47.237 1.00 19.69 318 GLU B CA 1
ATOM 5624 C C . GLU B 1 341 ? 60.791 -6.390 47.565 1.00 25.42 318 GLU B C 1
ATOM 5625 O O . GLU B 1 341 ? 61.671 -5.531 47.513 1.00 25.32 318 GLU B O 1
ATOM 5631 N N . PHE B 1 342 ? 61.055 -7.652 47.922 1.00 24.94 319 PHE B N 1
ATOM 5632 C CA . PHE B 1 342 ? 62.402 -8.017 48.382 1.00 22.36 319 PHE B CA 1
ATOM 5633 C C . PHE B 1 342 ? 62.991 -9.272 47.748 1.00 27.50 319 PHE B C 1
ATOM 5634 O O . PHE B 1 342 ? 63.868 -9.918 48.329 1.00 27.29 319 PHE B O 1
ATOM 5642 N N . GLY B 1 343 ? 62.571 -9.574 46.524 1.00 23.83 320 GLY B N 1
ATOM 5643 C CA . GLY B 1 343 ? 63.063 -10.762 45.849 1.00 23.07 320 GLY B CA 1
ATOM 5644 C C . GLY B 1 343 ? 64.438 -10.644 45.220 1.00 25.37 320 GLY B C 1
ATOM 5645 O O . GLY B 1 343 ? 64.877 -9.557 44.831 1.00 22.49 320 GLY B O 1
ATOM 5646 N N . LEU B 1 344 ? 65.111 -11.788 45.118 1.00 26.09 321 LEU B N 1
ATOM 5647 C CA . LEU B 1 344 ? 66.397 -11.906 44.437 1.00 30.66 321 LEU B CA 1
ATOM 5648 C C . LEU B 1 344 ? 66.245 -12.797 43.213 1.00 30.07 321 LEU B C 1
ATOM 5649 O O . LEU B 1 344 ? 65.392 -13.682 43.176 1.00 31.79 321 LEU B O 1
ATOM 5654 N N . CYS B 1 345 ? 67.085 -12.578 42.214 1.00 25.17 322 CYS B N 1
ATOM 5655 C CA . CYS B 1 345 ? 67.126 -13.471 41.062 1.00 29.51 322 CYS B CA 1
ATOM 5656 C C . CYS B 1 345 ? 68.450 -14.210 41.050 1.00 35.61 322 CYS B C 1
ATOM 5657 O O . CYS B 1 345 ? 69.439 -13.773 41.663 1.00 33.17 322 CYS B O 1
ATOM 5660 N N . LYS B 1 346 ? 68.466 -15.333 40.349 1.00 34.88 323 LYS B N 1
ATOM 5661 C CA . LYS B 1 346 ? 69.686 -16.085 40.174 1.00 39.74 323 LYS B CA 1
ATOM 5662 C C . LYS B 1 346 ? 70.196 -15.827 38.762 1.00 39.28 323 LYS B C 1
ATOM 5663 O O . LYS B 1 346 ? 69.444 -15.937 37.798 1.00 42.45 323 LYS B O 1
ATOM 5669 N N . GLU B 1 347 ? 71.462 -15.455 38.639 1.00 40.09 324 GLU B N 1
ATOM 5670 C CA . GLU B 1 347 ? 72.052 -15.232 37.325 1.00 48.46 324 GLU B CA 1
ATOM 5671 C C . GLU B 1 347 ? 73.373 -15.975 37.231 1.00 51.97 324 GLU B C 1
ATOM 5672 O O . GLU B 1 347 ? 74.426 -15.430 37.554 1.00 59.95 324 GLU B O 1
ATOM 5678 N N . GLY B 1 348 ? 73.306 -17.227 36.792 1.00 49.83 325 GLY B N 1
ATOM 5679 C CA . GLY B 1 348 ? 74.474 -18.091 36.796 1.00 48.93 325 GLY B CA 1
ATOM 5680 C C . GLY B 1 348 ? 74.866 -18.442 38.217 1.00 54.58 325 GLY B C 1
ATOM 5681 O O . GLY B 1 348 ? 74.041 -18.909 39.001 1.00 60.48 325 GLY B O 1
ATOM 5682 N N . ASP B 1 349 ? 76.127 -18.206 38.557 1.00 57.89 326 ASP B N 1
ATOM 5683 C CA . ASP B 1 349 ? 76.635 -18.526 39.888 1.00 59.65 326 ASP B CA 1
ATOM 5684 C C . ASP B 1 349 ? 76.439 -17.352 40.830 1.00 52.24 326 ASP B C 1
ATOM 5685 O O . ASP B 1 349 ? 77.005 -17.308 41.924 1.00 61.51 326 ASP B O 1
ATOM 5690 N N . THR B 1 350 ? 75.637 -16.399 40.387 1.00 47.99 327 THR B N 1
ATOM 5691 C CA . THR B 1 350 ? 75.536 -15.119 41.054 1.00 50.07 327 THR B CA 1
ATOM 5692 C C . THR B 1 350 ? 74.101 -14.868 41.522 1.00 51.72 327 THR B C 1
ATOM 5693 O O . THR B 1 350 ? 73.148 -15.409 40.952 1.00 53.49 327 THR B O 1
ATOM 5697 N N . ILE B 1 351 ? 73.955 -14.071 42.578 1.00 48.19 328 ILE B N 1
ATOM 5698 C CA . ILE B 1 351 ? 72.639 -13.684 43.080 1.00 43.66 328 ILE B CA 1
ATOM 5699 C C . ILE B 1 351 ? 72.489 -12.161 42.968 1.00 37.39 328 ILE B C 1
ATOM 5700 O O . ILE B 1 351 ? 73.379 -11.421 43.374 1.00 40.95 328 ILE B O 1
ATOM 5705 N N . ARG B 1 352 ? 71.380 -11.698 42.388 1.00 35.59 329 ARG B N 1
ATOM 5706 C CA . ARG B 1 352 ? 71.148 -10.255 42.201 1.00 36.08 329 ARG B CA 1
ATOM 5707 C C . ARG B 1 352 ? 69.773 -9.852 42.725 1.00 34.51 329 ARG B C 1
ATOM 5708 O O . ARG B 1 352 ? 68.963 -10.709 43.074 1.00 37.56 329 ARG B O 1
ATOM 5716 N N . ALA B 1 353 ? 69.501 -8.554 42.769 1.00 27.80 330 ALA B N 1
ATOM 5717 C CA . ALA B 1 353 ? 68.265 -8.078 43.375 1.00 27.59 330 ALA B CA 1
ATOM 5718 C C . ALA B 1 353 ? 67.287 -7.572 42.332 1.00 27.01 330 ALA B C 1
ATOM 5719 O O . ALA B 1 353 ? 67.676 -6.852 41.415 1.00 29.19 330 ALA B O 1
ATOM 5721 N N . TYR B 1 354 ? 66.019 -7.964 42.453 1.00 27.23 331 TYR B N 1
ATOM 5722 C CA . TYR B 1 354 ? 64.977 -7.332 41.653 1.00 24.65 331 TYR B CA 1
ATOM 5723 C C . TYR B 1 354 ? 63.902 -6.683 42.538 1.00 26.05 331 TYR B C 1
ATOM 5724 O O . TYR B 1 354 ? 63.125 -5.876 42.069 1.00 25.25 331 TYR B O 1
ATOM 5733 N N . GLY B 1 355 ? 63.869 -7.020 43.819 1.00 25.72 332 GLY B N 1
ATOM 5734 C CA . GLY B 1 355 ? 62.899 -6.425 44.720 1.00 26.56 332 GLY B CA 1
ATOM 5735 C C . GLY B 1 355 ? 63.024 -4.908 44.832 1.00 31.12 332 GLY B C 1
ATOM 5736 O O . GLY B 1 355 ? 64.111 -4.386 45.098 1.00 21.99 332 GLY B O 1
ATOM 5737 N N . ALA B 1 356 ? 61.902 -4.207 44.641 1.00 24.30 333 ALA B N 1
ATOM 5738 C CA . ALA B 1 356 ? 61.869 -2.743 44.694 1.00 22.79 333 ALA B CA 1
ATOM 5739 C C . ALA B 1 356 ? 62.384 -2.165 46.010 1.00 22.71 333 ALA B C 1
ATOM 5740 O O . ALA B 1 356 ? 62.992 -1.104 46.019 1.00 28.44 333 ALA B O 1
ATOM 5742 N N . GLY B 1 357 ? 62.163 -2.878 47.111 1.00 25.01 334 GLY B N 1
ATOM 5743 C CA . GLY B 1 357 ? 62.635 -2.447 48.421 1.00 27.78 334 GLY B CA 1
ATOM 5744 C C . GLY B 1 357 ? 64.136 -2.588 48.591 1.00 30.65 334 GLY B C 1
ATOM 5745 O O . GLY B 1 357 ? 64.727 -1.997 49.496 1.00 35.49 334 GLY B O 1
ATOM 5746 N N . ILE B 1 358 ? 64.760 -3.371 47.718 1.00 30.82 335 ILE B N 1
ATOM 5747 C CA . ILE B 1 358 ? 66.210 -3.519 47.760 1.00 34.09 335 ILE B CA 1
ATOM 5748 C C . ILE B 1 358 ? 66.847 -2.477 46.837 1.00 33.37 335 ILE B C 1
ATOM 5749 O O . ILE B 1 358 ? 67.723 -1.723 47.254 1.00 30.09 335 ILE B O 1
ATOM 5754 N N . LEU B 1 359 ? 66.358 -2.434 45.598 1.00 28.23 336 LEU B N 1
ATOM 5755 C CA . LEU B 1 359 ? 66.871 -1.559 44.547 1.00 31.91 336 LEU B CA 1
ATOM 5756 C C . LEU B 1 359 ? 66.877 -0.085 44.923 1.00 29.21 336 LEU B C 1
ATOM 5757 O O . LEU B 1 359 ? 67.686 0.684 44.411 1.00 34.90 336 LEU B O 1
ATOM 5762 N N . SER B 1 360 ? 65.967 0.305 45.807 1.00 33.24 337 SER B N 1
ATOM 5763 C CA . SER B 1 360 ? 65.842 1.704 46.203 1.00 32.30 337 SER B CA 1
ATOM 5764 C C . SER B 1 360 ? 66.455 1.977 47.578 1.00 39.42 337 SER B C 1
ATOM 5765 O O . SER B 1 360 ? 66.246 3.048 48.162 1.00 37.22 337 SER B O 1
ATOM 5768 N N . SER B 1 361 ? 67.202 1.002 48.097 1.00 35.74 338 SER B N 1
ATOM 5769 C CA . SER B 1 361 ? 67.859 1.142 49.386 1.00 38.29 338 SER B CA 1
ATOM 5770 C C . SER B 1 361 ? 69.329 0.738 49.335 1.00 43.55 338 SER B C 1
ATOM 5771 O O . SER B 1 361 ? 69.649 -0.439 49.156 1.00 44.47 338 SER B O 1
ATOM 5774 N N . THR B 1 362 ? 70.216 1.710 49.518 1.00 40.06 339 THR B N 1
ATOM 5775 C CA . THR B 1 362 ? 71.646 1.426 49.518 1.00 46.54 339 THR B CA 1
ATOM 5776 C C . THR B 1 362 ? 72.016 0.413 50.595 1.00 41.98 339 THR B C 1
ATOM 5777 O O . THR B 1 362 ? 72.780 -0.515 50.338 1.00 44.70 339 THR B O 1
ATOM 5781 N N . GLY B 1 363 ? 71.458 0.581 51.790 1.00 39.69 340 GLY B N 1
ATOM 5782 C CA . GLY B 1 363 ? 71.725 -0.336 52.886 1.00 40.79 340 GLY B CA 1
ATOM 5783 C C . GLY B 1 363 ? 71.266 -1.757 52.587 1.00 43.11 340 GLY B C 1
ATOM 5784 O O . GLY B 1 363 ? 71.936 -2.729 52.936 1.00 37.55 340 GLY B O 1
ATOM 5785 N N . GLU B 1 364 ? 70.119 -1.886 51.933 1.00 38.64 341 GLU B N 1
ATOM 5786 C CA . GLU B 1 364 ? 69.588 -3.209 51.638 1.00 35.78 341 GLU B CA 1
ATOM 5787 C C . GLU B 1 364 ? 70.415 -3.911 50.567 1.00 35.57 341 GLU B C 1
ATOM 5788 O O . GLU B 1 364 ? 70.711 -5.106 50.674 1.00 41.69 341 GLU B O 1
ATOM 5794 N N . MET B 1 365 ? 70.774 -3.159 49.531 1.00 36.95 342 MET B N 1
ATOM 5795 C CA . MET B 1 365 ? 71.609 -3.675 48.461 1.00 36.95 342 MET B CA 1
ATOM 5796 C C . MET B 1 365 ? 72.976 -4.081 48.976 1.00 42.46 342 MET B C 1
ATOM 5797 O O . MET B 1 365 ? 73.579 -5.020 48.463 1.00 46.02 342 MET B O 1
ATOM 5802 N N . GLU B 1 366 ? 73.461 -3.369 49.989 1.00 45.96 343 GLU B N 1
ATOM 5803 C CA . GLU B 1 366 ? 74.753 -3.683 50.583 1.00 47.23 343 GLU B CA 1
ATOM 5804 C C . GLU B 1 366 ? 74.595 -4.672 51.715 1.00 53.98 343 GLU B C 1
ATOM 5805 O O . GLU B 1 366 ? 75.471 -4.784 52.567 1.00 61.01 343 GLU B O 1
ATOM 5811 N N . HIS B 1 367 ? 73.474 -5.381 51.741 1.00 50.01 344 HIS B N 1
ATOM 5812 C CA . HIS B 1 367 ? 73.250 -6.358 52.797 1.00 46.22 344 HIS B CA 1
ATOM 5813 C C . HIS B 1 367 ? 72.985 -7.763 52.261 1.00 44.25 344 HIS B C 1
ATOM 5814 O O . HIS B 1 367 ? 73.459 -8.740 52.845 1.00 43.90 344 HIS B O 1
ATOM 5821 N N . PHE B 1 368 ? 72.237 -7.871 51.159 1.00 39.44 345 PHE B N 1
ATOM 5822 C CA . PHE B 1 368 ? 71.677 -9.167 50.783 1.00 38.27 345 PHE B CA 1
ATOM 5823 C C . PHE B 1 368 ? 72.758 -10.137 50.344 1.00 41.31 345 PHE B C 1
ATOM 5824 O O . PHE B 1 368 ? 72.576 -11.349 50.435 1.00 46.97 345 PHE B O 1
ATOM 5832 N N . LEU B 1 369 ? 73.889 -9.609 49.895 1.00 39.62 346 LEU B N 1
ATOM 5833 C CA . LEU B 1 369 ? 74.989 -10.459 49.455 1.00 47.31 346 LEU B CA 1
ATOM 5834 C C . LEU B 1 369 ? 75.824 -11.026 50.599 1.00 53.55 346 LEU B C 1
ATOM 5835 O O . LEU B 1 369 ? 76.682 -11.876 50.365 1.00 57.40 346 LEU B O 1
ATOM 5840 N N . THR B 1 370 ? 75.606 -10.559 51.825 1.00 53.50 347 THR B N 1
ATOM 5841 C CA . THR B 1 370 ? 76.407 -11.060 52.945 1.00 56.53 347 THR B CA 1
ATOM 5842 C C . THR B 1 370 ? 75.921 -12.452 53.350 1.00 55.18 347 THR B C 1
ATOM 5843 O O . THR B 1 370 ? 74.782 -12.829 53.061 1.00 46.66 347 THR B O 1
ATOM 5847 N N . ASP B 1 371 ? 76.784 -13.221 54.004 1.00 53.62 348 ASP B N 1
ATOM 5848 C CA . ASP B 1 371 ? 76.461 -14.611 54.301 1.00 57.93 348 ASP B CA 1
ATOM 5849 C C . ASP B 1 371 ? 75.503 -14.743 55.487 1.00 57.51 348 ASP B C 1
ATOM 5850 O O . ASP B 1 371 ? 74.874 -15.784 55.678 1.00 60.08 348 ASP B O 1
ATOM 5855 N N . LYS B 1 372 ? 75.386 -13.691 56.284 1.00 54.65 349 LYS B N 1
ATOM 5856 C CA . LYS B 1 372 ? 74.475 -13.742 57.414 1.00 57.91 349 LYS B CA 1
ATOM 5857 C C . LYS B 1 372 ? 73.027 -13.700 56.932 1.00 56.46 349 LYS B C 1
ATOM 5858 O O . LYS B 1 372 ? 72.134 -14.201 57.609 1.00 62.98 349 LYS B O 1
ATOM 5864 N N . ALA B 1 373 ? 72.797 -13.122 55.755 1.00 53.49 350 ALA B N 1
ATOM 5865 C CA . ALA B 1 373 ? 71.463 -13.135 55.153 1.00 48.38 350 ALA B CA 1
ATOM 5866 C C . ALA B 1 373 ? 71.191 -14.461 54.434 1.00 47.40 350 ALA B C 1
ATOM 5867 O O . ALA B 1 373 ? 71.866 -14.813 53.464 1.00 45.56 350 ALA B O 1
ATOM 5869 N N . LYS B 1 374 ? 70.195 -15.189 54.918 1.00 46.98 351 LYS B N 1
ATOM 5870 C CA . LYS B 1 374 ? 69.849 -16.491 54.366 1.00 47.71 351 LYS B CA 1
ATOM 5871 C C . LYS B 1 374 ? 69.178 -16.339 52.999 1.00 44.24 351 LYS B C 1
ATOM 5872 O O . LYS B 1 374 ? 68.412 -15.396 52.781 1.00 33.76 351 LYS B O 1
ATOM 5878 N N . LYS B 1 375 ? 69.480 -17.259 52.087 1.00 35.66 352 LYS B N 1
ATOM 5879 C CA . LYS B 1 375 ? 68.817 -17.315 50.787 1.00 40.64 352 LYS B CA 1
ATOM 5880 C C . LYS B 1 375 ? 68.143 -18.657 50.601 1.00 40.55 352 LYS B C 1
ATOM 5881 O O . LYS B 1 375 ? 68.672 -19.681 51.016 1.00 47.10 352 LYS B O 1
ATOM 5887 N N . LEU B 1 376 ? 66.984 -18.645 49.959 1.00 37.72 353 LEU B N 1
ATOM 5888 C CA . LEU B 1 376 ? 66.220 -19.858 49.692 1.00 35.75 353 LEU B CA 1
ATOM 5889 C C . LEU B 1 376 ? 65.604 -19.752 48.315 1.00 35.43 353 LEU B C 1
ATOM 5890 O O . LEU B 1 376 ? 65.305 -18.646 47.858 1.00 41.81 353 LEU B O 1
ATOM 5895 N N . PRO B 1 377 ? 65.407 -20.892 47.639 1.00 35.18 354 PRO B N 1
ATOM 5896 C CA . PRO B 1 377 ? 64.676 -20.864 46.363 1.00 32.48 354 PRO B CA 1
ATOM 5897 C C . PRO B 1 377 ? 63.249 -20.386 46.575 1.00 31.69 354 PRO B C 1
ATOM 5898 O O . PRO B 1 377 ? 62.643 -20.778 47.563 1.00 31.39 354 PRO B O 1
ATOM 5902 N N . PHE B 1 378 ? 62.714 -19.548 45.693 1.00 32.33 355 PHE B N 1
ATOM 5903 C CA . PHE B 1 378 ? 61.341 -19.121 45.887 1.00 31.74 355 PHE B CA 1
ATOM 5904 C C . PHE B 1 378 ? 60.382 -20.271 45.706 1.00 35.53 355 PHE B C 1
ATOM 5905 O O . PHE B 1 378 ? 60.483 -21.041 44.761 1.00 33.02 355 PHE B O 1
ATOM 5913 N N . ASN B 1 379 ? 59.438 -20.337 46.632 1.00 37.58 356 ASN B N 1
ATOM 5914 C CA . ASN B 1 379 ? 58.367 -21.305 46.659 1.00 36.80 356 ASN B CA 1
ATOM 5915 C C . ASN B 1 379 ? 57.275 -20.621 47.457 1.00 30.56 356 ASN B C 1
ATOM 5916 O O . ASN B 1 379 ? 57.471 -20.315 48.620 1.00 35.34 356 ASN B O 1
ATOM 5921 N N . PRO B 1 380 ? 56.129 -20.352 46.830 1.00 30.13 357 PRO B N 1
ATOM 5922 C CA . PRO B 1 380 ? 55.107 -19.569 47.526 1.00 24.16 357 PRO B CA 1
ATOM 5923 C C . PRO B 1 380 ? 54.545 -20.296 48.750 1.00 32.37 357 PRO B C 1
ATOM 5924 O O . PRO B 1 380 ? 54.117 -19.622 49.676 1.00 30.86 357 PRO B O 1
ATOM 5928 N N . PHE B 1 381 ? 54.578 -21.633 48.779 1.00 29.90 358 PHE B N 1
ATOM 5929 C CA . PHE B 1 381 ? 54.093 -22.372 49.934 1.00 32.51 358 PHE B CA 1
ATOM 5930 C C . PHE B 1 381 ? 55.012 -22.165 51.134 1.00 38.84 358 PHE B C 1
ATOM 5931 O O . PHE B 1 381 ? 54.555 -22.169 52.266 1.00 38.84 358 PHE B O 1
ATOM 5939 N N . ASP B 1 382 ? 56.303 -21.971 50.880 1.00 39.27 359 ASP B N 1
ATOM 5940 C CA . ASP B 1 382 ? 57.254 -21.669 51.956 1.00 38.40 359 ASP B CA 1
ATOM 5941 C C . ASP B 1 382 ? 57.229 -20.196 52.352 1.00 33.00 359 ASP B C 1
ATOM 5942 O O . ASP B 1 382 ? 57.288 -19.853 53.528 1.00 34.72 359 ASP B O 1
ATOM 5947 N N . ALA B 1 383 ? 57.152 -19.328 51.355 1.00 27.11 360 ALA B N 1
ATOM 5948 C CA . ALA B 1 383 ? 57.252 -17.899 51.599 1.00 33.34 360 ALA B CA 1
ATOM 5949 C C . ALA B 1 383 ? 55.985 -17.330 52.234 1.00 30.74 360 ALA B C 1
ATOM 5950 O O . ALA B 1 383 ? 56.078 -16.498 53.133 1.00 30.89 360 ALA B O 1
ATOM 5952 N N . CYS B 1 384 ? 54.816 -17.813 51.790 1.00 31.94 361 CYS B N 1
ATOM 5953 C CA . CYS B 1 384 ? 53.515 -17.204 52.116 1.00 31.14 361 CYS B CA 1
ATOM 5954 C C . CYS B 1 384 ? 53.270 -17.064 53.613 1.00 28.27 361 CYS B C 1
ATOM 5955 O O . CYS B 1 384 ? 52.516 -16.189 54.042 1.00 36.85 361 CYS B O 1
ATOM 5958 N N . ASN B 1 385 ? 53.917 -17.926 54.390 1.00 26.62 362 ASN B N 1
ATOM 5959 C CA . ASN B 1 385 ? 53.754 -18.005 55.840 1.00 37.21 362 ASN B CA 1
ATOM 5960 C C . ASN B 1 385 ? 54.959 -17.481 56.630 1.00 35.90 362 ASN B C 1
ATOM 5961 O O . ASN B 1 385 ? 54.984 -17.563 57.860 1.00 31.48 362 ASN B O 1
ATOM 5966 N N . THR B 1 386 ? 55.968 -16.983 55.929 1.00 29.61 363 THR B N 1
ATOM 5967 C CA . THR B 1 386 ? 57.193 -16.541 56.590 1.00 35.80 363 THR B CA 1
ATOM 5968 C C . THR B 1 386 ? 57.020 -15.131 57.150 1.00 35.71 363 THR B C 1
ATOM 5969 O O . THR B 1 386 ? 56.536 -14.242 56.458 1.00 31.30 363 THR B O 1
ATOM 5973 N N . GLU B 1 387 ? 57.411 -14.938 58.405 1.00 34.27 364 GLU B N 1
ATOM 5974 C CA . GLU B 1 387 ? 57.377 -13.616 59.020 1.00 37.18 364 GLU B CA 1
ATOM 5975 C C . GLU B 1 387 ? 58.489 -12.763 58.470 1.00 36.21 364 GLU B C 1
ATOM 5976 O O . GLU B 1 387 ? 59.514 -13.289 58.031 1.00 39.62 364 GLU B O 1
ATOM 5982 N N . TYR B 1 388 ? 58.304 -11.448 58.505 1.00 33.40 365 TYR B N 1
ATOM 5983 C CA . TYR B 1 388 ? 59.351 -10.549 58.033 1.00 29.68 365 TYR B CA 1
ATOM 5984 C C . TYR B 1 388 ? 59.341 -9.221 58.762 1.00 41.17 365 TYR B C 1
ATOM 5985 O O . TYR B 1 388 ? 58.288 -8.766 59.203 1.00 39.95 365 TYR B O 1
ATOM 5994 N N . PRO B 1 389 ? 60.528 -8.606 58.905 1.00 40.99 366 PRO B N 1
ATOM 5995 C CA . PRO B 1 389 ? 60.675 -7.283 59.521 1.00 36.84 366 PRO B CA 1
ATOM 5996 C C . PRO B 1 389 ? 60.391 -6.172 58.525 1.00 37.09 366 PRO B C 1
ATOM 5997 O O . PRO B 1 389 ? 60.688 -6.344 57.346 1.00 40.57 366 PRO B O 1
ATOM 6001 N N . ILE B 1 390 ? 59.820 -5.054 58.969 1.00 42.31 367 ILE B N 1
ATOM 6002 C CA . ILE B 1 390 ? 59.611 -3.916 58.062 1.00 36.91 367 ILE B CA 1
ATOM 6003 C C . ILE B 1 390 ? 60.542 -2.740 58.385 1.00 40.26 367 ILE B C 1
ATOM 6004 O O . ILE B 1 390 ? 60.696 -1.824 57.580 1.00 48.24 367 ILE B O 1
ATOM 6009 N N . THR B 1 391 ? 61.179 -2.779 59.548 1.00 40.33 368 THR B N 1
ATOM 6010 C CA . THR B 1 391 ? 62.010 -1.665 59.985 1.00 52.98 368 THR B CA 1
ATOM 6011 C C . THR B 1 391 ? 63.505 -1.996 59.971 1.00 55.07 368 THR B C 1
ATOM 6012 O O . THR B 1 391 ? 64.335 -1.112 60.171 1.00 61.09 368 THR B O 1
ATOM 6016 N N . THR B 1 392 ? 63.848 -3.260 59.738 1.00 47.99 369 THR B N 1
ATOM 6017 C CA . THR B 1 392 ? 65.253 -3.645 59.587 1.00 44.81 369 THR B CA 1
ATOM 6018 C C . THR B 1 392 ? 65.501 -4.325 58.248 1.00 40.65 369 THR B C 1
ATOM 6019 O O . THR B 1 392 ? 64.562 -4.618 57.506 1.00 35.52 369 THR B O 1
ATOM 6023 N N . PHE B 1 393 ? 66.771 -4.583 57.946 1.00 37.95 370 PHE B N 1
ATOM 6024 C CA . PHE B 1 393 ? 67.129 -5.392 56.778 1.00 39.92 370 PHE B CA 1
ATOM 6025 C C . PHE B 1 393 ? 66.499 -6.779 56.888 1.00 38.34 370 PHE B C 1
ATOM 6026 O O . PHE B 1 393 ? 66.220 -7.257 57.995 1.00 37.58 370 PHE B O 1
ATOM 6034 N N . GLN B 1 394 ? 66.295 -7.432 55.750 1.00 33.75 371 GLN B N 1
ATOM 6035 C CA . GLN B 1 394 ? 65.747 -8.786 55.760 1.00 35.84 371 GLN B CA 1
ATOM 6036 C C . GLN B 1 394 ? 66.814 -9.803 56.161 1.00 40.58 371 GLN B C 1
ATOM 6037 O O . GLN B 1 394 ? 67.931 -9.764 55.650 1.00 42.58 371 GLN B O 1
ATOM 6043 N N . PRO B 1 395 ? 66.468 -10.723 57.073 1.00 38.79 372 PRO B N 1
ATOM 6044 C CA . PRO B 1 395 ? 67.356 -11.832 57.455 1.00 36.66 372 PRO B CA 1
ATOM 6045 C C . PRO B 1 395 ? 67.274 -12.983 56.447 1.00 39.81 372 PRO B C 1
ATOM 6046 O O . PRO B 1 395 ? 68.102 -13.894 56.451 1.00 37.74 372 PRO B O 1
ATOM 6050 N N . LEU B 1 396 ? 66.267 -12.919 55.581 1.00 39.20 373 LEU B N 1
ATOM 6051 C CA . LEU B 1 396 ? 65.952 -14.009 54.679 1.00 40.08 373 LEU B CA 1
ATOM 6052 C C . LEU B 1 396 ? 65.409 -13.467 53.368 1.00 33.80 373 LEU B C 1
ATOM 6053 O O . LEU B 1 396 ? 64.509 -12.633 53.381 1.00 31.36 373 LEU B O 1
ATOM 6058 N N . TYR B 1 397 ? 65.969 -13.938 52.253 1.00 33.14 374 TYR B N 1
ATOM 6059 C CA . TYR B 1 397 ? 65.485 -13.622 50.909 1.00 35.31 374 TYR B CA 1
ATOM 6060 C C . TYR B 1 397 ? 65.122 -14.893 50.152 1.00 39.69 374 TYR B C 1
ATOM 6061 O O . TYR B 1 397 ? 65.749 -15.929 50.338 1.00 29.51 374 TYR B O 1
ATOM 6070 N N . TYR B 1 398 ? 64.126 -14.802 49.277 1.00 31.76 375 TYR B N 1
ATOM 6071 C CA . TYR B 1 398 ? 63.781 -15.909 48.390 1.00 28.51 375 TYR B CA 1
ATOM 6072 C C . TYR B 1 398 ? 64.281 -15.616 46.984 1.00 30.31 375 TYR B C 1
ATOM 6073 O O . TYR B 1 398 ? 64.145 -14.491 46.494 1.00 26.68 375 TYR B O 1
ATOM 6082 N N . VAL B 1 399 ? 64.850 -16.632 46.342 1.00 32.42 376 VAL B N 1
ATOM 6083 C CA . VAL B 1 399 ? 65.469 -16.483 45.030 1.00 29.45 376 VAL B CA 1
ATOM 6084 C C . VAL B 1 399 ? 64.598 -17.055 43.905 1.00 31.20 376 VAL B C 1
ATOM 6085 O O . VAL B 1 399 ? 64.380 -18.268 43.828 1.00 31.41 376 VAL B O 1
ATOM 6089 N N . ALA B 1 400 ? 64.104 -16.184 43.035 1.00 33.22 377 ALA B N 1
ATOM 6090 C CA . ALA B 1 400 ? 63.333 -16.632 41.877 1.00 33.98 377 ALA B CA 1
ATOM 6091 C C . ALA B 1 400 ? 64.246 -17.015 40.716 1.00 44.58 377 ALA B C 1
ATOM 6092 O O . ALA B 1 400 ? 65.211 -16.314 40.393 1.00 43.46 377 ALA B O 1
ATOM 6094 N N . GLU B 1 401 ? 63.914 -18.139 40.098 1.00 46.62 378 GLU B N 1
ATOM 6095 C CA . GLU B 1 401 ? 64.640 -18.665 38.962 1.00 58.60 378 GLU B CA 1
ATOM 6096 C C . GLU B 1 401 ? 64.389 -17.817 37.715 1.00 54.99 378 GLU B C 1
ATOM 6097 O O . GLU B 1 401 ? 65.313 -17.476 36.978 1.00 57.49 378 GLU B O 1
ATOM 6103 N N . SER B 1 402 ? 63.123 -17.489 37.498 1.00 43.69 379 SER B N 1
ATOM 6104 C CA . SER B 1 402 ? 62.692 -16.737 36.335 1.00 37.91 379 SER B CA 1
ATOM 6105 C C . SER B 1 402 ? 61.284 -16.215 36.600 1.00 35.09 379 SER B C 1
ATOM 6106 O O . SER B 1 402 ? 60.535 -16.793 37.395 1.00 32.59 379 SER B O 1
ATOM 6109 N N . PHE B 1 403 ? 60.909 -15.124 35.951 1.00 23.87 380 PHE B N 1
ATOM 6110 C CA . PHE B 1 403 ? 59.611 -14.562 36.260 1.00 25.04 380 PHE B CA 1
ATOM 6111 C C . PHE B 1 403 ? 58.463 -15.409 35.714 1.00 28.27 380 PHE B C 1
ATOM 6112 O O . PHE B 1 403 ? 57.434 -15.517 36.374 1.00 28.93 380 PHE B O 1
ATOM 6120 N N . GLN B 1 404 ? 58.630 -16.042 34.557 1.00 29.43 381 GLN B N 1
ATOM 6121 C CA . GLN B 1 404 ? 57.559 -16.904 34.079 1.00 30.65 381 GLN B CA 1
ATOM 6122 C C . GLN B 1 404 ? 57.333 -18.075 35.036 1.00 28.86 381 GLN B C 1
ATOM 6123 O O . GLN B 1 404 ? 56.197 -18.505 35.232 1.00 30.94 381 GLN B O 1
ATOM 6129 N N . LYS B 1 405 ? 58.405 -18.593 35.632 1.00 27.20 382 LYS B N 1
ATOM 6130 C CA . LYS B 1 405 ? 58.247 -19.657 36.619 1.00 29.06 382 LYS B CA 1
ATOM 6131 C C . LYS B 1 405 ? 57.537 -19.148 37.866 1.00 32.29 382 LYS B C 1
ATOM 6132 O O . LYS B 1 405 ? 56.658 -19.814 38.404 1.00 35.13 382 LYS B O 1
ATOM 6138 N N . ALA B 1 406 ? 57.932 -17.974 38.341 1.00 26.25 383 ALA B N 1
ATOM 6139 C CA . ALA B 1 406 ? 57.247 -17.379 39.482 1.00 30.71 383 ALA B CA 1
ATOM 6140 C C . ALA B 1 406 ? 55.760 -17.188 39.184 1.00 21.03 383 ALA B C 1
ATOM 6141 O O . ALA B 1 406 ? 54.919 -17.414 40.045 1.00 30.37 383 ALA B O 1
ATOM 6143 N N . LYS B 1 407 ? 55.443 -16.749 37.967 1.00 26.86 384 LYS B N 1
ATOM 6144 C CA . LYS B 1 407 ? 54.053 -16.580 37.555 1.00 27.02 384 LYS B CA 1
ATOM 6145 C C . LYS B 1 407 ? 53.289 -17.899 37.661 1.00 29.38 384 LYS B C 1
ATOM 6146 O O . LYS B 1 407 ? 52.202 -17.957 38.240 1.00 27.51 384 LYS B O 1
ATOM 6152 N N . GLU B 1 408 ? 53.866 -18.948 37.083 1.00 25.67 385 GLU B N 1
ATOM 6153 C CA . GLU B 1 408 ? 53.266 -20.283 37.116 1.00 32.63 385 GLU B CA 1
ATOM 6154 C C . GLU B 1 408 ? 53.124 -20.796 38.548 1.00 32.29 385 GLU B C 1
ATOM 6155 O O . GLU B 1 408 ? 52.112 -21.414 38.896 1.00 28.21 385 GLU B O 1
ATOM 6161 N N . GLN B 1 409 ? 54.128 -20.534 39.380 1.00 30.03 386 GLN B N 1
ATOM 6162 C CA . GLN B 1 409 ? 54.073 -20.975 40.773 1.00 34.55 386 GLN B CA 1
ATOM 6163 C C . GLN B 1 409 ? 52.917 -20.289 41.498 1.00 30.51 386 GLN B C 1
ATOM 6164 O O . GLN B 1 409 ? 52.166 -20.932 42.234 1.00 30.39 386 GLN B O 1
ATOM 6170 N N . MET B 1 410 ? 52.787 -18.981 41.307 1.00 26.65 387 MET B N 1
ATOM 6171 C CA . MET B 1 410 ? 51.714 -18.243 41.958 1.00 24.06 387 MET B CA 1
ATOM 6172 C C . MET B 1 410 ? 50.345 -18.752 41.496 1.00 30.52 387 MET B C 1
ATOM 6173 O O . MET B 1 410 ? 49.435 -18.925 42.308 1.00 28.38 387 MET B O 1
ATOM 6178 N N . ARG B 1 411 ? 50.206 -19.000 40.194 1.00 25.76 388 ARG B N 1
ATOM 6179 C CA . ARG B 1 411 ? 48.927 -19.449 39.644 1.00 29.96 388 ARG B CA 1
ATOM 6180 C C . ARG B 1 411 ? 48.534 -20.811 40.221 1.00 30.26 388 ARG B C 1
ATOM 6181 O O . ARG B 1 411 ? 47.372 -21.047 40.560 1.00 30.09 388 ARG B O 1
ATOM 6189 N N . GLN B 1 412 ? 49.517 -21.692 40.355 1.00 31.06 389 GLN B N 1
ATOM 6190 C CA . GLN B 1 412 ? 49.291 -22.996 40.944 1.00 33.26 389 GLN B CA 1
ATOM 6191 C C . GLN B 1 412 ? 48.951 -22.850 42.421 1.00 35.55 389 GLN B C 1
ATOM 6192 O O . GLN B 1 412 ? 48.102 -23.576 42.947 1.00 31.90 389 GLN B O 1
ATOM 6198 N N . PHE B 1 413 ? 49.633 -21.918 43.082 1.00 35.38 390 PHE B N 1
ATOM 6199 C CA . PHE B 1 413 ? 49.419 -21.620 44.501 1.00 37.22 390 PHE B CA 1
ATOM 6200 C C . PHE B 1 413 ? 47.994 -21.140 44.744 1.00 31.69 390 PHE B C 1
ATOM 6201 O O . PHE B 1 413 ? 47.344 -21.513 45.722 1.00 26.59 390 PHE B O 1
ATOM 6209 N N . ALA B 1 414 ? 47.519 -20.305 43.839 1.00 24.95 391 ALA B N 1
ATOM 6210 C CA . ALA B 1 414 ? 46.232 -19.652 44.000 1.00 28.01 391 ALA B CA 1
ATOM 6211 C C . ALA B 1 414 ? 45.081 -20.535 43.521 1.00 33.63 391 ALA B C 1
ATOM 6212 O O . ALA B 1 414 ? 43.915 -20.252 43.787 1.00 32.61 391 ALA B O 1
ATOM 6214 N N . ASP B 1 415 ? 45.413 -21.605 42.811 1.00 33.91 392 ASP B N 1
ATOM 6215 C CA . ASP B 1 415 ? 44.403 -22.374 42.107 1.00 34.62 392 ASP B CA 1
ATOM 6216 C C . ASP B 1 415 ? 43.329 -22.910 43.059 1.00 39.53 392 ASP B C 1
ATOM 6217 O O . ASP B 1 415 ? 42.170 -23.036 42.687 1.00 38.66 392 ASP B O 1
ATOM 6222 N N . SER B 1 416 ? 43.703 -23.203 44.298 1.00 34.76 393 SER B N 1
ATOM 6223 C CA . SER B 1 416 ? 42.718 -23.736 45.235 1.00 41.00 393 SER B CA 1
ATOM 6224 C C . SER B 1 416 ? 42.077 -22.674 46.134 1.00 36.94 393 SER B C 1
ATOM 6225 O O . SER B 1 416 ? 41.256 -23.019 46.968 1.00 37.41 393 SER B O 1
ATOM 6228 N N . PHE B 1 417 ? 42.457 -21.402 45.975 1.00 29.85 394 PHE B N 1
ATOM 6229 C CA . PHE B 1 417 ? 41.751 -20.302 46.639 1.00 29.89 394 PHE B CA 1
ATOM 6230 C C . PHE B 1 417 ? 40.236 -20.466 46.473 1.00 31.81 394 PHE B C 1
ATOM 6231 O O . PHE B 1 417 ? 39.750 -20.584 45.356 1.00 35.11 394 PHE B O 1
ATOM 6239 N N . LYS B 1 418 ? 39.494 -20.495 47.573 1.00 35.34 395 LYS B N 1
ATOM 6240 C CA . LYS B 1 418 ? 38.037 -20.534 47.476 1.00 35.71 395 LYS B CA 1
ATOM 6241 C C . LYS B 1 418 ? 37.498 -19.203 46.943 1.00 36.45 395 LYS B C 1
ATOM 6242 O O . LYS B 1 418 ? 37.782 -18.138 47.494 1.00 38.93 395 LYS B O 1
ATOM 6248 N N . LYS B 1 419 ? 36.743 -19.280 45.852 1.00 31.63 396 LYS B N 1
ATOM 6249 C CA . LYS B 1 419 ? 36.059 -18.133 45.260 1.00 34.87 396 LYS B CA 1
ATOM 6250 C C . LYS B 1 419 ? 34.775 -18.620 44.592 1.00 36.88 396 LYS B C 1
ATOM 6251 O O . LYS B 1 419 ? 34.739 -19.733 44.068 1.00 40.06 396 LYS B O 1
ATOM 6257 N N . PRO B 1 420 ? 33.715 -17.794 44.600 1.00 38.82 397 PRO B N 1
ATOM 6258 C CA . PRO B 1 420 ? 32.468 -18.202 43.933 1.00 40.37 397 PRO B CA 1
ATOM 6259 C C . PRO B 1 420 ? 32.591 -18.234 42.404 1.00 43.60 397 PRO B C 1
ATOM 6260 O O . PRO B 1 420 ? 31.866 -18.989 41.758 1.00 49.51 397 PRO B O 1
ATOM 6264 N N . PHE B 1 421 ? 33.494 -17.430 41.845 1.00 38.72 398 PHE B N 1
ATOM 6265 C CA . PHE B 1 421 ? 33.693 -17.360 40.399 1.00 43.80 398 PHE B CA 1
ATOM 6266 C C . PHE B 1 421 ? 35.126 -17.691 39.991 1.00 47.02 398 PHE B C 1
ATOM 6267 O O . PHE B 1 421 ? 36.061 -17.489 40.764 1.00 42.49 398 PHE B O 1
ATOM 6275 N N . SER B 1 422 ? 35.295 -18.167 38.761 1.00 51.48 399 SER B N 1
ATOM 6276 C CA . SER B 1 422 ? 36.622 -18.240 38.165 1.00 57.04 399 SER B CA 1
ATOM 6277 C C . SER B 1 422 ? 36.970 -16.887 37.551 1.00 50.92 399 SER B C 1
ATOM 6278 O O . SER B 1 422 ? 36.179 -16.311 36.803 1.00 52.23 399 SER B O 1
ATOM 6281 N N . ILE B 1 423 ? 38.150 -16.386 37.888 1.00 43.65 400 ILE B N 1
ATOM 6282 C CA . ILE B 1 423 ? 38.608 -15.082 37.445 1.00 41.13 400 ILE B CA 1
ATOM 6283 C C . ILE B 1 423 ? 39.638 -15.237 36.340 1.00 46.38 400 ILE B C 1
ATOM 6284 O O . ILE B 1 423 ? 40.578 -16.014 36.465 1.00 46.71 400 ILE B O 1
ATOM 6289 N N . ARG B 1 424 ? 39.461 -14.491 35.258 1.00 39.40 401 ARG B N 1
ATOM 6290 C CA . ARG B 1 424 ? 40.371 -14.564 34.124 1.00 40.46 401 ARG B CA 1
ATOM 6291 C C . ARG B 1 424 ? 40.596 -13.156 33.564 1.00 35.60 401 ARG B C 1
ATOM 6292 O O . ARG B 1 424 ? 39.746 -12.277 33.717 1.00 38.63 401 ARG B O 1
ATOM 6300 N N . TYR B 1 425 ? 41.739 -12.922 32.936 1.00 33.97 402 TYR B N 1
ATOM 6301 C CA . TYR B 1 425 ? 41.958 -11.637 32.284 1.00 37.20 402 TYR B CA 1
ATOM 6302 C C . TYR B 1 425 ? 41.925 -11.778 30.764 1.00 37.85 402 TYR B C 1
ATOM 6303 O O . TYR B 1 425 ? 42.504 -12.704 30.192 1.00 35.00 402 TYR B O 1
ATOM 6312 N N . ASN B 1 426 ? 41.218 -10.854 30.126 1.00 35.90 403 ASN B N 1
ATOM 6313 C CA . ASN B 1 426 ? 41.116 -10.799 28.677 1.00 28.22 403 ASN B CA 1
ATOM 6314 C C . ASN B 1 426 ? 41.920 -9.588 28.200 1.00 31.44 403 ASN B C 1
ATOM 6315 O O . ASN B 1 426 ? 41.588 -8.458 28.526 1.00 30.86 403 ASN B O 1
ATOM 6320 N N . PRO B 1 427 ? 43.003 -9.824 27.445 1.00 32.60 404 PRO B N 1
ATOM 6321 C CA . PRO B 1 427 ? 43.840 -8.690 27.039 1.00 30.20 404 PRO B CA 1
ATOM 6322 C C . PRO B 1 427 ? 43.185 -7.811 25.946 1.00 32.38 404 PRO B C 1
ATOM 6323 O O . PRO B 1 427 ? 43.506 -6.634 25.845 1.00 36.22 404 PRO B O 1
ATOM 6327 N N . TYR B 1 428 ? 42.262 -8.363 25.168 1.00 32.20 405 TYR B N 1
ATOM 6328 C CA . TYR B 1 428 ? 41.625 -7.568 24.117 1.00 35.15 405 TYR B CA 1
ATOM 6329 C C . TYR B 1 428 ? 40.607 -6.583 24.676 1.00 33.18 405 TYR B C 1
ATOM 6330 O O . TYR B 1 428 ? 40.527 -5.449 24.225 1.00 33.58 405 TYR B O 1
ATOM 6339 N N . THR B 1 429 ? 39.859 -7.015 25.684 1.00 33.60 406 THR B N 1
ATOM 6340 C CA . THR B 1 429 ? 38.850 -6.177 26.316 1.00 31.11 406 THR B CA 1
ATOM 6341 C C . THR B 1 429 ? 39.412 -5.429 27.496 1.00 40.82 406 THR B C 1
ATOM 6342 O O . THR B 1 429 ? 38.724 -4.595 28.087 1.00 45.38 406 THR B O 1
ATOM 6346 N N . GLN B 1 430 ? 40.652 -5.761 27.852 1.00 47.00 407 GLN B N 1
ATOM 6347 C CA . GLN B 1 430 ? 41.353 -5.146 28.976 1.00 49.21 407 GLN B CA 1
ATOM 6348 C C . GLN B 1 430 ? 40.553 -5.254 30.252 1.00 41.97 407 GLN B C 1
ATOM 6349 O O . GLN B 1 430 ? 40.570 -4.350 31.084 1.00 51.42 407 GLN B O 1
ATOM 6355 N N . SER B 1 431 ? 39.863 -6.369 30.420 1.00 37.46 408 SER B N 1
ATOM 6356 C CA . SER B 1 431 ? 38.981 -6.507 31.560 1.00 42.57 408 SER B CA 1
ATOM 6357 C C . SER B 1 431 ? 39.022 -7.896 32.200 1.00 40.80 408 SER B C 1
ATOM 6358 O O . SER B 1 431 ? 39.555 -8.853 31.635 1.00 35.20 408 SER B O 1
ATOM 6361 N N . ILE B 1 432 ? 38.437 -7.979 33.387 1.00 35.73 409 ILE B N 1
ATOM 6362 C CA . ILE B 1 432 ? 38.281 -9.232 34.116 1.00 40.14 409 ILE B CA 1
ATOM 6363 C C . ILE B 1 432 ? 37.104 -10.021 33.563 1.00 42.80 409 ILE B C 1
ATOM 6364 O O . ILE B 1 432 ? 35.997 -9.499 33.490 1.00 37.63 409 ILE B O 1
ATOM 6369 N N . GLU B 1 433 ? 37.330 -11.279 33.204 1.00 38.47 410 GLU B N 1
ATOM 6370 C CA . GLU B 1 433 ? 36.220 -12.162 32.871 1.00 38.27 410 GLU B CA 1
ATOM 6371 C C . GLU B 1 433 ? 35.869 -13.042 34.060 1.00 40.21 410 GLU B C 1
ATOM 6372 O O . GLU B 1 433 ? 36.747 -13.585 34.738 1.00 34.83 410 GLU B O 1
ATOM 6378 N N . ILE B 1 434 ? 34.570 -13.181 34.290 1.00 43.57 411 ILE B N 1
ATOM 6379 C CA . ILE B 1 434 ? 34.034 -13.850 35.458 1.00 48.60 411 ILE B CA 1
ATOM 6380 C C . ILE B 1 434 ? 33.206 -15.045 35.023 1.00 49.23 411 ILE B C 1
ATOM 6381 O O . ILE B 1 434 ? 32.151 -14.881 34.426 1.00 59.24 411 ILE B O 1
ATOM 6386 N N . LEU B 1 435 ? 33.685 -16.250 35.310 1.00 56.96 412 LEU B N 1
ATOM 6387 C CA . LEU B 1 435 ? 33.029 -17.455 34.799 1.00 65.17 412 LEU B CA 1
ATOM 6388 C C . LEU B 1 435 ? 32.320 -18.256 35.890 1.00 67.85 412 LEU B C 1
ATOM 6389 O O . LEU B 1 435 ? 32.881 -18.508 36.961 1.00 53.92 412 LEU B O 1
ATOM 6394 N N . ASP B 1 436 ? 31.083 -18.650 35.594 1.00 80.03 413 ASP B N 1
ATOM 6395 C CA . ASP B 1 436 ? 30.279 -19.484 36.481 1.00 85.54 413 ASP B CA 1
ATOM 6396 C C . ASP B 1 436 ? 30.568 -20.958 36.216 1.00 86.24 413 ASP B C 1
ATOM 6397 O O . ASP B 1 436 ? 29.829 -21.625 35.488 1.00 91.19 413 ASP B O 1
ATOM 6402 N N . ASN B 1 437 ? 31.651 -21.460 36.799 1.00 82.30 414 ASN B N 1
ATOM 6403 C CA . ASN B 1 437 ? 32.046 -22.849 36.603 1.00 82.68 414 ASN B CA 1
ATOM 6404 C C . ASN B 1 437 ? 32.463 -23.504 37.915 1.00 84.99 414 ASN B C 1
ATOM 6405 O O . ASN B 1 437 ? 33.021 -24.601 37.924 1.00 91.06 414 ASN B O 1
ATOM 6410 N N . LYS B 1 438 ? 32.187 -22.817 39.021 1.00 79.25 415 LYS B N 1
ATOM 6411 C CA . LYS B 1 438 ? 32.510 -23.324 40.352 1.00 75.42 415 LYS B CA 1
ATOM 6412 C C . LYS B 1 438 ? 31.241 -23.612 41.157 1.00 81.62 415 LYS B C 1
ATOM 6413 O O . LYS B 1 438 ? 30.297 -24.237 40.658 1.00 78.38 415 LYS B O 1
#

Secondary structure (DSSP, 8-state):
--EEEEEEEEEETT-TTHHHHHHHHHHHHHH-TTEEEEEEEE-SS-TTEEEEEEEEEESSTT-THHHHHHHHHHTTT---EEEE--SS-SSEEP---BGGGGGGGTT---SSSSS--TTSTTTT-HHHHHHHHHHHHHHHH--TTSPPPPP---HHHHHHHHHHHHHHHTTHHHHB-HHHHHHHHHHHHHS--BTTBPPPHHHHHHHHHHHHS-EEEE-SSPPPHHHHHHHHTTTEEEE------TT-TT--SS--HHHIIIIIHHHHTSHHHHHHHHHHHHHHTT--HHHHHHHHHHHIIIIIT-EEEETTEEEE--HHHHT-HHHHHHHTSTTSEEEE--HHHHTT----SSS--SEEEEES-HHHHHHHHHHHHHHS--SEEEEEETTTTEEEEEE-/--EEEEEEEEEETT-SSHHHHHHHHHHHHHH-TTEEEEEEEE-SSSTTEEEEEEEEEESSTT-THHHHHHHHHHTTS---EEEE-SSSSSSEEP---SGGGGGGGTT---TTTT-HHHHHHHHHHHHHHHH--TTSPPPPP---HHHHHHHHHHHHHHHTTHHHHB-HHHHHHHHHHHHHS--BTTBPPPHHHHHHHHHHHHS-EEEE-SSPPPHHHHHHHHTTTEEEE------TTS-S--SS--HHIIIIIIHHHHTSHHHHHHHHHHHHHHTT--HHHHHHHHHHHIIIIIT-EEEETTEEEE--HHHHT-HHHHTTTTSTTSEEEE--HHHHTT----SSS--SEEEEES-HHHHHHHHHHHHTT---SSEEEEETTTTEEEEE---

Solvent-accessible surface area: 34468 Å² total; per-residue (Å²): 182,41,56,16,1,16,1,36,7,57,14,56,95,66,32,141,99,29,43,29,0,50,123,24,9,86,102,15,127,159,129,36,160,28,25,82,65,35,24,3,24,12,13,68,80,104,173,164,26,4,29,4,30,0,18,0,53,5,89,74,63,76,26,172,89,0,78,121,3,29,133,31,0,68,127,72,32,7,174,22,60,11,4,10,29,30,89,69,161,96,42,25,32,13,8,0,33,15,9,40,12,1,29,65,3,20,99,72,35,106,90,38,4,50,111,20,93,118,126,16,65,0,19,112,42,101,117,17,74,88,39,3,126,78,7,9,115,36,6,26,74,16,118,58,62,70,135,5,60,133,11,134,27,69,154,100,20,52,146,5,0,7,61,4,5,85,93,1,84,102,26,14,91,86,9,4,0,99,24,2,39,31,2,12,36,0,0,68,53,38,4,35,6,32,46,114,66,5,2,29,5,21,45,0,4,64,3,0,45,41,8,5,4,0,36,4,9,4,18,27,3,60,18,42,38,38,3,39,5,0,0,3,0,1,10,1,6,8,1,0,4,5,6,11,18,46,70,61,35,75,119,27,75,9,26,0,1,0,22,6,1,0,1,10,2,0,2,5,1,8,68,67,4,0,49,0,3,8,14,0,0,29,1,0,0,2,0,34,80,144,20,10,111,48,0,28,12,0,18,40,2,0,7,27,19,0,0,14,109,47,68,143,58,39,60,0,3,0,2,9,0,0,12,30,10,27,9,0,92,30,0,86,46,150,159,6,129,53,63,103,10,48,1,96,88,0,12,118,36,161,64,40,123,98,92,93,2,79,27,0,8,22,4,132,50,9,104,97,0,49,82,33,0,114,116,5,17,114,65,19,200,31,76,11,48,27,102,28,22,18,78,11,27,14,8,16,44,38,146,133,137,51,73,18,2,7,0,15,11,54,16,56,96,70,30,132,92,25,53,40,0,53,120,23,11,92,100,16,108,162,129,29,171,30,18,79,59,30,32,3,23,18,16,78,75,108,123,161,21,3,21,4,21,0,14,1,58,4,92,72,69,42,25,160,80,1,70,131,4,25,153,46,0,70,126,57,37,14,171,13,35,13,1,6,32,34,81,73,138,94,38,30,32,14,8,0,21,27,24,42,12,0,31,68,4,16,104,86,102,109,72,4,52,110,34,85,115,28,106,93,46,58,129,98,7,22,144,44,5,27,96,17,107,65,62,72,126,4,56,127,10,134,30,65,154,100,13,56,149,8,0,9,68,4,2,72,109,1,81,136,31,13,102,82,11,7,0,108,29,0,32,27,0,10,38,0,0,64,56,44,6,38,6,30,42,115,67,5,2,29,6,22,48,0,4,62,6,0,47,45,2,5,11,0,55,4,12,4,18,42,14,135,22,62,39,44,4,38,4,1,0,2,0,6,8,5,6,6,0,2,6,9,2,6,28,44,71,67,40,62,99,24,83,62,32,0,1,0,19,5,1,1,1,9,0,0,2,4,1,26,55,50,4,0,46,0,3,8,19,0,0,26,9,0,0,3,0,24,81,110,21,9,112,47,0,25,10,0,19,40,2,1,7,25,19,0,0,10,122,50,54,161,41,42,51,0,2,0,2,10,0,0,10,12,13,24,9,0,119,38,0,92,58,124,172,3,121,66,56,102,10,54,3,115,81,0,9,117,34,160,64,38,118,99,86,91,2,80,27,0,6,21,3,120,53,8,91,88,1,38,81,37,0,116,124,12,14,113,89,14,172,32,44,7,24,36,120,33,31,32,81,11,37,20,12,9,22,14,104,92,151

Organism: Dictyostelium discoideum (NCBI:txid44689)

InterPro domains:
  IPR001273 Aromatic amino acid hydroxylase [PTHR11473] (8-440)
  IPR002912 ACT domain [PS51671] (23-102)
  IPR018301 Aromatic amino acid hydroxylase, iron/copper binding site [PS00367] (269-280)
  IPR018528 Prephenate dehydratase, conserved site [PS00858] (49-56)
  IPR019773 Tyrosine 3-monooxygenase-like [PIRSF000336] (18-440)
  IPR019774 Aromatic amino acid hydroxylase, C-terminal [PF00351] (107-436)
  IPR019774 Aromatic amino acid hydroxylase, C-terminal [PR00372] (135-154)
  IPR019774 Aromatic amino acid hydroxylase, C-terminal [PR00372] (226-248)
  IPR019774 Aromatic amino acid hydroxylase, C-terminal [PR00372] (290-309)
  IPR019774 Aromatic amino acid hydroxylase, C-terminal [PR00372] (330-348)
  IPR019774 Aromatic amino acid hydroxylase, C-terminal [PR00372] (361-380)
  IPR019774 Aromatic amino acid hydroxylase, C-terminal [PR00372] (396-414)
  IPR019774 Aromatic amino acid hydroxylase, C-terminal [PS51410] (94-440)
  IPR036329 Aromatic amino acid monoxygenase, C-terminal domain superfamily [SSF56534] (106-439)
  IPR036951 Aromatic amino acid hydroxylase superfamily [G3DSA:1.10.800.10] (15-415)
  IPR041912 Eukaryotic phenylalanine-4-hydroxylase, catalytic domain [cd03347] (107-412)
  IPR045865 ACT-like domain [SSF55021] (16-112)

GO terms:
  GO:0034617 tetrahydrobiopterin binding (F, IDA)
  GO:0004505 phenylalanine 4-monooxygenase activity (F, IDA)
  GO:0006559 L-phenylalanine catabolic process (P, IDA)
  GO:0006571 L-tyrosine biosynthetic process (P, IDA)
  GO:0019954 asexual reproduction (P, IMP)
  GO:0042802 identical protein binding (F, IPI)

Foldseek 3Di:
DKKKKKKKWKDFPPPPLVVVLVVVVVVCVPVPPFWDDWDKDQAPPDRGMIMIMTMGIDPDAPPCVVVVVQVVNCVSPIHMAMAIPHLDVPHFHAADWFLQSLLVQLPQDDDDFLDHDPPAPCNVVPVVSVVSVVQSVQSSPDGPPDQRDFDPDDQLQLQLQLVLLVLLVVLCVPFADVLLVVQVVVCVVFQVDDSRDQGGQNSLQVLLCVQANAGEGEHRFDHPLLSQLLSLLLNYHHAHAAAGDSVCSQDDLGRHSLLCPQQQRSQSSDHLLSLLSNLLSQLSRSFNPVVSLLSVQLCCQPQAWAWEDDVPAIHTNHSVQSSHSVQSVPPRDPQAAEEADASVPRSVDDADSPDHTNYHHYYHGSNVSSVRSNVVSVPTDGQWHWDADNVRSTIRTHGD/DKKKKKKKWKDFPPDPLCVVLVVVVVVCVPPPPQWDDKDKDQAPPPNGMIMIMTMGMGPDAPPCVVVVVLVVNCVSPIHMQMAIDHPDVPHFHAAQFWLQSLLVQQPADAPCVVPPVLVVVLVVQSVQSNPDGPPDQRDWDPDDPLLLQLQLVLLVLLVVQCVPFADVLLVVCVVVCVVQQVDDSRDQGGQSSLQVLLCVQANAGEGEHSFDHPLLSQLLSLLLNYHYAHAAGHDSVDRQDDLGGYSLLCPQAQRSLSSPHLLSLLSNLLSQLSGSFDPLVSLLSVQLCCQPQAWAWEDDPPDIHTRHSVQSSHPVQSVPCPDPQQAEEADASVVRSPDDFDSPDHTSYHHYYHDSNVSSVRSCVVSVPGDGQWDWDADVVVSTIRTHRPD

Radius of gyration: 28.44 Å; Cα contacts (8 Å, |Δi|>4): 1443; chains: 2; bounding box: 70×50×73 Å

B-factor: mean 41.38, std 16.76, range [15.3, 119.74]

CATH classification: 1.10.800.10